Protein AF-0000000068188974 (afdb_homodimer)

Nearest PDB structures (foldseek):
  1zh8-assembly1_B  TM=9.065E-01  e=1.439E-26  Thermotoga maritima MSB8
  3q2k-assembly1_E  TM=8.786E-01  e=6.126E-21  Bordetella pertussis Tohama I
  3q2k-assembly2_L  TM=8.737E-01  e=4.308E-21  Bordetella pertussis Tohama I
  3db2-assembly1_C-2  TM=8.352E-01  e=5.865E-22  Desulfitobacterium hafniense DCB-2
  3q2k-assembly1_B  TM=8.614E-01  e=7.304E-21  Bordetella pertussis Tohama I

InterPro domains:
  IPR000683 Gfo/Idh/MocA-like oxidoreductase, N-terminal [PF01408] (32-155)
  IPR004104 Gfo/Idh/MocA-like oxidoreductase, C-terminal [PF02894] (205-410)
  IPR036291 NAD(P)-binding domain superfamily [SSF51735] (30-183)

Sequence (832 aa):
MPAKARTNPDTPAPATSQETTIDTNPTPLPLRTVLLGAGIFASTTHAAVLEQHRNTVFAVVGVWSRRRTERLIALADRFACPAYAGDADLLSLLARDDVDALVTSLPLDVQPQMVRQILQHNAQGTRPKHVLSEKPIGPTVDAVTSLVELYESHQQSPRHSAPYVWSVAENFRYEPGIVATSRAVATSVPTDADSSSSSSSSVPTHTIGTPLLASLQIRAPFLPDNQFLNTPWRKNASWYGGLFIDSFVHHAAGLRAVLGEVETVSAVTSDRADYLPGVDTLAAQLTWSSGVQGVVSVTYAGRDLQYEFGITGTTGTVSLERAGLGHRLTVVSSSHTASTGTDREKVATTDNTSTTTTTEYGFTGVEEEFLAFAGACRGQGSDRNTPREALRDLALVETLLASGQQNGRPLPVPKYMPAKARTNPDTPAPATSQETTIDTNPTPLPLRTVLLGAGIFASTTHAAVLEQHRNTVFAVVGVWSRRRTERLIALADRFACPAYAGDADLLSLLARDDVDALVTSLPLDVQPQMVRQILQHNAQGTRPKHVLSEKPIGPTVDAVTSLVELYESHQQSPRHSAPYVWSVAENFRYEPGIVATSRAVATSVPTDADSSSSSSSSVPTHTIGTPLLASLQIRAPFLPDNQFLNTPWRKNASWYGGLFIDSFVHHAAGLRAVLGEVETVSAVTSDRADYLPGVDTLAAQLTWSSGVQGVVSVTYAGRDLQYEFGITGTTGTVSLERAGLGHRLTVVSSSHTASTGTDREKVATTDNTSTTTTTEYGFTGVEEEFLAFAGACRGQGSDRNTPREALRDLALVETLLASGQQNGRPLPVPKY

Secondary structure (DSSP, 8-state):
---------------------------PPPEEEEEE--SHHIIIIIHHHHHHTBTTTEEEEEEEESS--HHHHHHHHHHT--EEEHHHHHHHHHH-TT--EEEE---TTTHHHHHHHHHHHHHH-SSPPEEEEESP--S-HHHHHHHHHHHHHHHH-TT-SS---EEEE-GGGT-HHHHHHHHHH-SS---GGGGGS-------SS-S-SEEEEEEEEE----TT-TTTTSHHHHTTSSTTTHIIIIIHHHHHHHHHHH--EEEEEEEEE---TTSSS--EEEEEEEETTS-EEEEEEESSSSS-EEEEEEEESSEEEEEEEETTEEEEEEEEEEEE------TTS----EEEEEEEEEEE---HHHHHHHHHHHHHTT-S--TT-HHHHHHHHHHHHHHHHHHHTTT--EEPPP-/-----------PPP-------------PPPEEEEEE--SHHIIIIIHHHHHHTBTTTEEEEEEEESS--HHHHHHHHHHT--EEEHHHHHHHHHH-TT--EEEE---TTTHHHHHHHHHHHHHH-SSPPEEEEESP--S-HHHHHHHHHHHHHHHH-TT-SS---EEEE-GGGT-HHHHHHHHHH-SS---GGGGGS-------SS-S-SEEEEEEEEE----TT-TTTTSHHHHTTSSTTTHIIIIIHHHHHHHHHHH--EEEEEEEEE---TTSSS--EEEEEEEETTS-EEEEEEESSSSS-EEEEEEEESSEEEEEEEETTEEEEEEEEEEEE------TTS----EEEEEEEEEEE---HHHHHHHHHHHHHTT-S--TT-HHHHHHHHHHHHHHHHHHHTTT--EEPPP-

Radius of gyration: 34.99 Å; Cα contacts (8 Å, |Δi|>4): 1757; chains: 2; bounding box: 154×96×96 Å

Foldseek 3Di:
DDDPPPPPPPPDDPDPPPPPPPPPPPQDWAAAEEEEDLDDCSLPPVLVLCVVCDGRHHQDAEYEYQDDDPSQVVSCVSRVHDYYHHDVSVVVVLPDPRHAEYEYDDDQVCQLVVLQVLLVSLQPDQRRHAYEYEDDNHQALVVNVVVQVSLVVLQPDPVHVDRYHYFYQQLLLVAPLLLLLLQQADQDDPPDDVVPPPDPPVRHGCQFHHWAEKEKEWEAAPDPPRPVCPDPCFQAPPHPPRCCRVPVLSVLLSVCSRQNAWFKKFKAWDDDDPRGNDTFWMWMWTARPSRHIYIYTYGNHDDDTWIWMKIHHPFWIWIWIDDDQGIKIKIKGWDFDQPPPPDDPDPRPRPGDIDIDIDTGHGCSSSRQSSQSSCVRVVHDDRPRHSVSSSQSSQVSVNNVVSNVVVGDMDTRDDD/DDDPPPPPPPPDDPDPPPPPPPPPPPQDWAAAEEEEDLDDCSLPPVLVLCVVCDGRHHQDAEYEYQDDDPSQVVSCVSRVHDYYHHDVSVVVVLPDPSHAEYEYDDDQVCQLVVLQVLLVSLQPDQRRHAYEYEDDNHQALVVNVVVQVSLVVLQPDPVRVDRYHYFYQQLLLVAPLLLLLLQQADQDDPPDDVVPPPDPPVRHGPQFPHWAEKEKEWEAAPDPPRPVCPDPCFQAPPHPPRCCRVPVLSVLLSVCSRQNAWFKKFKAWDDDDPRGNDTFWMWMWTARPSGHIYIYTYGNHDDDTWIWMKIHHPFWIWIWIDDDQGIKIKIKGWDFDQPPPPDDPDPRPRPGDIDIDIDTGHGCSSSRQSSQSSCVRVVHDDRPRHSQSSSQSSQVSVNNVVSNVVVGDMDTRDDD

pLDDT: mean 84.77, std 20.68, range [22.98, 98.94]

Solvent-accessible surface area (backbone atoms only — not comparable to full-atom values): 44216 Å² total; per-residue (Å²): 133,86,78,80,79,78,75,76,76,76,68,77,74,76,76,74,78,75,76,75,73,71,78,70,69,72,76,66,76,39,40,26,26,32,39,37,31,46,45,72,60,27,60,50,55,53,42,48,46,48,57,75,33,52,70,52,56,28,31,61,65,28,32,30,24,76,55,88,42,72,52,37,50,52,51,12,59,74,56,72,30,54,68,38,42,33,69,68,40,49,54,53,55,69,68,39,86,77,43,44,30,38,40,36,39,57,57,79,93,46,37,47,59,52,51,49,52,52,52,53,49,34,72,75,43,92,67,46,53,26,34,39,33,42,60,54,72,54,82,42,58,76,69,34,49,58,53,48,49,52,55,53,51,50,67,71,32,78,82,45,85,56,81,65,43,59,33,35,54,54,34,42,68,45,18,53,44,50,48,51,48,21,42,27,48,30,74,58,78,79,66,78,78,76,61,63,69,72,71,78,65,81,64,58,65,39,46,15,38,54,65,49,40,37,38,36,41,38,27,44,50,62,48,90,80,32,73,71,49,69,33,68,64,49,54,53,44,81,43,85,48,42,56,42,54,65,54,44,32,49,52,41,36,37,50,35,65,44,68,41,59,58,38,36,36,25,12,40,60,41,64,81,42,85,89,49,65,40,57,34,33,39,17,17,20,39,31,29,71,85,64,30,32,17,28,38,38,39,31,35,54,31,67,50,76,42,45,38,43,34,39,34,11,53,25,17,34,39,37,40,28,67,39,93,80,22,24,32,39,37,38,35,31,46,49,76,52,75,67,75,71,80,65,89,77,65,76,74,70,68,57,72,49,70,48,78,47,76,48,78,30,63,65,51,7,60,54,45,46,52,51,32,47,53,31,35,68,70,71,36,78,74,58,87,31,31,50,67,52,44,47,52,22,46,33,49,48,50,44,39,53,51,13,19,76,53,69,20,38,63,39,70,35,78,86,128,136,84,83,78,79,79,75,78,74,76,68,79,74,79,79,74,77,76,75,74,73,71,79,68,68,73,75,67,76,38,42,27,26,31,40,37,31,45,44,70,60,27,60,50,55,52,42,48,47,48,56,74,33,52,70,53,58,27,32,61,65,28,32,30,26,77,55,86,42,71,53,36,50,52,52,13,59,74,56,72,30,54,68,38,43,34,70,69,39,48,54,53,54,70,66,39,87,77,45,42,30,38,39,35,38,57,57,78,91,48,38,46,59,53,52,51,52,52,53,54,48,32,72,74,44,91,69,45,54,25,35,39,33,44,58,54,69,53,82,42,56,75,69,36,48,58,54,47,49,52,55,54,51,49,67,70,33,79,82,46,83,55,84,63,44,61,34,35,53,53,33,43,67,45,17,53,43,50,46,52,48,21,42,27,47,30,75,58,78,79,65,79,78,75,61,62,68,71,71,79,67,81,64,57,66,40,46,15,38,56,66,49,40,35,39,36,41,38,29,45,51,64,48,90,80,31,70,71,48,67,33,68,63,47,54,53,43,83,44,86,48,42,56,40,53,64,52,45,32,48,53,42,37,38,49,35,65,44,68,41,59,58,38,35,34,25,13,39,60,41,65,80,41,88,90,48,63,40,58,34,33,39,19,17,19,38,32,28,70,86,64,30,32,17,29,38,39,39,32,36,53,32,67,52,76,43,46,38,43,33,39,35,11,52,26,17,35,39,37,39,28,67,39,91,81,21,25,32,39,36,38,36,31,47,50,76,53,76,68,77,69,82,66,89,77,66,75,76,69,67,55,70,50,69,47,77,47,76,48,77,29,62,64,52,8,60,53,47,45,52,52,33,47,53,30,35,68,70,73,37,77,74,58,87,32,31,50,66,52,44,47,51,21,47,32,50,48,52,42,38,53,51,13,21,77,54,71,19,37,62,39,71,37,76,86,126

Structure (mmCIF, N/CA/C/O backbone):
data_AF-0000000068188974-model_v1
#
loop_
_entity.id
_entity.type
_entity.pdbx_description
1 polymer Oxidoreductase
#
loop_
_atom_site.group_PDB
_atom_site.id
_atom_site.type_symbol
_atom_site.label_atom_id
_atom_site.label_alt_id
_atom_site.label_comp_id
_atom_site.label_asym_id
_atom_site.label_entity_id
_atom_site.label_seq_id
_atom_site.pdbx_PDB_ins_code
_atom_site.Cartn_x
_atom_site.Cartn_y
_atom_site.Cartn_z
_atom_site.occupancy
_atom_site.B_iso_or_equiv
_atom_site.auth_seq_id
_atom_site.auth_comp_id
_atom_site.auth_asym_id
_atom_site.auth_atom_id
_atom_site.pdbx_PDB_model_num
ATOM 1 N N . MET A 1 1 ? -79.75 40.406 -28.047 1 28.34 1 MET A N 1
ATOM 2 C CA . MET A 1 1 ? -79.062 40.094 -26.828 1 28.34 1 MET A CA 1
ATOM 3 C C . MET A 1 1 ? -77.688 40.781 -26.812 1 28.34 1 MET A C 1
ATOM 5 O O . MET A 1 1 ? -76.938 40.719 -27.797 1 28.34 1 MET A O 1
ATOM 9 N N . PRO A 1 2 ? -77.438 41.781 -25.938 1 22.98 2 PRO A N 1
ATOM 10 C CA . PRO A 1 2 ? -76.312 42.719 -25.906 1 22.98 2 PRO A CA 1
ATOM 11 C C . PRO A 1 2 ? -74.938 42.031 -25.75 1 22.98 2 PRO A C 1
ATOM 13 O O . PRO A 1 2 ? -74.875 40.938 -25.219 1 22.98 2 PRO A O 1
ATOM 16 N N . ALA A 1 3 ? -74 42.375 -26.594 1 25.5 3 ALA A N 1
ATOM 17 C CA . ALA A 1 3 ? -72.625 42 -26.812 1 25.5 3 ALA A CA 1
ATOM 18 C C . ALA A 1 3 ? -71.75 42.25 -25.578 1 25.5 3 ALA A C 1
ATOM 20 O O . ALA A 1 3 ? -71.688 43.375 -25.078 1 25.5 3 ALA A O 1
ATOM 21 N N . LYS A 1 4 ? -71.625 41.281 -24.656 1 26.92 4 LYS A N 1
ATOM 22 C CA . LYS A 1 4 ? -70.938 41.344 -23.406 1 26.92 4 LYS A CA 1
ATOM 23 C C . LYS A 1 4 ? -69.5 41.875 -23.625 1 26.92 4 LYS A C 1
ATOM 25 O O . LYS A 1 4 ? -68.75 41.312 -24.406 1 26.92 4 LYS A O 1
ATOM 30 N N . ALA A 1 5 ? -69.312 43.188 -23.359 1 25.16 5 ALA A N 1
ATOM 31 C CA . ALA A 1 5 ? -68.062 43.938 -23.422 1 25.16 5 ALA A CA 1
ATOM 32 C C . ALA A 1 5 ? -66.938 43.188 -22.656 1 25.16 5 ALA A C 1
ATOM 34 O O . ALA A 1 5 ? -67.125 42.812 -21.5 1 25.16 5 ALA A O 1
ATOM 35 N N . ARG A 1 6 ? -66 42.594 -23.297 1 26.72 6 ARG A N 1
ATOM 36 C CA . ARG A 1 6 ? -64.75 41.906 -22.969 1 26.72 6 ARG A CA 1
ATOM 37 C C . ARG A 1 6 ? -63.781 42.812 -22.203 1 26.72 6 ARG A C 1
ATOM 39 O O . ARG A 1 6 ? -63.281 43.812 -22.75 1 26.72 6 ARG A O 1
ATOM 46 N N . THR A 1 7 ? -64.25 43.344 -21 1 25.47 7 THR A N 1
ATOM 47 C CA . THR A 1 7 ? -63.375 44.219 -20.234 1 25.47 7 THR A CA 1
ATOM 48 C C . THR A 1 7 ? -62 43.594 -20.078 1 25.47 7 THR A C 1
ATOM 50 O O . THR A 1 7 ? -61.906 42.406 -19.75 1 25.47 7 THR A O 1
ATOM 53 N N . ASN A 1 8 ? -61 44.031 -20.875 1 28.66 8 ASN A N 1
ATOM 54 C CA . ASN A 1 8 ? -59.594 43.75 -20.938 1 28.66 8 ASN A CA 1
ATOM 55 C C . ASN A 1 8 ? -58.906 44 -19.609 1 28.66 8 ASN A C 1
ATOM 57 O O . ASN A 1 8 ? -58.75 45.125 -19.172 1 28.66 8 ASN A O 1
ATOM 61 N N . PRO A 1 9 ? -59.156 43.219 -18.531 1 34.41 9 PRO A N 1
ATOM 62 C CA . PRO A 1 9 ? -58.688 43.531 -17.172 1 34.41 9 PRO A CA 1
ATOM 63 C C . PRO A 1 9 ? -57.156 43.594 -17.109 1 34.41 9 PRO A C 1
ATOM 65 O O . PRO A 1 9 ? -56.594 43.562 -16.016 1 34.41 9 PRO A O 1
ATOM 68 N N . ASP A 1 10 ? -56.406 43.812 -18.234 1 31.47 10 ASP A N 1
ATOM 69 C CA . ASP A 1 10 ? -54.969 43.562 -18.094 1 31.47 10 ASP A CA 1
ATOM 70 C C . ASP A 1 10 ? -54.312 44.688 -17.266 1 31.47 10 ASP A C 1
ATOM 72 O O . ASP A 1 10 ? -53.75 45.625 -17.828 1 31.47 10 ASP A O 1
ATOM 76 N N . THR A 1 11 ? -55 45.344 -16.328 1 33.84 11 THR A N 1
ATOM 77 C CA . THR A 1 11 ? -54.094 46.375 -15.742 1 33.84 11 THR A CA 1
ATOM 78 C C . THR A 1 11 ? -52.906 45.688 -15.094 1 33.84 11 THR A C 1
ATOM 80 O O . THR A 1 11 ? -53.031 44.812 -14.273 1 33.84 11 THR A O 1
ATOM 83 N N . PRO A 1 12 ? -51.688 45.969 -15.625 1 34.66 12 PRO A N 1
ATOM 84 C CA . PRO A 1 12 ? -50.5 45.312 -15.102 1 34.66 12 PRO A CA 1
ATOM 85 C C . PRO A 1 12 ? -50.25 45.594 -13.625 1 34.66 12 PRO A C 1
ATOM 87 O O . PRO A 1 12 ? -50.656 46.656 -13.125 1 34.66 12 PRO A O 1
ATOM 90 N N . ALA A 1 13 ? -50.156 44.594 -12.758 1 36.75 13 ALA A N 1
ATOM 91 C CA . ALA A 1 13 ? -49.844 44.656 -11.336 1 36.75 13 ALA A CA 1
ATOM 92 C C . ALA A 1 13 ? -48.594 45.531 -11.062 1 36.75 13 ALA A C 1
ATOM 94 O O . ALA A 1 13 ? -47.625 45.469 -11.805 1 36.75 13 ALA A O 1
ATOM 95 N N . PRO A 1 14 ? -48.906 46.625 -10.336 1 28.59 14 PRO A N 1
ATOM 96 C CA . PRO A 1 14 ? -47.719 47.469 -10.078 1 28.59 14 PRO A CA 1
ATOM 97 C C . PRO A 1 14 ? -46.531 46.656 -9.586 1 28.59 14 PRO A C 1
ATOM 99 O O . PRO A 1 14 ? -46.688 45.625 -8.945 1 28.59 14 PRO A O 1
ATOM 102 N N . ALA A 1 15 ? -45.406 46.812 -10.203 1 34.19 15 ALA A N 1
ATOM 103 C CA . ALA A 1 15 ? -44.094 46.219 -9.836 1 34.19 15 ALA A CA 1
ATOM 104 C C . ALA A 1 15 ? -43.781 46.5 -8.367 1 34.19 15 ALA A C 1
ATOM 106 O O . ALA A 1 15 ? -43.781 47.656 -7.93 1 34.19 15 ALA A O 1
ATOM 107 N N . THR A 1 16 ? -44.125 45.625 -7.465 1 34.47 16 THR A N 1
ATOM 108 C CA . THR A 1 16 ? -43.719 45.688 -6.066 1 34.47 16 THR A CA 1
ATOM 109 C C . THR A 1 16 ? -42.281 46.156 -5.949 1 34.47 16 THR A C 1
ATOM 111 O O . THR A 1 16 ? -41.406 45.688 -6.691 1 34.47 16 THR A O 1
ATOM 114 N N . SER A 1 17 ? -42.031 47.344 -5.547 1 34.94 17 SER A N 1
ATOM 115 C CA . SER A 1 17 ? -40.688 47.875 -5.203 1 34.94 17 SER A CA 1
ATOM 116 C C . SER A 1 17 ? -39.938 46.844 -4.367 1 34.94 17 SER A C 1
ATOM 118 O O . SER A 1 17 ? -40.375 46.469 -3.279 1 34.94 17 SER A O 1
ATOM 120 N N . GLN A 1 18 ? -39.219 45.969 -4.996 1 35.94 18 GLN A N 1
ATOM 121 C CA . GLN A 1 18 ? -38.25 45.156 -4.266 1 35.94 18 GLN A CA 1
ATOM 122 C C . GLN A 1 18 ? -37.375 46 -3.355 1 35.94 18 GLN A C 1
ATOM 124 O O . GLN A 1 18 ? -36.625 46.875 -3.83 1 35.94 18 GLN A O 1
ATOM 129 N N . GLU A 1 19 ? -37.812 46.406 -2.168 1 36.44 19 GLU A N 1
ATOM 130 C CA . GLU A 1 19 ? -36.906 46.906 -1.15 1 36.44 19 GLU A CA 1
ATOM 131 C C . GLU A 1 19 ? -35.594 46.094 -1.154 1 36.44 19 GLU A C 1
ATOM 133 O O . GLU A 1 19 ? -35.594 44.906 -0.905 1 36.44 19 GLU A O 1
ATOM 138 N N . THR A 1 20 ? -34.625 46.562 -1.904 1 38.19 20 THR A N 1
ATOM 139 C CA . THR A 1 20 ? -33.281 46.062 -1.757 1 38.19 20 THR A CA 1
ATOM 140 C C . THR A 1 20 ? -32.844 46.094 -0.292 1 38.19 20 THR A C 1
ATOM 142 O O . THR A 1 20 ? -32.688 47.156 0.305 1 38.19 20 THR A O 1
ATOM 145 N N . THR A 1 21 ? -33.281 45.219 0.551 1 38.28 21 THR A N 1
ATOM 146 C CA . THR A 1 21 ? -32.625 45.031 1.837 1 38.28 21 THR A CA 1
ATOM 147 C C . THR A 1 21 ? -31.109 45.125 1.69 1 38.28 21 THR A C 1
ATOM 149 O O . THR A 1 21 ? -30.484 44.312 0.999 1 38.28 21 THR A O 1
ATOM 152 N N . ILE A 1 22 ? -30.578 46.344 1.712 1 39.91 22 ILE A N 1
ATOM 153 C CA . ILE A 1 22 ? -29.141 46.438 1.92 1 39.91 22 ILE A CA 1
ATOM 154 C C . ILE A 1 22 ? -28.703 45.469 2.992 1 39.91 22 ILE A C 1
ATOM 156 O O . ILE A 1 22 ? -29.203 45.5 4.121 1 39.91 22 ILE A O 1
ATOM 160 N N . ASP A 1 23 ? -28.422 44.281 2.652 1 39.09 23 ASP A N 1
ATOM 161 C CA . ASP A 1 23 ? -27.688 43.406 3.549 1 39.09 23 ASP A CA 1
ATOM 162 C C . ASP A 1 23 ? -26.594 44.156 4.289 1 39.09 23 ASP A C 1
ATOM 164 O O . ASP A 1 23 ? -25.547 44.5 3.707 1 39.09 23 ASP A O 1
ATOM 168 N N . THR A 1 24 ? -26.906 45.188 5.004 1 42.91 24 THR A N 1
ATOM 169 C CA . THR A 1 24 ? -25.984 45.969 5.832 1 42.91 24 THR A CA 1
ATOM 170 C C . THR A 1 24 ? -25.203 45.031 6.766 1 42.91 24 THR A C 1
ATOM 172 O O . THR A 1 24 ? -25.172 45.25 7.977 1 42.91 24 THR A O 1
ATOM 175 N N . ASN A 1 25 ? -25.156 43.844 6.641 1 46.88 25 ASN A N 1
ATOM 176 C CA . ASN A 1 25 ? -24.281 43.156 7.582 1 46.88 25 ASN A CA 1
ATOM 177 C C . ASN A 1 25 ? -22.891 43.75 7.598 1 46.88 25 ASN A C 1
ATOM 179 O O . ASN A 1 25 ? -22.172 43.688 6.598 1 46.88 25 ASN A O 1
ATOM 183 N N . PRO A 1 26 ? -22.531 44.781 8.414 1 50.78 26 PRO A N 1
ATOM 184 C CA . PRO A 1 26 ? -21.188 45.344 8.445 1 50.78 26 PRO A CA 1
ATOM 185 C C . PRO A 1 26 ? -20.094 44.312 8.273 1 50.78 26 PRO A C 1
ATOM 187 O O . PRO A 1 26 ? -20.234 43.156 8.734 1 50.78 26 PRO A O 1
ATOM 190 N N . THR A 1 27 ? -19.359 44.469 7.215 1 61.44 27 THR A N 1
ATOM 191 C CA . THR A 1 27 ? -18.172 43.625 7.039 1 61.44 27 THR A CA 1
ATOM 192 C C . THR A 1 27 ? -17.375 43.562 8.344 1 61.44 27 THR A C 1
ATOM 194 O O . THR A 1 27 ? -17.062 44.562 8.945 1 61.44 27 THR A O 1
ATOM 197 N N . PRO A 1 28 ? -17.312 42.438 8.859 1 72.94 28 PRO A N 1
ATOM 198 C CA . PRO A 1 28 ? -16.578 42.312 10.117 1 72.94 28 PRO A CA 1
ATOM 199 C C . PRO A 1 28 ? -15.195 42.938 10.062 1 72.94 28 PRO A C 1
ATOM 201 O O . PRO A 1 28 ? -14.555 42.938 9.008 1 72.94 28 PRO A O 1
ATOM 204 N N . LEU A 1 29 ? -14.797 43.656 11.07 1 87.69 29 LEU A N 1
ATOM 205 C CA . LEU A 1 29 ? -13.477 44.281 11.188 1 87.69 29 LEU A CA 1
ATOM 206 C C . LEU A 1 29 ? -12.383 43.219 11.094 1 87.69 29 LEU A C 1
ATOM 208 O O . LEU A 1 29 ? -12.555 42.094 11.57 1 87.69 29 LEU A O 1
ATOM 212 N N . PRO A 1 30 ? -11.328 43.531 10.414 1 96.12 30 PRO A N 1
ATOM 213 C CA . PRO A 1 30 ? -10.219 42.562 10.336 1 96.12 30 PRO A CA 1
ATOM 214 C C . PRO A 1 30 ? -9.656 42.188 11.703 1 96.12 30 PRO A C 1
ATOM 216 O O . PRO A 1 30 ? -9.664 43.031 12.625 1 96.12 30 PRO A O 1
ATOM 219 N N . LEU A 1 31 ? -9.242 41.031 11.867 1 96.94 31 LEU A N 1
ATOM 220 C CA . LEU A 1 31 ? -8.555 40.594 13.078 1 96.94 31 LEU A CA 1
ATOM 221 C C . LEU A 1 31 ? -7.176 41.25 13.18 1 96.94 31 LEU A C 1
ATOM 223 O O . LEU A 1 31 ? -6.324 41.031 12.312 1 96.94 31 LEU A O 1
ATOM 227 N N . ARG A 1 32 ? -6.992 42.062 14.125 1 98.19 32 ARG A N 1
ATOM 228 C CA . ARG A 1 32 ? -5.66 42.594 14.367 1 98.19 32 ARG A CA 1
ATOM 229 C C . ARG A 1 32 ? -4.695 41.531 14.836 1 98.19 32 ARG A C 1
ATOM 231 O O . ARG A 1 32 ? -4.797 41.031 15.961 1 98.19 32 ARG A O 1
ATOM 238 N N . THR A 1 33 ? -3.711 41.156 13.906 1 98.38 33 THR A N 1
ATOM 239 C CA . THR A 1 33 ? -2.965 39.906 14.023 1 98.38 33 THR A CA 1
ATOM 240 C C . THR A 1 33 ? -1.47 40.188 14.164 1 98.38 33 THR A C 1
ATOM 242 O O . THR A 1 33 ? -0.926 41.062 13.484 1 98.38 33 THR A O 1
ATOM 245 N N . VAL A 1 34 ? -0.814 39.438 15.062 1 98.62 34 VAL A N 1
ATOM 246 C CA . VAL A 1 34 ? 0.642 39.438 15.156 1 98.62 34 VAL A CA 1
ATOM 247 C C . VAL A 1 34 ? 1.184 38.094 14.633 1 98.62 34 VAL A C 1
ATOM 249 O O . VAL A 1 34 ? 0.675 37.031 14.992 1 98.62 34 VAL A O 1
ATOM 252 N N . LEU A 1 35 ? 2.154 38.156 13.719 1 98.56 35 LEU A N 1
ATOM 253 C CA . LEU A 1 35 ? 2.842 36.969 13.227 1 98.56 35 LEU A CA 1
ATOM 254 C C . LEU A 1 35 ? 4.086 36.688 14.062 1 98.56 35 LEU A C 1
ATOM 256 O O . LEU A 1 35 ? 5.004 37.5 14.117 1 98.56 35 LEU A O 1
ATOM 260 N N . LEU A 1 36 ? 4.062 35.562 14.758 1 98.31 36 LEU A N 1
ATOM 261 C CA . LEU A 1 36 ? 5.199 35.094 15.555 1 98.31 36 LEU A CA 1
ATOM 262 C C . LEU A 1 36 ? 6.062 34.125 14.766 1 98.31 36 LEU A C 1
ATOM 264 O O . LEU A 1 36 ? 5.66 32.969 14.531 1 98.31 36 LEU A O 1
ATOM 268 N N . GLY A 1 37 ? 7.246 34.469 14.445 1 97 37 GLY A N 1
ATOM 269 C CA . GLY A 1 37 ? 8.164 33.719 13.617 1 97 37 GLY A CA 1
ATOM 270 C C . GLY A 1 37 ? 8.531 34.438 12.328 1 97 37 GLY A C 1
ATOM 271 O O . GLY A 1 37 ? 7.688 35.062 11.703 1 97 37 GLY A O 1
ATOM 272 N N . ALA A 1 38 ? 9.789 34.312 11.914 1 94.81 38 ALA A N 1
ATOM 273 C CA . ALA A 1 38 ? 10.273 34.906 10.672 1 94.81 38 ALA A CA 1
ATOM 274 C C . ALA A 1 38 ? 11.016 33.875 9.828 1 94.81 38 ALA A C 1
ATOM 276 O O . ALA A 1 38 ? 11.828 34.25 8.977 1 94.81 38 ALA A O 1
ATOM 277 N N . GLY A 1 39 ? 10.781 32.625 10.172 1 90.75 39 GLY A N 1
ATOM 278 C CA . GLY A 1 39 ? 11.398 31.562 9.391 1 90.75 39 GLY A CA 1
ATOM 279 C C . GLY A 1 39 ? 10.789 31.422 8.008 1 90.75 39 GLY A C 1
ATOM 280 O O . GLY A 1 39 ? 9.977 32.25 7.594 1 90.75 39 GLY A O 1
ATOM 281 N N . ILE A 1 40 ? 11.242 30.359 7.332 1 86.31 40 ILE A N 1
ATOM 282 C CA . ILE A 1 40 ? 10.898 30.141 5.93 1 86.31 40 ILE A CA 1
ATOM 283 C C . ILE A 1 40 ? 9.383 30.094 5.77 1 86.31 40 ILE A C 1
ATOM 285 O O . ILE A 1 40 ? 8.812 30.875 5.012 1 86.31 40 ILE A O 1
ATOM 289 N N . PHE A 1 41 ? 8.711 29.266 6.543 1 91.12 41 PHE A N 1
ATOM 290 C CA . PHE A 1 41 ? 7.281 29.078 6.359 1 91.12 41 PHE A CA 1
ATOM 291 C C . PHE A 1 41 ? 6.504 30.312 6.77 1 91.12 41 PHE A C 1
ATOM 293 O O . PHE A 1 41 ? 5.523 30.688 6.117 1 91.12 41 PHE A O 1
ATOM 300 N N . ALA A 1 42 ? 6.891 30.984 7.793 1 94.38 42 ALA A N 1
ATOM 301 C CA . ALA A 1 42 ? 6.262 32.219 8.234 1 94.38 42 ALA A CA 1
ATOM 302 C C . ALA A 1 42 ? 6.371 33.312 7.16 1 94.38 42 ALA A C 1
ATOM 304 O O . ALA A 1 42 ? 5.379 33.969 6.828 1 94.38 42 ALA A O 1
ATOM 305 N N . SER A 1 43 ? 7.523 33.406 6.57 1 94.38 43 SER A N 1
ATOM 306 C CA . SER A 1 43 ? 7.82 34.531 5.68 1 94.38 43 SER A CA 1
ATOM 307 C C . SER A 1 43 ? 7.281 34.281 4.277 1 94.38 43 SER A C 1
ATOM 309 O O . SER A 1 43 ? 7.047 35.219 3.514 1 94.38 43 SER A O 1
ATOM 311 N N . THR A 1 44 ? 7.082 32.969 3.959 1 93.25 44 THR A N 1
ATOM 312 C CA . THR A 1 44 ? 6.629 32.688 2.605 1 93.25 44 THR A CA 1
ATOM 313 C C . THR A 1 44 ? 5.141 32.344 2.596 1 93.25 44 THR A C 1
ATOM 315 O O . THR A 1 44 ? 4.328 33.125 2.088 1 93.25 44 THR A O 1
ATOM 318 N N . THR A 1 45 ? 4.789 31.438 3.344 1 95 45 THR A N 1
ATOM 319 C CA . THR A 1 45 ? 3.443 30.891 3.223 1 95 45 THR A CA 1
ATOM 320 C C . THR A 1 45 ? 2.461 31.656 4.098 1 95 45 THR A C 1
ATOM 322 O O . THR A 1 45 ? 1.468 32.188 3.598 1 95 45 THR A O 1
ATOM 325 N N . HIS A 1 46 ? 2.736 31.812 5.375 1 97.69 46 HIS A N 1
ATOM 326 C CA . HIS A 1 46 ? 1.828 32.531 6.25 1 97.69 46 HIS A CA 1
ATOM 327 C C . HIS A 1 46 ? 1.732 34 5.848 1 97.69 46 HIS A C 1
ATOM 329 O O . HIS A 1 46 ? 0.636 34.562 5.777 1 97.69 46 HIS A O 1
ATOM 335 N N . ALA A 1 47 ? 2.871 34.562 5.527 1 97.88 47 ALA A N 1
ATOM 336 C CA . ALA A 1 47 ? 2.895 35.969 5.129 1 97.88 47 ALA A CA 1
ATOM 337 C C . ALA A 1 47 ? 2.072 36.188 3.865 1 97.88 47 ALA A C 1
ATOM 339 O O . ALA A 1 47 ? 1.37 37.188 3.744 1 97.88 47 ALA A O 1
ATOM 340 N N . ALA A 1 48 ? 2.168 35.25 2.947 1 97.19 48 ALA A N 1
ATOM 341 C CA . ALA A 1 48 ? 1.437 35.406 1.69 1 97.19 48 ALA A CA 1
ATOM 342 C C . ALA A 1 48 ? -0.071 35.406 1.932 1 97.19 48 ALA A C 1
ATOM 344 O O . ALA A 1 48 ? -0.796 36.188 1.33 1 97.19 48 ALA A O 1
ATOM 345 N N . VAL A 1 49 ? -0.568 34.562 2.787 1 97.94 49 VAL A N 1
ATOM 346 C CA . VAL A 1 49 ? -1.995 34.469 3.084 1 97.94 49 VAL A CA 1
ATOM 347 C C . VAL A 1 49 ? -2.439 35.75 3.799 1 97.94 49 VAL A C 1
ATOM 349 O O . VAL A 1 49 ? -3.471 36.344 3.457 1 97.94 49 VAL A O 1
ATOM 352 N N . LEU A 1 50 ? -1.676 36.25 4.762 1 98.19 50 LEU A N 1
ATOM 353 C CA . LEU A 1 50 ? -1.988 37.469 5.504 1 98.19 50 LEU A CA 1
ATOM 354 C C . LEU A 1 50 ? -2.01 38.656 4.578 1 98.19 50 LEU A C 1
ATOM 356 O O . LEU A 1 50 ? -2.846 39.562 4.734 1 98.19 50 LEU A O 1
ATOM 360 N N . GLU A 1 51 ? -1.104 38.594 3.631 1 97.5 51 GLU A N 1
ATOM 361 C CA . GLU A 1 51 ? -1.036 39.688 2.668 1 97.5 51 GLU A CA 1
ATOM 362 C C . GLU A 1 51 ? -2.24 39.688 1.729 1 97.5 51 GLU A C 1
ATOM 364 O O . GLU A 1 51 ? -2.812 40.719 1.429 1 97.5 51 GLU A O 1
ATOM 369 N N . GLN A 1 52 ? -2.553 38.562 1.279 1 97.12 52 GLN A N 1
ATOM 370 C CA . GLN A 1 52 ? -3.674 38.438 0.357 1 97.12 52 GLN A CA 1
ATOM 371 C C . GLN A 1 52 ? -4.969 38.938 0.974 1 97.12 52 GLN A C 1
ATOM 373 O O . GLN A 1 52 ? -5.832 39.469 0.268 1 97.12 52 GLN A O 1
ATOM 378 N N . HIS A 1 53 ? -5.117 38.844 2.26 1 97.56 53 HIS A N 1
ATOM 379 C CA . HIS A 1 53 ? -6.352 39.219 2.939 1 97.56 53 HIS A CA 1
ATOM 380 C C . HIS A 1 53 ? -6.133 40.406 3.871 1 97.56 53 HIS A C 1
ATOM 382 O O . HIS A 1 53 ? -6.816 40.531 4.887 1 97.56 53 HIS A O 1
ATOM 388 N N . ARG A 1 54 ? -5.234 41.156 3.543 1 95.5 54 ARG A N 1
ATOM 389 C CA . ARG A 1 54 ? -4.844 42.312 4.336 1 95.5 54 ARG A CA 1
ATOM 390 C C . ARG A 1 54 ? -5.969 43.344 4.402 1 95.5 54 ARG A C 1
ATOM 392 O O . ARG A 1 54 ? -6.555 43.688 3.377 1 95.5 54 ARG A O 1
ATOM 399 N N . ASN A 1 55 ? -6.359 43.656 5.551 1 91.5 55 ASN A N 1
ATOM 400 C CA . ASN A 1 55 ? -7.332 44.688 5.871 1 91.5 55 ASN A CA 1
ATOM 401 C C . ASN A 1 55 ? -8.75 44.25 5.488 1 91.5 55 ASN A C 1
ATOM 403 O O . ASN A 1 55 ? -9.672 45.094 5.516 1 91.5 55 ASN A O 1
ATOM 407 N N . THR A 1 56 ? -8.891 43.094 5.074 1 94.44 56 THR A N 1
ATOM 408 C CA . THR A 1 56 ? -10.227 42.531 4.883 1 94.44 56 THR A CA 1
ATOM 409 C C . THR A 1 56 ? -10.531 41.5 5.957 1 94.44 56 THR A C 1
ATOM 411 O O . THR A 1 56 ? -11.516 41.625 6.684 1 94.44 56 THR A O 1
ATOM 414 N N . VAL A 1 57 ? -9.656 40.594 6.082 1 97.12 57 VAL A N 1
ATOM 415 C CA . VAL A 1 57 ? -9.859 39.562 7.086 1 97.12 57 VAL A CA 1
ATOM 416 C C . VAL A 1 57 ? -8.859 39.75 8.227 1 97.12 57 VAL A C 1
ATOM 418 O O . VAL A 1 57 ? -9.195 39.562 9.391 1 97.12 57 VAL A O 1
ATOM 421 N N . PHE A 1 58 ? -7.633 40.156 7.805 1 97.94 58 PHE A N 1
ATOM 422 C CA . PHE A 1 58 ? -6.566 40.312 8.781 1 97.94 58 PHE A CA 1
ATOM 423 C C . PHE A 1 58 ? -5.938 41.688 8.688 1 97.94 58 PHE A C 1
ATOM 425 O O . PHE A 1 58 ? -5.871 42.281 7.605 1 97.94 58 PHE A O 1
ATOM 432 N N . ALA A 1 59 ? -5.531 42.25 9.758 1 98.06 59 ALA A N 1
ATOM 433 C CA . ALA A 1 59 ? -4.652 43.406 9.844 1 98.06 59 ALA A CA 1
ATOM 434 C C . ALA A 1 59 ? -3.406 43.094 10.664 1 98.06 59 ALA A C 1
ATOM 436 O O . ALA A 1 59 ? -3.477 42.969 11.891 1 98.06 59 ALA A O 1
ATOM 437 N N . VAL A 1 60 ? -2.248 42.938 9.977 1 98.31 60 VAL A N 1
ATOM 438 C CA . VAL A 1 60 ? -1.017 42.594 10.688 1 98.31 60 VAL A CA 1
ATOM 439 C C . VAL A 1 60 ? -0.497 43.844 11.422 1 98.31 60 VAL A C 1
ATOM 441 O O . VAL A 1 60 ? -0.156 44.844 10.789 1 98.31 60 VAL A O 1
ATOM 444 N N . VAL A 1 61 ? -0.437 43.75 12.734 1 98.06 61 VAL A N 1
ATOM 445 C CA . VAL A 1 61 ? -0.107 44.938 13.523 1 98.06 61 VAL A CA 1
ATOM 446 C C . VAL A 1 61 ? 1.274 44.75 14.148 1 98.06 61 VAL A C 1
ATOM 448 O O . VAL A 1 61 ? 1.753 45.656 14.852 1 98.06 61 VAL A O 1
ATOM 451 N N . GLY A 1 62 ? 1.901 43.625 13.891 1 98.25 62 GLY A N 1
ATOM 452 C CA . GLY A 1 62 ? 3.252 43.344 14.367 1 98.25 62 GLY A CA 1
ATOM 453 C C . GLY A 1 62 ? 3.801 42.031 13.922 1 98.25 62 GLY A C 1
ATOM 454 O O . GLY A 1 62 ? 3.037 41.125 13.57 1 98.25 62 GLY A O 1
ATOM 455 N N . VAL A 1 63 ? 5.09 41.938 13.859 1 98.5 63 VAL A N 1
ATOM 456 C CA . VAL A 1 63 ? 5.797 40.688 13.641 1 98.5 63 VAL A CA 1
ATOM 457 C C . VAL A 1 63 ? 6.855 40.5 14.727 1 98.5 63 VAL A C 1
ATOM 459 O O . VAL A 1 63 ? 7.406 41.469 15.242 1 98.5 63 VAL A O 1
ATOM 462 N N . TRP A 1 64 ? 7.055 39.219 15.109 1 98.44 64 TRP A N 1
ATOM 463 C CA . TRP A 1 64 ? 7.98 38.938 16.203 1 98.44 64 TRP A CA 1
ATOM 464 C C . TRP A 1 64 ? 8.883 37.75 15.844 1 98.44 64 TRP A C 1
ATOM 466 O O . TRP A 1 64 ? 8.445 36.812 15.172 1 98.44 64 TRP A O 1
ATOM 476 N N . SER A 1 65 ? 10.125 37.812 16.234 1 97.62 65 SER A N 1
ATOM 477 C CA . SER A 1 65 ? 11.039 36.688 16.234 1 97.62 65 SER A CA 1
ATOM 478 C C . SER A 1 65 ? 11.898 36.656 17.5 1 97.62 65 SER A C 1
ATOM 480 O O . SER A 1 65 ? 11.953 37.656 18.234 1 97.62 65 SER A O 1
ATOM 482 N N . ARG A 1 66 ? 12.469 35.5 17.703 1 95.19 66 ARG A N 1
ATOM 483 C CA . ARG A 1 66 ? 13.32 35.375 18.891 1 95.19 66 ARG A CA 1
ATOM 484 C C . ARG A 1 66 ? 14.477 36.375 18.828 1 95.19 66 ARG A C 1
ATOM 486 O O . ARG A 1 66 ? 14.898 36.906 19.859 1 95.19 66 ARG A O 1
ATOM 493 N N . ARG A 1 67 ? 14.977 36.531 17.625 1 94.69 67 ARG A N 1
ATOM 494 C CA . ARG A 1 67 ? 16.078 37.438 17.406 1 94.69 67 ARG A CA 1
ATOM 495 C C . ARG A 1 67 ? 15.727 38.469 16.328 1 94.69 67 ARG A C 1
ATOM 497 O O . ARG A 1 67 ? 14.883 38.219 15.469 1 94.69 67 ARG A O 1
ATOM 504 N N . ARG A 1 68 ? 16.375 39.594 16.484 1 95.19 68 ARG A N 1
ATOM 505 C CA . ARG A 1 68 ? 16.188 40.625 15.469 1 95.19 68 ARG A CA 1
ATOM 506 C C . ARG A 1 68 ? 17.016 40.312 14.227 1 95.19 68 ARG A C 1
ATOM 508 O O . ARG A 1 68 ? 18.203 40.656 14.148 1 95.19 68 ARG A O 1
ATOM 515 N N . THR A 1 69 ? 16.484 39.656 13.289 1 94.12 69 THR A N 1
ATOM 516 C CA . THR A 1 69 ? 17.172 39.25 12.078 1 94.12 69 THR A CA 1
ATOM 517 C C . THR A 1 69 ? 16.734 40.094 10.891 1 94.12 69 THR A C 1
ATOM 519 O O . THR A 1 69 ? 15.758 40.844 10.984 1 94.12 69 THR A O 1
ATOM 522 N N . GLU A 1 70 ? 17.516 40 9.812 1 95.38 70 GLU A N 1
ATOM 523 C CA . GLU A 1 70 ? 17.141 40.656 8.562 1 95.38 70 GLU A CA 1
ATOM 524 C C . GLU A 1 70 ? 15.789 40.156 8.055 1 95.38 70 GLU A C 1
ATOM 526 O O . GLU A 1 70 ? 15.008 40.906 7.484 1 95.38 70 GLU A O 1
ATOM 531 N N . ARG A 1 71 ? 15.562 38.938 8.305 1 94.94 71 ARG A N 1
ATOM 532 C CA . ARG A 1 71 ? 14.297 38.344 7.879 1 94.94 71 ARG A CA 1
ATOM 533 C C . ARG A 1 71 ? 13.125 38.969 8.633 1 94.94 71 ARG A C 1
ATOM 535 O O . ARG A 1 71 ? 12.062 39.219 8.047 1 94.94 71 ARG A O 1
ATOM 542 N N . LEU A 1 72 ? 13.328 39.188 9.883 1 97.44 72 LEU A N 1
ATOM 543 C CA . LEU A 1 72 ? 12.297 39.812 10.695 1 97.44 72 LEU A CA 1
ATOM 544 C C . LEU A 1 72 ? 11.992 41.219 10.195 1 97.44 72 LEU A C 1
ATOM 546 O O . LEU A 1 72 ? 10.82 41.594 10.055 1 97.44 72 LEU A O 1
ATOM 550 N N . ILE A 1 73 ? 13.055 41.938 9.914 1 97.69 73 ILE A N 1
ATOM 551 C CA . ILE A 1 73 ? 12.906 43.312 9.453 1 97.69 73 ILE A CA 1
ATOM 552 C C . ILE A 1 73 ? 12.203 43.312 8.102 1 97.69 73 ILE A C 1
ATOM 554 O O . ILE A 1 73 ? 11.32 44.156 7.863 1 97.69 73 ILE A O 1
ATOM 558 N N . ALA A 1 74 ? 12.609 42.438 7.262 1 97.44 74 ALA A N 1
ATOM 559 C CA . ALA A 1 74 ? 11.992 42.344 5.938 1 97.44 74 ALA A CA 1
ATOM 560 C C . ALA A 1 74 ? 10.5 42.031 6.051 1 97.44 74 ALA A C 1
ATOM 562 O O . ALA A 1 74 ? 9.688 42.594 5.297 1 97.44 74 ALA A O 1
ATOM 563 N N . LEU A 1 75 ? 10.172 41.219 6.957 1 97.44 75 LEU A N 1
ATOM 564 C CA . LEU A 1 75 ? 8.781 40.844 7.18 1 97.44 75 LEU A CA 1
ATOM 565 C C . LEU A 1 75 ? 7.984 42.031 7.723 1 97.44 75 LEU A C 1
ATOM 567 O O . LEU A 1 75 ? 6.852 42.25 7.297 1 97.44 75 LEU A O 1
ATOM 571 N N . ALA A 1 76 ? 8.531 42.75 8.609 1 98.06 76 ALA A N 1
ATOM 572 C CA . ALA A 1 76 ? 7.898 43.938 9.156 1 98.06 76 ALA A CA 1
ATOM 573 C C . ALA A 1 76 ? 7.645 45 8.062 1 98.06 76 ALA A C 1
ATOM 575 O O . ALA A 1 76 ? 6.57 45.594 8.008 1 98.06 76 ALA A O 1
ATOM 576 N N . ASP A 1 77 ? 8.594 45.125 7.203 1 97.88 77 ASP A N 1
ATOM 577 C CA . ASP A 1 77 ? 8.469 46.062 6.09 1 97.88 77 ASP A CA 1
ATOM 578 C C . ASP A 1 77 ? 7.348 45.625 5.141 1 97.88 77 ASP A C 1
ATOM 580 O O . ASP A 1 77 ? 6.578 46.469 4.672 1 97.88 77 ASP A O 1
ATOM 584 N N . ARG A 1 78 ? 7.312 44.344 4.918 1 97.19 78 ARG A N 1
ATOM 585 C CA . ARG A 1 78 ? 6.297 43.781 4.035 1 97.19 78 ARG A CA 1
ATOM 586 C C . ARG A 1 78 ? 4.895 44.188 4.5 1 97.19 78 ARG A C 1
ATOM 588 O O . ARG A 1 78 ? 4.016 44.469 3.684 1 97.19 78 ARG A O 1
ATOM 595 N N . PHE A 1 79 ? 4.707 44.281 5.82 1 97.75 79 PHE A N 1
ATOM 596 C CA . PHE A 1 79 ? 3.379 44.5 6.371 1 97.75 79 PHE A CA 1
ATOM 597 C C . PHE A 1 79 ? 3.262 45.938 6.91 1 97.75 79 PHE A C 1
ATOM 599 O O . PHE A 1 79 ? 2.217 46.312 7.434 1 97.75 79 PHE A O 1
ATOM 606 N N . ALA A 1 80 ? 4.293 46.719 6.766 1 97.38 80 ALA A N 1
ATOM 607 C CA . ALA A 1 80 ? 4.332 48.094 7.297 1 97.38 80 ALA A CA 1
ATOM 608 C C . ALA A 1 80 ? 3.926 48.125 8.766 1 97.38 80 ALA A C 1
ATOM 610 O O . ALA A 1 80 ? 3.062 48.906 9.164 1 97.38 80 ALA A O 1
ATOM 611 N N . CYS A 1 81 ? 4.523 47.281 9.531 1 97.69 81 CYS A N 1
ATOM 612 C CA . CYS A 1 81 ? 4.246 47.188 10.961 1 97.69 81 CYS A CA 1
ATOM 613 C C . CYS A 1 81 ? 5.535 47.094 11.766 1 97.69 81 CYS A C 1
ATOM 615 O O . CYS A 1 81 ? 6.617 46.938 11.188 1 97.69 81 CYS A O 1
ATOM 617 N N . PRO A 1 82 ? 5.449 47.281 13.094 1 98.12 82 PRO A N 1
ATOM 618 C CA . PRO A 1 82 ? 6.664 47.219 13.906 1 98.12 82 PRO A CA 1
ATOM 619 C C . PRO A 1 82 ? 7.215 45.781 13.992 1 98.12 82 PRO A C 1
ATOM 621 O O . PRO A 1 82 ? 6.449 44.812 13.953 1 98.12 82 PRO A O 1
ATOM 624 N N . ALA A 1 83 ? 8.57 45.719 14.117 1 98.31 83 ALA A N 1
ATOM 625 C CA . ALA A 1 83 ? 9.273 44.5 14.398 1 98.31 83 ALA A CA 1
ATOM 626 C C . ALA A 1 83 ? 9.57 44.344 15.891 1 98.31 83 ALA A C 1
ATOM 628 O O . ALA A 1 83 ? 10.039 45.312 16.531 1 98.31 83 ALA A O 1
ATOM 629 N N . TYR A 1 84 ? 9.203 43.25 16.422 1 98.25 84 TYR A N 1
ATOM 630 C CA . TYR A 1 84 ? 9.477 42.906 17.828 1 98.25 84 TYR A CA 1
ATOM 631 C C . TYR A 1 84 ? 10.43 41.719 17.938 1 98.25 84 TYR A C 1
ATOM 633 O O . TYR A 1 84 ? 10.414 40.844 17.078 1 98.25 84 TYR A O 1
ATOM 641 N N . ALA A 1 85 ? 11.266 41.75 18.969 1 97.81 85 ALA A N 1
ATOM 642 C CA . ALA A 1 85 ? 12.203 40.625 19.125 1 97.81 85 ALA A CA 1
ATOM 643 C C . ALA A 1 85 ? 12.469 40.344 20.609 1 97.81 85 ALA A C 1
ATOM 645 O O . ALA A 1 85 ? 12.523 41.25 21.422 1 97.81 85 ALA A O 1
ATOM 646 N N . GLY A 1 86 ? 12.547 39.062 20.891 1 96 86 GLY A N 1
ATOM 647 C CA . GLY A 1 86 ? 12.945 38.656 22.219 1 96 86 GLY A CA 1
ATOM 648 C C . GLY A 1 86 ? 11.781 38.531 23.188 1 96 86 GLY A C 1
ATOM 649 O O . GLY A 1 86 ? 10.641 38.875 22.844 1 96 86 GLY A O 1
ATOM 650 N N . ASP A 1 87 ? 12.07 38.094 24.406 1 94.81 87 ASP A N 1
ATOM 651 C CA . ASP A 1 87 ? 11.062 37.75 25.391 1 94.81 87 ASP A CA 1
ATOM 652 C C . ASP A 1 87 ? 10.32 39 25.891 1 94.81 87 ASP A C 1
ATOM 654 O O . ASP A 1 87 ? 9.109 38.969 26.094 1 94.81 87 ASP A O 1
ATOM 658 N N . ALA A 1 88 ? 11.016 40 26.094 1 95.56 88 ALA A N 1
ATOM 659 C CA . ALA A 1 88 ? 10.398 41.219 26.594 1 95.56 88 ALA A CA 1
ATOM 660 C C . ALA A 1 88 ? 9.375 41.75 25.609 1 95.56 8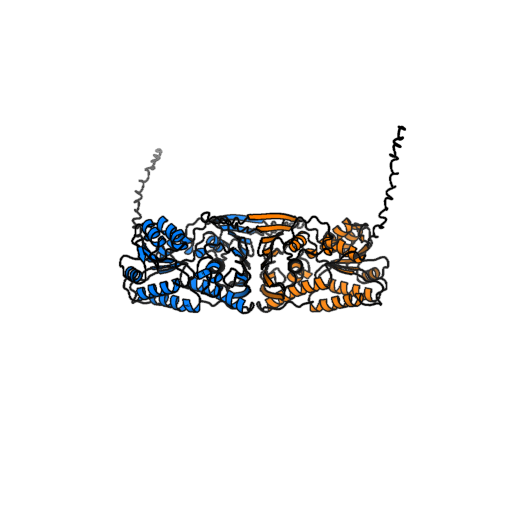8 ALA A C 1
ATOM 662 O O . ALA A 1 88 ? 8.273 42.156 26 1 95.56 88 ALA A O 1
ATOM 663 N N . ASP A 1 89 ? 9.797 41.719 24.359 1 96.69 89 ASP A N 1
ATOM 664 C CA . ASP A 1 89 ? 8.883 42.219 23.328 1 96.69 89 ASP A CA 1
ATOM 665 C C . ASP A 1 89 ? 7.66 41.312 23.203 1 96.69 89 ASP A C 1
ATOM 667 O O . ASP A 1 89 ? 6.559 41.781 22.922 1 96.69 89 ASP A O 1
ATOM 671 N N . LEU A 1 90 ? 7.855 40.062 23.406 1 96 90 LEU A N 1
ATOM 672 C CA . LEU A 1 90 ? 6.723 39.125 23.359 1 96 90 LEU A CA 1
ATOM 673 C C . LEU A 1 90 ? 5.707 39.469 24.453 1 96 90 LEU A C 1
ATOM 675 O O . LEU A 1 90 ? 4.504 39.531 24.172 1 96 90 LEU A O 1
ATOM 679 N N . LEU A 1 91 ? 6.176 39.688 25.625 1 93.88 91 LEU A N 1
ATOM 680 C CA . LEU A 1 91 ? 5.293 40.031 26.734 1 93.88 91 LEU A CA 1
ATOM 681 C C . LEU A 1 91 ? 4.547 41.312 26.469 1 93.88 91 LEU A C 1
ATOM 683 O O . LEU A 1 91 ? 3.363 41.438 26.781 1 93.88 91 LEU A O 1
ATOM 687 N N . SER A 1 92 ? 5.305 42.219 25.891 1 95.12 92 SER A N 1
ATOM 688 C CA . SER A 1 92 ? 4.684 43.5 25.547 1 95.12 92 SER A CA 1
ATOM 689 C C . SER A 1 92 ? 3.576 43.312 24.516 1 95.12 92 SER A C 1
ATOM 691 O O . SER A 1 92 ? 2.537 43.969 24.578 1 95.12 92 SER A O 1
ATOM 693 N N . LEU A 1 93 ? 3.832 42.5 23.562 1 95.38 93 LEU A N 1
ATOM 694 C CA . LEU A 1 93 ? 2.848 42.219 22.516 1 95.38 93 LEU A CA 1
ATOM 695 C C . LEU A 1 93 ? 1.605 41.562 23.109 1 95.38 93 LEU A C 1
ATOM 697 O O . LEU A 1 93 ? 0.48 41.906 22.75 1 95.38 93 LEU A O 1
ATOM 701 N N . LEU A 1 94 ? 1.753 40.656 24.047 1 94.69 94 LEU A N 1
ATOM 702 C CA . LEU A 1 94 ? 0.647 39.938 24.656 1 94.69 94 LEU A CA 1
ATOM 703 C C . LEU A 1 94 ? -0.221 40.844 25.5 1 94.69 94 LEU A C 1
ATOM 705 O O . LEU A 1 94 ? -1.421 40.625 25.656 1 94.69 94 LEU A O 1
ATOM 709 N N . ALA A 1 95 ? 0.362 41.938 25.938 1 93.44 95 ALA A N 1
ATOM 710 C CA . ALA A 1 95 ? -0.342 42.875 26.812 1 93.44 95 ALA A CA 1
ATOM 711 C C . ALA A 1 95 ? -1.118 43.906 26.016 1 93.44 95 ALA A C 1
ATOM 713 O O . ALA A 1 95 ? -1.944 44.656 26.562 1 93.44 95 ALA A O 1
ATOM 714 N N . ARG A 1 96 ? -0.87 43.938 24.766 1 94.88 96 ARG A N 1
ATOM 715 C CA . ARG A 1 96 ? -1.496 44.969 23.922 1 94.88 96 ARG A CA 1
ATOM 716 C C . ARG A 1 96 ? -2.992 44.719 23.781 1 94.88 96 ARG A C 1
ATOM 718 O O . ARG A 1 96 ? -3.416 43.562 23.562 1 94.88 96 ARG A O 1
ATOM 725 N N . ASP A 1 97 ? -3.771 45.812 23.781 1 92.5 97 ASP A N 1
ATOM 726 C CA . ASP A 1 97 ? -5.223 45.719 23.672 1 92.5 97 ASP A CA 1
ATOM 727 C C . ASP A 1 97 ? -5.664 45.719 22.203 1 92.5 97 ASP A C 1
ATOM 729 O O . ASP A 1 97 ? -6.805 45.344 21.906 1 92.5 97 ASP A O 1
ATOM 733 N N . ASP A 1 98 ? -4.781 46 21.328 1 94.88 98 ASP A N 1
ATOM 734 C CA . ASP A 1 98 ? -5.152 46.094 19.922 1 94.88 98 ASP A CA 1
ATOM 735 C C . ASP A 1 98 ? -4.68 44.844 19.156 1 94.88 98 ASP A C 1
ATOM 737 O O . ASP A 1 98 ? -4.5 44.906 17.938 1 94.88 98 ASP A O 1
ATOM 741 N N . VAL A 1 99 ? -4.336 43.812 19.922 1 96.56 99 VAL A N 1
ATOM 742 C CA . VAL A 1 99 ? -4.008 42.531 19.312 1 96.56 99 VAL A CA 1
ATOM 743 C C . VAL A 1 99 ? -5.133 41.531 19.578 1 96.56 99 VAL A C 1
ATOM 745 O O . VAL A 1 99 ? -5.465 41.25 20.719 1 96.56 99 VAL A O 1
ATOM 748 N N . ASP A 1 100 ? -5.695 41.031 18.453 1 96.06 100 ASP A N 1
ATOM 749 C CA . ASP A 1 100 ? -6.797 40.094 18.562 1 96.06 100 ASP A CA 1
ATOM 750 C C . ASP A 1 100 ? -6.289 38.656 18.469 1 96.06 100 ASP A C 1
ATOM 752 O O . ASP A 1 100 ? -6.824 37.75 19.125 1 96.06 100 ASP A O 1
ATOM 756 N N . ALA A 1 101 ? -5.285 38.438 17.641 1 97.81 101 ALA A N 1
ATOM 757 C CA . ALA A 1 101 ? -4.883 37.062 17.312 1 97.81 101 ALA A CA 1
ATOM 758 C C . ALA A 1 101 ? -3.375 36.969 17.109 1 97.81 101 ALA A C 1
ATOM 760 O O . ALA A 1 101 ? -2.73 37.938 16.719 1 97.81 101 ALA A O 1
ATOM 761 N N . LEU A 1 102 ? -2.887 35.844 17.438 1 98.31 102 LEU A N 1
ATOM 762 C CA . LEU A 1 102 ? -1.496 35.469 17.172 1 98.31 102 LEU A CA 1
ATOM 763 C C . LEU A 1 102 ? -1.408 34.312 16.203 1 98.31 102 LEU A C 1
ATOM 765 O O . LEU A 1 102 ? -2.094 33.281 16.391 1 98.31 102 LEU A O 1
ATOM 769 N N . VAL A 1 103 ? -0.637 34.406 15.117 1 98.56 103 VAL A N 1
ATOM 770 C CA . VAL A 1 103 ? -0.274 33.312 14.219 1 98.56 103 VAL A CA 1
ATOM 771 C C . VAL A 1 103 ? 1.175 32.906 14.477 1 98.56 103 VAL A C 1
ATOM 773 O O . VAL A 1 103 ? 2.09 33.719 14.352 1 98.56 103 VAL A O 1
ATOM 776 N N . THR A 1 104 ? 1.347 31.688 14.852 1 97.75 104 THR A N 1
ATOM 777 C CA . THR A 1 104 ? 2.691 31.281 15.25 1 97.75 104 THR A CA 1
ATOM 778 C C . THR A 1 104 ? 3.248 30.234 14.297 1 97.75 104 THR A C 1
ATOM 780 O O . THR A 1 104 ? 2.564 29.25 13.977 1 97.75 104 THR A O 1
ATOM 783 N N . SER A 1 105 ? 4.391 30.375 13.773 1 95.94 105 SER A N 1
ATOM 784 C CA . SER A 1 105 ? 5.203 29.453 12.984 1 95.94 105 SER A CA 1
ATOM 785 C C . SER A 1 105 ? 6.656 29.469 13.453 1 95.94 105 SER A C 1
ATOM 787 O O . SER A 1 105 ? 7.48 30.219 12.922 1 95.94 105 SER A O 1
ATOM 789 N N . LEU A 1 106 ? 6.926 28.688 14.445 1 94.06 106 LEU A N 1
ATOM 790 C CA . LEU A 1 106 ? 8.219 28.625 15.125 1 94.06 106 LEU A CA 1
ATOM 791 C C . LEU A 1 106 ? 8.805 27.219 15.055 1 94.06 106 LEU A C 1
ATOM 793 O O . LEU A 1 106 ? 8.102 26.266 14.703 1 94.06 106 LEU A O 1
ATOM 797 N N . PRO A 1 107 ? 10.039 27.094 15.383 1 89.19 107 PRO A N 1
ATOM 798 C CA . PRO A 1 107 ? 10.641 25.766 15.398 1 89.19 107 PRO A CA 1
ATOM 799 C C . PRO A 1 107 ? 9.898 24.797 16.328 1 89.19 107 PRO A C 1
ATOM 801 O O . PRO A 1 107 ? 9.328 25.219 17.344 1 89.19 107 PRO A O 1
ATOM 804 N N . LEU A 1 108 ? 10.047 23.562 16.016 1 87.44 108 LEU A N 1
ATOM 805 C CA . LEU A 1 108 ? 9.258 22.531 16.672 1 87.44 108 LEU A CA 1
ATOM 806 C C . LEU A 1 108 ? 9.539 22.5 18.172 1 87.44 108 LEU A C 1
ATOM 808 O O . LEU A 1 108 ? 8.641 22.234 18.969 1 87.44 108 LEU A O 1
ATOM 812 N N . ASP A 1 109 ? 10.703 22.703 18.484 1 86.56 109 ASP A N 1
ATOM 813 C CA . ASP A 1 109 ? 11.086 22.578 19.891 1 86.56 109 ASP A CA 1
ATOM 814 C C . ASP A 1 109 ? 10.703 23.828 20.672 1 86.56 109 ASP A C 1
ATOM 816 O O . ASP A 1 109 ? 10.758 23.844 21.906 1 86.56 109 ASP A O 1
ATOM 820 N N . VAL A 1 110 ? 10.195 24.875 20.031 1 91.19 110 VAL A N 1
ATOM 821 C CA . VAL A 1 110 ? 9.898 26.156 20.656 1 91.19 110 VAL A CA 1
ATOM 822 C C . VAL A 1 110 ? 8.391 26.375 20.688 1 91.19 110 VAL A C 1
ATOM 824 O O . VAL A 1 110 ? 7.848 26.906 21.656 1 91.19 110 VAL A O 1
ATOM 827 N N . GLN A 1 111 ? 7.734 25.953 19.75 1 93.38 111 GLN A N 1
ATOM 828 C CA . GLN A 1 111 ? 6.359 26.359 19.484 1 93.38 111 GLN A CA 1
ATOM 829 C C . GLN A 1 111 ? 5.422 25.891 20.594 1 93.38 111 GLN A C 1
ATOM 831 O O . GLN A 1 111 ? 4.586 26.656 21.062 1 93.38 111 GLN A O 1
ATOM 836 N N . PRO A 1 112 ? 5.547 24.656 21.078 1 93.12 112 PRO A N 1
ATOM 837 C CA . PRO A 1 112 ? 4.625 24.25 22.141 1 93.12 112 PRO A CA 1
ATOM 838 C C . PRO A 1 112 ? 4.762 25.109 23.406 1 93.12 112 PRO A C 1
ATOM 840 O O . PRO A 1 112 ? 3.764 25.422 24.047 1 93.12 112 PRO A O 1
ATOM 843 N N . GLN A 1 113 ? 5.934 25.453 23.672 1 93.19 113 GLN A N 1
ATOM 844 C CA . GLN A 1 113 ? 6.16 26.312 24.828 1 93.19 113 GLN A CA 1
ATOM 845 C C . GLN A 1 113 ? 5.574 27.703 24.594 1 93.19 113 GLN A C 1
ATOM 847 O O . GLN A 1 113 ? 5.043 28.328 25.516 1 93.19 113 GLN A O 1
ATOM 852 N N . MET A 1 114 ? 5.723 28.188 23.406 1 95.88 114 MET A N 1
ATOM 853 C CA . MET A 1 114 ? 5.133 29.469 23.047 1 95.88 114 MET A CA 1
ATOM 854 C C . MET A 1 114 ? 3.617 29.438 23.219 1 95.88 114 MET A C 1
ATOM 856 O O . MET A 1 114 ? 3.041 30.359 23.812 1 95.88 114 MET A O 1
ATOM 860 N N . VAL A 1 115 ? 2.986 28.453 22.781 1 96.88 115 VAL A N 1
ATOM 861 C CA . VAL A 1 115 ? 1.538 28.312 22.891 1 96.88 115 VAL A CA 1
ATOM 862 C C . VAL A 1 115 ? 1.138 28.266 24.359 1 96.88 115 VAL A C 1
ATOM 864 O O . VAL A 1 115 ? 0.177 28.922 24.766 1 96.88 115 VAL A O 1
ATOM 867 N N . ARG A 1 116 ? 1.892 27.5 25.125 1 94.75 116 ARG A N 1
ATOM 868 C CA . ARG A 1 116 ? 1.623 27.438 26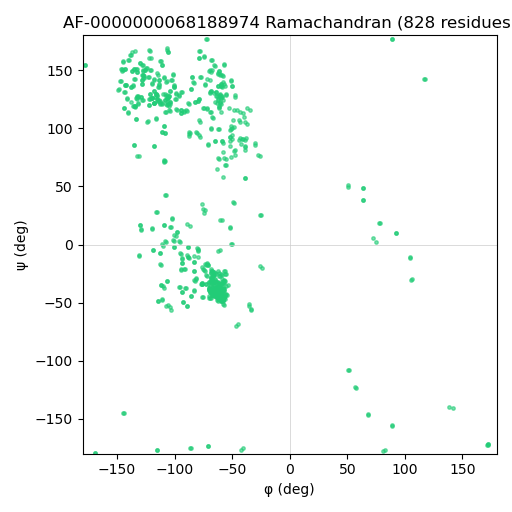.547 1 94.75 116 ARG A CA 1
ATOM 869 C C . ARG A 1 116 ? 1.68 28.812 27.188 1 94.75 116 ARG A C 1
ATOM 871 O O . ARG A 1 116 ? 0.807 29.172 27.984 1 94.75 116 ARG A O 1
ATOM 878 N N . GLN A 1 117 ? 2.656 29.578 26.875 1 94 117 GLN A N 1
ATOM 879 C CA . GLN A 1 117 ? 2.816 30.922 27.406 1 94 117 GLN A CA 1
ATOM 880 C C . GLN A 1 117 ? 1.629 31.797 27.047 1 94 117 GLN A C 1
ATOM 882 O O . GLN A 1 117 ? 1.123 32.562 27.875 1 94 117 GLN A O 1
ATOM 887 N N . ILE A 1 118 ? 1.21 31.734 25.844 1 95.56 118 ILE A N 1
ATOM 888 C CA . ILE A 1 118 ? 0.075 32.531 25.375 1 95.56 118 ILE A CA 1
ATOM 889 C C . ILE A 1 118 ? -1.183 32.125 26.141 1 95.56 118 ILE A C 1
ATOM 891 O O . ILE A 1 118 ? -1.932 32.969 26.609 1 95.56 118 ILE A O 1
ATOM 895 N N . LEU A 1 119 ? -1.409 30.844 26.312 1 93.88 119 LEU A N 1
ATOM 896 C CA . LEU A 1 119 ? -2.594 30.359 27.016 1 93.88 119 LEU A CA 1
ATOM 897 C C . LEU A 1 119 ? -2.574 30.797 28.484 1 93.88 119 LEU A C 1
ATOM 899 O O . LEU A 1 119 ? -3.615 31.172 29.031 1 93.88 119 LEU A O 1
ATOM 903 N N . GLN A 1 120 ? -1.396 30.734 29.031 1 91.38 120 GLN A N 1
ATOM 904 C CA . GLN A 1 120 ? -1.266 31.188 30.422 1 91.38 120 GLN A CA 1
ATOM 905 C C . GLN A 1 120 ? -1.577 32.656 30.547 1 91.38 120 GLN A C 1
ATOM 907 O O . GLN A 1 120 ? -2.234 33.094 31.5 1 91.38 120 GLN A O 1
ATOM 912 N N . HIS A 1 121 ? -1.114 33.375 29.641 1 92.06 121 HIS A N 1
ATOM 913 C CA . HIS A 1 121 ? -1.445 34.781 29.625 1 92.06 121 HIS A CA 1
ATOM 914 C C . HIS A 1 121 ? -2.949 35 29.484 1 92.06 121 HIS A C 1
ATOM 916 O O . HIS A 1 121 ? -3.529 35.844 30.172 1 92.06 121 HIS A O 1
ATOM 922 N N . ASN A 1 122 ? -3.566 34.281 28.562 1 92.06 122 ASN A N 1
ATOM 923 C CA . ASN A 1 122 ? -5.004 34.375 28.328 1 92.06 122 ASN A CA 1
ATOM 924 C C . ASN A 1 122 ? -5.801 34.062 29.594 1 92.06 122 ASN A C 1
ATOM 926 O O . ASN A 1 122 ? -6.859 34.656 29.828 1 92.06 122 ASN A O 1
ATOM 930 N N . ALA A 1 123 ? -5.254 33.188 30.359 1 86.25 123 ALA A N 1
ATOM 931 C CA . ALA A 1 123 ? -5.938 32.781 31.594 1 86.25 123 ALA A CA 1
ATOM 932 C C . ALA A 1 123 ? -5.992 33.938 32.594 1 86.25 123 ALA A C 1
ATOM 934 O O . ALA A 1 123 ? -6.891 34 33.438 1 86.25 123 ALA A O 1
ATOM 935 N N . GLN A 1 124 ? -5.031 34.781 32.531 1 80.56 124 GLN A N 1
ATOM 936 C CA . GLN A 1 124 ? -4.895 35.844 33.531 1 80.56 124 GLN A CA 1
ATOM 937 C C . GLN A 1 124 ? -5.566 37.125 33.062 1 80.56 124 GLN A C 1
ATOM 939 O O . GLN A 1 124 ? -5.781 38.031 33.844 1 80.56 124 GLN A O 1
ATOM 944 N N . GLY A 1 125 ? -5.828 37.156 31.812 1 71.88 125 GLY A N 1
ATOM 945 C CA . GLY A 1 125 ? -6.195 38.438 31.281 1 71.88 125 GLY A CA 1
ATOM 946 C C . GLY A 1 125 ? -7.672 38.562 30.953 1 71.88 125 GLY A C 1
ATOM 947 O O . GLY A 1 125 ? -8.422 37.594 31.078 1 71.88 125 GLY A O 1
ATOM 948 N N . THR A 1 126 ? -7.977 39.875 30.719 1 71.12 126 THR A N 1
ATOM 949 C CA . THR A 1 126 ? -9.352 40.219 30.375 1 71.12 126 THR A CA 1
ATOM 950 C C . THR A 1 126 ? -9.547 40.281 28.875 1 71.12 126 THR A C 1
ATOM 952 O O . THR A 1 126 ? -10.68 40.375 28.391 1 71.12 126 THR A O 1
ATOM 955 N N . ARG A 1 127 ? -8.484 40.188 28.172 1 84.88 127 ARG A N 1
ATOM 956 C CA . ARG A 1 127 ? -8.586 40.219 26.719 1 84.88 127 ARG A CA 1
ATOM 957 C C . ARG A 1 127 ? -7.777 39.094 26.094 1 84.88 127 ARG A C 1
ATOM 959 O O . ARG A 1 127 ? -6.676 39.312 25.594 1 84.88 127 ARG A O 1
ATOM 966 N N . PRO A 1 128 ? -8.297 37.969 26.172 1 91.69 128 PRO A N 1
ATOM 967 C CA . PRO A 1 128 ? -7.574 36.812 25.641 1 91.69 128 PRO A CA 1
ATOM 968 C C . PRO A 1 128 ? -7.316 36.906 24.141 1 91.69 128 PRO A C 1
ATOM 970 O O . PRO A 1 128 ? -8.102 37.531 23.406 1 91.69 128 PRO A O 1
ATOM 973 N N . LYS A 1 129 ? -6.246 36.344 23.703 1 95.12 129 LYS A N 1
ATOM 974 C CA . LYS A 1 129 ? -5.855 36.344 22.297 1 95.12 129 LYS A CA 1
ATOM 975 C C . LYS A 1 129 ? -6.199 35 21.625 1 95.12 129 LYS A C 1
ATOM 977 O O . LYS A 1 129 ? -6.023 33.938 22.219 1 95.12 129 LYS A O 1
ATOM 982 N N . HIS A 1 130 ? -6.781 35.094 20.391 1 96.44 130 HIS A N 1
ATOM 983 C CA . HIS A 1 130 ? -6.879 33.875 19.562 1 96.44 130 HIS A CA 1
ATOM 984 C C . HIS A 1 130 ? -5.5 33.438 19.094 1 96.44 130 HIS A C 1
ATOM 986 O O . HIS A 1 130 ? -4.578 34.25 18.969 1 96.44 130 HIS A O 1
ATOM 992 N N . VAL A 1 131 ? -5.383 32.125 18.906 1 97.94 131 VAL A N 1
ATOM 993 C CA . VAL A 1 131 ? -4.078 31.594 18.531 1 97.94 131 VAL A CA 1
ATOM 994 C C . VAL A 1 131 ? -4.238 30.625 17.359 1 97.94 131 VAL A C 1
ATOM 996 O O . VAL A 1 131 ? -5.055 29.703 17.422 1 97.94 131 VAL A O 1
ATOM 999 N N . LEU A 1 132 ? -3.537 30.812 16.266 1 98.5 132 LEU A N 1
ATOM 1000 C CA . LEU A 1 132 ? -3.311 29.844 15.211 1 98.5 132 LEU A CA 1
ATOM 1001 C C . LEU A 1 132 ? -1.864 29.359 15.211 1 98.5 132 LEU A C 1
ATOM 1003 O O . LEU A 1 132 ? -0.964 30.078 14.781 1 98.5 132 LEU A O 1
ATOM 1007 N N . SER A 1 133 ? -1.671 28.219 15.734 1 98.31 133 SER A N 1
ATOM 1008 C CA . SER A 1 133 ? -0.315 27.688 15.789 1 98.31 133 SER A CA 1
ATOM 1009 C C . SER A 1 133 ? -0.079 26.672 14.68 1 98.31 133 SER A C 1
ATOM 1011 O O . SER A 1 133 ? -0.938 25.828 14.414 1 98.31 133 SER A O 1
ATOM 1013 N N . GLU A 1 134 ? 1.051 26.719 14.031 1 97.38 134 GLU A N 1
ATOM 1014 C CA . GLU A 1 134 ? 1.413 25.75 13.016 1 97.38 134 GLU A CA 1
ATOM 1015 C C . GLU A 1 134 ? 1.52 24.344 13.609 1 97.38 134 GLU A C 1
ATOM 1017 O O . GLU A 1 134 ? 1.828 24.188 14.797 1 97.38 134 GLU A O 1
ATOM 1022 N N . LYS A 1 135 ? 1.192 23.422 12.859 1 96.44 135 LYS A N 1
ATOM 1023 C CA . LYS A 1 135 ? 1.404 22.031 13.234 1 96.44 135 LYS A CA 1
ATOM 1024 C C . LYS A 1 135 ? 2.893 21.688 13.289 1 96.44 135 LYS A C 1
ATOM 1026 O O . LYS A 1 135 ? 3.711 22.391 12.672 1 96.44 135 LYS A O 1
ATOM 1031 N N . PRO A 1 136 ? 3.361 20.641 13.984 1 95.56 136 PRO A N 1
ATOM 1032 C CA . PRO A 1 136 ? 2.561 19.781 14.867 1 95.56 136 PRO A CA 1
ATOM 1033 C C . PRO A 1 136 ? 2.273 20.422 16.219 1 95.56 136 PRO A C 1
ATOM 1035 O O . PRO A 1 136 ? 2.908 21.406 16.578 1 95.56 136 PRO A O 1
ATOM 1038 N N . ILE A 1 137 ? 1.325 19.828 16.969 1 97.12 137 ILE A N 1
ATOM 1039 C CA . ILE A 1 137 ? 0.871 20.422 18.219 1 97.12 137 ILE A CA 1
ATOM 1040 C C . ILE A 1 137 ? 1.954 20.266 19.281 1 97.12 137 ILE A C 1
ATOM 1042 O O . ILE A 1 137 ? 2.006 21.047 20.234 1 97.12 137 ILE A O 1
ATOM 1046 N N . GLY A 1 138 ? 2.789 19.266 19.156 1 94.75 138 GLY A N 1
ATOM 1047 C CA . GLY A 1 138 ? 3.842 19.016 20.125 1 94.75 138 GLY A CA 1
ATOM 1048 C C . GLY A 1 138 ? 4.57 17.703 19.875 1 94.75 138 GLY A C 1
ATOM 1049 O O . GLY A 1 138 ? 4.344 17.031 18.875 1 94.75 138 GLY A O 1
ATOM 1050 N N . PRO A 1 139 ? 5.441 17.359 20.891 1 92.12 139 PRO A N 1
ATOM 1051 C CA . PRO A 1 139 ? 6.344 16.234 20.656 1 92.12 139 PRO A CA 1
ATOM 1052 C C . PRO A 1 139 ? 5.691 14.875 20.938 1 92.12 139 PRO A C 1
ATOM 1054 O O . PRO A 1 139 ? 6.004 13.883 20.281 1 92.12 139 PRO A O 1
ATOM 1057 N N . THR A 1 140 ? 4.895 14.836 22.016 1 94.56 140 THR A N 1
ATOM 1058 C CA . THR A 1 140 ? 4.254 13.594 22.422 1 94.56 140 THR A CA 1
ATOM 1059 C C . THR A 1 140 ? 2.818 13.844 22.875 1 94.56 140 THR A C 1
ATOM 1061 O O . THR A 1 140 ? 2.471 14.969 23.266 1 94.56 140 THR A O 1
ATOM 1064 N N . VAL A 1 141 ? 2.098 12.805 22.828 1 96.31 141 VAL A N 1
ATOM 1065 C CA . VAL A 1 141 ? 0.717 12.875 23.297 1 96.31 141 VAL A CA 1
ATOM 1066 C C . VAL A 1 141 ? 0.687 13.273 24.766 1 96.31 141 VAL A C 1
ATOM 1068 O O . VAL A 1 141 ? -0.115 14.117 25.172 1 96.31 141 VAL A O 1
ATOM 1071 N N . ASP A 1 142 ? 1.534 12.766 25.484 1 93.12 142 ASP A N 1
ATOM 1072 C CA . ASP A 1 142 ? 1.592 13.078 26.906 1 93.12 142 ASP A CA 1
ATOM 1073 C C . ASP A 1 142 ? 1.873 14.555 27.141 1 93.12 142 ASP A C 1
ATOM 1075 O O . ASP A 1 142 ? 1.192 15.211 27.938 1 93.12 142 ASP A O 1
ATOM 1079 N N . ALA A 1 143 ? 2.77 15.102 26.391 1 90.44 143 ALA A N 1
ATOM 1080 C CA . ALA A 1 143 ? 3.174 16.5 26.547 1 90.44 143 ALA A CA 1
ATOM 1081 C C . ALA A 1 143 ? 2.051 17.438 26.141 1 90.44 143 ALA A C 1
ATOM 1083 O O . ALA A 1 143 ? 1.899 18.516 26.719 1 90.44 143 ALA A O 1
ATOM 1084 N N . VAL A 1 144 ? 1.279 17.031 25.203 1 94.81 144 VAL A N 1
ATOM 1085 C CA . VAL A 1 144 ? 0.336 17.969 24.609 1 94.81 144 VAL A CA 1
ATOM 1086 C C . VAL A 1 144 ? -1.018 17.859 25.297 1 94.81 144 VAL A C 1
ATOM 1088 O O . VAL A 1 144 ? -1.846 18.766 25.219 1 94.81 144 VAL A O 1
ATOM 1091 N N . THR A 1 145 ? -1.264 16.703 25.953 1 95.56 145 THR A N 1
ATOM 1092 C CA . THR A 1 145 ? -2.551 16.484 26.594 1 95.56 145 THR A CA 1
ATOM 1093 C C . THR A 1 145 ? -2.814 17.562 27.641 1 95.56 145 THR A C 1
ATOM 1095 O O . THR A 1 145 ? -3.906 18.125 27.703 1 95.56 145 THR A O 1
ATOM 1098 N N . SER A 1 146 ? -1.817 17.891 28.359 1 91.62 146 SER A N 1
ATOM 1099 C CA . SER A 1 146 ? -1.969 18.922 29.391 1 91.62 146 SER A CA 1
ATOM 1100 C C . SER A 1 146 ? -2.268 20.281 28.781 1 91.62 146 SER A C 1
ATOM 1102 O O . SER A 1 146 ? -3.027 21.062 29.344 1 91.62 146 SER A O 1
ATOM 1104 N N . LEU A 1 147 ? -1.664 20.516 27.703 1 93.5 147 LEU A N 1
ATOM 1105 C CA . LEU A 1 147 ? -1.871 21.781 27.016 1 93.5 147 LEU A CA 1
ATOM 1106 C C . LEU A 1 147 ? -3.297 21.891 26.484 1 93.5 147 LEU A C 1
ATOM 1108 O O . LEU A 1 147 ? -3.936 22.938 26.609 1 93.5 147 LEU A O 1
ATOM 1112 N N . VAL A 1 148 ? -3.771 20.859 25.922 1 96.25 148 VAL A N 1
ATOM 1113 C CA . VAL A 1 148 ? -5.129 20.797 25.391 1 96.25 148 VAL A CA 1
ATOM 1114 C C . VAL A 1 148 ? -6.137 20.953 26.531 1 96.25 148 VAL A C 1
ATOM 1116 O O . VAL A 1 148 ? -7.109 21.703 26.406 1 96.25 148 VAL A O 1
ATOM 1119 N N . GLU A 1 149 ? -5.867 20.359 27.594 1 93.12 149 GLU A N 1
ATOM 1120 C CA . GLU A 1 149 ? -6.746 20.438 28.766 1 93.12 149 GLU A CA 1
ATOM 1121 C C . GLU A 1 149 ? -6.758 21.844 29.344 1 93.12 149 GLU A C 1
ATOM 1123 O O . GLU A 1 149 ? -7.797 22.328 29.797 1 93.12 149 GLU A O 1
ATOM 1128 N N . LEU A 1 150 ? -5.66 22.469 29.359 1 90.88 150 LEU A N 1
ATOM 1129 C CA . LEU A 1 150 ? -5.57 23.844 29.828 1 90.88 150 LEU A CA 1
ATOM 1130 C C . LEU A 1 150 ? -6.473 24.75 28.984 1 90.88 150 LEU A C 1
ATOM 1132 O O . LEU A 1 150 ? -7.262 25.516 29.547 1 90.88 150 LEU A O 1
ATOM 1136 N N . TYR A 1 151 ? -6.418 24.672 27.766 1 94.56 151 TYR A N 1
ATOM 1137 C CA . TYR A 1 151 ? -7.258 25.438 26.844 1 94.56 151 TYR A CA 1
ATOM 1138 C C . TYR A 1 151 ? -8.734 25.156 27.094 1 94.56 151 TYR A C 1
ATOM 1140 O O . TYR A 1 151 ? -9.539 26.094 27.219 1 94.56 151 TYR A O 1
ATOM 1148 N N . GLU A 1 152 ? -9 23.875 27.203 1 92.56 152 GLU A N 1
ATOM 1149 C CA . GLU A 1 152 ? -10.391 23.469 27.359 1 92.56 152 GLU A CA 1
ATOM 1150 C C . GLU A 1 152 ? -10.953 23.953 28.703 1 92.56 152 GLU A C 1
ATOM 1152 O O . GLU A 1 152 ? -12.133 24.297 28.797 1 92.56 152 GLU A O 1
ATOM 1157 N N . SER A 1 153 ? -10.133 24.016 29.656 1 89.25 153 SER A N 1
ATOM 1158 C CA . SER A 1 153 ? -10.57 24.5 30.953 1 89.25 153 SER A CA 1
ATOM 1159 C C . SER A 1 153 ? -10.906 25.984 30.922 1 89.25 153 SER A C 1
ATOM 1161 O O . SER A 1 153 ? -11.797 26.453 31.625 1 89.25 153 SER A O 1
ATOM 1163 N N . HIS A 1 154 ? -10.219 26.688 30.078 1 88.56 154 HIS A N 1
ATOM 1164 C CA . HIS A 1 154 ? -10.492 28.109 29.922 1 88.56 154 HIS A CA 1
ATOM 1165 C C . HIS A 1 154 ? -11.844 28.344 29.25 1 88.56 154 HIS A C 1
ATOM 1167 O O . HIS A 1 154 ? -12.531 29.312 29.562 1 88.56 154 HIS A O 1
ATOM 1173 N N . GLN A 1 155 ? -12.156 27.484 28.359 1 85.12 155 GLN A N 1
ATOM 1174 C CA . GLN A 1 155 ? -13.398 27.625 27.609 1 85.12 155 GLN A CA 1
ATOM 1175 C C . GLN A 1 155 ? -14.617 27.438 28.5 1 85.12 155 GLN A C 1
ATOM 1177 O O . GLN A 1 155 ? -15.688 27.984 28.234 1 85.12 155 GLN A O 1
ATOM 1182 N N . GLN A 1 156 ? -14.445 26.688 29.547 1 78.38 156 GLN A N 1
ATOM 1183 C CA . GLN A 1 156 ? -15.555 26.359 30.438 1 78.38 156 GLN A CA 1
ATOM 1184 C C . GLN A 1 156 ? -15.625 27.344 31.609 1 78.38 156 GLN A C 1
ATOM 1186 O O . GLN A 1 156 ? -16.594 27.344 32.375 1 78.38 156 GLN A O 1
ATOM 1191 N N . SER A 1 157 ? -14.602 28.094 31.734 1 74.38 157 SER A N 1
ATOM 1192 C CA . SER A 1 157 ? -14.539 28.953 32.906 1 74.38 157 SER A CA 1
ATOM 1193 C C . SER A 1 157 ? -15.391 30.203 32.719 1 74.38 157 SER A C 1
ATOM 1195 O O . SER A 1 157 ? -15.266 30.906 31.719 1 74.38 157 SER A O 1
ATOM 1197 N N . PRO A 1 158 ? -16.312 30.328 33.688 1 64.56 158 PRO A N 1
ATOM 1198 C CA . PRO A 1 158 ? -17.094 31.578 33.656 1 64.56 158 PRO A CA 1
ATOM 1199 C C . PRO A 1 158 ? -16.234 32.812 33.844 1 64.56 158 PRO A C 1
ATOM 1201 O O . PRO A 1 158 ? -16.672 33.938 33.531 1 64.56 158 PRO A O 1
ATOM 1204 N N . ARG A 1 159 ? -15.102 32.594 34.438 1 58.59 159 ARG A N 1
ATOM 1205 C CA . ARG A 1 159 ? -14.211 33.719 34.719 1 58.59 159 ARG A CA 1
ATOM 1206 C C . ARG A 1 159 ? -13.703 34.344 33.406 1 58.59 159 ARG A C 1
ATOM 1208 O O . ARG A 1 159 ? -13.234 35.469 33.406 1 58.59 159 ARG A O 1
ATOM 1215 N N . HIS A 1 160 ? -13.617 33.438 32.438 1 56.94 160 HIS A N 1
ATOM 1216 C CA . HIS A 1 160 ? -13.141 33.969 31.172 1 56.94 160 HIS A CA 1
ATOM 1217 C C . HIS A 1 160 ? -14.273 34.656 30.391 1 56.94 160 HIS A C 1
ATOM 1219 O O . HIS A 1 160 ? -15.281 34 30.078 1 56.94 160 HIS A O 1
ATOM 1225 N N . SER A 1 161 ? -14.234 35.938 30.594 1 57.94 161 SER A N 1
ATOM 1226 C CA . SER A 1 161 ? -15.297 36.75 30.047 1 57.94 161 SER A CA 1
ATOM 1227 C C . SER A 1 161 ? -15.445 36.562 28.547 1 57.94 161 SER A C 1
ATOM 1229 O O . SER A 1 161 ? -16.531 36.75 27.984 1 57.94 161 SER A O 1
ATOM 1231 N N . ALA A 1 162 ? -14.234 36.125 27.875 1 65.94 162 ALA A N 1
ATOM 1232 C CA . ALA A 1 162 ? -14.453 36 26.438 1 65.94 162 ALA A CA 1
ATOM 1233 C C . ALA A 1 162 ? -13.812 34.75 25.891 1 65.94 162 ALA A C 1
ATOM 1235 O O . ALA A 1 162 ? -12.641 34.469 26.156 1 65.94 162 ALA A O 1
ATOM 1236 N N . PRO A 1 163 ? -14.578 33.969 25.312 1 83.12 163 PRO A N 1
ATOM 1237 C CA . PRO A 1 163 ? -14.031 32.75 24.656 1 83.12 163 PRO A CA 1
ATOM 1238 C C . PRO A 1 163 ? -13.008 33.094 23.578 1 83.12 163 PRO A C 1
ATOM 1240 O O . PRO A 1 163 ? -13.039 34.188 23.016 1 83.12 163 PRO A O 1
ATOM 1243 N N . TYR A 1 164 ? -11.922 32.406 23.547 1 92.38 164 TYR A N 1
ATOM 1244 C CA . TYR A 1 164 ? -10.945 32.531 22.484 1 92.38 164 TYR A CA 1
ATOM 1245 C C . TYR A 1 164 ? -10.727 31.219 21.75 1 92.38 164 TYR A C 1
ATOM 1247 O O . TYR A 1 164 ? -11.086 30.156 22.266 1 92.38 164 TYR A O 1
ATOM 1255 N N . VAL A 1 165 ? -10.188 31.359 20.562 1 95.81 165 VAL A N 1
ATOM 1256 C CA . VAL A 1 165 ? -9.984 30.203 19.703 1 95.81 165 VAL A CA 1
ATOM 1257 C C . VAL A 1 165 ? -8.5 29.844 19.672 1 95.81 165 VAL A C 1
ATOM 1259 O O . VAL A 1 165 ? -7.648 30.703 19.453 1 95.81 165 VAL A O 1
ATOM 1262 N N . TRP A 1 166 ? -8.133 28.609 19.969 1 97.44 166 TRP A N 1
ATOM 1263 C CA . TRP A 1 166 ? -6.848 28.016 19.625 1 97.44 166 TRP A CA 1
ATOM 1264 C C . TRP A 1 166 ? -7.008 26.984 18.516 1 97.44 166 TRP A C 1
ATOM 1266 O O . TRP A 1 166 ? -7.695 25.984 18.688 1 97.44 166 TRP A O 1
ATOM 1276 N N . SER A 1 167 ? -6.445 27.297 17.391 1 98.25 167 SER A N 1
ATOM 1277 C CA . SER A 1 167 ? -6.438 26.422 16.234 1 98.25 167 SER A CA 1
ATOM 1278 C C . SER A 1 167 ? -5.023 25.953 15.906 1 98.25 167 SER A C 1
ATOM 1280 O O . SER A 1 167 ? -4.07 26.719 15.992 1 98.25 167 SER A O 1
ATOM 1282 N N . VAL A 1 168 ? -4.875 24.641 15.609 1 98.56 168 VAL A N 1
ATOM 1283 C CA . VAL A 1 168 ? -3.6 24.109 15.133 1 98.56 168 VAL A CA 1
ATOM 1284 C C . VAL A 1 168 ? -3.623 23.984 13.609 1 98.56 168 VAL A C 1
ATOM 1286 O O . VAL A 1 168 ? -4.375 23.188 13.055 1 98.56 168 VAL A O 1
ATOM 1289 N N . ALA A 1 169 ? -2.797 24.703 12.961 1 98.31 169 ALA A N 1
ATOM 1290 C CA . ALA A 1 169 ? -2.84 24.891 11.508 1 98.31 169 ALA A CA 1
ATOM 1291 C C . ALA A 1 169 ? -2.416 23.609 10.789 1 98.31 169 ALA A C 1
ATOM 1293 O O . ALA A 1 169 ? -1.258 23.469 10.391 1 98.31 169 ALA A O 1
ATOM 1294 N N . GLU A 1 170 ? -3.324 22.75 10.578 1 98.31 170 GLU A N 1
ATOM 1295 C CA . GLU A 1 170 ? -3.213 21.531 9.781 1 98.31 170 GLU A CA 1
ATOM 1296 C C . GLU A 1 170 ? -3.992 21.656 8.477 1 98.31 170 GLU A C 1
ATOM 1298 O O . GLU A 1 170 ? -5.156 21.25 8.406 1 98.31 170 GLU A O 1
ATOM 1303 N N . ASN A 1 171 ? -3.271 22.031 7.449 1 97.75 171 ASN A N 1
ATOM 1304 C CA . ASN A 1 171 ? -3.945 22.438 6.219 1 97.75 171 ASN A CA 1
ATOM 1305 C C . ASN A 1 171 ? -4.559 21.234 5.5 1 97.75 171 ASN A C 1
ATOM 1307 O O . ASN A 1 171 ? -5.43 21.391 4.645 1 97.75 171 ASN A O 1
ATOM 1311 N N . PHE A 1 172 ? -4.176 20.016 5.805 1 97.88 172 PHE A N 1
ATOM 1312 C CA . PHE A 1 172 ? -4.699 18.859 5.09 1 97.88 172 PHE A CA 1
ATOM 1313 C C . PHE A 1 172 ? -6.188 18.688 5.359 1 97.88 172 PHE A C 1
ATOM 1315 O O . PHE A 1 172 ? -6.922 18.203 4.496 1 97.88 172 PHE A O 1
ATOM 1322 N N . ARG A 1 173 ? -6.672 19.156 6.48 1 97.5 173 ARG A N 1
ATOM 1323 C CA . ARG A 1 173 ? -8.102 19.062 6.758 1 97.5 173 ARG A CA 1
ATOM 1324 C C . ARG A 1 173 ? -8.891 20.016 5.859 1 97.5 173 ARG A C 1
ATOM 1326 O O . ARG A 1 173 ? -10.109 19.891 5.738 1 97.5 173 ARG A O 1
ATOM 1333 N N . TYR A 1 174 ? -8.203 20.953 5.305 1 97.31 174 TYR A N 1
ATOM 1334 C CA . TYR A 1 174 ? -8.875 21.984 4.508 1 97.31 174 TYR A CA 1
ATOM 1335 C C . TYR A 1 174 ? -8.5 21.859 3.037 1 97.31 174 TYR A C 1
ATOM 1337 O O . TYR A 1 174 ? -9.039 22.578 2.191 1 97.31 174 TYR A O 1
ATOM 1345 N N . GLU A 1 175 ? -7.535 20.984 2.676 1 97.44 175 GLU A N 1
ATOM 1346 C CA . GLU A 1 175 ? -7.164 20.828 1.274 1 97.44 175 GLU A CA 1
ATOM 1347 C C . GLU A 1 175 ? -8.352 20.359 0.439 1 97.44 175 GLU A C 1
ATOM 1349 O O . GLU A 1 175 ? -8.961 19.328 0.734 1 97.44 175 GLU A O 1
ATOM 1354 N N . PRO A 1 176 ? -8.648 21.094 -0.635 1 96.38 176 PRO A N 1
ATOM 1355 C CA . PRO A 1 176 ? -9.859 20.781 -1.39 1 96.38 176 PRO A CA 1
ATOM 1356 C C . PRO A 1 176 ? -9.883 19.344 -1.895 1 96.38 176 PRO A C 1
ATOM 1358 O O . PRO A 1 176 ? -10.938 18.703 -1.926 1 96.38 176 PRO A O 1
ATOM 1361 N N . GLY A 1 177 ? -8.766 18.828 -2.328 1 96.5 177 GLY A N 1
ATOM 1362 C CA . GLY A 1 177 ? -8.703 17.438 -2.777 1 96.5 177 GLY A CA 1
ATOM 1363 C C . GLY A 1 177 ? -9.062 16.453 -1.692 1 96.5 177 GLY A C 1
ATOM 1364 O O . GLY A 1 177 ? -9.773 15.469 -1.948 1 96.5 177 GLY A O 1
ATOM 1365 N N . ILE A 1 178 ? -8.586 16.625 -0.479 1 97.38 178 ILE A N 1
ATOM 1366 C CA . ILE A 1 178 ? -8.859 15.727 0.64 1 97.38 178 ILE A CA 1
ATOM 1367 C C . ILE A 1 178 ? -10.328 15.836 1.044 1 97.38 178 ILE A C 1
ATOM 1369 O O . ILE A 1 178 ? -10.992 14.828 1.302 1 97.38 178 ILE A O 1
ATOM 1373 N N . VAL A 1 179 ? -10.828 17.078 1.054 1 95.5 179 VAL A N 1
ATOM 1374 C CA . VAL A 1 179 ? -12.234 17.312 1.375 1 95.5 179 VAL A CA 1
ATOM 1375 C C . VAL A 1 179 ? -13.117 16.594 0.356 1 95.5 179 VAL A C 1
ATOM 1377 O O . VAL A 1 179 ? -14.078 15.914 0.726 1 95.5 179 VAL A O 1
ATOM 1380 N N . ALA A 1 180 ? -12.773 16.766 -0.884 1 94.44 180 ALA A N 1
ATOM 1381 C CA . ALA A 1 180 ? -13.531 16.109 -1.941 1 94.44 180 ALA A CA 1
ATOM 1382 C C . ALA A 1 180 ? -13.477 14.586 -1.784 1 94.44 180 ALA A C 1
ATOM 1384 O O . ALA A 1 180 ? -14.477 13.898 -2.014 1 94.44 180 ALA A O 1
ATOM 1385 N N . THR A 1 181 ? -12.336 14.07 -1.461 1 96.25 181 THR A N 1
ATOM 1386 C CA . THR A 1 181 ? -12.188 12.641 -1.241 1 96.25 181 THR A CA 1
ATOM 1387 C C . THR A 1 181 ? -13.086 12.172 -0.105 1 96.25 181 THR A C 1
ATOM 1389 O O . THR A 1 181 ? -13.75 11.133 -0.218 1 96.25 181 THR A O 1
ATOM 1392 N N . SER A 1 182 ? -13.117 12.906 0.957 1 95.12 182 SER A N 1
ATOM 1393 C CA . SER A 1 182 ? -13.969 12.562 2.09 1 95.12 182 SER A CA 1
ATOM 1394 C C . SER A 1 182 ? -15.438 12.484 1.675 1 95.12 182 SER A C 1
ATOM 1396 O O . SER A 1 182 ? -16.172 11.594 2.109 1 95.12 182 SER A O 1
ATOM 1398 N N . ARG A 1 183 ? -15.844 13.352 0.825 1 91.62 183 ARG A N 1
ATOM 1399 C CA . ARG A 1 183 ? -17.219 13.359 0.344 1 91.62 183 ARG A CA 1
ATOM 1400 C C . ARG A 1 183 ? -17.516 12.141 -0.522 1 91.62 183 ARG A C 1
ATOM 1402 O O . ARG A 1 183 ? -18.578 11.531 -0.409 1 91.62 183 ARG A O 1
ATOM 1409 N N . ALA A 1 184 ? -16.562 11.82 -1.304 1 90.88 184 ALA A N 1
ATOM 1410 C CA . ALA A 1 184 ? -16.734 10.688 -2.209 1 90.88 184 ALA A CA 1
ATOM 1411 C C . ALA A 1 184 ? -16.859 9.375 -1.433 1 90.88 184 ALA A C 1
ATOM 1413 O O . ALA A 1 184 ? -17.562 8.461 -1.863 1 90.88 184 ALA A O 1
ATOM 1414 N N . VAL A 1 185 ? -16.219 9.266 -0.28 1 93.94 185 VAL A N 1
ATOM 1415 C CA . VAL A 1 185 ? -16.109 8.039 0.494 1 93.94 185 VAL A CA 1
ATOM 1416 C C . VAL A 1 185 ? -17.25 7.957 1.499 1 93.94 185 VAL A C 1
ATOM 1418 O O . VAL A 1 185 ? -17.625 6.867 1.954 1 93.94 185 VAL A O 1
ATOM 1421 N N . ALA A 1 186 ? -17.859 9 1.854 1 86.19 186 ALA A N 1
ATOM 1422 C CA . ALA A 1 186 ? -18.875 9.078 2.898 1 86.19 186 ALA A CA 1
ATOM 1423 C C . ALA A 1 186 ? -20.047 8.156 2.588 1 86.19 186 ALA A C 1
ATOM 1425 O O . ALA A 1 186 ? -20.469 8.039 1.433 1 86.19 186 ALA A O 1
ATOM 1426 N N . THR A 1 187 ? -20.406 7.301 3.545 1 70.25 187 THR A N 1
ATOM 1427 C CA . THR A 1 187 ? -21.469 6.324 3.355 1 70.25 187 THR A CA 1
ATOM 1428 C C . THR A 1 187 ? -22.844 6.957 3.611 1 70.25 187 THR A C 1
ATOM 1430 O O . THR A 1 187 ? -23.875 6.395 3.232 1 70.25 187 THR A O 1
ATOM 1433 N N . SER A 1 188 ? -22.891 7.883 4.449 1 58.84 188 SER A N 1
ATOM 1434 C CA . SER A 1 188 ? -24.172 8.531 4.695 1 58.84 188 SER A CA 1
ATOM 1435 C C . SER A 1 188 ? -24.219 9.922 4.078 1 58.84 188 SER A C 1
ATOM 1437 O O . SER A 1 188 ? -23.172 10.562 3.902 1 58.84 188 SER A O 1
ATOM 1439 N N . VAL A 1 189 ? -25.281 10.125 3.256 1 46.94 189 VAL A N 1
ATOM 1440 C CA . VAL A 1 189 ? -25.484 11.477 2.746 1 46.94 189 VAL A CA 1
ATOM 1441 C C . VAL A 1 189 ? -25.266 12.492 3.867 1 46.94 189 VAL A C 1
ATOM 1443 O O . VAL A 1 189 ? -25.844 12.367 4.949 1 46.94 189 VAL A O 1
ATOM 1446 N N . PRO A 1 190 ? -24.125 13.156 3.783 1 45.66 190 PRO A N 1
ATOM 1447 C CA . PRO A 1 190 ? -24.031 14.148 4.852 1 45.66 190 PRO A CA 1
ATOM 1448 C C . PRO A 1 190 ? -25.359 14.859 5.117 1 45.66 190 PRO A C 1
ATOM 1450 O O . PRO A 1 190 ? -26.109 15.141 4.176 1 45.66 190 PRO A O 1
ATOM 1453 N N . THR A 1 191 ? -26.031 14.609 6.242 1 37.59 191 THR A N 1
ATOM 1454 C CA . THR A 1 191 ? -27.219 15.383 6.594 1 37.59 191 THR A CA 1
ATOM 1455 C C . THR A 1 191 ? -27.016 16.859 6.262 1 37.59 191 THR A C 1
ATOM 1457 O O . THR A 1 191 ? -25.875 17.297 6.043 1 37.59 191 THR A O 1
ATOM 1460 N N . ASP A 1 192 ? -27.969 17.828 6.598 1 33.84 192 ASP A N 1
ATOM 1461 C CA . ASP A 1 192 ? -28.25 19.234 6.328 1 33.84 192 ASP A CA 1
ATOM 1462 C C . ASP A 1 192 ? -26.984 20.078 6.488 1 33.84 192 ASP A C 1
ATOM 1464 O O . ASP A 1 192 ? -26.797 21.062 5.762 1 33.84 192 ASP A O 1
ATOM 1468 N N . ALA A 1 193 ? -26.531 20.219 7.766 1 36.69 193 ALA A N 1
ATOM 1469 C CA . ALA A 1 193 ? -25.844 21.438 8.203 1 36.69 193 ALA A CA 1
ATOM 1470 C C . ALA A 1 193 ? -24.5 21.594 7.48 1 36.69 193 ALA A C 1
ATOM 1472 O O . ALA A 1 193 ? -23.953 22.703 7.434 1 36.69 193 ALA A O 1
ATOM 1473 N N . ASP A 1 194 ? -23.828 20.547 7.191 1 37.72 194 ASP A N 1
ATOM 1474 C CA . ASP A 1 194 ? -22.453 20.781 6.738 1 37.72 194 ASP A CA 1
ATOM 1475 C C . ASP A 1 194 ? -22.422 21.109 5.246 1 37.72 194 ASP A C 1
ATOM 1477 O O . ASP A 1 194 ? -21.344 21.172 4.641 1 37.72 194 ASP A O 1
ATOM 1481 N N . SER A 1 195 ? -23.453 20.953 4.598 1 36.56 195 SER A N 1
ATOM 1482 C CA . SER A 1 195 ? -23.609 21.297 3.189 1 36.56 195 SER A CA 1
ATOM 1483 C C . SER A 1 195 ? -23.422 22.797 2.969 1 36.56 195 SER A C 1
ATOM 1485 O O . SER A 1 195 ? -23.781 23.312 1.908 1 36.56 195 SER A O 1
ATOM 1487 N N . SER A 1 196 ? -23.281 23.516 4.047 1 34.06 196 SER A N 1
ATOM 1488 C CA . SER A 1 196 ? -23.281 24.938 3.729 1 34.06 196 SER A CA 1
ATOM 1489 C C . SER A 1 196 ? -22.203 25.281 2.707 1 34.06 196 SER A C 1
ATOM 1491 O O . SER A 1 196 ? -22.109 26.422 2.25 1 34.06 196 SER A O 1
ATOM 1493 N N . SER A 1 197 ? -20.953 24.719 2.904 1 35.22 197 SER A N 1
ATOM 1494 C CA . SER A 1 197 ? -20.047 25.344 1.963 1 35.22 197 SER A CA 1
ATOM 1495 C C . SER A 1 197 ? -20.453 25.062 0.52 1 35.22 197 SER A C 1
ATOM 1497 O O . SER A 1 197 ? -20.703 23.922 0.153 1 35.22 197 SER A O 1
ATOM 1499 N N . SER A 1 198 ? -21.094 25.922 -0.136 1 35.25 198 SER A N 1
ATOM 1500 C CA . SER A 1 198 ? -21.469 26.156 -1.527 1 35.25 198 SER A CA 1
ATOM 1501 C C . SER A 1 198 ? -20.484 25.5 -2.482 1 35.25 198 SER A C 1
ATOM 1503 O O . SER A 1 198 ? -20.547 25.703 -3.695 1 35.25 198 SER A O 1
ATOM 1505 N N . SER A 1 199 ? -19.266 25.156 -2.012 1 37.5 199 SER A N 1
ATOM 1506 C CA . SER A 1 199 ? -18.422 24.875 -3.166 1 37.5 199 SER A CA 1
ATOM 1507 C C . SER A 1 199 ? -18.984 23.719 -3.984 1 37.5 199 SER A C 1
ATOM 1509 O O . SER A 1 199 ? -19.562 22.781 -3.432 1 37.5 199 SER A O 1
ATOM 1511 N N . SER A 1 200 ? -19.297 23.875 -5.246 1 38.91 200 SER A N 1
ATOM 1512 C CA . SER A 1 200 ? -19.562 23.125 -6.469 1 38.91 200 SER A CA 1
ATOM 1513 C C . SER A 1 200 ? -18.875 21.766 -6.438 1 38.91 200 SER A C 1
ATOM 1515 O O . SER A 1 200 ? -17.969 21.5 -7.227 1 38.91 200 SER A O 1
ATOM 1517 N N . SER A 1 201 ? -18.625 21.266 -5.27 1 49.22 201 SER A N 1
ATOM 1518 C CA . SER A 1 201 ? -17.891 20.047 -5.598 1 49.22 201 SER A CA 1
ATOM 1519 C C . SER A 1 201 ? -18.797 19.016 -6.273 1 49.22 201 SER A C 1
ATOM 1521 O O . SER A 1 201 ? -19.875 18.688 -5.758 1 49.22 201 SER A O 1
ATOM 1523 N N . SER A 1 202 ? -18.719 18.922 -7.508 1 55.06 202 SER A N 1
ATOM 1524 C CA . SER A 1 202 ? -19.266 18.047 -8.531 1 55.06 202 SER A CA 1
ATOM 1525 C C . SER A 1 202 ? -19.047 16.578 -8.188 1 55.06 202 SER A C 1
ATOM 1527 O O . SER A 1 202 ? -19.422 15.695 -8.961 1 55.06 202 SER A O 1
ATOM 1529 N N . VAL A 1 203 ? -18.406 16.422 -7 1 59.88 203 VAL A N 1
ATOM 1530 C CA . VAL A 1 203 ? -18.234 14.984 -6.84 1 59.88 203 VAL A CA 1
ATOM 1531 C C . VAL A 1 203 ? -19.422 14.391 -6.105 1 59.88 203 VAL A C 1
ATOM 1533 O O . VAL A 1 203 ? -19.797 14.859 -5.023 1 59.88 203 VAL A O 1
ATOM 1536 N N . PRO A 1 204 ? -20.109 13.602 -6.719 1 63.97 204 PRO A N 1
ATOM 1537 C CA . PRO A 1 204 ? -21.234 12.93 -6.047 1 63.97 204 PRO A CA 1
ATOM 1538 C C . PRO A 1 204 ? -20.812 12.281 -4.73 1 63.97 204 PRO A C 1
ATOM 1540 O O . PRO A 1 204 ? -19.656 11.898 -4.562 1 63.97 204 PRO A O 1
ATOM 1543 N N . THR A 1 205 ? -21.688 12.359 -3.748 1 70.12 205 THR A N 1
ATOM 1544 C CA . THR A 1 205 ? -21.484 11.695 -2.465 1 70.12 205 THR A CA 1
ATOM 1545 C C . THR A 1 205 ? -21.797 10.203 -2.572 1 70.12 205 THR A C 1
ATOM 1547 O O . THR A 1 205 ? -22.594 9.789 -3.408 1 70.12 205 THR A O 1
ATOM 1550 N N . HIS A 1 206 ? -21.047 9.422 -1.857 1 72.44 206 HIS A N 1
ATOM 1551 C CA . HIS A 1 206 ? -21.25 7.984 -1.708 1 72.44 206 HIS A CA 1
ATOM 1552 C C . HIS A 1 206 ? -21.078 7.266 -3.043 1 72.44 206 HIS A C 1
ATOM 1554 O O . HIS A 1 206 ? -21.922 6.469 -3.438 1 72.44 206 HIS A O 1
ATOM 1560 N N . THR A 1 207 ? -20.016 7.609 -3.646 1 81.88 207 THR A N 1
ATOM 1561 C CA . THR A 1 207 ? -19.812 7.164 -5.023 1 81.88 207 THR A CA 1
ATOM 1562 C C . THR A 1 207 ? -19.234 5.758 -5.055 1 81.88 207 THR A C 1
ATOM 1564 O O . THR A 1 207 ? -19.359 5.043 -6.051 1 81.88 207 THR A O 1
ATOM 1567 N N . ILE A 1 208 ? -18.734 5.34 -3.852 1 90.62 208 ILE A N 1
ATOM 1568 C CA . ILE A 1 208 ? -17.969 4.098 -3.971 1 90.62 208 ILE A CA 1
ATOM 1569 C C . ILE A 1 208 ? -18.609 3.018 -3.107 1 90.62 208 ILE A C 1
ATOM 1571 O O . ILE A 1 208 ? -18 1.982 -2.836 1 90.62 208 ILE A O 1
ATOM 1575 N N . GLY A 1 209 ? -19.781 3.271 -2.674 1 90.81 209 GLY A N 1
ATOM 1576 C CA . GLY A 1 209 ? -20.406 2.332 -1.753 1 90.81 209 GLY A CA 1
ATOM 1577 C C . GLY A 1 209 ? -19.719 2.295 -0.393 1 90.81 209 GLY A C 1
ATOM 1578 O O . GLY A 1 209 ? -19.297 3.33 0.125 1 90.81 209 GLY A O 1
ATOM 1579 N N . THR A 1 210 ? -19.688 1.138 0.223 1 92.81 210 THR A N 1
ATOM 1580 C CA . THR A 1 210 ? -19.062 0.982 1.529 1 92.81 210 THR A CA 1
ATOM 1581 C C . THR A 1 210 ? -17.562 0.813 1.387 1 92.81 210 THR A C 1
ATOM 1583 O O . THR A 1 210 ? -17.094 -0.084 0.679 1 92.81 210 THR A O 1
ATOM 1586 N N . PRO A 1 211 ? -16.797 1.67 2.021 1 95.62 211 PRO A N 1
ATOM 1587 C CA . PRO A 1 211 ? -15.336 1.501 1.953 1 95.62 211 PRO A CA 1
ATOM 1588 C C . PRO A 1 211 ? -14.875 0.156 2.508 1 95.62 211 PRO A C 1
ATOM 1590 O O . PRO A 1 211 ? -15.344 -0.278 3.562 1 95.62 211 PRO A O 1
ATOM 1593 N N . LEU A 1 212 ? -13.922 -0.492 1.774 1 96.19 212 LEU A N 1
ATOM 1594 C CA . LEU A 1 212 ? -13.414 -1.807 2.15 1 96.19 212 LEU A CA 1
ATOM 1595 C C . LEU A 1 212 ? -11.938 -1.73 2.529 1 96.19 212 LEU A C 1
ATOM 1597 O O . LEU A 1 212 ? -11.531 -2.248 3.574 1 96.19 212 LEU A O 1
ATOM 1601 N N . LEU A 1 213 ? -11.203 -1.104 1.692 1 97.94 213 LEU A N 1
ATOM 1602 C CA . LEU A 1 213 ? -9.75 -1.172 1.734 1 97.94 213 LEU A CA 1
ATOM 1603 C C . LEU A 1 213 ? -9.125 0.175 1.371 1 97.94 213 LEU A C 1
ATOM 1605 O O . LEU A 1 213 ? -9.578 0.837 0.434 1 97.94 213 LEU A O 1
ATOM 1609 N N . ALA A 1 214 ? -8.109 0.541 2.139 1 98.56 214 ALA A N 1
ATOM 1610 C CA . ALA A 1 214 ? -7.414 1.801 1.88 1 98.56 214 ALA A CA 1
ATOM 1611 C C . ALA A 1 214 ? -5.914 1.577 1.714 1 98.56 214 ALA A C 1
ATOM 1613 O O . ALA A 1 214 ? -5.355 0.638 2.281 1 98.56 214 ALA A O 1
ATOM 1614 N N . SER A 1 215 ? -5.262 2.414 0.921 1 98.75 215 SER A N 1
ATOM 1615 C CA . SER A 1 215 ? -3.814 2.389 0.725 1 98.75 215 SER A CA 1
ATOM 1616 C C . SER A 1 215 ? -3.246 3.801 0.63 1 98.75 215 SER A C 1
ATOM 1618 O O . SER A 1 215 ? -3.729 4.621 -0.155 1 98.75 215 SER A O 1
ATOM 1620 N N . LEU A 1 216 ? -2.289 4.051 1.456 1 98.81 216 LEU A N 1
ATOM 1621 C CA . LEU A 1 216 ? -1.558 5.309 1.379 1 98.81 216 LEU A CA 1
ATOM 1622 C C . LEU A 1 216 ? -0.082 5.066 1.083 1 98.81 216 LEU A C 1
ATOM 1624 O O . LEU A 1 216 ? 0.594 4.348 1.825 1 98.81 216 LEU A O 1
ATOM 1628 N N . GLN A 1 217 ? 0.398 5.641 -0.013 1 98.12 217 GLN A N 1
ATOM 1629 C CA . GLN A 1 217 ? 1.802 5.562 -0.406 1 98.12 217 GLN A CA 1
ATOM 1630 C C . GLN A 1 217 ? 2.43 6.953 -0.482 1 98.12 217 GLN A C 1
ATOM 1632 O O . GLN A 1 217 ? 1.939 7.82 -1.204 1 98.12 217 GLN A O 1
ATOM 1637 N N . ILE A 1 218 ? 3.518 7.035 0.25 1 97.44 218 ILE A N 1
ATOM 1638 C CA . ILE A 1 218 ? 4.18 8.328 0.293 1 97.44 218 ILE A CA 1
ATOM 1639 C C . ILE A 1 218 ? 5.68 8.156 0.063 1 97.44 218 ILE A C 1
ATOM 1641 O O . ILE A 1 218 ? 6.32 7.328 0.717 1 97.44 218 ILE A O 1
ATOM 1645 N N . ARG A 1 219 ? 6.191 8.852 -0.838 1 94.5 219 ARG A N 1
ATOM 1646 C CA . ARG A 1 219 ? 7.617 9.148 -0.955 1 94.5 219 ARG A CA 1
ATOM 1647 C C . ARG A 1 219 ? 7.863 10.656 -0.938 1 94.5 219 ARG A C 1
ATOM 1649 O O . ARG A 1 219 ? 7.246 11.398 -1.7 1 94.5 219 ARG A O 1
ATOM 1656 N N . ALA A 1 220 ? 8.641 11.039 -0.1 1 91.75 220 ALA A N 1
ATOM 1657 C CA . ALA A 1 220 ? 9.023 12.445 -0.007 1 91.75 220 ALA A CA 1
ATOM 1658 C C . ALA A 1 220 ? 10.531 12.602 0.138 1 91.75 220 ALA A C 1
ATOM 1660 O O . ALA A 1 220 ? 11.086 12.344 1.208 1 91.75 220 ALA A O 1
ATOM 1661 N N . PRO A 1 221 ? 11.164 13.078 -0.912 1 85.56 221 PRO A N 1
ATOM 1662 C CA . PRO A 1 221 ? 12.625 13.164 -0.852 1 85.56 221 PRO A CA 1
ATOM 1663 C C . PRO A 1 221 ? 13.109 14.281 0.078 1 85.56 221 PRO A C 1
ATOM 1665 O 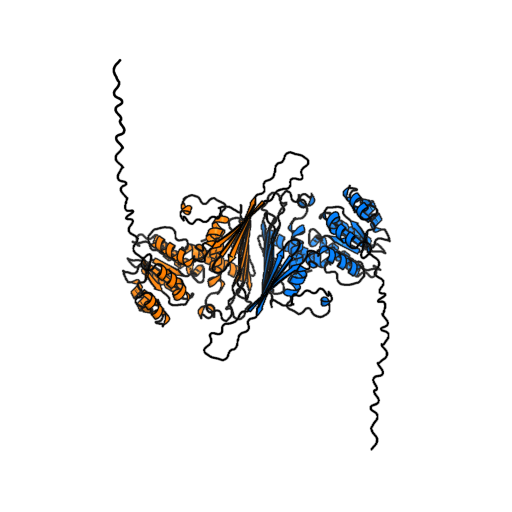O . PRO A 1 221 ? 12.766 15.445 -0.12 1 85.56 221 PRO A O 1
ATOM 1668 N N . PHE A 1 222 ? 13.789 13.883 1.08 1 82.5 222 PHE A N 1
ATOM 1669 C CA . PHE A 1 222 ? 14.531 14.805 1.936 1 82.5 222 PHE A CA 1
ATOM 1670 C C . PHE A 1 222 ? 16.031 14.648 1.722 1 82.5 222 PHE A C 1
ATOM 1672 O O . PHE A 1 222 ? 16.75 14.195 2.617 1 82.5 222 PHE A O 1
ATOM 1679 N N . LEU A 1 223 ? 16.406 15.117 0.617 1 77.5 223 LEU A N 1
ATOM 1680 C CA . LEU A 1 223 ? 17.812 14.969 0.223 1 77.5 223 LEU A CA 1
ATOM 1681 C C . LEU A 1 223 ? 18.703 15.922 1.012 1 77.5 223 LEU A C 1
ATOM 1683 O O . LEU A 1 223 ? 18.219 16.891 1.6 1 77.5 223 LEU A O 1
ATOM 1687 N N . PRO A 1 224 ? 19.938 15.633 1.012 1 76.06 224 PRO A N 1
ATOM 1688 C CA . PRO A 1 224 ? 20.844 16.422 1.843 1 76.06 224 PRO A CA 1
ATOM 1689 C C . PRO A 1 224 ? 20.781 17.922 1.52 1 76.06 224 PRO A C 1
ATOM 1691 O O . PRO A 1 224 ? 21.047 18.75 2.393 1 76.06 224 PRO A O 1
ATOM 1694 N N . ASP A 1 225 ? 20.359 18.266 0.37 1 73.62 225 ASP A N 1
ATOM 1695 C CA . ASP A 1 225 ? 20.344 19.672 -0.013 1 73.62 225 ASP A CA 1
ATOM 1696 C C . ASP A 1 225 ? 18.953 20.281 0.222 1 73.62 225 ASP A C 1
ATOM 1698 O O . ASP A 1 225 ? 18.734 21.453 -0.06 1 73.62 225 ASP A O 1
ATOM 1702 N N . ASN A 1 226 ? 18.109 19.5 0.739 1 74.75 226 ASN A N 1
ATOM 1703 C CA . ASN A 1 226 ? 16.766 20 1.058 1 74.75 226 ASN A CA 1
ATOM 1704 C C . ASN A 1 226 ? 16.828 21.109 2.104 1 74.75 226 ASN A C 1
ATOM 1706 O O . ASN A 1 226 ? 17.359 20.922 3.193 1 74.75 226 ASN A O 1
ATOM 1710 N N . GLN A 1 227 ? 16.234 22.281 1.778 1 69.38 227 GLN A N 1
ATOM 1711 C CA . GLN A 1 227 ? 16.312 23.453 2.641 1 69.38 227 GLN A CA 1
ATOM 1712 C C . GLN A 1 227 ? 15.656 23.188 3.992 1 69.38 227 GLN A C 1
ATOM 1714 O O . GLN A 1 227 ? 16.109 23.703 5.016 1 69.38 227 GLN A O 1
ATOM 1719 N N . PHE A 1 228 ? 14.641 22.438 3.949 1 71.12 228 PHE A N 1
ATOM 1720 C CA . PHE A 1 228 ? 13.938 22.156 5.195 1 71.12 228 PHE A CA 1
ATOM 1721 C C . PHE A 1 228 ? 14.75 21.203 6.07 1 71.12 228 PHE A C 1
ATOM 1723 O O . PHE A 1 228 ? 14.766 21.344 7.293 1 71.12 228 PHE A O 1
ATOM 1730 N N . LEU A 1 229 ? 15.43 20.328 5.457 1 71.56 229 LEU A N 1
ATOM 1731 C CA . LEU A 1 229 ? 16.266 19.391 6.211 1 71.56 229 LEU A CA 1
ATOM 1732 C C . LEU A 1 229 ? 17.438 20.125 6.859 1 71.56 229 LEU A C 1
ATOM 1734 O O . LEU A 1 229 ? 17.906 19.734 7.93 1 71.56 229 LEU A O 1
ATOM 1738 N N . ASN A 1 230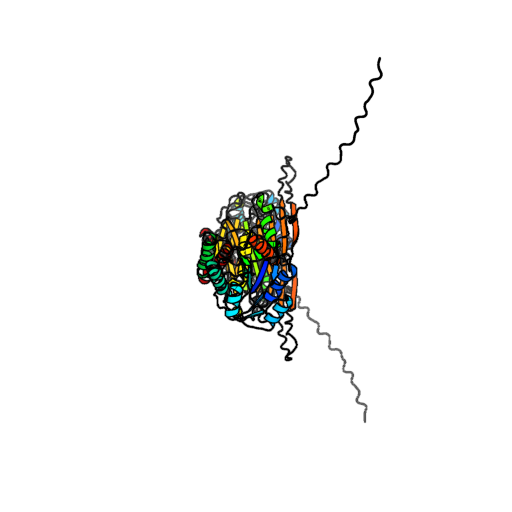 ? 17.828 21.156 6.273 1 71.62 230 ASN A N 1
ATOM 1739 C CA . ASN A 1 230 ? 19.047 21.812 6.727 1 71.62 230 ASN A CA 1
ATOM 1740 C C . ASN A 1 230 ? 18.75 22.844 7.82 1 71.62 230 ASN A C 1
ATOM 1742 O O . ASN A 1 230 ? 19.609 23.656 8.164 1 71.62 230 ASN A O 1
ATOM 1746 N N . THR A 1 231 ? 17.578 22.703 8.398 1 69.94 231 THR A N 1
ATOM 1747 C CA . THR A 1 231 ? 17.312 23.453 9.625 1 69.94 231 THR A CA 1
ATOM 1748 C C . THR A 1 231 ? 17.844 22.688 10.836 1 69.94 231 THR A C 1
ATOM 1750 O O . THR A 1 231 ? 17.797 21.453 10.867 1 69.94 231 THR A O 1
ATOM 1753 N N . PRO A 1 232 ? 18.344 23.422 11.812 1 69.12 232 PRO A N 1
ATOM 1754 C CA . PRO A 1 232 ? 18.984 22.75 12.953 1 69.12 232 PRO A CA 1
ATOM 1755 C C . PRO A 1 232 ? 18.062 21.766 13.664 1 69.12 232 PRO A C 1
ATOM 1757 O O . PRO A 1 232 ? 18.5 20.672 14.047 1 69.12 232 PRO A O 1
ATOM 1760 N N . TRP A 1 233 ? 16.875 22.094 13.758 1 69.69 233 TRP A N 1
ATOM 1761 C CA . TRP A 1 233 ? 15.969 21.266 14.547 1 69.69 233 TRP A CA 1
ATOM 1762 C C . TRP A 1 233 ? 15.586 20 13.781 1 69.69 233 TRP A C 1
ATOM 1764 O O . TRP A 1 233 ? 15.156 19.016 14.383 1 69.69 233 TRP A O 1
ATOM 1774 N N . ARG A 1 234 ? 15.742 19.984 12.492 1 7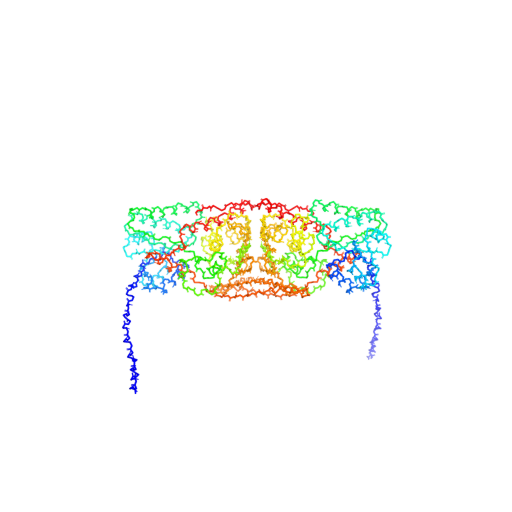1.94 234 ARG A N 1
ATOM 1775 C CA . ARG A 1 234 ? 15.477 18.781 11.719 1 71.94 234 ARG A CA 1
ATOM 1776 C C . ARG A 1 234 ? 16.734 17.938 11.578 1 71.94 234 ARG A C 1
ATOM 1778 O O . ARG A 1 234 ? 16.672 16.703 11.586 1 71.94 234 ARG A O 1
ATOM 1785 N N . LYS A 1 235 ? 17.844 18.609 11.422 1 70.88 235 LYS A N 1
ATOM 1786 C CA . LYS A 1 235 ? 19.109 17.891 11.281 1 70.88 235 LYS A CA 1
ATOM 1787 C C . LYS A 1 235 ? 19.438 17.125 12.555 1 70.88 235 LYS A C 1
ATOM 1789 O O . LYS A 1 235 ? 19.953 16 12.492 1 70.88 235 LYS A O 1
ATOM 1794 N N . ASN A 1 236 ? 19.172 17.781 13.586 1 71.56 236 ASN A N 1
ATOM 1795 C CA . ASN A 1 236 ? 19.312 17.156 14.898 1 71.56 236 ASN A CA 1
ATOM 1796 C C . ASN A 1 236 ? 17.984 17.078 15.633 1 71.56 236 ASN A C 1
ATOM 1798 O O . ASN A 1 236 ? 17.688 17.906 16.484 1 71.56 236 ASN A O 1
ATOM 1802 N N . ALA A 1 237 ? 17.312 16.016 15.281 1 67.69 237 ALA A N 1
ATOM 1803 C CA . ALA A 1 237 ? 15.938 15.953 15.758 1 67.69 237 ALA A CA 1
ATOM 1804 C C . ALA A 1 237 ? 15.891 15.898 17.281 1 67.69 237 ALA A C 1
ATOM 1806 O O . ALA A 1 237 ? 16.547 15.062 17.906 1 67.69 237 ALA A O 1
ATOM 1807 N N . SER A 1 238 ? 15.102 16.812 17.703 1 72.81 238 SER A N 1
ATOM 1808 C CA . SER A 1 238 ? 14.914 16.875 19.141 1 72.81 238 SER A CA 1
ATOM 1809 C C . SER A 1 238 ? 13.891 15.852 19.625 1 72.81 238 SER A C 1
ATOM 1811 O O . SER A 1 238 ? 13.891 15.469 20.797 1 72.81 238 SER A O 1
ATOM 1813 N N . TRP A 1 239 ? 12.961 15.555 18.75 1 83 239 TRP A N 1
ATOM 1814 C CA . TRP A 1 239 ? 11.875 14.641 19.094 1 83 239 TRP A CA 1
ATOM 1815 C C . TRP A 1 239 ? 12.062 13.297 18.406 1 83 239 TRP A C 1
ATOM 1817 O O . TRP A 1 239 ? 12.5 13.234 17.25 1 83 239 TRP A O 1
ATOM 1827 N N . TYR A 1 240 ? 11.727 12.219 19.172 1 83.5 240 TYR A N 1
ATOM 1828 C CA . TYR A 1 240 ? 11.672 10.938 18.484 1 83.5 240 TYR A CA 1
ATOM 1829 C C . TYR A 1 240 ? 10.602 10.938 17.406 1 83.5 240 TYR A C 1
ATOM 1831 O O . TYR A 1 240 ? 9.508 11.477 17.594 1 83.5 240 TYR A O 1
ATOM 1839 N N . GLY A 1 241 ? 10.961 10.383 16.25 1 88.88 241 GLY A N 1
ATOM 1840 C CA . GLY A 1 241 ? 10.055 10.328 15.117 1 88.88 241 GLY A CA 1
ATOM 1841 C C . GLY A 1 241 ? 10.398 11.312 14.016 1 88.88 241 GLY A C 1
ATOM 1842 O O . GLY A 1 241 ? 10.023 11.125 12.859 1 88.88 241 GLY A O 1
ATOM 1843 N N . GLY A 1 242 ? 11 12.461 14.508 1 87.25 242 GLY A N 1
ATOM 1844 C CA . GLY A 1 242 ? 11.555 13.391 13.547 1 87.25 242 GLY A CA 1
ATOM 1845 C C . GLY A 1 242 ? 10.57 13.773 12.453 1 87.25 242 GLY A C 1
ATOM 1846 O O . GLY A 1 242 ? 9.523 14.367 12.734 1 87.25 242 GLY A O 1
ATOM 1847 N N . LEU A 1 243 ? 10.852 13.25 11.266 1 89.69 243 LEU A N 1
ATOM 1848 C CA . LEU A 1 243 ? 10.109 13.602 10.062 1 89.69 243 LEU A CA 1
ATOM 1849 C C . LEU A 1 243 ? 8.672 13.086 10.141 1 89.69 243 LEU A C 1
ATOM 1851 O O . LEU A 1 243 ? 7.773 13.641 9.5 1 89.69 243 LEU A O 1
ATOM 1855 N N . PHE A 1 244 ? 8.438 12.109 10.922 1 94.62 244 PHE A N 1
ATOM 1856 C CA . PHE A 1 244 ? 7.082 11.578 11.023 1 94.62 244 PHE A CA 1
ATOM 1857 C C . PHE A 1 244 ? 6.207 12.492 11.867 1 94.62 244 PHE A C 1
ATOM 1859 O O . PHE A 1 244 ? 5.023 12.672 11.57 1 94.62 244 PHE A O 1
ATOM 1866 N N . ILE A 1 245 ? 6.77 13.102 12.844 1 93.38 245 ILE A N 1
ATOM 1867 C CA . ILE A 1 245 ? 6.016 14.047 13.664 1 93.38 245 ILE A CA 1
ATOM 1868 C C . ILE A 1 245 ? 5.832 15.352 12.898 1 93.38 245 ILE A C 1
ATOM 1870 O O . ILE A 1 245 ? 4.77 15.977 12.969 1 93.38 245 ILE A O 1
ATOM 1874 N N . ASP A 1 246 ? 6.766 15.695 12.125 1 90.31 246 ASP A N 1
ATOM 1875 C CA . ASP A 1 246 ? 6.797 16.984 11.43 1 90.31 246 ASP A CA 1
ATOM 1876 C C . ASP A 1 246 ? 6.016 16.906 10.117 1 90.31 246 ASP A C 1
ATOM 1878 O O . ASP A 1 246 ? 5.254 17.828 9.797 1 90.31 246 ASP A O 1
ATOM 1882 N N . SER A 1 247 ? 6.227 15.852 9.406 1 92.81 247 SER A N 1
ATOM 1883 C CA . SER A 1 247 ? 5.707 15.789 8.047 1 92.81 247 SER A CA 1
ATOM 1884 C C . SER A 1 247 ? 4.582 14.766 7.922 1 92.81 247 SER A C 1
ATOM 1886 O O . SER A 1 247 ? 3.51 15.078 7.402 1 92.81 247 SER A O 1
ATOM 1888 N N . PHE A 1 248 ? 4.754 13.609 8.438 1 96.75 248 PHE A N 1
ATOM 1889 C CA . PHE A 1 248 ? 3.746 12.57 8.258 1 96.75 248 PHE A CA 1
ATOM 1890 C C . PHE A 1 248 ? 2.455 12.938 8.977 1 96.75 248 PHE A C 1
ATOM 1892 O O . PHE A 1 248 ? 1.379 12.445 8.625 1 96.75 248 PHE A O 1
ATOM 1899 N N . VAL A 1 249 ? 2.498 13.75 9.953 1 97.81 249 VAL A N 1
ATOM 1900 C CA . VAL A 1 249 ? 1.318 14.133 10.719 1 97.81 249 VAL A CA 1
ATOM 1901 C C . VAL A 1 249 ? 0.262 14.719 9.781 1 97.81 249 VAL A C 1
ATOM 1903 O O . VAL A 1 249 ? -0.938 14.562 10.016 1 97.81 249 VAL A O 1
ATOM 1906 N N . HIS A 1 250 ? 0.681 15.375 8.656 1 97.94 250 HIS A N 1
ATOM 1907 C CA . HIS A 1 250 ? -0.263 15.82 7.637 1 97.94 250 HIS A CA 1
ATOM 1908 C C . HIS A 1 250 ? -1.116 14.656 7.133 1 97.94 250 HIS A C 1
ATOM 1910 O O . HIS A 1 250 ? -2.334 14.797 6.996 1 97.94 250 HIS A O 1
ATOM 1916 N N . HIS A 1 251 ? -0.462 13.625 6.941 1 98.38 251 HIS A N 1
ATOM 1917 C CA . HIS A 1 251 ? -1.134 12.461 6.363 1 98.38 251 HIS A CA 1
ATOM 1918 C C . HIS A 1 251 ? -2.004 11.758 7.398 1 98.38 251 HIS A C 1
ATOM 1920 O O . HIS A 1 251 ? -3.053 11.203 7.062 1 98.38 251 HIS A O 1
ATOM 1926 N N . ALA A 1 252 ? -1.55 11.781 8.648 1 98.69 252 ALA A N 1
ATOM 1927 C CA . ALA A 1 252 ? -2.432 11.305 9.711 1 98.69 252 ALA A CA 1
ATOM 1928 C C . ALA A 1 252 ? -3.744 12.086 9.727 1 98.69 252 ALA A C 1
ATOM 1930 O O . ALA A 1 252 ? -4.824 11.492 9.82 1 98.69 252 ALA A O 1
ATOM 1931 N N . ALA A 1 253 ? -3.66 13.391 9.609 1 98.62 253 ALA A N 1
ATOM 1932 C CA . ALA A 1 253 ? -4.852 14.234 9.555 1 98.62 253 ALA A CA 1
ATOM 1933 C C . ALA A 1 253 ? -5.711 13.891 8.336 1 98.62 253 ALA A C 1
ATOM 1935 O O . ALA A 1 253 ? -6.938 13.797 8.445 1 98.62 253 ALA A O 1
ATOM 1936 N N . GLY A 1 254 ? -5.035 13.719 7.203 1 98.19 254 GLY A N 1
ATOM 1937 C CA . GLY A 1 254 ? -5.762 13.352 5.996 1 98.19 254 GLY A CA 1
ATOM 1938 C C . GLY A 1 254 ? -6.484 12.023 6.117 1 98.19 254 GLY A C 1
ATOM 1939 O O . GLY A 1 254 ? -7.648 11.906 5.73 1 98.19 254 GLY A O 1
ATOM 1940 N N . LEU A 1 255 ? -5.812 11.023 6.664 1 98.56 255 LEU A N 1
ATOM 1941 C CA . LEU A 1 255 ? -6.406 9.703 6.867 1 98.56 255 LEU A CA 1
ATOM 1942 C C . LEU A 1 255 ? -7.652 9.797 7.738 1 98.56 255 LEU A C 1
ATOM 1944 O O . LEU A 1 255 ? -8.688 9.211 7.418 1 98.56 255 LEU A O 1
ATOM 1948 N N . ARG A 1 256 ? -7.551 10.516 8.805 1 98.12 256 ARG A N 1
ATOM 1949 C CA . ARG A 1 256 ? -8.648 10.648 9.758 1 98.12 256 ARG A CA 1
ATOM 1950 C C . ARG A 1 256 ? -9.789 11.469 9.164 1 98.12 256 ARG A C 1
ATOM 1952 O O . ARG A 1 256 ? -10.961 11.18 9.406 1 98.12 256 ARG A O 1
ATOM 1959 N N . ALA A 1 257 ? -9.43 12.492 8.406 1 97.12 257 ALA A N 1
ATOM 1960 C CA . ALA A 1 257 ? -10.445 13.336 7.785 1 97.12 257 ALA A CA 1
ATOM 1961 C C . ALA A 1 257 ? -11.297 12.531 6.805 1 97.12 257 ALA A C 1
ATOM 1963 O O . ALA A 1 257 ? -12.5 12.773 6.672 1 97.12 257 ALA A O 1
ATOM 1964 N N . VAL A 1 258 ? -10.719 11.547 6.16 1 96.94 258 VAL A N 1
ATOM 1965 C CA . VAL A 1 258 ? -11.391 10.852 5.07 1 96.94 258 VAL A CA 1
ATOM 1966 C C . VAL A 1 258 ? -12.102 9.609 5.609 1 96.94 258 VAL A C 1
ATOM 1968 O O . VAL A 1 258 ? -13.234 9.32 5.223 1 96.94 258 VAL A O 1
ATOM 1971 N N . LEU A 1 259 ? -11.438 8.898 6.535 1 97.12 259 LEU A N 1
ATOM 1972 C CA . LEU A 1 259 ? -11.969 7.586 6.883 1 97.12 259 LEU A CA 1
ATOM 1973 C C . LEU A 1 259 ? -12.352 7.527 8.359 1 97.12 259 LEU A C 1
ATOM 1975 O O . LEU A 1 259 ? -12.859 6.508 8.828 1 97.12 259 LEU A O 1
ATOM 1979 N N . GLY A 1 260 ? -12.078 8.555 9.07 1 96.69 260 GLY A N 1
ATOM 1980 C CA . GLY A 1 260 ? -12.391 8.555 10.492 1 96.69 260 GLY A CA 1
ATOM 1981 C C . GLY A 1 260 ? -11.266 8 11.344 1 96.69 260 GLY A C 1
ATOM 1982 O O . GLY A 1 260 ? -10.102 8.047 10.953 1 96.69 260 GLY A O 1
ATOM 1983 N N . GLU A 1 261 ? -11.625 7.52 12.508 1 98.25 261 GLU A N 1
ATOM 1984 C CA . GLU A 1 261 ? -10.625 7.18 13.516 1 98.25 261 GLU A CA 1
ATOM 1985 C C . GLU A 1 261 ? -10.055 5.785 13.273 1 98.25 261 GLU A C 1
ATOM 1987 O O . GLU A 1 261 ? -10.781 4.863 12.898 1 98.25 261 GLU A O 1
ATOM 1992 N N . VAL A 1 262 ? -8.781 5.676 13.453 1 98.44 262 VAL A N 1
ATOM 1993 C CA . VAL A 1 262 ? -8.078 4.398 13.367 1 98.44 262 VAL A CA 1
ATOM 1994 C C . VAL A 1 262 ? -8.133 3.689 14.719 1 98.44 262 VAL A C 1
ATOM 1996 O O . VAL A 1 262 ? -7.895 4.305 15.758 1 98.44 262 VAL A O 1
ATOM 1999 N N . GLU A 1 263 ? -8.445 2.445 14.672 1 98.38 263 GLU A N 1
ATOM 2000 C CA . GLU A 1 263 ? -8.586 1.665 15.898 1 98.38 263 GLU A CA 1
ATOM 2001 C C . GLU A 1 263 ? -7.273 0.98 16.266 1 98.38 263 GLU A C 1
ATOM 2003 O O . GLU A 1 263 ? -6.852 1.014 17.422 1 98.38 263 GLU A O 1
ATOM 2008 N N . THR A 1 264 ? -6.656 0.309 15.344 1 98.62 264 THR A N 1
ATOM 2009 C CA . THR A 1 264 ? -5.43 -0.438 15.594 1 98.62 264 THR A CA 1
ATOM 2010 C C . THR A 1 264 ? -4.426 -0.229 14.461 1 98.62 264 THR A C 1
ATOM 2012 O O . THR A 1 264 ? -4.812 -0.001 13.312 1 98.62 264 THR A O 1
ATOM 2015 N N . VAL A 1 265 ? -3.119 -0.294 14.852 1 98.81 265 VAL A N 1
ATOM 2016 C CA . VAL A 1 265 ? -2.049 -0.216 13.859 1 98.81 265 VAL A CA 1
ATOM 2017 C C . VAL A 1 265 ? -1 -1.288 14.148 1 98.81 265 VAL A C 1
ATOM 2019 O O . VAL A 1 265 ? -0.858 -1.736 15.289 1 98.81 265 VAL A O 1
ATOM 2022 N N . SER A 1 266 ? -0.349 -1.73 13.133 1 98.81 266 SER A N 1
ATOM 2023 C CA . SER A 1 266 ? 0.895 -2.492 13.188 1 98.81 266 SER A CA 1
ATOM 2024 C C . SER A 1 266 ? 1.906 -1.973 12.172 1 98.81 266 SER A C 1
ATOM 2026 O O . SER A 1 266 ? 1.656 -2.004 10.969 1 98.81 266 SER A O 1
ATOM 2028 N N . ALA A 1 267 ? 3.006 -1.529 12.711 1 98.75 267 ALA A N 1
ATOM 2029 C CA . ALA A 1 267 ? 3.971 -0.869 11.828 1 98.75 267 ALA A CA 1
ATOM 2030 C C . ALA A 1 267 ? 5.379 -1.406 12.062 1 98.75 267 ALA A C 1
ATOM 2032 O O . ALA A 1 267 ? 5.715 -1.829 13.172 1 98.75 267 ALA A O 1
ATOM 2033 N N . VAL A 1 268 ? 6.168 -1.414 11.016 1 98.5 268 VAL A N 1
ATOM 2034 C CA . VAL A 1 268 ? 7.613 -1.594 11.102 1 98.5 268 VAL A CA 1
ATOM 2035 C C . VAL A 1 268 ? 8.32 -0.352 10.562 1 98.5 268 VAL A C 1
ATOM 2037 O O . VAL A 1 268 ? 7.844 0.281 9.617 1 98.5 268 VAL A O 1
ATOM 2040 N N . THR A 1 269 ? 9.383 -0.032 11.234 1 97.44 269 THR A N 1
ATOM 2041 C CA . THR A 1 269 ? 10.117 1.171 10.867 1 97.44 269 THR A CA 1
ATOM 2042 C C . THR A 1 269 ? 11.594 0.857 10.656 1 97.44 269 THR A C 1
ATOM 2044 O O . THR A 1 269 ? 12.086 -0.175 11.117 1 97.44 269 THR A O 1
ATOM 2047 N N . SER A 1 270 ? 12.258 1.699 9.82 1 95.56 270 SER A N 1
ATOM 2048 C CA . SER A 1 270 ? 13.703 1.587 9.641 1 95.56 270 SER A CA 1
ATOM 2049 C C . SER A 1 270 ? 14.344 2.957 9.453 1 95.56 270 SER A C 1
ATOM 2051 O O . SER A 1 270 ? 13.648 3.947 9.219 1 95.56 270 SER A O 1
ATOM 2053 N N . ASP A 1 271 ? 15.594 3.014 9.742 1 93.38 271 ASP A N 1
ATOM 2054 C CA . ASP A 1 271 ? 16.484 4.141 9.508 1 93.38 271 ASP A CA 1
ATOM 2055 C C . ASP A 1 271 ? 17.5 3.818 8.414 1 93.38 271 ASP A C 1
ATOM 2057 O O . ASP A 1 271 ? 18.609 3.35 8.703 1 93.38 271 ASP A O 1
ATOM 2061 N N . ARG A 1 272 ? 17.219 4.242 7.176 1 90.69 272 ARG A N 1
ATOM 2062 C CA . ARG A 1 272 ? 17.938 3.686 6.035 1 90.69 272 ARG A CA 1
ATOM 2063 C C . ARG A 1 272 ? 18.938 4.695 5.473 1 90.69 272 ARG A C 1
ATOM 2065 O O . ARG A 1 272 ? 19.906 4.316 4.828 1 90.69 272 ARG A O 1
ATOM 2072 N N . ALA A 1 273 ? 18.625 5.934 5.582 1 87.81 273 ALA A N 1
ATOM 2073 C CA . ALA A 1 273 ? 19.516 6.969 5.07 1 87.81 273 ALA A CA 1
ATOM 2074 C C . ALA A 1 273 ? 20.359 7.57 6.191 1 87.81 273 ALA A C 1
ATOM 2076 O O . ALA A 1 273 ? 19.812 8.094 7.168 1 87.81 273 ALA A O 1
ATOM 2077 N N . ASP A 1 274 ? 21.547 7.641 5.984 1 85.19 274 ASP A N 1
ATOM 2078 C CA . ASP A 1 274 ? 22.453 8.078 7.031 1 85.19 274 ASP A CA 1
ATOM 2079 C C . ASP A 1 274 ? 22.344 9.586 7.258 1 85.19 274 ASP A C 1
ATOM 2081 O O . ASP A 1 274 ? 22.703 10.086 8.328 1 85.19 274 ASP A O 1
ATOM 2085 N N . TYR A 1 275 ? 21.859 10.25 6.254 1 83.81 275 TYR A N 1
ATOM 2086 C CA . TYR A 1 275 ? 21.812 11.703 6.359 1 83.81 275 TYR A CA 1
ATOM 2087 C C . TYR A 1 275 ? 20.516 12.172 7.004 1 83.81 275 TYR A C 1
ATOM 2089 O O . TYR A 1 275 ? 20.344 13.359 7.273 1 83.81 275 TYR A O 1
ATOM 2097 N N . LEU A 1 276 ? 19.672 11.281 7.312 1 87.25 276 LEU A N 1
ATOM 2098 C CA . LEU A 1 276 ? 18.422 11.641 7.961 1 87.25 276 LEU A CA 1
ATOM 2099 C C . LEU A 1 276 ? 18.469 11.359 9.461 1 87.25 276 LEU A C 1
ATOM 2101 O O . LEU A 1 276 ? 19.141 10.414 9.891 1 87.25 276 LEU A O 1
ATOM 2105 N N . PRO A 1 277 ? 17.812 12.164 10.297 1 80.88 277 PRO A N 1
ATOM 2106 C CA . PRO A 1 277 ? 17.953 12.109 11.75 1 80.88 277 PRO A CA 1
ATOM 2107 C C . PRO A 1 277 ? 17.219 10.922 12.375 1 80.88 277 PRO A C 1
ATOM 2109 O O . PRO A 1 277 ? 17.109 10.836 13.602 1 80.88 277 PRO A O 1
ATOM 2112 N N . GLY A 1 278 ? 17.031 9.852 11.852 1 88.12 278 GLY A N 1
ATOM 2113 C CA . GLY A 1 278 ? 16.312 8.766 12.492 1 88.12 278 GLY A CA 1
ATOM 2114 C C . GLY A 1 278 ? 15.438 7.984 11.531 1 88.12 278 GLY A C 1
ATOM 2115 O O . GLY A 1 278 ? 15.852 7.703 10.398 1 88.12 278 GLY A O 1
ATOM 2116 N N . VAL A 1 279 ? 14.234 7.66 12.148 1 93.25 279 VAL A N 1
ATOM 2117 C CA . VAL A 1 279 ? 13.32 6.832 11.375 1 93.25 279 VAL A CA 1
ATOM 2118 C C . VAL A 1 279 ? 12.938 7.551 10.078 1 93.25 279 VAL A C 1
ATOM 2120 O O . VAL A 1 279 ? 12.57 8.727 10.102 1 93.25 279 VAL A O 1
ATOM 2123 N N . ASP A 1 280 ? 13.094 6.816 8.961 1 95.31 280 ASP A N 1
ATOM 2124 C CA . ASP A 1 280 ? 12.828 7.492 7.695 1 95.31 280 ASP A CA 1
ATOM 2125 C C . ASP A 1 280 ? 11.898 6.656 6.812 1 95.31 280 ASP A C 1
ATOM 2127 O O . ASP A 1 280 ? 11.414 7.133 5.781 1 95.31 280 ASP A O 1
ATOM 2131 N N . THR A 1 281 ? 11.664 5.414 7.234 1 97.25 281 THR A N 1
ATOM 2132 C CA . THR A 1 281 ? 10.836 4.508 6.453 1 97.25 281 THR A CA 1
ATOM 2133 C C . THR A 1 281 ? 9.859 3.752 7.352 1 97.25 281 THR A C 1
ATOM 2135 O O . THR A 1 281 ? 10.227 3.312 8.445 1 97.25 281 THR A O 1
ATOM 2138 N N . LEU A 1 282 ? 8.609 3.643 6.883 1 98.19 282 LEU A N 1
ATOM 2139 C CA . LEU A 1 282 ? 7.555 3 7.656 1 98.19 282 LEU A CA 1
ATOM 2140 C C . LEU A 1 282 ? 6.613 2.219 6.75 1 98.19 282 LEU A C 1
ATOM 2142 O O . LEU A 1 282 ? 6.23 2.699 5.68 1 98.19 282 LEU A O 1
ATOM 2146 N N . ALA A 1 283 ? 6.316 0.979 7.082 1 98.81 283 ALA A N 1
ATOM 2147 C CA . ALA A 1 283 ? 5.258 0.154 6.512 1 98.81 283 ALA A CA 1
ATOM 2148 C C . ALA A 1 283 ? 4.277 -0.308 7.586 1 98.81 283 ALA A C 1
ATOM 2150 O O . ALA A 1 283 ? 4.691 -0.839 8.625 1 98.81 283 ALA A O 1
ATOM 2151 N N . ALA A 1 284 ? 2.971 -0.091 7.309 1 98.94 284 ALA A N 1
ATOM 2152 C CA . ALA A 1 284 ? 2.018 -0.394 8.375 1 98.94 284 ALA A CA 1
ATOM 2153 C C . ALA A 1 284 ? 0.703 -0.917 7.805 1 98.94 284 ALA A C 1
ATOM 2155 O O . ALA A 1 284 ? 0.352 -0.614 6.66 1 98.94 284 ALA A O 1
ATOM 2156 N N . GLN A 1 285 ? 0.03 -1.73 8.547 1 98.69 285 GLN A N 1
ATOM 2157 C CA . GLN A 1 285 ? -1.39 -1.994 8.336 1 98.69 285 GLN A CA 1
ATOM 2158 C C . GLN A 1 285 ? -2.238 -1.376 9.445 1 98.69 285 GLN A C 1
ATOM 2160 O O . GLN A 1 285 ? -1.81 -1.311 10.594 1 98.69 285 GLN A O 1
ATOM 2165 N N . LEU A 1 286 ? -3.365 -0.9 9.062 1 98.75 286 LEU A N 1
ATOM 2166 C CA . LEU A 1 286 ? -4.297 -0.208 9.953 1 98.75 286 LEU A CA 1
ATOM 2167 C C . LEU A 1 286 ? -5.688 -0.823 9.867 1 98.75 286 LEU A C 1
ATOM 2169 O O . LEU A 1 286 ? -6.082 -1.338 8.812 1 98.75 286 LEU A O 1
ATOM 2173 N N . THR A 1 287 ? -6.406 -0.745 10.984 1 98.62 287 THR A N 1
ATOM 2174 C CA . THR A 1 287 ? -7.844 -0.987 11.023 1 98.62 287 THR A CA 1
ATOM 2175 C C . THR A 1 287 ? -8.586 0.229 11.57 1 98.62 287 THR A C 1
ATOM 2177 O O . THR A 1 287 ? -8.281 0.699 12.672 1 98.62 287 THR A O 1
ATOM 2180 N N . TRP A 1 288 ? -9.461 0.754 10.734 1 98 288 TRP A N 1
ATOM 2181 C CA . TRP A 1 288 ? -10.289 1.865 11.188 1 98 288 TRP A CA 1
ATOM 2182 C C . TRP A 1 288 ? -11.445 1.365 12.047 1 98 288 TRP A C 1
ATOM 2184 O O . TRP A 1 288 ? -11.828 0.195 11.969 1 98 288 TRP A O 1
ATOM 2194 N N . SER A 1 289 ? -12.047 2.254 12.859 1 97.06 289 SER A N 1
ATOM 2195 C CA . SER A 1 289 ? -13.188 1.914 13.711 1 97.06 289 SER A CA 1
ATOM 2196 C C . SER A 1 289 ? -14.375 1.45 12.883 1 97.06 289 SER A C 1
ATOM 2198 O O . SER A 1 289 ? -15.195 0.66 13.359 1 97.06 289 SER A O 1
ATOM 2200 N N . SER A 1 290 ? -14.461 1.89 11.672 1 94.5 290 SER A N 1
ATOM 2201 C CA . SER A 1 290 ? -15.539 1.529 10.758 1 94.5 290 SER A CA 1
ATOM 2202 C C . SER A 1 290 ? -15.391 0.096 10.266 1 94.5 290 SER A C 1
ATOM 2204 O O . SER A 1 290 ? -16.328 -0.466 9.68 1 94.5 290 SER A O 1
ATOM 2206 N N . GLY A 1 291 ? -14.234 -0.432 10.422 1 95 291 GLY A N 1
ATOM 2207 C CA . GLY A 1 291 ? -13.969 -1.768 9.914 1 95 291 GLY A CA 1
ATOM 2208 C C . GLY A 1 291 ? -13.133 -1.768 8.648 1 95 291 GLY A C 1
ATOM 2209 O O . GLY A 1 291 ? -12.664 -2.818 8.203 1 95 291 GLY A O 1
ATOM 2210 N N . VAL A 1 292 ? -12.953 -0.595 8.047 1 97.12 292 VAL A N 1
ATOM 2211 C CA . VAL A 1 292 ? -12.062 -0.486 6.898 1 97.12 292 VAL A CA 1
ATOM 2212 C C . VAL A 1 292 ? -10.648 -0.92 7.297 1 97.12 292 VAL A C 1
ATOM 2214 O O . VAL A 1 292 ? -10.188 -0.617 8.398 1 97.12 292 VAL A O 1
ATOM 2217 N N . GLN A 1 293 ? -10.023 -1.657 6.422 1 98 293 GLN A N 1
ATOM 2218 C CA . GLN A 1 293 ? -8.625 -2.037 6.578 1 98 293 GLN A CA 1
ATOM 2219 C C . GLN A 1 293 ? -7.75 -1.34 5.543 1 98 293 GLN A C 1
ATOM 2221 O O . GLN A 1 293 ? -8.234 -0.91 4.496 1 98 293 GLN A O 1
ATOM 2226 N N . GLY A 1 294 ? -6.527 -1.2 5.914 1 98.69 294 GLY A N 1
ATOM 2227 C CA . GLY A 1 294 ? -5.68 -0.546 4.93 1 98.69 294 GLY A CA 1
ATOM 2228 C C . GLY A 1 294 ? -4.203 -0.622 5.266 1 98.69 294 GLY A C 1
ATOM 2229 O O . GLY A 1 294 ? -3.814 -1.275 6.238 1 98.69 294 GLY A O 1
ATOM 2230 N N . VAL A 1 295 ? -3.416 -0.001 4.355 1 98.94 295 VAL A N 1
ATOM 2231 C CA . VAL A 1 295 ? -1.965 -0.018 4.512 1 98.94 295 VAL A CA 1
ATOM 2232 C C . VAL A 1 295 ? -1.406 1.387 4.301 1 98.94 295 VAL A C 1
ATOM 2234 O O . VAL A 1 295 ? -1.991 2.189 3.568 1 98.94 295 VAL A O 1
ATOM 2237 N N . VAL A 1 296 ? -0.283 1.63 4.973 1 98.88 296 VAL A N 1
ATOM 2238 C CA . VAL A 1 296 ? 0.485 2.861 4.824 1 98.88 296 VAL A CA 1
ATOM 2239 C C . VAL A 1 296 ? 1.952 2.525 4.562 1 98.88 296 VAL A C 1
ATOM 2241 O O . VAL A 1 296 ? 2.553 1.729 5.285 1 98.88 296 VAL A O 1
ATOM 2244 N N . SER A 1 297 ? 2.51 3.059 3.514 1 98.5 297 SER A N 1
ATOM 2245 C CA . SER A 1 297 ? 3.93 2.947 3.203 1 98.5 297 SER A CA 1
ATOM 2246 C C . SER A 1 297 ? 4.551 4.316 2.951 1 98.5 297 SER A C 1
ATOM 2248 O O . SER A 1 297 ? 4.094 5.059 2.08 1 98.5 297 SER A O 1
ATOM 2250 N N . VAL A 1 298 ? 5.582 4.594 3.715 1 97.94 298 VAL A N 1
ATOM 2251 C CA . VAL A 1 298 ? 6.191 5.918 3.664 1 97.94 298 VAL A CA 1
ATOM 2252 C C . VAL A 1 298 ? 7.711 5.789 3.684 1 97.94 298 VAL A C 1
ATOM 2254 O O . VAL A 1 298 ? 8.266 5.004 4.457 1 97.94 298 VAL A O 1
ATOM 2257 N N . THR A 1 299 ? 8.375 6.578 2.799 1 97.31 299 THR A N 1
ATOM 2258 C CA . THR A 1 299 ? 9.82 6.703 2.953 1 97.31 299 THR A CA 1
ATOM 2259 C C . THR A 1 299 ? 10.273 8.125 2.643 1 97.31 299 THR A C 1
ATOM 2261 O O . THR A 1 299 ? 9.758 8.758 1.721 1 97.31 299 THR A O 1
ATOM 2264 N N . TYR A 1 300 ? 11.125 8.609 3.434 1 94.38 300 TYR A N 1
ATOM 2265 C CA . TYR A 1 300 ? 11.789 9.891 3.219 1 94.38 300 TYR A CA 1
ATOM 2266 C C . TYR A 1 300 ? 13.195 9.695 2.666 1 94.38 300 TYR A C 1
ATOM 2268 O O . TYR A 1 300 ? 13.922 10.664 2.451 1 94.38 300 TYR A O 1
ATOM 2276 N N . ALA A 1 301 ? 13.539 8.453 2.414 1 93.12 301 ALA A N 1
ATOM 2277 C CA . ALA A 1 301 ? 14.898 8.117 2.008 1 93.12 301 ALA A CA 1
ATOM 2278 C C . ALA A 1 301 ? 14.984 7.918 0.497 1 93.12 301 ALA A C 1
ATOM 2280 O O . ALA A 1 301 ? 16.062 7.613 -0.034 1 93.12 301 ALA A O 1
ATOM 2281 N N . GLY A 1 302 ? 13.906 8.031 -0.164 1 89.56 302 GLY A N 1
ATOM 2282 C CA . GLY A 1 302 ? 13.922 7.91 -1.613 1 89.56 302 GLY A CA 1
ATOM 2283 C C . GLY A 1 302 ? 14.227 9.219 -2.32 1 89.56 302 GLY A C 1
ATOM 2284 O O . GLY A 1 302 ? 14.469 10.234 -1.672 1 89.56 302 GLY A O 1
ATOM 2285 N N . ARG A 1 303 ? 14.148 9.148 -3.684 1 87.75 303 ARG A N 1
ATOM 2286 C CA . ARG A 1 303 ? 14.578 10.312 -4.441 1 87.75 303 ARG A CA 1
ATOM 2287 C C . ARG A 1 303 ? 13.398 10.984 -5.133 1 87.75 303 ARG A C 1
ATOM 2289 O O . ARG A 1 303 ? 13.5 12.133 -5.574 1 87.75 303 ARG A O 1
ATOM 2296 N N . ASP A 1 304 ? 12.344 10.25 -5.23 1 84.81 304 ASP A N 1
ATOM 2297 C CA . ASP A 1 304 ? 11.227 10.812 -5.977 1 84.81 304 ASP A CA 1
ATOM 2298 C C . ASP A 1 304 ? 10.047 11.109 -5.051 1 84.81 304 ASP A C 1
ATOM 2300 O O . ASP A 1 304 ? 9.977 10.578 -3.939 1 84.81 304 ASP A O 1
ATOM 2304 N N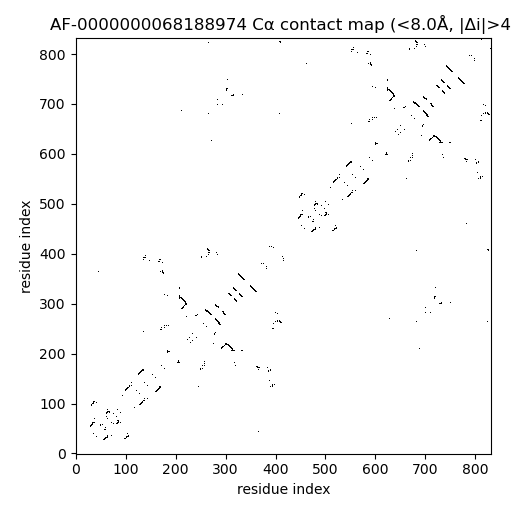 . LEU A 1 305 ? 9.219 12.008 -5.539 1 88.81 305 LEU A N 1
ATOM 2305 C CA . LEU A 1 305 ? 8.016 12.391 -4.805 1 88.81 305 LEU A CA 1
ATOM 2306 C C . LEU A 1 305 ? 6.816 11.57 -5.266 1 88.81 305 LEU A C 1
ATOM 2308 O O . LEU A 1 305 ? 6.605 11.391 -6.469 1 88.81 305 LEU A O 1
ATOM 2312 N N . GLN A 1 306 ? 6.109 11.047 -4.328 1 92.5 306 GLN A N 1
ATOM 2313 C CA . GLN A 1 306 ? 4.844 10.383 -4.617 1 92.5 306 GLN A CA 1
ATOM 2314 C C . GLN A 1 306 ? 3.867 10.516 -3.453 1 92.5 306 GLN A C 1
ATOM 2316 O O . GLN A 1 306 ? 4.266 10.43 -2.289 1 92.5 306 GLN A O 1
ATOM 2321 N N . TYR A 1 307 ? 2.76 10.836 -3.746 1 96.38 307 TYR A N 1
ATOM 2322 C CA . TYR A 1 307 ? 1.613 10.766 -2.848 1 96.38 307 TYR A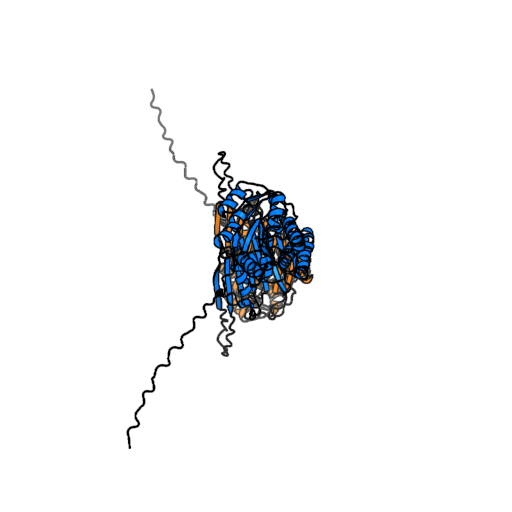 CA 1
ATOM 2323 C C . TYR A 1 307 ? 0.427 10.094 -3.531 1 96.38 307 TYR A C 1
ATOM 2325 O O . TYR A 1 307 ? -0.05 10.57 -4.566 1 96.38 307 TYR A O 1
ATOM 2333 N N . GLU A 1 308 ? -0.061 9.023 -2.975 1 97.31 308 GLU A N 1
ATOM 2334 C CA . GLU A 1 308 ? -1.246 8.336 -3.48 1 97.31 308 GLU A CA 1
ATOM 2335 C C . GLU A 1 308 ? -2.084 7.77 -2.34 1 97.31 308 GLU A C 1
ATOM 2337 O O . GLU A 1 308 ? -1.6 6.945 -1.56 1 97.31 308 GLU A O 1
ATOM 2342 N N . PHE A 1 309 ? -3.244 8.234 -2.24 1 98.5 309 PHE A N 1
ATOM 2343 C CA . PHE A 1 309 ? -4.219 7.742 -1.271 1 98.5 309 PHE A CA 1
ATOM 2344 C C . PHE A 1 309 ? -5.418 7.125 -1.977 1 98.5 309 PHE A C 1
ATOM 2346 O O . PHE A 1 309 ? -6.242 7.84 -2.553 1 98.5 309 PHE A O 1
ATOM 2353 N N . GLY A 1 310 ? -5.531 5.816 -1.909 1 98.06 310 GLY A N 1
ATOM 2354 C CA . GLY A 1 310 ? -6.602 5.09 -2.574 1 98.06 310 GLY A CA 1
ATOM 2355 C C . GLY A 1 310 ? -7.562 4.426 -1.607 1 98.06 310 GLY A C 1
ATOM 2356 O O . GLY A 1 310 ? -7.145 3.896 -0.575 1 98.06 310 GLY A O 1
ATOM 2357 N N . ILE A 1 311 ? -8.805 4.453 -1.952 1 97.69 311 ILE A N 1
ATOM 2358 C CA . ILE A 1 311 ? -9.844 3.768 -1.19 1 97.69 311 ILE A CA 1
ATOM 2359 C C . ILE A 1 311 ? -10.727 2.961 -2.137 1 97.69 311 ILE A C 1
ATOM 2361 O O . ILE A 1 311 ? -11.219 3.486 -3.141 1 97.69 311 ILE A O 1
ATOM 2365 N N . THR A 1 312 ? -10.867 1.734 -1.823 1 96.75 312 THR A N 1
ATOM 2366 C CA . THR A 1 312 ? -11.75 0.84 -2.566 1 96.75 312 THR A CA 1
ATOM 2367 C C . THR A 1 312 ? -13.031 0.573 -1.788 1 96.75 312 THR A C 1
ATOM 2369 O O . THR A 1 312 ? -12.984 0.192 -0.617 1 96.75 312 THR A O 1
ATOM 2372 N N . GLY A 1 313 ? -14.094 0.781 -2.459 1 94.69 313 GLY A N 1
ATOM 2373 C CA . GLY A 1 313 ? -15.391 0.441 -1.893 1 94.69 313 GLY A CA 1
ATOM 2374 C C . GLY A 1 313 ? -16.109 -0.663 -2.65 1 94.69 313 GLY A C 1
ATOM 2375 O O . GLY A 1 313 ? -15.547 -1.232 -3.594 1 94.69 313 GLY A O 1
ATOM 2376 N N . THR A 1 314 ? -17.281 -0.97 -2.254 1 91.12 314 THR A N 1
ATOM 2377 C CA . THR A 1 314 ? -18.062 -2.076 -2.807 1 91.12 314 THR A CA 1
ATOM 2378 C C . THR A 1 314 ? -18.484 -1.774 -4.242 1 91.12 314 THR A C 1
ATOM 2380 O O . THR A 1 314 ? -18.703 -2.691 -5.035 1 91.12 314 THR A O 1
ATOM 2383 N N . THR A 1 315 ? -18.562 -0.45 -4.598 1 90.06 315 THR A N 1
ATOM 2384 C CA . THR A 1 315 ? -19.094 -0.143 -5.918 1 90.06 315 THR A CA 1
ATOM 2385 C C . THR A 1 315 ? -18.172 0.805 -6.676 1 90.06 315 THR A C 1
ATOM 2387 O O . THR A 1 315 ? -18.562 1.392 -7.684 1 90.06 315 THR A O 1
ATOM 2390 N N . GLY A 1 316 ? -16.969 0.967 -6.176 1 92.56 316 GLY A N 1
ATOM 2391 C CA . GLY A 1 316 ? -16.062 1.87 -6.863 1 92.56 316 GLY A CA 1
ATOM 2392 C C . GLY A 1 316 ? -14.789 2.141 -6.09 1 92.56 316 GLY A C 1
ATOM 2393 O O . GLY A 1 316 ? -14.508 1.476 -5.09 1 92.56 316 GLY A O 1
ATOM 2394 N N . THR A 1 317 ? -14.016 3.109 -6.645 1 95.31 317 THR A N 1
ATOM 2395 C CA . THR A 1 317 ? -12.734 3.457 -6.039 1 95.31 317 THR A CA 1
ATOM 2396 C C . THR A 1 317 ? -12.477 4.957 -6.152 1 95.31 317 THR A C 1
ATOM 2398 O O . THR A 1 317 ? -13.008 5.621 -7.043 1 95.31 317 THR A O 1
ATOM 2401 N N . VAL A 1 318 ? -11.742 5.496 -5.219 1 95.44 318 VAL A N 1
ATOM 2402 C CA . VAL A 1 318 ? -11.18 6.84 -5.332 1 95.44 318 VAL A CA 1
ATOM 2403 C C . VAL A 1 318 ? -9.664 6.785 -5.188 1 95.44 318 VAL A C 1
ATOM 2405 O O . VAL A 1 318 ? -9.133 5.922 -4.484 1 95.44 318 VAL A O 1
ATOM 2408 N N . SER A 1 319 ? -9.023 7.598 -5.902 1 96.88 319 SER A N 1
ATOM 2409 C CA . SER A 1 319 ? -7.582 7.777 -5.785 1 96.88 319 SER A CA 1
ATOM 2410 C C . SER A 1 319 ? -7.211 9.258 -5.77 1 96.88 319 SER A C 1
ATOM 2412 O O . SER A 1 319 ? -7.551 10 -6.691 1 96.88 319 SER A O 1
ATOM 2414 N N . LEU A 1 320 ? -6.605 9.664 -4.707 1 97.94 320 LEU A N 1
ATOM 2415 C CA . LEU A 1 320 ? -6.074 11.016 -4.586 1 97.94 320 LEU A CA 1
ATOM 2416 C C . LEU A 1 320 ? -4.559 11.023 -4.754 1 97.94 320 LEU A C 1
ATOM 2418 O O . LEU A 1 320 ? -3.846 10.352 -4.008 1 97.94 320 LEU A O 1
ATOM 2422 N N . GLU A 1 321 ? -4.082 11.812 -5.75 1 97.19 321 GLU A N 1
ATOM 2423 C CA . GLU A 1 321 ? -2.656 11.867 -6.047 1 97.19 321 GLU A CA 1
ATOM 2424 C C . GLU A 1 321 ? -2.164 13.312 -6.121 1 97.19 321 GLU A C 1
ATOM 2426 O O . GLU A 1 321 ? -2.959 14.234 -6.324 1 97.19 321 GLU A O 1
ATOM 2431 N N . ARG A 1 322 ? -0.858 13.422 -5.883 1 92.94 322 ARG A N 1
ATOM 2432 C CA . ARG A 1 322 ? -0.258 14.719 -6.168 1 92.94 322 ARG A CA 1
ATOM 2433 C C . ARG A 1 322 ? -0.243 14.992 -7.668 1 92.94 322 ARG A C 1
ATOM 2435 O O . ARG A 1 322 ? 0.073 14.109 -8.469 1 92.94 322 ARG A O 1
ATOM 2442 N N . ALA A 1 323 ? -0.664 16.141 -8.07 1 89.38 323 ALA A N 1
ATOM 2443 C CA . ALA A 1 323 ? -0.661 16.609 -9.453 1 89.38 323 ALA A CA 1
ATOM 2444 C C . ALA A 1 323 ? -0.28 18.078 -9.539 1 89.38 323 ALA A C 1
ATOM 2446 O O . ALA A 1 323 ? -1.027 18.953 -9.086 1 89.38 323 ALA A O 1
ATOM 2447 N N . GLY A 1 324 ? 0.855 18.281 -10.133 1 84.38 324 GLY A N 1
ATOM 2448 C CA . GLY A 1 324 ? 1.322 19.672 -10.148 1 84.38 324 GLY A CA 1
ATOM 2449 C C . GLY A 1 324 ? 1.466 20.266 -8.766 1 84.38 324 GLY A C 1
ATOM 2450 O O . GLY A 1 324 ? 2.129 19.688 -7.898 1 84.38 324 GLY A O 1
ATOM 2451 N N . LEU A 1 325 ? 0.746 21.391 -8.57 1 85.06 325 LEU A N 1
ATOM 2452 C CA . LEU A 1 325 ? 0.848 22.062 -7.289 1 85.06 325 LEU A CA 1
ATOM 2453 C C . LEU A 1 325 ? -0.313 21.688 -6.375 1 85.06 325 LEU A C 1
ATOM 2455 O O . LEU A 1 325 ? -0.487 22.281 -5.309 1 85.06 325 LEU A O 1
ATOM 2459 N N . GLY A 1 326 ? -1.01 20.688 -6.867 1 94 326 GLY A N 1
ATOM 2460 C CA . GLY A 1 326 ? -2.164 20.297 -6.082 1 94 326 GLY A CA 1
ATOM 2461 C C . GLY A 1 326 ? -2.406 18.797 -6.098 1 94 326 GLY A C 1
ATOM 2462 O O . GLY A 1 326 ? -1.472 18 -5.93 1 94 326 GLY A O 1
ATOM 2463 N N . HIS A 1 327 ? -3.742 18.5 -6.082 1 96.38 327 HIS A N 1
ATOM 2464 C CA . HIS A 1 327 ? -4.133 17.094 -6.078 1 96.38 327 HIS A CA 1
ATOM 2465 C C . HIS A 1 327 ? -5 16.766 -7.289 1 96.38 327 HIS A C 1
ATOM 2467 O O . HIS A 1 327 ? -5.676 17.641 -7.832 1 96.38 327 HIS A O 1
ATOM 2473 N N . ARG A 1 328 ? -4.922 15.602 -7.723 1 97.5 328 ARG A N 1
ATOM 2474 C CA . ARG A 1 328 ? -5.859 15.023 -8.68 1 97.5 328 ARG A CA 1
ATOM 2475 C C . ARG A 1 328 ? -6.672 13.906 -8.039 1 97.5 328 ARG A C 1
ATOM 2477 O O . ARG A 1 328 ? -6.105 12.969 -7.469 1 97.5 328 ARG A O 1
ATOM 2484 N N . LEU A 1 329 ? -7.957 14.055 -8.109 1 96.56 329 LEU A N 1
ATOM 2485 C CA . LEU A 1 329 ? -8.859 13.031 -7.586 1 96.56 329 LEU A CA 1
ATOM 2486 C C . LEU A 1 329 ? -9.492 12.242 -8.727 1 96.56 329 LEU A C 1
ATOM 2488 O O . LEU A 1 329 ? -10.102 12.82 -9.625 1 96.56 329 LEU A O 1
ATOM 2492 N N . THR A 1 330 ? -9.297 10.953 -8.734 1 96.12 330 THR A N 1
ATOM 2493 C CA . THR A 1 330 ? -9.961 10.047 -9.672 1 96.12 330 THR A CA 1
ATOM 2494 C C . THR A 1 330 ? -11 9.203 -8.953 1 96.12 330 THR A C 1
ATOM 2496 O O . THR A 1 330 ? -10.695 8.539 -7.957 1 96.12 330 THR A O 1
ATOM 2499 N N . VAL A 1 331 ? -12.203 9.258 -9.414 1 93.62 331 VAL A N 1
ATOM 2500 C CA . VAL A 1 331 ? -13.297 8.469 -8.867 1 93.62 331 VAL A CA 1
ATOM 2501 C C . VAL A 1 331 ? -13.836 7.52 -9.938 1 93.62 331 VAL A C 1
ATOM 2503 O O . VAL A 1 331 ? -14.195 7.953 -11.039 1 93.62 331 VAL A O 1
ATOM 2506 N N . VAL A 1 332 ? -13.797 6.277 -9.633 1 92.44 332 VAL A N 1
ATOM 2507 C CA . VAL A 1 332 ? -14.367 5.258 -10.508 1 92.44 332 VAL A CA 1
ATOM 2508 C C . VAL A 1 332 ? -15.609 4.656 -9.852 1 92.44 332 VAL A C 1
ATOM 2510 O O . VAL A 1 332 ? -15.547 4.156 -8.727 1 92.44 332 VAL A O 1
ATOM 2513 N N . SER A 1 333 ? -16.672 4.762 -10.5 1 87.94 333 SER A N 1
ATOM 2514 C CA . SER A 1 333 ? -17.922 4.172 -10.023 1 87.94 333 SER A CA 1
ATOM 2515 C C . SER A 1 333 ? -18.422 3.086 -10.977 1 87.94 333 SER A C 1
ATOM 2517 O O . SER A 1 333 ? -18.375 3.256 -12.195 1 87.94 333 SER A O 1
ATOM 2519 N N . SER A 1 334 ? -18.703 1.974 -10.344 1 81 334 SER A N 1
ATOM 2520 C CA . SER A 1 334 ? -19.188 0.866 -11.156 1 81 334 SER A CA 1
ATOM 2521 C C . SER A 1 334 ? -20.625 0.517 -10.805 1 81 334 SER A C 1
ATOM 2523 O O . SER A 1 334 ? -21 0.485 -9.625 1 81 334 SER A O 1
ATOM 2525 N N . SER A 1 335 ? -21.5 0.549 -11.797 1 67.81 335 SER A N 1
ATOM 2526 C CA . SER A 1 335 ? -22.875 0.119 -11.617 1 67.81 335 SER A CA 1
ATOM 2527 C C . SER A 1 335 ? -23.125 -1.253 -12.234 1 67.81 335 SER A C 1
ATOM 2529 O O . SER A 1 335 ? -22.516 -1.592 -13.258 1 67.81 335 SER A O 1
ATOM 2531 N N . HIS A 1 336 ? -23.422 -2.227 -11.391 1 58.81 336 HIS A N 1
ATOM 2532 C CA . HIS A 1 336 ? -23.844 -3.523 -11.906 1 58.81 336 HIS A CA 1
ATOM 2533 C C . HIS A 1 336 ? -25.344 -3.557 -12.164 1 58.81 336 HIS A C 1
ATOM 2535 O O . HIS A 1 336 ? -26.141 -3.268 -11.266 1 58.81 336 HIS A O 1
ATOM 2541 N N . THR A 1 337 ? -25.781 -3.338 -13.312 1 48.22 337 THR A N 1
ATOM 2542 C CA . THR A 1 337 ? -27.172 -3.615 -13.602 1 48.22 337 THR A CA 1
ATOM 2543 C C . THR A 1 337 ? -27.359 -5.066 -14.039 1 48.22 337 THR A C 1
ATOM 2545 O O . THR A 1 337 ? -26.703 -5.527 -14.969 1 48.22 337 THR A O 1
ATOM 2548 N N . ALA A 1 338 ? -27.672 -5.902 -13.086 1 43.72 338 ALA A N 1
ATOM 2549 C CA . ALA A 1 338 ? -28.141 -7.234 -13.477 1 43.72 338 ALA A CA 1
ATOM 2550 C C . ALA A 1 338 ? -29.25 -7.148 -14.516 1 43.72 338 ALA A C 1
ATOM 2552 O O . ALA A 1 338 ? -30.234 -6.426 -14.328 1 43.72 338 ALA A O 1
ATOM 2553 N N . SER A 1 339 ? -28.969 -7.148 -15.734 1 38.22 339 SER A N 1
ATOM 2554 C CA . SER A 1 339 ? -30.094 -7.27 -16.641 1 38.22 339 SER A CA 1
ATOM 2555 C C . SER A 1 339 ? -30.891 -8.547 -16.375 1 38.22 339 SER A C 1
ATOM 2557 O O . SER A 1 339 ? -30.312 -9.641 -16.328 1 38.22 339 SER A O 1
ATOM 2559 N N . THR A 1 340 ? -31.844 -8.516 -15.492 1 37.5 340 THR A N 1
ATOM 2560 C CA . THR A 1 340 ? -32.812 -9.594 -15.383 1 37.5 340 THR A CA 1
ATOM 2561 C C . THR A 1 340 ? -33.406 -9.953 -16.75 1 37.5 340 THR A C 1
ATOM 2563 O O . THR A 1 340 ? -34.594 -10.117 -16.906 1 37.5 340 THR A O 1
ATOM 2566 N N . GLY A 1 341 ? -32.688 -9.93 -17.828 1 34.03 341 GLY A N 1
ATOM 2567 C CA . GLY A 1 341 ? -33.562 -10.398 -18.906 1 34.03 341 GLY A CA 1
ATOM 2568 C C . GLY A 1 341 ? -34.062 -11.82 -18.703 1 34.03 341 GLY A C 1
ATOM 2569 O O . GLY A 1 341 ? -33.375 -12.633 -18.078 1 34.03 341 GLY A O 1
ATOM 2570 N N . THR A 1 342 ? -35.375 -12.062 -18.578 1 34.47 342 THR A N 1
ATOM 2571 C CA . THR A 1 342 ? -36.156 -13.297 -18.609 1 34.47 342 THR A CA 1
ATOM 2572 C C . THR A 1 342 ? -35.562 -14.281 -19.609 1 34.47 342 THR A C 1
ATOM 2574 O O . THR A 1 342 ? -35.969 -15.445 -19.656 1 34.47 342 THR A O 1
ATOM 2577 N N . ASP A 1 343 ? -35.312 -13.836 -20.891 1 30.91 343 ASP A N 1
ATOM 2578 C CA . ASP A 1 343 ? -35.25 -14.844 -21.953 1 30.91 343 ASP A CA 1
ATOM 2579 C C . ASP A 1 343 ? -34 -15.711 -21.797 1 30.91 343 ASP A C 1
ATOM 2581 O O . ASP A 1 343 ? -32.938 -15.211 -21.438 1 30.91 343 ASP A O 1
ATOM 2585 N N . ARG A 1 344 ? -34.094 -17.156 -21.828 1 33.78 344 ARG A N 1
ATOM 2586 C CA . ARG A 1 344 ? -33.25 -18.344 -21.781 1 33.78 344 ARG A CA 1
ATOM 2587 C C . ARG A 1 344 ? -31.922 -18.094 -22.453 1 33.78 344 ARG A C 1
ATOM 2589 O O . ARG A 1 344 ? -30.922 -18.734 -22.125 1 33.78 344 ARG A O 1
ATOM 2596 N N . GLU A 1 345 ? -31.938 -17.656 -23.719 1 32.97 345 GLU A N 1
ATOM 2597 C CA . GLU A 1 345 ? -30.812 -17.859 -24.641 1 32.97 345 GLU A CA 1
ATOM 2598 C C . GLU A 1 345 ? -29.672 -16.891 -24.328 1 32.97 345 GLU A C 1
ATOM 2600 O O . GLU A 1 345 ? -28.547 -17.078 -24.781 1 32.97 345 GLU A O 1
ATOM 2605 N N . LYS A 1 346 ? -30.016 -15.57 -24.094 1 36.25 346 LYS A N 1
ATOM 2606 C CA . LYS A 1 346 ? -28.891 -14.656 -24.219 1 36.25 346 LYS A CA 1
ATOM 2607 C C . LYS A 1 346 ? -28.016 -14.688 -22.953 1 36.25 346 LYS A C 1
ATOM 2609 O O . LYS A 1 346 ? -28.516 -14.484 -21.844 1 36.25 346 LYS A O 1
ATOM 2614 N N . VAL A 1 347 ? -26.859 -15.281 -23.047 1 36.31 347 VAL A N 1
ATOM 2615 C CA . VAL A 1 347 ? -25.734 -15.203 -22.141 1 36.31 347 VAL A CA 1
ATOM 2616 C C . VAL A 1 347 ? -25.719 -13.844 -21.453 1 36.31 347 VAL A C 1
ATOM 2618 O O . VAL A 1 347 ? -25.719 -12.805 -22.109 1 36.31 347 VAL A O 1
ATOM 2621 N N . ALA A 1 348 ? -26.391 -13.594 -20.328 1 36.66 348 ALA A N 1
ATOM 2622 C CA . ALA A 1 348 ? -26.406 -12.406 -19.484 1 36.66 348 ALA A CA 1
ATOM 2623 C C . ALA A 1 348 ? -25.094 -11.641 -19.594 1 36.66 348 ALA A C 1
ATOM 2625 O O . ALA A 1 348 ? -24.031 -12.156 -19.219 1 36.66 348 ALA A O 1
ATOM 2626 N N . THR A 1 349 ? -24.875 -10.914 -20.641 1 40.28 349 THR A N 1
ATOM 2627 C CA . THR A 1 349 ? -23.75 -9.984 -20.688 1 40.28 349 THR A CA 1
ATOM 2628 C C . THR A 1 349 ? -23.828 -8.992 -19.531 1 40.28 349 THR A C 1
ATOM 2630 O O . THR A 1 349 ? -24.844 -8.336 -19.328 1 40.28 349 THR A O 1
ATOM 2633 N N . THR A 1 350 ? -23.547 -9.273 -18.297 1 45.69 350 THR A N 1
ATOM 2634 C CA . THR A 1 350 ? -23.422 -8.281 -17.234 1 45.69 350 THR A CA 1
ATOM 2635 C C . THR A 1 350 ? -22.672 -7.059 -17.719 1 45.69 350 THR A C 1
ATOM 2637 O O . THR A 1 350 ? -21.516 -7.168 -18.172 1 45.69 350 THR A O 1
ATOM 2640 N N . ASP A 1 351 ? -23.391 -6.105 -18.219 1 49.5 351 ASP A N 1
ATOM 2641 C CA . ASP A 1 351 ? -22.812 -4.812 -18.594 1 49.5 351 ASP A CA 1
ATOM 2642 C C . ASP A 1 351 ? -22.219 -4.102 -17.375 1 49.5 351 ASP A C 1
ATOM 2644 O O . ASP A 1 351 ? -22.953 -3.688 -16.484 1 49.5 351 ASP A O 1
ATOM 2648 N N . ASN A 1 352 ? -21.141 -4.461 -16.844 1 59.25 352 ASN A N 1
ATOM 2649 C CA . ASN A 1 352 ? -20.406 -3.66 -15.875 1 59.25 352 ASN A CA 1
ATOM 2650 C C . ASN A 1 352 ? -19.891 -2.363 -16.484 1 59.25 352 ASN A C 1
ATOM 2652 O O . ASN A 1 352 ? -19.016 -2.391 -17.375 1 59.25 352 ASN A O 1
ATOM 2656 N N . THR A 1 353 ? -20.844 -1.325 -16.359 1 70.75 353 THR A N 1
ATOM 2657 C CA . THR A 1 353 ? -20.391 -0.026 -16.828 1 70.75 353 THR A CA 1
ATOM 2658 C C . THR A 1 353 ? -19.672 0.744 -15.727 1 70.75 353 THR A C 1
ATOM 2660 O O . THR A 1 353 ? -20.109 0.738 -14.578 1 70.75 353 THR A O 1
ATOM 2663 N N . SER A 1 354 ? -18.438 1.071 -16.016 1 81.5 354 SER A N 1
ATOM 2664 C CA . SER A 1 354 ? -17.672 1.897 -15.094 1 81.5 354 SER A CA 1
ATOM 2665 C C . SER A 1 354 ? -17.516 3.318 -15.625 1 81.5 354 SER A C 1
ATOM 2667 O O . SER A 1 354 ? -17.406 3.527 -16.828 1 81.5 354 SER A O 1
ATOM 2669 N N . THR A 1 355 ? -17.875 4.293 -14.742 1 86.25 355 THR A N 1
ATOM 2670 C CA . THR A 1 355 ? -17.625 5.695 -15.047 1 86.25 355 THR A CA 1
ATOM 2671 C C . THR A 1 355 ? -16.422 6.215 -14.25 1 86.25 355 THR A C 1
ATOM 2673 O O . THR A 1 355 ? -16.312 5.961 -13.047 1 86.25 355 THR A O 1
ATOM 2676 N N . THR A 1 356 ? -15.57 6.879 -15 1 91 356 THR A N 1
ATOM 2677 C CA . THR A 1 356 ? -14.398 7.469 -14.375 1 91 356 THR A CA 1
ATOM 2678 C C . THR A 1 356 ? -14.445 8.992 -14.469 1 91 356 THR A C 1
ATOM 2680 O O . THR A 1 356 ? -14.656 9.547 -15.547 1 91 356 THR A O 1
ATOM 2683 N N . THR A 1 357 ? -14.344 9.648 -13.328 1 92 357 THR A N 1
ATOM 2684 C CA . THR A 1 357 ? -14.227 11.102 -13.273 1 92 357 THR A CA 1
ATOM 2685 C C . THR A 1 357 ? -12.898 11.516 -12.641 1 92 357 THR A C 1
ATOM 2687 O O . THR A 1 357 ? -12.5 10.961 -11.609 1 92 357 THR A O 1
ATOM 2690 N N . THR A 1 358 ? -12.266 12.438 -13.344 1 94.5 358 THR A N 1
ATOM 2691 C CA . THR A 1 358 ? -11.016 12.984 -12.828 1 94.5 358 THR A CA 1
ATOM 2692 C C . THR A 1 358 ? -11.125 14.492 -12.625 1 94.5 358 THR A C 1
ATOM 2694 O O . THR A 1 358 ? -11.57 15.211 -13.523 1 94.5 358 THR A O 1
ATOM 2697 N N . THR A 1 359 ? -10.812 14.922 -11.422 1 94.88 359 THR A N 1
ATOM 2698 C CA . THR A 1 359 ? -10.875 16.344 -11.086 1 94.88 359 THR A CA 1
ATOM 2699 C C . THR A 1 359 ? -9.562 16.812 -10.453 1 94.88 359 THR A C 1
ATOM 2701 O O . THR A 1 359 ? -8.984 16.109 -9.617 1 94.88 359 THR A O 1
ATOM 2704 N N . GLU A 1 360 ? -9.141 17.938 -10.844 1 95.75 360 GLU A N 1
ATOM 2705 C CA . GLU A 1 360 ? -7.945 18.531 -10.242 1 95.75 360 GLU A CA 1
ATOM 2706 C C . GLU A 1 360 ? -8.312 19.641 -9.25 1 95.75 360 GLU A C 1
ATOM 2708 O O . GLU A 1 360 ? -9.25 20.406 -9.484 1 95.75 360 GLU A O 1
ATOM 2713 N N . TYR A 1 361 ? -7.578 19.672 -8.211 1 95.25 361 TYR A N 1
ATOM 2714 C CA . TYR A 1 361 ? -7.766 20.656 -7.148 1 95.25 361 TYR A CA 1
ATOM 2715 C C . TYR A 1 361 ? -6.465 21.391 -6.852 1 95.25 361 TYR A C 1
ATOM 2717 O O . TYR A 1 361 ? -5.383 20.797 -6.887 1 95.25 361 TYR A O 1
ATOM 2725 N N . GLY A 1 362 ? -6.594 22.656 -6.559 1 93.25 362 GLY A N 1
ATOM 2726 C CA . GLY A 1 362 ? -5.434 23.406 -6.094 1 93.25 362 GLY A CA 1
ATOM 2727 C C . GLY A 1 362 ? -5.012 23.031 -4.684 1 93.25 362 GLY A C 1
ATOM 2728 O O . GLY A 1 362 ? -5.645 22.172 -4.051 1 93.25 362 GLY A O 1
ATOM 2729 N N . PHE A 1 363 ? -3.965 23.594 -4.234 1 92.38 363 PHE A N 1
ATOM 2730 C CA . PHE A 1 363 ? -3.436 23.375 -2.895 1 92.38 363 PHE A CA 1
ATOM 2731 C C . PHE A 1 363 ? -3.631 24.609 -2.027 1 92.38 363 PHE A C 1
ATOM 2733 O O . PHE A 1 363 ? -2.66 25.266 -1.637 1 92.38 363 PHE A O 1
ATOM 2740 N N . THR A 1 364 ? -4.887 24.875 -1.644 1 94.56 364 THR A N 1
ATOM 2741 C CA . THR A 1 364 ? -5.266 26.141 -1.018 1 94.56 364 THR A CA 1
ATOM 2742 C C . THR A 1 364 ? -5.59 25.938 0.459 1 94.56 364 THR A C 1
ATOM 2744 O O . THR A 1 364 ? -6.242 26.781 1.08 1 94.56 364 THR A O 1
ATOM 2747 N N . GLY A 1 365 ? -5.18 24.828 0.999 1 96.88 365 GLY A N 1
ATOM 2748 C CA . GLY A 1 365 ? -5.539 24.469 2.359 1 96.88 365 GLY A CA 1
ATOM 2749 C C . GLY A 1 365 ? -5.074 25.469 3.393 1 96.88 365 GLY A C 1
ATOM 2750 O O . GLY A 1 365 ? -5.758 25.703 4.391 1 96.88 365 GLY A O 1
ATOM 2751 N N . VAL A 1 366 ? -3.953 26.094 3.197 1 97.44 366 VAL A N 1
ATOM 2752 C CA . VAL A 1 366 ? -3.422 27.062 4.156 1 97.44 366 VAL A CA 1
ATOM 2753 C C . VAL A 1 366 ? -4.312 28.297 4.184 1 97.44 366 VAL A C 1
ATOM 2755 O O . VAL A 1 366 ? -4.68 28.781 5.258 1 97.44 366 VAL A O 1
ATOM 2758 N N . GLU A 1 367 ? -4.68 28.781 3.012 1 97.56 367 GLU A N 1
ATOM 2759 C CA . GLU A 1 367 ? -5.586 29.922 2.955 1 97.56 367 GLU A CA 1
ATOM 2760 C C . GLU A 1 367 ? -6.922 29.594 3.621 1 97.56 367 GLU A C 1
ATOM 2762 O O . GLU A 1 367 ? -7.422 30.375 4.43 1 97.56 367 GLU A O 1
ATOM 2767 N N . GLU A 1 368 ? -7.395 28.422 3.307 1 96.62 368 GLU A N 1
ATOM 2768 C CA . GLU A 1 368 ? -8.703 28.031 3.811 1 96.62 368 GLU A CA 1
ATOM 2769 C C . GLU A 1 368 ? -8.688 27.875 5.328 1 96.62 368 GLU A C 1
ATOM 2771 O O . GLU A 1 368 ? -9.664 28.203 6 1 96.62 368 GLU A O 1
ATOM 2776 N N . GLU A 1 369 ? -7.605 27.344 5.875 1 97.69 369 GLU A N 1
ATOM 2777 C CA . GLU A 1 369 ? -7.57 27.188 7.328 1 97.69 369 GLU A CA 1
ATOM 2778 C C . GLU A 1 369 ? -7.457 28.531 8.023 1 97.69 369 GLU A C 1
ATOM 2780 O O . GLU A 1 369 ? -7.992 28.719 9.117 1 97.69 369 GLU A O 1
ATOM 2785 N N . PHE A 1 370 ? -6.789 29.531 7.426 1 98.06 370 PHE A N 1
ATOM 2786 C CA . PHE A 1 370 ? -6.73 30.891 7.965 1 98.06 370 PHE A CA 1
ATOM 2787 C C . PHE A 1 370 ? -8.117 31.516 8 1 98.06 370 PHE A C 1
ATOM 2789 O O . PHE A 1 370 ? -8.5 32.125 9 1 98.06 370 PHE A O 1
ATOM 2796 N N . LEU A 1 371 ? -8.82 31.344 6.93 1 97.06 371 LEU A N 1
ATOM 2797 C CA . LEU A 1 371 ? -10.156 31.922 6.844 1 97.06 371 LEU A CA 1
ATOM 2798 C C . LEU A 1 371 ? -11.102 31.25 7.836 1 97.06 371 LEU A C 1
ATOM 2800 O O . LEU A 1 371 ? -11.914 31.922 8.477 1 97.06 371 LEU A O 1
ATOM 2804 N N . ALA A 1 372 ? -10.977 29.953 7.93 1 96.81 372 ALA A N 1
ATOM 2805 C CA . ALA A 1 372 ? -11.781 29.25 8.914 1 96.81 372 ALA A CA 1
ATOM 2806 C C . ALA A 1 372 ? -11.469 29.719 10.328 1 96.81 372 ALA A C 1
ATOM 2808 O O . ALA A 1 372 ? -12.375 29.891 11.148 1 96.81 372 ALA A O 1
ATOM 2809 N N . PHE A 1 373 ? -10.234 29.875 10.625 1 97.44 373 PHE A N 1
ATOM 2810 C CA . PHE A 1 373 ? -9.805 30.375 11.922 1 97.44 373 PHE A CA 1
ATOM 2811 C C . PHE A 1 373 ? -10.414 31.75 12.188 1 97.44 373 PHE A C 1
ATOM 2813 O O . PHE A 1 373 ? -10.977 31.984 13.258 1 97.44 373 PHE A O 1
ATOM 2820 N N . ALA A 1 374 ? -10.336 32.656 11.219 1 97.31 374 ALA A N 1
ATOM 2821 C CA . ALA A 1 374 ? -10.891 34 11.367 1 97.31 374 ALA A CA 1
ATOM 2822 C C . ALA A 1 374 ? -12.398 33.938 11.617 1 97.31 374 ALA A C 1
ATOM 2824 O O . ALA A 1 374 ? -12.914 34.656 12.469 1 97.31 374 ALA A O 1
ATOM 2825 N N . GLY A 1 375 ? -13.031 33.094 10.859 1 95.5 375 GLY A N 1
ATOM 2826 C CA . GLY A 1 375 ? -14.453 32.938 11.086 1 95.5 375 GLY A CA 1
ATOM 2827 C C . GLY A 1 375 ? -14.781 32.469 12.484 1 95.5 375 GLY A C 1
ATOM 2828 O O . GLY A 1 375 ? -15.688 33 13.133 1 95.5 375 GLY A O 1
ATOM 2829 N N . ALA A 1 376 ? -14.047 31.516 12.93 1 94.88 376 ALA A N 1
ATOM 2830 C CA . ALA A 1 376 ? -14.258 30.984 14.273 1 94.88 376 ALA A CA 1
ATOM 2831 C C . ALA A 1 376 ? -14.016 32.062 15.328 1 94.88 376 ALA A C 1
ATOM 2833 O O . ALA A 1 376 ? -14.75 32.156 16.312 1 94.88 376 ALA A O 1
ATOM 2834 N N . CYS A 1 377 ? -13.008 32.844 15.156 1 94.69 377 CYS A N 1
ATOM 2835 C CA . CYS A 1 377 ? -12.68 33.906 16.078 1 94.69 377 CYS A CA 1
ATOM 2836 C C . CYS A 1 377 ? -13.836 34.875 16.203 1 94.69 377 CYS A C 1
ATOM 2838 O O . CYS A 1 377 ? -14.008 35.531 17.25 1 94.69 377 CYS A O 1
ATOM 2840 N N . ARG A 1 378 ? -14.648 34.938 15.141 1 92.62 378 ARG A N 1
ATOM 2841 C CA . ARG A 1 378 ? -15.781 35.875 15.109 1 92.62 378 ARG A CA 1
ATOM 2842 C C . ARG A 1 378 ? -17.078 35.156 15.469 1 92.62 378 ARG A C 1
ATOM 2844 O O . ARG A 1 378 ? -18.172 35.688 15.273 1 92.62 378 ARG A O 1
ATOM 2851 N N . GLY A 1 379 ? -16.906 33.969 15.859 1 89.44 379 GLY A N 1
ATOM 2852 C CA . GLY A 1 379 ? -18.078 33.188 16.219 1 89.44 379 GLY A CA 1
ATOM 2853 C C . GLY A 1 379 ? -18.844 32.656 15.023 1 89.44 379 GLY A C 1
ATOM 2854 O O . GLY A 1 379 ? -20.031 32.312 15.133 1 89.44 379 GLY A O 1
ATOM 2855 N N . GLN A 1 380 ? -18.141 32.656 13.961 1 88.06 380 GLN A N 1
ATOM 2856 C CA . GLN A 1 380 ? -18.766 32.188 12.727 1 88.06 380 GLN A CA 1
ATOM 2857 C C . GLN A 1 380 ? -18.156 30.891 12.242 1 88.06 380 GLN A C 1
ATOM 2859 O O . GLN A 1 380 ? -16.953 30.797 12.039 1 88.06 380 GLN A O 1
ATOM 2864 N N . GLY A 1 381 ? -18.938 29.938 12.109 1 83.25 381 GLY A N 1
ATOM 2865 C CA . GLY A 1 381 ? -18.5 28.688 11.523 1 83.25 381 GLY A CA 1
ATOM 2866 C C . GLY A 1 381 ? -17.766 27.781 12.5 1 83.25 381 GLY A C 1
ATOM 2867 O O . GLY A 1 381 ? -17.797 28.016 13.711 1 83.25 381 GLY A O 1
ATOM 2868 N N . SER A 1 382 ? -17.312 26.609 11.875 1 84.31 382 SER A N 1
ATOM 2869 C CA . SER A 1 382 ? -16.594 25.625 12.672 1 84.31 382 SER A CA 1
ATOM 2870 C C . SER A 1 382 ? -15.133 25.5 12.234 1 84.31 382 SER A C 1
ATOM 2872 O O . SER A 1 382 ? -14.82 25.672 11.055 1 84.31 382 SER A O 1
ATOM 2874 N N . ASP A 1 383 ? -14.25 25.422 13.25 1 87 383 ASP A N 1
ATOM 2875 C CA . ASP A 1 383 ? -12.828 25.188 13.016 1 87 383 ASP A CA 1
ATOM 2876 C C . ASP A 1 383 ? -12.492 23.703 13.109 1 87 383 ASP A C 1
ATOM 2878 O O . ASP A 1 383 ? -12.547 23.109 14.188 1 87 383 ASP A O 1
ATOM 2882 N N . ARG A 1 384 ? -12.062 23.141 12 1 94.19 384 ARG A N 1
ATOM 2883 C CA . ARG A 1 384 ? -11.742 21.719 11.938 1 94.19 384 ARG A CA 1
ATOM 2884 C C . ARG A 1 384 ? -10.352 21.438 12.516 1 94.19 384 ARG A C 1
ATOM 2886 O O . ARG A 1 384 ? -9.945 20.281 12.641 1 94.19 384 ARG A O 1
ATOM 2893 N N . ASN A 1 385 ? -9.695 22.516 12.898 1 98 385 ASN A N 1
ATOM 2894 C CA . ASN A 1 385 ? -8.32 22.406 13.375 1 98 385 ASN A CA 1
ATOM 2895 C C . ASN A 1 385 ? -8.234 22.641 14.883 1 98 385 ASN A C 1
ATOM 2897 O O . ASN A 1 385 ? -7.316 23.297 15.367 1 98 385 ASN A O 1
ATOM 2901 N N . THR A 1 386 ? -9.172 22.078 15.625 1 97 386 THR A N 1
ATOM 2902 C CA . THR A 1 386 ? -9.133 22.203 17.078 1 97 386 THR A CA 1
ATOM 2903 C C . THR A 1 386 ? -7.906 21.5 17.656 1 97 386 THR A C 1
ATOM 2905 O O . THR A 1 386 ? -7.375 20.578 17.047 1 97 386 THR A O 1
ATOM 2908 N N . PRO A 1 387 ? -7.473 21.969 18.812 1 97.38 387 PRO A N 1
ATOM 2909 C CA . PRO A 1 387 ? -6.34 21.281 19.438 1 97.38 387 PRO A CA 1
ATOM 2910 C C . PRO A 1 387 ? -6.605 19.797 19.703 1 97.38 387 PRO A C 1
ATOM 2912 O O . PRO A 1 387 ? -5.684 18.984 19.625 1 97.38 387 PRO A O 1
ATOM 2915 N N . ARG A 1 388 ? -7.812 19.422 19.969 1 96.94 388 ARG A N 1
ATOM 2916 C CA . ARG A 1 388 ? -8.156 18.016 20.172 1 96.94 388 ARG A CA 1
ATOM 2917 C C . ARG A 1 388 ? -7.938 17.203 18.891 1 96.94 388 ARG A C 1
ATOM 2919 O O . ARG A 1 388 ? -7.434 16.078 18.938 1 96.94 388 ARG A O 1
ATOM 2926 N N . GLU A 1 389 ? -8.32 17.766 17.781 1 97.62 389 GLU A N 1
ATOM 2927 C CA . GLU A 1 389 ? -8.07 17.094 16.516 1 97.62 389 GLU A CA 1
ATOM 2928 C C . GLU A 1 389 ? -6.574 16.906 16.266 1 97.62 389 GLU A C 1
ATOM 2930 O O . GLU A 1 389 ? -6.141 15.852 15.812 1 97.62 389 GLU A O 1
ATOM 2935 N N . ALA A 1 390 ? -5.844 17.938 16.578 1 98.38 390 ALA A N 1
ATOM 2936 C CA . ALA A 1 390 ? -4.395 17.844 16.422 1 98.38 390 ALA A CA 1
ATOM 2937 C C . ALA A 1 390 ? -3.799 16.781 17.328 1 98.38 390 ALA A C 1
ATOM 2939 O O . ALA A 1 390 ? -2.869 16.078 16.953 1 98.38 390 ALA A O 1
ATOM 2940 N N . LEU A 1 391 ? -4.328 16.703 18.531 1 98.12 391 LEU A N 1
ATOM 2941 C CA . LEU A 1 391 ? -3.898 15.68 19.469 1 98.12 391 LEU A CA 1
ATOM 2942 C C . LEU A 1 391 ? -4.148 14.289 18.906 1 98.12 391 LEU A C 1
ATOM 2944 O O . LEU A 1 391 ? -3.289 13.406 19.016 1 98.12 391 LEU A O 1
ATOM 2948 N N . ARG A 1 392 ? -5.273 14.078 18.297 1 98.31 392 ARG A N 1
ATOM 2949 C CA . ARG A 1 392 ? -5.625 12.789 17.703 1 98.31 392 ARG A CA 1
ATOM 2950 C C . ARG A 1 392 ? -4.695 12.445 16.547 1 98.31 392 ARG A C 1
ATOM 2952 O O . ARG A 1 392 ? -4.34 11.281 16.359 1 98.31 392 ARG A O 1
ATOM 2959 N N . ASP A 1 393 ? -4.34 13.445 15.766 1 98.5 393 ASP A N 1
ATOM 2960 C CA . ASP A 1 393 ? -3.365 13.219 14.703 1 98.5 393 ASP A CA 1
ATOM 2961 C C . ASP A 1 393 ? -2.043 12.703 15.266 1 98.5 393 ASP A C 1
ATOM 2963 O O . ASP A 1 393 ? -1.488 11.719 14.773 1 98.5 393 ASP A O 1
ATOM 2967 N N . LEU A 1 394 ? -1.59 13.398 16.297 1 98.06 394 LEU A N 1
ATOM 2968 C CA . LEU A 1 394 ? -0.326 13.039 16.922 1 98.06 394 LEU A CA 1
ATOM 2969 C C . LEU A 1 394 ? -0.406 11.641 17.531 1 98.06 394 LEU A C 1
ATOM 2971 O O . LEU A 1 394 ? 0.562 10.883 17.484 1 98.06 394 LEU A O 1
ATOM 2975 N N . ALA A 1 395 ? -1.556 11.305 18.094 1 98.5 395 ALA A N 1
ATOM 2976 C CA . ALA A 1 395 ? -1.743 9.992 18.703 1 98.5 395 ALA A CA 1
ATOM 2977 C C . ALA A 1 395 ? -1.562 8.883 17.672 1 98.5 395 ALA A C 1
ATOM 2979 O O . ALA A 1 395 ? -0.944 7.852 17.969 1 98.5 395 ALA A O 1
ATOM 2980 N N . LEU A 1 396 ? -2.061 9.062 16.516 1 98.69 396 LEU A N 1
ATOM 2981 C CA . LEU A 1 396 ? -1.894 8.078 15.453 1 98.69 396 LEU A CA 1
ATOM 2982 C C . LEU A 1 396 ? -0.424 7.93 15.078 1 98.69 396 LEU A C 1
ATOM 2984 O O . LEU A 1 396 ? 0.09 6.812 14.984 1 98.69 396 LEU A O 1
ATOM 2988 N N . VAL A 1 397 ? 0.277 9.047 14.93 1 98.56 397 VAL A N 1
ATOM 2989 C CA . VAL A 1 397 ? 1.687 9.023 14.555 1 98.56 397 VAL A CA 1
ATOM 2990 C C . VAL A 1 397 ? 2.5 8.32 15.641 1 98.56 397 VAL A C 1
ATOM 2992 O O . VAL A 1 397 ? 3.297 7.426 15.336 1 98.56 397 VAL A O 1
ATOM 2995 N N . GLU A 1 398 ? 2.238 8.734 16.844 1 98 398 GLU A N 1
ATOM 2996 C CA . GLU A 1 398 ? 2.984 8.164 17.969 1 98 398 GLU A CA 1
ATOM 2997 C C . GLU A 1 398 ? 2.736 6.664 18.078 1 98 398 GLU A C 1
ATOM 2999 O O . GLU A 1 398 ? 3.656 5.898 18.391 1 98 398 GLU A O 1
ATOM 3004 N N . THR A 1 399 ? 1.52 6.234 17.875 1 98.69 399 THR A N 1
ATOM 3005 C CA . THR A 1 399 ? 1.192 4.816 17.984 1 98.69 399 THR A CA 1
ATOM 3006 C C . THR A 1 399 ? 1.887 4.023 16.875 1 98.69 399 THR A C 1
ATOM 3008 O O . THR A 1 399 ? 2.389 2.926 17.109 1 98.69 399 THR A O 1
ATOM 3011 N N . LEU A 1 400 ? 1.956 4.551 15.688 1 98.69 400 LEU A N 1
ATOM 3012 C CA . LEU A 1 400 ? 2.676 3.912 14.594 1 98.69 400 LEU A CA 1
ATOM 3013 C C . LEU A 1 400 ? 4.148 3.732 14.945 1 98.69 400 LEU A C 1
ATOM 3015 O O . LEU A 1 400 ? 4.703 2.645 14.773 1 98.69 400 LEU A O 1
ATOM 3019 N N . LEU A 1 401 ? 4.742 4.766 15.445 1 97.88 401 LEU A N 1
ATOM 3020 C CA . LEU A 1 401 ? 6.156 4.723 15.797 1 97.88 401 LEU A CA 1
ATOM 3021 C C . LEU A 1 401 ? 6.402 3.746 16.938 1 97.88 401 LEU A C 1
ATOM 3023 O O . LEU A 1 401 ? 7.383 3 16.922 1 97.88 401 LEU A O 1
ATOM 3027 N N . ALA A 1 402 ? 5.488 3.791 17.906 1 98.06 402 ALA A N 1
ATOM 3028 C CA . ALA A 1 402 ? 5.613 2.865 19.031 1 98.06 402 ALA A CA 1
ATOM 3029 C C . ALA A 1 402 ? 5.52 1.416 18.562 1 98.06 402 ALA A C 1
ATOM 3031 O O . ALA A 1 402 ? 6.273 0.557 19.031 1 98.06 402 ALA A O 1
ATOM 3032 N N . SER A 1 403 ? 4.602 1.13 17.688 1 98.5 403 SER A N 1
ATOM 3033 C CA . SER A 1 403 ? 4.496 -0.204 17.109 1 98.5 403 SER A CA 1
ATOM 3034 C C . SER A 1 403 ? 5.793 -0.608 16.406 1 98.5 403 SER A C 1
ATOM 3036 O O . SER A 1 403 ? 6.273 -1.731 16.578 1 98.5 403 SER A O 1
ATOM 3038 N N . GLY A 1 404 ? 6.344 0.292 15.633 1 97.62 404 GLY A N 1
ATOM 3039 C CA . GLY A 1 404 ? 7.617 0.043 14.984 1 97.62 404 GLY A CA 1
ATOM 3040 C C . GLY A 1 404 ? 8.727 -0.31 15.953 1 97.62 404 GLY A C 1
ATOM 3041 O O . GLY A 1 404 ? 9.516 -1.223 15.703 1 97.62 404 GLY A O 1
ATOM 3042 N N . GLN A 1 405 ? 8.805 0.386 17.047 1 96.44 405 GLN A N 1
ATOM 3043 C CA . GLN A 1 405 ? 9.805 0.127 18.078 1 96.44 405 GLN A CA 1
ATOM 3044 C C . GLN A 1 405 ? 9.609 -1.249 18.703 1 96.44 405 GLN A C 1
ATOM 3046 O O . GLN A 1 405 ? 10.539 -1.815 19.281 1 96.44 405 GLN A O 1
ATOM 3051 N N . GLN A 1 406 ? 8.383 -1.659 18.609 1 97.12 406 GLN A N 1
ATOM 3052 C CA . GLN A 1 406 ? 8.055 -2.959 19.188 1 97.12 406 GLN A CA 1
ATOM 3053 C C . GLN A 1 406 ? 7.945 -4.027 18.094 1 97.12 406 GLN A C 1
ATOM 3055 O O . GLN A 1 406 ? 7.164 -4.973 18.234 1 97.12 406 GLN A O 1
ATOM 3060 N N . ASN A 1 407 ? 8.531 -3.828 17 1 94.62 407 ASN A N 1
ATOM 3061 C CA . ASN A 1 407 ? 8.695 -4.781 15.906 1 94.62 407 ASN A CA 1
ATOM 3062 C C . ASN A 1 407 ? 7.348 -5.184 15.305 1 94.62 407 ASN A C 1
ATOM 3064 O O . ASN A 1 407 ? 7.102 -6.363 15.062 1 94.62 407 ASN A O 1
ATOM 3068 N N . GLY A 1 408 ? 6.492 -4.254 15.211 1 97.31 408 GLY A N 1
ATOM 3069 C CA . GLY A 1 408 ? 5.25 -4.469 14.492 1 97.31 408 GLY A CA 1
ATOM 3070 C C . GLY A 1 408 ? 4.117 -4.949 15.383 1 97.31 408 GLY A C 1
ATOM 3071 O O . GLY A 1 408 ? 3.072 -5.375 14.891 1 97.31 408 GLY A O 1
ATOM 3072 N N . ARG A 1 409 ? 4.266 -4.934 16.672 1 97.69 409 ARG A N 1
ATOM 3073 C CA . ARG A 1 409 ? 3.182 -5.312 17.562 1 97.69 409 ARG A CA 1
ATOM 3074 C C . ARG A 1 409 ? 1.931 -4.484 17.297 1 97.69 409 ARG A C 1
ATOM 3076 O O . ARG A 1 409 ? 1.996 -3.254 17.234 1 97.69 409 ARG A O 1
ATOM 3083 N N . PRO A 1 410 ? 0.825 -5.203 17.141 1 98.44 410 PRO A N 1
ATOM 3084 C CA . PRO A 1 410 ? -0.402 -4.414 17 1 98.44 410 PRO A CA 1
ATOM 3085 C C . PRO A 1 410 ? -0.729 -3.607 18.25 1 98.44 410 PRO A C 1
ATOM 3087 O O . PRO A 1 410 ? -0.667 -4.133 19.375 1 98.44 410 PRO A O 1
ATOM 3090 N N . LEU A 1 411 ? -1.018 -2.342 18.031 1 98.69 411 LEU A N 1
ATOM 3091 C CA . LEU A 1 411 ? -1.349 -1.465 19.141 1 98.69 411 LEU A CA 1
ATOM 3092 C C . LEU A 1 411 ? -2.658 -0.727 18.891 1 98.69 411 LEU A C 1
ATOM 3094 O O . LEU A 1 411 ? -2.918 -0.288 17.766 1 98.69 411 LEU A O 1
ATOM 3098 N N . PRO A 1 412 ? -3.488 -0.551 19.922 1 98.56 412 PRO A N 1
ATOM 3099 C CA . PRO A 1 412 ? -4.656 0.325 19.797 1 98.56 412 PRO A CA 1
ATOM 3100 C C . PRO A 1 412 ? -4.281 1.806 19.781 1 98.56 412 PRO A C 1
ATOM 3102 O O . PRO A 1 412 ? -3.371 2.227 20.5 1 98.56 412 PRO A O 1
ATOM 3105 N N . VAL A 1 413 ? -4.902 2.535 18.922 1 98.62 413 VAL A N 1
ATOM 3106 C CA . VAL A 1 413 ? -4.723 3.984 18.953 1 98.62 413 VAL A CA 1
ATOM 3107 C C . VAL A 1 413 ? -5.574 4.59 20.062 1 98.62 413 VAL A C 1
ATOM 3109 O O . VAL A 1 413 ? -6.789 4.383 20.109 1 98.62 413 VAL A O 1
ATOM 3112 N N . PRO A 1 414 ? -4.992 5.309 20.922 1 96.94 414 PRO A N 1
ATOM 3113 C CA . PRO A 1 414 ? -5.777 5.895 22 1 96.94 414 PRO A CA 1
ATOM 3114 C C . PRO A 1 414 ? -6.879 6.828 21.5 1 96.94 414 PRO A C 1
ATOM 3116 O O . PRO A 1 414 ? -6.688 7.535 20.516 1 96.94 414 PRO A O 1
ATOM 3119 N N . LYS A 1 415 ? -7.938 6.773 22.281 1 92.88 415 LYS A N 1
ATOM 3120 C CA . LYS A 1 415 ? -9.086 7.605 21.938 1 92.88 415 LYS A CA 1
ATOM 3121 C C . LYS A 1 415 ? -9.109 8.891 22.766 1 92.88 415 LYS A C 1
ATOM 3123 O O . LYS A 1 415 ? -8.836 8.867 23.953 1 92.88 415 LYS A O 1
ATOM 3128 N N . TYR A 1 416 ? -9.156 9.961 22.109 1 90.75 416 TYR A N 1
ATOM 3129 C CA . TYR A 1 416 ? -9.234 11.258 22.781 1 90.75 416 TYR A CA 1
ATOM 3130 C C . TYR A 1 416 ? -10.445 12.047 22.297 1 90.75 416 TYR A C 1
ATOM 3132 O O . TYR A 1 416 ? -10.867 11.914 21.156 1 90.75 416 TYR A O 1
ATOM 3140 N N . MET B 1 1 ? 75.875 -5.992 -61.531 1 27.81 1 MET B N 1
ATOM 3141 C CA . MET B 1 1 ? 74.875 -5.82 -60.469 1 27.81 1 MET B CA 1
ATOM 3142 C C . MET B 1 1 ? 73.625 -6.562 -60.781 1 27.81 1 MET B C 1
ATOM 3144 O O . MET B 1 1 ? 72.938 -6.234 -61.781 1 27.81 1 MET B O 1
ATOM 3148 N N . PRO B 1 2 ? 73.5 -7.895 -60.531 1 27.8 2 PRO B N 1
ATOM 3149 C CA . PRO B 1 2 ? 72.5 -8.844 -61 1 27.8 2 PRO B CA 1
ATOM 3150 C C . PRO B 1 2 ? 71.125 -8.555 -60.469 1 27.8 2 PRO B C 1
ATOM 3152 O O . PRO B 1 2 ? 71 -7.91 -59.438 1 27.8 2 PRO B O 1
ATOM 3155 N N . ALA B 1 3 ? 70.125 -8.531 -61.406 1 24.09 3 ALA B N 1
ATOM 3156 C CA . ALA B 1 3 ? 68.688 -8.305 -61.438 1 24.09 3 ALA B CA 1
ATOM 3157 C C . ALA B 1 3 ? 67.938 -9.289 -60.531 1 24.09 3 ALA B C 1
ATOM 3159 O O . ALA B 1 3 ? 67.938 -10.492 -60.781 1 24.09 3 ALA B O 1
ATOM 3160 N N . LYS B 1 4 ? 67.875 -9.086 -59.156 1 28.58 4 LYS B N 1
ATOM 3161 C CA . LYS B 1 4 ? 67.25 -9.891 -58.125 1 28.58 4 LYS B CA 1
ATOM 3162 C C . LYS B 1 4 ? 65.812 -10.164 -58.5 1 28.58 4 LYS B C 1
ATOM 3164 O O . LYS B 1 4 ? 65 -9.242 -58.75 1 28.58 4 LYS B O 1
ATOM 3169 N N . ALA B 1 5 ? 65.5 -11.375 -59.094 1 25.83 5 ALA B N 1
ATOM 3170 C CA . ALA B 1 5 ? 64.188 -11.914 -59.5 1 25.83 5 ALA B CA 1
ATOM 3171 C C . ALA B 1 5 ? 63.156 -11.805 -58.344 1 25.83 5 ALA B C 1
ATOM 3173 O O . ALA B 1 5 ? 63.406 -12.312 -57.25 1 25.83 5 ALA B O 1
ATOM 3174 N N . ARG B 1 6 ? 62.25 -10.805 -58.344 1 26.72 6 ARG B N 1
ATOM 3175 C CA . ARG B 1 6 ? 61.125 -10.531 -57.438 1 26.72 6 ARG B CA 1
ATOM 3176 C C . ARG B 1 6 ? 60.094 -11.641 -57.5 1 26.72 6 ARG B C 1
ATOM 3178 O O . ARG B 1 6 ? 59.469 -11.859 -58.531 1 26.72 6 ARG B O 1
ATOM 3185 N N . THR B 1 7 ? 60.469 -12.914 -57.062 1 28.97 7 THR B N 1
ATOM 3186 C CA . THR B 1 7 ? 59.5 -13.992 -57.062 1 28.97 7 THR B CA 1
ATOM 3187 C C . THR B 1 7 ? 58.219 -13.562 -56.344 1 28.97 7 THR B C 1
ATOM 3189 O O . THR B 1 7 ? 58.281 -12.945 -55.281 1 28.97 7 THR B O 1
ATOM 3192 N N . ASN B 1 8 ? 57.188 -13.227 -57.125 1 29.05 8 ASN B N 1
ATOM 3193 C CA . ASN B 1 8 ? 55.812 -12.828 -56.781 1 29.05 8 ASN B CA 1
ATOM 3194 C C . ASN B 1 8 ? 55.125 -13.883 -55.938 1 29.05 8 ASN B C 1
ATOM 3196 O O . ASN B 1 8 ? 54.844 -14.977 -56.438 1 29.05 8 ASN B O 1
ATOM 3200 N N . PRO B 1 9 ? 55.469 -14.172 -54.688 1 35.47 9 PRO B N 1
ATOM 3201 C CA . PRO B 1 9 ? 54.969 -15.273 -53.875 1 35.47 9 PRO B CA 1
ATOM 3202 C C . PRO B 1 9 ? 53.438 -15.227 -53.688 1 35.47 9 PRO B C 1
ATOM 3204 O O . PRO B 1 9 ? 52.906 -15.93 -52.844 1 35.47 9 PRO B O 1
ATOM 3207 N N . ASP B 1 10 ? 52.656 -14.531 -54.562 1 31.33 10 ASP B N 1
ATOM 3208 C CA . ASP B 1 10 ? 51.281 -14.336 -54.125 1 31.33 10 ASP B CA 1
ATOM 3209 C C . ASP B 1 10 ? 50.5 -15.633 -54.25 1 31.33 10 ASP B C 1
ATOM 3211 O O . ASP B 1 10 ? 49.75 -15.82 -55.25 1 31.33 10 ASP B O 1
ATOM 3215 N N . THR B 1 11 ? 51.062 -16.844 -54.188 1 35.12 11 THR B N 1
ATOM 3216 C CA . THR B 1 11 ? 50.062 -17.875 -54.375 1 35.12 11 THR B CA 1
ATOM 3217 C C . THR B 1 11 ? 48.969 -17.812 -53.312 1 35.12 11 THR B C 1
ATOM 3219 O O . THR B 1 11 ? 49.281 -17.797 -52.125 1 35.12 11 THR B O 1
ATOM 3222 N N . PRO B 1 12 ? 47.75 -17.5 -53.719 1 34.12 12 PRO B N 1
ATOM 3223 C CA . PRO B 1 12 ? 46.656 -17.344 -52.75 1 34.12 12 PRO B CA 1
ATOM 3224 C C . PRO B 1 12 ? 46.438 -18.609 -51.906 1 34.12 12 PRO B C 1
ATOM 3226 O O . PRO B 1 12 ? 46.688 -19.719 -52.375 1 34.12 12 PRO B O 1
ATOM 3229 N N . ALA B 1 13 ? 46.469 -18.578 -50.562 1 36.62 13 ALA B N 1
ATOM 3230 C CA . ALA B 1 13 ? 46.219 -19.641 -49.594 1 36.62 13 ALA B CA 1
ATOM 3231 C C . ALA B 1 13 ? 44.875 -20.312 -49.875 1 36.62 13 ALA B C 1
ATOM 3233 O O . ALA B 1 13 ? 43.875 -19.656 -50.188 1 36.62 13 ALA B O 1
ATOM 3234 N N . PRO B 1 14 ? 44.969 -21.594 -50.188 1 29.3 14 PRO B N 1
ATOM 3235 C CA . PRO B 1 14 ? 43.719 -22.266 -50.469 1 29.3 14 PRO B CA 1
ATOM 3236 C C . PRO B 1 14 ? 42.656 -21.984 -49.406 1 29.3 14 PRO B C 1
ATOM 3238 O O . PRO B 1 14 ? 43 -21.75 -48.219 1 29.3 14 PRO B O 1
ATOM 3241 N N . ALA B 1 15 ? 41.469 -21.531 -49.75 1 34.66 15 ALA B N 1
ATOM 3242 C CA . ALA B 1 15 ? 40.281 -21.297 -48.906 1 34.66 15 ALA B CA 1
ATOM 3243 C C . ALA B 1 15 ? 40 -22.531 -48.062 1 34.66 15 ALA B C 1
ATOM 3245 O O . ALA B 1 15 ? 39.875 -23.641 -48.562 1 34.66 15 ALA B O 1
ATOM 3246 N N . THR B 1 16 ? 40.5 -22.578 -46.844 1 34.53 16 THR B N 1
ATOM 3247 C CA . THR B 1 16 ? 40.125 -23.594 -45.844 1 34.53 16 THR B CA 1
ATOM 3248 C C . THR B 1 16 ? 38.656 -23.922 -45.938 1 34.53 16 THR B C 1
ATOM 3250 O O . THR B 1 16 ? 37.812 -23.016 -45.969 1 34.53 16 THR B O 1
ATOM 3253 N N . SER B 1 17 ? 38.281 -25.016 -46.5 1 35.47 17 SER B N 1
ATOM 3254 C CA . SER B 1 17 ? 36.906 -25.547 -46.469 1 35.47 17 SER B CA 1
ATOM 3255 C C . SER B 1 17 ? 36.312 -25.406 -45.062 1 35.47 17 SER B C 1
ATOM 3257 O O . SER B 1 17 ? 36.875 -25.938 -44.094 1 35.47 17 SER B O 1
ATOM 3259 N N . GLN B 1 18 ? 35.656 -24.328 -44.812 1 35.88 18 GLN B N 1
ATOM 3260 C CA . GLN B 1 18 ? 34.812 -24.25 -43.594 1 35.88 18 GLN B CA 1
ATOM 3261 C C . GLN B 1 18 ? 33.938 -25.5 -43.469 1 35.88 18 GLN B C 1
ATOM 3263 O O . GLN B 1 18 ? 33.062 -25.734 -44.312 1 35.88 18 GLN B O 1
ATOM 3268 N N . GLU B 1 19 ? 34.438 -26.609 -42.969 1 36.34 19 GLU B N 1
ATOM 3269 C CA . GLU B 1 19 ? 33.562 -27.672 -42.5 1 36.34 19 GLU B CA 1
ATOM 3270 C C . GLU B 1 19 ? 32.344 -27.094 -41.781 1 36.34 19 GLU B C 1
ATOM 3272 O O . GLU B 1 19 ? 32.5 -26.453 -40.719 1 36.34 19 GLU B O 1
ATOM 3277 N N . THR B 1 20 ? 31.281 -26.828 -42.5 1 38.28 20 THR B N 1
ATOM 3278 C CA . THR B 1 20 ? 29.984 -26.594 -41.844 1 38.28 20 THR B CA 1
ATOM 3279 C C . THR B 1 20 ? 29.703 -27.672 -40.812 1 38.28 20 THR B C 1
ATOM 3281 O O . THR B 1 20 ? 29.5 -28.828 -41.156 1 38.28 20 THR B O 1
ATOM 3284 N N . THR B 1 21 ? 30.281 -27.672 -39.656 1 38.31 21 THR B N 1
ATOM 3285 C CA . THR B 1 21 ? 29.766 -28.469 -38.562 1 38.31 21 THR B CA 1
ATOM 3286 C C . THR B 1 21 ? 28.25 -28.453 -38.531 1 38.31 21 THR B C 1
ATOM 3288 O O . THR B 1 21 ? 27.625 -27.406 -38.344 1 38.31 21 THR B O 1
ATOM 3291 N N . ILE B 1 22 ? 27.609 -29.297 -39.375 1 40 22 ILE B N 1
ATOM 3292 C CA . ILE B 1 22 ? 26.203 -29.562 -39.125 1 40 22 ILE B CA 1
ATOM 3293 C C . ILE B 1 22 ? 25.953 -29.672 -37.625 1 40 22 ILE B C 1
ATOM 3295 O O . ILE B 1 22 ? 26.562 -30.516 -36.938 1 40 22 ILE B O 1
ATOM 3299 N N . ASP B 1 23 ? 25.75 -28.625 -36.969 1 39 23 ASP B N 1
ATOM 3300 C CA . ASP B 1 23 ? 25.188 -28.703 -35.625 1 39 23 ASP B CA 1
ATOM 3301 C C . ASP B 1 23 ? 24.109 -29.781 -35.562 1 39 23 ASP B C 1
ATOM 3303 O O . ASP B 1 23 ? 23 -29.594 -36.031 1 39 23 ASP B O 1
ATOM 3307 N N . THR B 1 24 ? 24.438 -31 -35.906 1 42.84 24 THR B N 1
ATOM 3308 C CA . THR B 1 24 ? 23.547 -32.156 -35.781 1 42.84 24 THR B CA 1
ATOM 3309 C C . THR B 1 24 ? 22.969 -32.25 -34.375 1 42.84 24 THR B C 1
ATOM 3311 O O . THR B 1 24 ? 23.25 -33.219 -33.625 1 42.84 24 THR B O 1
ATOM 3314 N N . ASN B 1 25 ? 23 -31.328 -33.562 1 46.59 25 ASN B N 1
ATOM 3315 C CA . ASN B 1 25 ? 22.297 -31.609 -32.312 1 46.59 25 ASN B CA 1
ATOM 3316 C C . ASN B 1 25 ? 20.875 -32.094 -32.562 1 46.59 25 ASN B C 1
ATOM 3318 O O . ASN B 1 25 ? 20.047 -31.328 -33.062 1 46.59 25 ASN B O 1
ATOM 3322 N N . PRO B 1 26 ? 20.547 -33.375 -32.812 1 50.41 26 PRO B N 1
ATOM 3323 C CA . PRO B 1 26 ? 19.188 -33.844 -33.031 1 50.41 26 PRO B CA 1
ATOM 3324 C C . PRO B 1 26 ? 18.141 -33.094 -32.188 1 50.41 26 PRO B C 1
ATOM 3326 O O . PRO B 1 26 ? 18.438 -32.75 -31.047 1 50.41 26 PRO B O 1
ATOM 3329 N N . THR B 1 27 ? 17.281 -32.406 -32.844 1 60.88 27 THR B N 1
ATOM 3330 C CA . THR B 1 27 ? 16.141 -31.828 -32.156 1 60.88 27 THR B CA 1
ATOM 3331 C C . THR B 1 27 ? 15.539 -32.844 -31.172 1 60.88 27 THR B C 1
ATOM 3333 O O . THR B 1 27 ? 15.227 -33.969 -31.547 1 60.88 27 THR B O 1
ATOM 3336 N N . PRO B 1 28 ? 15.641 -32.531 -29.969 1 72.5 28 PRO B N 1
ATOM 3337 C CA . PRO B 1 28 ? 15.102 -33.469 -29 1 72.5 28 PRO B CA 1
ATOM 3338 C C . PRO B 1 28 ? 13.68 -33.906 -29.328 1 72.5 28 PRO B C 1
ATOM 3340 O O . PRO B 1 28 ? 12.898 -33.156 -29.891 1 72.5 28 PRO B O 1
ATOM 3343 N N . LEU B 1 29 ? 13.383 -35.156 -29.219 1 87.5 29 LEU B N 1
ATOM 3344 C CA . LEU B 1 29 ? 12.055 -35.75 -29.438 1 87.5 29 LEU B CA 1
ATOM 3345 C C . LEU B 1 29 ? 11.031 -35.094 -28.516 1 87.5 29 LEU B C 1
ATOM 3347 O O . LEU B 1 29 ? 11.352 -34.719 -27.375 1 87.5 29 LEU B O 1
ATOM 3351 N N . PRO B 1 30 ? 9.875 -34.812 -29.016 1 96.06 30 PRO B N 1
ATOM 3352 C CA . PRO B 1 30 ? 8.828 -34.219 -28.172 1 96.06 30 PRO B CA 1
ATOM 3353 C C . PRO B 1 30 ? 8.492 -35.094 -26.953 1 96.06 30 PRO B C 1
ATOM 3355 O O . PRO B 1 30 ? 8.57 -36.312 -27.031 1 96.06 30 PRO B O 1
ATOM 3358 N N . LEU B 1 31 ? 8.188 -34.5 -25.891 1 96.94 31 LEU B N 1
ATOM 3359 C CA . LEU B 1 31 ? 7.711 -35.219 -24.703 1 96.94 31 LEU B CA 1
ATOM 3360 C C . LEU B 1 31 ? 6.32 -35.812 -24.953 1 96.94 31 LEU B C 1
ATOM 3362 O O . LEU B 1 31 ? 5.371 -35.062 -25.219 1 96.94 31 LEU B O 1
ATOM 3366 N N . ARG B 1 32 ? 6.211 -37.062 -24.969 1 98.19 32 ARG B N 1
ATOM 3367 C CA . ARG B 1 32 ? 4.895 -37.688 -25.062 1 98.19 32 ARG B CA 1
ATOM 3368 C C . ARG B 1 32 ? 4.082 -37.438 -23.797 1 98.19 32 ARG B C 1
ATOM 3370 O O . ARG B 1 32 ? 4.375 -38 -22.734 1 98.19 32 ARG B O 1
ATOM 3377 N N . THR B 1 33 ? 3.008 -36.562 -23.953 1 98.38 33 THR B N 1
ATOM 3378 C CA . THR B 1 33 ? 2.371 -35.906 -22.797 1 98.38 33 THR B CA 1
ATOM 3379 C C . THR B 1 33 ? 0.897 -36.312 -22.719 1 98.38 33 THR B C 1
ATOM 3381 O O . THR B 1 33 ? 0.203 -36.344 -23.734 1 98.38 33 THR B O 1
ATOM 3384 N N . VAL B 1 34 ? 0.427 -36.562 -21.484 1 98.62 34 VAL B N 1
ATOM 3385 C CA . VAL B 1 34 ? -0.996 -36.719 -21.219 1 98.62 34 VAL B CA 1
ATOM 3386 C C . VAL B 1 34 ? -1.516 -35.531 -20.422 1 98.62 34 VAL B C 1
ATOM 3388 O O . VAL B 1 34 ? -0.889 -35.094 -19.453 1 98.62 34 VAL B O 1
ATOM 3391 N N . LEU B 1 35 ? -2.609 -34.938 -20.906 1 98.56 35 LEU B N 1
ATOM 3392 C CA . LEU B 1 35 ? -3.277 -33.844 -20.188 1 98.56 35 LEU B CA 1
ATOM 3393 C C . LEU B 1 35 ? -4.367 -34.375 -19.266 1 98.56 35 LEU B C 1
ATOM 3395 O O . LEU B 1 35 ? -5.324 -35 -19.734 1 98.56 35 LEU B O 1
ATOM 3399 N N . LEU B 1 36 ? -4.168 -34.219 -17.969 1 98.31 36 LEU B N 1
ATOM 3400 C CA . LEU B 1 36 ? -5.145 -34.625 -16.969 1 98.31 36 LEU B CA 1
ATOM 3401 C C . LEU B 1 36 ? -6.043 -33.469 -16.578 1 98.31 36 LEU B C 1
ATOM 3403 O O . LEU B 1 36 ? -5.605 -32.531 -15.883 1 98.31 36 LEU B O 1
ATOM 3407 N N . GLY B 1 37 ? -7.281 -33.531 -16.891 1 97 37 GLY B N 1
ATOM 3408 C CA . GLY B 1 37 ? -8.258 -32.469 -16.672 1 97 37 GLY B CA 1
ATOM 3409 C C . GLY B 1 37 ? -8.859 -31.938 -17.969 1 97 37 GLY B C 1
ATOM 3410 O O . GLY B 1 37 ? -8.164 -31.812 -18.969 1 97 37 GLY B O 1
ATOM 3411 N N . ALA B 1 38 ? -10.148 -31.625 -17.938 1 94.75 38 ALA B N 1
ATOM 3412 C CA . ALA B 1 38 ? -10.852 -31.078 -19.094 1 94.75 38 ALA B CA 1
ATOM 3413 C C . ALA B 1 38 ? -11.641 -29.828 -18.719 1 94.75 38 ALA B C 1
ATOM 3415 O O . ALA B 1 38 ? -12.594 -29.453 -19.406 1 94.75 38 ALA B O 1
ATOM 3416 N N . GLY B 1 39 ? -11.273 -29.297 -17.594 1 90.62 39 GLY B N 1
ATOM 3417 C CA . GLY B 1 39 ? -11.914 -28.062 -17.156 1 90.62 39 GLY B CA 1
ATOM 3418 C C . GLY B 1 39 ? -11.508 -26.859 -17.984 1 90.62 39 GLY B C 1
ATOM 3419 O O . GLY B 1 39 ? -10.812 -27 -19 1 90.62 39 GLY B O 1
ATOM 3420 N N . ILE B 1 40 ? -11.977 -25.688 -17.5 1 86.25 40 ILE B N 1
ATOM 3421 C CA . ILE B 1 40 ? -11.82 -24.453 -18.25 1 86.25 40 ILE B CA 1
ATOM 3422 C C . ILE B 1 40 ? -10.336 -24.188 -18.531 1 86.25 40 ILE B C 1
ATOM 3424 O O . ILE B 1 40 ? -9.93 -24.062 -19.688 1 86.25 40 ILE B O 1
ATOM 3428 N N . PHE B 1 41 ? -9.516 -24.234 -17.516 1 91.06 41 PHE B N 1
ATOM 3429 C CA . PHE B 1 41 ? -8.109 -23.875 -17.672 1 91.06 41 PHE B CA 1
ATOM 3430 C C . PHE B 1 41 ? -7.371 -24.922 -18.5 1 91.06 41 PHE B C 1
ATOM 3432 O O . PHE B 1 41 ? -6.523 -24.578 -19.328 1 91.06 41 PHE B O 1
ATOM 3439 N N . ALA B 1 42 ? -7.645 -26.141 -18.328 1 94.25 42 ALA B N 1
ATOM 3440 C CA . ALA B 1 42 ? -7.051 -27.219 -19.109 1 94.25 42 ALA B CA 1
ATOM 3441 C C . ALA B 1 42 ? -7.387 -27.078 -20.594 1 94.25 42 ALA B C 1
ATOM 3443 O O . ALA B 1 42 ? -6.5 -27.156 -21.438 1 94.25 42 ALA B O 1
ATOM 3444 N N . SER B 1 43 ? -8.617 -26.766 -20.859 1 94.31 43 SER B N 1
ATOM 3445 C CA . SER B 1 43 ? -9.117 -26.797 -22.234 1 94.31 43 SER B CA 1
ATOM 3446 C C . SER B 1 43 ? -8.766 -25.5 -22.984 1 94.31 43 SER B C 1
ATOM 3448 O O . SER B 1 43 ? -8.711 -25.484 -24.203 1 94.31 43 SER B O 1
ATOM 3450 N N . THR B 1 44 ? -8.531 -24.453 -22.203 1 93.25 44 THR B N 1
ATOM 3451 C CA . THR B 1 44 ? -8.258 -23.172 -22.859 1 93.25 44 THR B CA 1
ATOM 3452 C C . THR B 1 44 ? -6.766 -22.859 -22.828 1 93.25 44 THR B C 1
ATOM 3454 O O . THR B 1 44 ? -6.09 -22.891 -23.859 1 93.25 44 THR B O 1
ATOM 3457 N N . THR B 1 45 ? -6.242 -22.844 -21.719 1 94.88 45 THR B N 1
ATOM 3458 C CA . THR B 1 45 ? -4.895 -22.312 -21.562 1 94.88 45 THR B CA 1
ATOM 3459 C C . THR B 1 45 ? -3.85 -23.406 -21.75 1 94.88 45 THR B C 1
ATOM 3461 O O . THR B 1 45 ? -2.977 -23.281 -22.625 1 94.88 45 THR B O 1
ATOM 3464 N N . HIS B 1 46 ? -3.949 -24.516 -21.047 1 97.69 46 HIS B N 1
ATOM 3465 C CA . HIS B 1 46 ? -2.977 -25.578 -21.203 1 97.69 46 HIS B CA 1
ATOM 3466 C C . HIS B 1 46 ? -3.041 -26.188 -22.609 1 97.69 46 HIS B C 1
ATOM 3468 O O . HIS B 1 46 ? -2.006 -26.406 -23.234 1 97.69 46 HIS B O 1
ATOM 3474 N N . ALA B 1 47 ? -4.246 -26.359 -23.062 1 97.88 47 ALA B N 1
ATOM 3475 C CA . ALA B 1 47 ? -4.426 -26.938 -24.391 1 97.88 47 ALA B CA 1
ATOM 3476 C C . ALA B 1 47 ? -3.809 -26.047 -25.469 1 97.88 47 ALA B C 1
ATOM 3478 O O . ALA B 1 47 ? -3.201 -26.531 -26.422 1 97.88 47 ALA B O 1
ATOM 3479 N N . ALA B 1 48 ? -3.969 -24.75 -25.297 1 97.19 48 ALA B N 1
ATOM 3480 C CA . ALA B 1 48 ? -3.434 -23.812 -26.281 1 97.19 48 ALA B CA 1
ATOM 3481 C C . ALA B 1 48 ? -1.913 -23.906 -26.344 1 97.19 48 ALA B C 1
ATOM 3483 O O . ALA B 1 48 ? -1.338 -23.891 -27.438 1 97.19 48 ALA B O 1
ATOM 3484 N N . VAL B 1 49 ? -1.24 -24 -25.234 1 97.94 49 VAL B N 1
ATOM 3485 C CA . VAL B 1 49 ? 0.216 -24.094 -25.203 1 97.94 49 VAL B CA 1
ATOM 3486 C C . VAL B 1 49 ? 0.669 -25.422 -25.812 1 97.94 49 VAL B C 1
ATOM 3488 O O . VAL B 1 49 ? 1.597 -25.453 -26.625 1 97.94 49 VAL B O 1
ATOM 3491 N N . LEU B 1 50 ? 0.018 -26.516 -25.484 1 98.19 50 LEU B N 1
ATOM 3492 C CA . LEU B 1 50 ? 0.35 -27.828 -26.016 1 98.19 50 LEU B CA 1
ATOM 3493 C C . LEU B 1 50 ? 0.153 -27.875 -27.531 1 98.19 50 LEU B C 1
ATOM 3495 O O . LEU B 1 50 ? 0.937 -28.5 -28.234 1 98.19 50 LEU B O 1
ATOM 3499 N N . GLU B 1 51 ? -0.87 -27.172 -27.922 1 97.5 51 GLU B N 1
ATOM 3500 C CA . GLU B 1 51 ? -1.149 -27.109 -29.359 1 97.5 51 GLU B CA 1
ATOM 3501 C C . GLU B 1 51 ? -0.095 -26.297 -30.094 1 97.5 51 GLU B C 1
ATOM 3503 O O . GLU B 1 51 ? 0.357 -26.688 -31.172 1 97.5 51 GLU B O 1
ATOM 3508 N N . GLN B 1 52 ? 0.216 -25.219 -29.562 1 97.12 52 GLN B N 1
ATOM 3509 C CA . GLN B 1 52 ? 1.201 -24.344 -30.172 1 97.12 52 GLN B CA 1
ATOM 3510 C C . GLN B 1 52 ? 2.533 -25.047 -30.391 1 97.12 52 GLN B C 1
ATOM 3512 O O . GLN B 1 52 ? 3.248 -24.781 -31.344 1 97.12 52 GLN B O 1
ATOM 3517 N N . HIS B 1 53 ? 2.875 -25.984 -29.547 1 97.56 53 HIS B N 1
ATOM 3518 C CA . HIS B 1 53 ? 4.168 -26.656 -29.594 1 97.56 53 HIS B CA 1
ATOM 3519 C C . HIS B 1 53 ? 4.004 -28.141 -29.906 1 97.56 53 HIS B C 1
ATOM 3521 O O . HIS B 1 53 ? 4.816 -28.953 -29.469 1 97.56 53 HIS B O 1
ATOM 3527 N N . ARG B 1 54 ? 3.02 -28.406 -30.547 1 95.44 54 ARG B N 1
ATOM 3528 C CA . ARG B 1 54 ? 2.67 -29.781 -30.906 1 95.44 54 ARG B CA 1
ATOM 3529 C C . ARG B 1 54 ? 3.725 -30.406 -31.812 1 95.44 54 ARG B C 1
ATOM 3531 O O . ARG B 1 54 ? 4.129 -29.797 -32.812 1 95.44 54 ARG B O 1
ATOM 3538 N N . ASN B 1 55 ? 4.262 -31.453 -31.391 1 91.5 55 ASN B N 1
ATOM 3539 C CA . ASN B 1 55 ? 5.195 -32.281 -32.156 1 91.5 55 ASN B CA 1
ATOM 3540 C C . ASN B 1 55 ? 6.566 -31.641 -32.25 1 91.5 55 ASN B C 1
ATOM 3542 O O . ASN B 1 55 ? 7.426 -32.094 -33 1 91.5 55 ASN B O 1
ATOM 3546 N N . THR B 1 56 ? 6.715 -30.562 -31.641 1 94.31 56 THR B N 1
ATOM 3547 C CA . THR B 1 56 ? 8.039 -29.969 -31.5 1 94.31 56 THR B CA 1
ATOM 3548 C C . THR B 1 56 ? 8.57 -30.125 -30.078 1 94.31 56 THR B C 1
ATOM 3550 O O . THR B 1 56 ? 9.633 -30.703 -29.875 1 94.31 56 THR B O 1
ATOM 3553 N N . VAL B 1 57 ? 7.785 -29.719 -29.172 1 97.12 57 VAL B N 1
ATOM 3554 C CA . VAL B 1 57 ? 8.203 -29.828 -27.781 1 97.12 57 VAL B CA 1
ATOM 3555 C C . VAL B 1 57 ? 7.363 -30.891 -27.078 1 97.12 57 VAL B C 1
ATOM 3557 O O . VAL B 1 57 ? 7.879 -31.656 -26.266 1 97.12 57 VAL B O 1
ATOM 3560 N N . PHE B 1 58 ? 6.07 -30.922 -27.5 1 97.94 58 PHE B N 1
ATOM 3561 C CA . PHE B 1 58 ? 5.148 -31.859 -26.859 1 97.94 58 PHE B CA 1
ATOM 3562 C C . PHE B 1 58 ? 4.418 -32.688 -27.906 1 97.94 58 PHE B C 1
ATOM 3564 O O . PHE B 1 58 ? 4.164 -32.219 -29.016 1 97.94 58 PHE B O 1
ATOM 3571 N N . ALA B 1 59 ? 4.133 -33.875 -27.609 1 98.06 59 ALA B N 1
ATOM 3572 C CA . ALA B 1 59 ? 3.201 -34.75 -28.328 1 98.06 59 ALA B CA 1
ATOM 3573 C C . ALA B 1 59 ? 2.107 -35.281 -27.406 1 98.06 59 ALA B C 1
ATOM 3575 O O . ALA B 1 59 ? 2.361 -36.125 -26.562 1 98.06 59 ALA B O 1
ATOM 3576 N N . VAL B 1 60 ? 0.874 -34.719 -27.547 1 98.25 60 VAL B N 1
ATOM 3577 C CA . VAL B 1 60 ? -0.216 -35.156 -26.672 1 98.25 60 VAL B CA 1
ATOM 3578 C C . VAL B 1 60 ? -0.71 -36.531 -27.094 1 98.25 60 VAL B C 1
ATOM 3580 O O . VAL B 1 60 ? -1.21 -36.719 -28.219 1 98.25 60 VAL B O 1
ATOM 3583 N N . VAL B 1 61 ? -0.571 -37.5 -26.203 1 98.06 61 VAL B N 1
ATOM 3584 C CA . VAL B 1 61 ? -0.865 -38.875 -26.578 1 98.06 61 VAL B CA 1
ATOM 3585 C C . VAL B 1 61 ? -2.129 -39.344 -25.875 1 98.06 61 VAL B C 1
ATOM 3587 O O . VAL B 1 61 ? -2.561 -40.469 -26.062 1 98.06 61 VAL B O 1
ATOM 3590 N N . GLY B 1 62 ? -2.703 -38.469 -25.062 1 98.25 62 GLY B N 1
ATOM 3591 C CA . GLY B 1 62 ? -3.951 -38.781 -24.375 1 98.25 62 GLY B CA 1
ATOM 3592 C C . GLY B 1 62 ? -4.465 -37.625 -23.531 1 98.25 62 GLY B C 1
ATOM 3593 O O . GLY B 1 62 ? -3.703 -36.719 -23.156 1 98.25 62 GLY B O 1
ATOM 3594 N N . VAL B 1 63 ? -5.738 -37.625 -23.344 1 98.5 63 VAL B N 1
ATOM 3595 C CA . VAL B 1 63 ? -6.387 -36.719 -22.391 1 98.5 63 VAL B CA 1
ATOM 3596 C C . VAL B 1 63 ? -7.262 -37.5 -21.438 1 98.5 63 VAL B C 1
ATOM 3598 O O . VAL B 1 63 ? -7.797 -38.562 -21.781 1 98.5 63 VAL B O 1
ATOM 3601 N N . TRP B 1 64 ? -7.316 -37 -20.172 1 98.44 64 TRP B N 1
ATOM 3602 C CA . TRP B 1 64 ? -8.055 -37.719 -19.141 1 98.44 64 TRP B CA 1
ATOM 3603 C C . TRP B 1 64 ? -8.922 -36.75 -18.328 1 98.44 64 TRP B C 1
ATOM 3605 O O . TRP B 1 64 ? -8.523 -35.625 -18.078 1 98.44 64 TRP B O 1
ATOM 3615 N N . SER B 1 65 ? -10.094 -37.188 -17.953 1 97.56 65 SER B N 1
ATOM 3616 C CA . SER B 1 65 ? -10.922 -36.562 -16.938 1 97.56 65 SER B CA 1
ATOM 3617 C C . SER B 1 65 ? -11.586 -37.594 -16.031 1 97.56 65 SER B C 1
ATOM 3619 O O . SER B 1 65 ? -11.602 -38.781 -16.344 1 97.56 65 SER B O 1
ATOM 3621 N N . ARG B 1 66 ? -12.047 -37.062 -14.914 1 95.12 66 ARG B N 1
ATOM 3622 C CA . ARG B 1 66 ? -12.711 -37.969 -13.977 1 95.12 66 ARG B CA 1
ATOM 3623 C C . ARG B 1 66 ? -13.93 -38.594 -14.617 1 95.12 66 ARG B C 1
ATOM 3625 O O . ARG B 1 66 ? -14.234 -39.781 -14.344 1 95.12 66 ARG B O 1
ATOM 3632 N N . ARG B 1 67 ? -14.609 -37.812 -15.398 1 94.62 67 ARG B N 1
ATOM 3633 C CA . ARG B 1 67 ? -15.797 -38.281 -16.094 1 94.62 67 ARG B CA 1
ATOM 3634 C C . ARG B 1 67 ? -15.664 -38.062 -17.609 1 94.62 67 ARG B C 1
ATOM 3636 O O . ARG B 1 67 ? -14.945 -37.156 -18.047 1 94.62 67 ARG B O 1
ATOM 3643 N N . ARG B 1 68 ? -16.359 -38.938 -18.266 1 95.19 68 ARG B N 1
ATOM 3644 C CA . ARG B 1 68 ? -16.391 -38.75 -19.719 1 95.19 68 ARG B CA 1
ATOM 3645 C C . ARG B 1 68 ? -17.359 -37.656 -20.125 1 95.19 68 ARG B C 1
ATOM 3647 O O . ARG B 1 68 ? -18.562 -37.906 -20.266 1 95.19 68 ARG B O 1
ATOM 3654 N N . THR B 1 69 ? -16.938 -36.5 -20.281 1 94 69 THR B N 1
ATOM 3655 C CA . THR B 1 69 ? -17.75 -35.344 -20.609 1 94 69 THR B CA 1
ATOM 3656 C C . THR B 1 69 ? -17.547 -34.938 -22.078 1 94 69 THR B C 1
ATOM 3658 O O . THR B 1 69 ? -16.625 -35.406 -22.734 1 94 69 THR B O 1
ATOM 3661 N N . GLU B 1 70 ? -18.453 -34.094 -22.531 1 95.44 70 GLU B N 1
ATOM 3662 C CA . GLU B 1 70 ? -18.297 -33.531 -23.875 1 95.44 70 GLU B CA 1
ATOM 3663 C C . GLU B 1 70 ? -17.016 -32.719 -23.984 1 95.44 70 GLU B C 1
ATOM 3665 O O . GLU B 1 70 ? -16.375 -32.719 -25.031 1 95.44 70 GLU B O 1
ATOM 3670 N N . ARG B 1 71 ? -16.672 -32.125 -22.938 1 94.88 71 ARG B N 1
ATOM 3671 C CA . ARG B 1 71 ? -15.445 -31.344 -22.922 1 94.88 71 ARG B CA 1
ATOM 3672 C C . ARG B 1 71 ? -14.219 -32.25 -23.109 1 94.88 71 ARG B C 1
ATOM 3674 O O . ARG B 1 71 ? -13.281 -31.875 -23.797 1 94.88 71 ARG B O 1
ATOM 3681 N N . LEU B 1 72 ? -14.258 -33.375 -22.453 1 97.38 72 LEU B N 1
ATOM 3682 C CA . LEU B 1 72 ? -13.156 -34.312 -22.594 1 97.38 72 LEU B CA 1
ATOM 3683 C C . LEU B 1 72 ? -13.023 -34.781 -24.031 1 97.38 72 LEU B C 1
ATOM 3685 O O . LEU B 1 72 ? -11.922 -34.844 -24.578 1 97.38 72 LEU B O 1
ATOM 3689 N N . ILE B 1 73 ? -14.164 -35.062 -24.609 1 97.69 73 ILE B N 1
ATOM 3690 C CA . ILE B 1 73 ? -14.172 -35.594 -25.984 1 97.69 73 ILE B CA 1
ATOM 3691 C C . ILE B 1 73 ? -13.68 -34.5 -26.938 1 97.69 73 ILE B C 1
ATOM 3693 O O . ILE B 1 73 ? -12.891 -34.781 -27.844 1 97.69 73 ILE B O 1
ATOM 3697 N N . ALA B 1 74 ? -14.133 -33.312 -26.703 1 97.44 74 ALA B N 1
ATOM 3698 C CA . ALA B 1 74 ? -13.711 -32.188 -27.531 1 97.44 74 ALA B CA 1
ATOM 3699 C C . ALA B 1 74 ? -12.195 -31.984 -27.438 1 97.44 74 ALA B C 1
ATOM 3701 O O . ALA B 1 74 ? -11.547 -31.703 -28.453 1 97.44 74 ALA B O 1
ATOM 3702 N N . LEU B 1 75 ? -11.695 -32.156 -26.281 1 97.44 75 LEU B N 1
ATOM 3703 C CA . LEU B 1 75 ? -10.258 -32 -26.062 1 97.44 75 LEU B CA 1
ATOM 3704 C C . LEU B 1 75 ? -9.484 -33.094 -26.766 1 97.44 75 LEU B C 1
ATOM 3706 O O . LEU B 1 75 ? -8.438 -32.844 -27.375 1 97.44 75 LEU B O 1
ATOM 3710 N N . ALA B 1 76 ? -9.945 -34.281 -26.703 1 98.06 76 ALA B N 1
ATOM 3711 C CA . ALA B 1 76 ? -9.328 -35.438 -27.391 1 98.06 76 ALA B CA 1
ATOM 3712 C C . ALA B 1 76 ? -9.305 -35.219 -28.906 1 98.06 76 ALA B C 1
ATOM 3714 O O . ALA B 1 76 ? -8.297 -35.469 -29.562 1 98.06 76 ALA B O 1
ATOM 3715 N N . ASP B 1 77 ? -10.367 -34.688 -29.391 1 97.88 77 ASP B N 1
ATOM 3716 C CA . ASP B 1 77 ? -10.461 -34.406 -30.812 1 97.88 77 ASP B CA 1
ATOM 3717 C C . ASP B 1 77 ? -9.461 -33.344 -31.234 1 97.88 77 ASP B C 1
ATOM 3719 O O . ASP B 1 77 ? -8.82 -33.438 -32.281 1 97.88 77 ASP B O 1
ATOM 3723 N N . ARG B 1 78 ? -9.383 -32.344 -30.391 1 97.12 78 ARG B N 1
ATOM 3724 C CA . ARG B 1 78 ? -8.461 -31.25 -30.641 1 97.12 78 ARG B CA 1
ATOM 3725 C C . ARG B 1 78 ? -7.039 -31.75 -30.859 1 97.12 78 ARG B C 1
ATOM 3727 O O . ARG B 1 78 ? -6.309 -31.234 -31.703 1 97.12 78 ARG B O 1
ATOM 3734 N N . PHE B 1 79 ? -6.664 -32.844 -30.141 1 97.75 79 PHE B N 1
ATOM 3735 C CA . PHE B 1 79 ? -5.289 -33.312 -30.172 1 97.75 79 PHE B CA 1
ATOM 3736 C C . PHE B 1 79 ? -5.191 -34.625 -30.969 1 97.75 79 PHE B C 1
ATOM 3738 O O . PHE B 1 79 ? -4.109 -35.188 -31.078 1 97.75 79 PHE B O 1
ATOM 3745 N N . ALA B 1 80 ? -6.285 -35.062 -31.516 1 97.38 80 ALA B N 1
ATOM 3746 C CA . ALA B 1 80 ? -6.34 -36.344 -32.25 1 97.38 80 ALA B CA 1
ATOM 3747 C C . ALA B 1 80 ? -5.73 -37.469 -31.406 1 97.38 80 ALA B C 1
ATOM 3749 O O . ALA B 1 80 ? -4.875 -38.219 -31.906 1 97.38 80 ALA B O 1
ATOM 3750 N N . CYS B 1 81 ? -6.156 -37.594 -30.219 1 97.62 81 CYS B N 1
ATOM 3751 C CA . CYS B 1 81 ? -5.672 -38.625 -29.297 1 97.62 81 CYS B CA 1
ATOM 3752 C C . CYS B 1 81 ? -6.828 -39.25 -28.547 1 97.62 81 CYS B C 1
ATOM 3754 O O . CYS B 1 81 ? -7.965 -38.781 -28.625 1 97.62 81 CYS B O 1
ATOM 3756 N N . PRO B 1 82 ? -6.578 -40.406 -27.891 1 98.06 82 PRO B N 1
ATOM 3757 C CA . PRO B 1 82 ? -7.656 -41.062 -27.141 1 98.06 82 PRO B CA 1
ATOM 3758 C C . PRO B 1 82 ? -8.086 -40.281 -25.906 1 98.06 82 PRO B C 1
ATOM 3760 O O . PRO B 1 82 ? -7.27 -39.594 -25.297 1 98.06 82 PRO B O 1
ATOM 3763 N N . ALA B 1 83 ? -9.406 -40.438 -25.609 1 98.31 83 ALA B N 1
ATOM 3764 C CA . ALA B 1 83 ? -9.977 -39.938 -24.375 1 98.31 83 ALA B CA 1
ATOM 3765 C C . ALA B 1 83 ? -10.055 -41.031 -23.312 1 98.31 83 ALA B C 1
ATOM 3767 O O . ALA B 1 83 ? -10.5 -42.125 -23.578 1 98.31 83 ALA B O 1
ATOM 3768 N N . TYR B 1 84 ? -9.523 -40.688 -22.156 1 98.25 84 TYR B N 1
ATOM 3769 C CA . TYR B 1 84 ? -9.578 -41.594 -21.016 1 98.25 84 TYR B CA 1
ATOM 3770 C C . TYR B 1 84 ? -10.414 -41 -19.891 1 98.25 84 TYR B C 1
ATOM 3772 O O . TYR B 1 84 ? -10.453 -39.781 -19.719 1 98.25 84 TYR B O 1
ATOM 3780 N N . ALA B 1 85 ? -11.094 -41.875 -19.141 1 97.81 85 ALA B N 1
ATOM 3781 C CA . ALA B 1 85 ? -11.922 -41.344 -18.047 1 97.81 85 ALA B CA 1
ATOM 3782 C C . ALA B 1 85 ? -11.953 -42.344 -16.875 1 97.81 85 ALA B C 1
ATOM 3784 O O . ALA B 1 85 ? -11.961 -43.562 -17.078 1 97.81 85 ALA B O 1
ATOM 3785 N N . GLY B 1 86 ? -11.891 -41.75 -15.711 1 95.94 86 GLY B N 1
ATOM 3786 C CA . GLY B 1 86 ? -12.07 -42.562 -14.516 1 95.94 86 GLY B CA 1
ATOM 3787 C C . GLY B 1 86 ? -10.773 -43.156 -13.984 1 95.94 86 GLY B C 1
ATOM 3788 O O . GLY B 1 86 ? -9.727 -43.031 -14.625 1 95.94 86 GLY B O 1
ATOM 3789 N N . ASP B 1 87 ? -10.867 -43.844 -12.859 1 94.81 87 ASP B N 1
ATOM 3790 C CA . ASP B 1 87 ? -9.703 -44.312 -12.117 1 94.81 87 ASP B CA 1
ATOM 3791 C C . ASP B 1 87 ? -8.984 -45.438 -12.875 1 94.81 87 ASP B C 1
ATOM 3793 O O . ASP B 1 87 ? -7.754 -45.469 -12.906 1 94.81 87 ASP B O 1
ATOM 3797 N N . ALA B 1 88 ? -9.711 -46.25 -13.438 1 95.62 88 ALA B N 1
ATOM 3798 C CA . ALA B 1 88 ? -9.109 -47.375 -14.156 1 95.62 88 ALA B CA 1
ATOM 3799 C C . ALA B 1 88 ? -8.281 -46.875 -15.336 1 95.62 88 ALA B C 1
ATOM 3801 O O . ALA B 1 88 ? -7.164 -47.375 -15.562 1 95.62 88 ALA B O 1
ATOM 3802 N N . ASP B 1 89 ? -8.867 -45.938 -16.016 1 96.75 89 ASP B N 1
ATOM 3803 C CA . ASP B 1 89 ? -8.148 -45.375 -17.156 1 96.75 89 ASP B CA 1
ATOM 3804 C C . ASP B 1 89 ? -6.898 -44.625 -16.703 1 96.75 89 ASP B C 1
ATOM 3806 O O . ASP B 1 89 ? -5.879 -44.625 -17.406 1 96.75 89 ASP B O 1
ATOM 3810 N N . LEU B 1 90 ? -6.977 -44 -15.586 1 96.06 90 LEU B N 1
ATOM 3811 C CA . LEU B 1 90 ? -5.801 -43.312 -15.055 1 96.06 90 LEU B CA 1
ATOM 3812 C C . LEU B 1 90 ? -4.668 -44.281 -14.797 1 96.06 90 LEU B C 1
ATOM 3814 O O . LEU B 1 90 ? -3.525 -44.031 -15.195 1 96.06 90 LEU B O 1
ATOM 3818 N N . LEU B 1 91 ? -4.973 -45.375 -14.172 1 93.88 91 LEU B N 1
ATOM 3819 C CA . LEU B 1 91 ? -3.969 -46.375 -13.883 1 93.88 91 LEU B CA 1
ATOM 3820 C C . LEU B 1 91 ? -3.363 -46.938 -15.164 1 93.88 91 LEU B C 1
ATOM 3822 O O . LEU B 1 91 ? -2.154 -47.188 -15.234 1 93.88 91 LEU B O 1
ATOM 3826 N N . SER B 1 92 ? -4.246 -47.125 -16.109 1 95.19 92 SER B N 1
ATOM 3827 C CA . SER B 1 92 ? -3.773 -47.594 -17.391 1 95.19 92 SER B CA 1
ATOM 3828 C C . SER B 1 92 ? -2.814 -46.625 -18.047 1 95.19 92 SER B C 1
ATOM 3830 O O . SER B 1 92 ? -1.826 -47.031 -18.672 1 95.19 92 SER B O 1
ATOM 3832 N N . LEU B 1 93 ? -3.152 -45.406 -17.969 1 95.44 93 LEU B N 1
ATOM 3833 C CA . LEU B 1 93 ? -2.309 -44.344 -18.531 1 95.44 93 LEU B CA 1
ATOM 3834 C C . LEU B 1 93 ? -0.952 -44.312 -17.844 1 95.44 93 LEU B C 1
ATOM 3836 O O . LEU B 1 93 ? 0.082 -44.188 -18.5 1 95.44 93 LEU B O 1
ATOM 3840 N N . LEU B 1 94 ? -0.907 -44.469 -16.531 1 94.69 94 LEU B N 1
ATOM 3841 C CA . LEU B 1 94 ? 0.323 -44.406 -15.742 1 94.69 94 LEU B CA 1
ATOM 3842 C C . LEU B 1 94 ? 1.235 -45.594 -16.078 1 94.69 94 LEU B C 1
ATOM 3844 O O . LEU B 1 94 ? 2.459 -45.469 -15.969 1 94.69 94 LEU B O 1
ATOM 3848 N N . ALA B 1 95 ? 0.652 -46.625 -16.578 1 93.5 95 ALA B N 1
ATOM 3849 C CA . ALA B 1 95 ? 1.407 -47.844 -16.859 1 93.5 95 ALA B CA 1
ATOM 3850 C C . ALA B 1 95 ? 1.99 -47.844 -18.266 1 93.5 95 ALA B C 1
ATOM 3852 O O . ALA B 1 95 ? 2.828 -48.656 -18.609 1 93.5 95 ALA B O 1
ATOM 3853 N N . ARG B 1 96 ? 1.576 -46.875 -19.016 1 94.88 96 ARG B N 1
ATOM 3854 C CA . ARG B 1 96 ? 2.008 -46.844 -20.406 1 94.88 96 ARG B CA 1
ATOM 3855 C C . ARG B 1 96 ? 3.482 -46.469 -20.516 1 94.88 96 ARG B C 1
ATOM 3857 O O . ARG B 1 96 ? 3.947 -45.562 -19.828 1 94.88 96 ARG B O 1
ATOM 3864 N N . ASP B 1 97 ? 4.172 -47.125 -21.484 1 92.5 97 ASP B N 1
ATOM 3865 C CA . ASP B 1 97 ? 5.598 -46.875 -21.688 1 92.5 97 ASP B CA 1
ATOM 3866 C C . ASP B 1 97 ? 5.824 -45.719 -22.641 1 92.5 97 ASP B C 1
ATOM 3868 O O . ASP B 1 97 ? 6.93 -45.156 -22.719 1 92.5 97 ASP B O 1
ATOM 3872 N N . ASP B 1 98 ? 4.801 -45.281 -23.297 1 94.75 98 ASP B N 1
ATOM 3873 C CA . ASP B 1 98 ? 4.965 -44.219 -24.266 1 94.75 98 ASP B CA 1
ATOM 3874 C C . ASP B 1 98 ? 4.477 -42.875 -23.703 1 94.75 98 ASP B C 1
ATOM 3876 O O . ASP B 1 98 ? 4.129 -41.969 -24.469 1 94.75 98 ASP B O 1
ATOM 3880 N N . VAL B 1 99 ? 4.305 -42.844 -22.391 1 96.5 99 VAL B N 1
ATOM 3881 C CA . VAL B 1 99 ? 3.979 -41.594 -21.719 1 96.5 99 VAL B CA 1
ATOM 3882 C C . VAL B 1 99 ? 5.195 -41.094 -20.953 1 96.5 99 VAL B C 1
ATOM 3884 O O . VAL B 1 99 ? 5.707 -41.781 -20.078 1 96.5 99 VAL B O 1
ATOM 3887 N N . ASP B 1 100 ? 5.617 -39.875 -21.344 1 96.06 100 ASP B N 1
ATOM 3888 C CA . ASP B 1 100 ? 6.785 -39.281 -20.688 1 96.06 100 ASP B CA 1
ATOM 3889 C C . ASP B 1 100 ? 6.367 -38.344 -19.562 1 96.06 100 ASP B C 1
ATOM 3891 O O . ASP B 1 100 ? 7.047 -38.25 -18.547 1 96.06 100 ASP B O 1
ATOM 3895 N N . ALA B 1 101 ? 5.273 -37.625 -19.766 1 97.81 101 ALA B N 1
ATOM 3896 C CA . ALA B 1 101 ? 4.93 -36.531 -18.844 1 97.81 101 ALA B CA 1
ATOM 3897 C C . ALA B 1 101 ? 3.416 -36.438 -18.688 1 97.81 101 ALA B C 1
ATOM 3899 O O . ALA B 1 101 ? 2.656 -36.781 -19.594 1 97.81 101 ALA B O 1
ATOM 3900 N N . LEU B 1 102 ? 3.062 -36 -17.531 1 98.31 102 LEU B N 1
ATOM 3901 C CA . LEU B 1 102 ? 1.678 -35.656 -17.203 1 98.31 102 LEU B CA 1
ATOM 3902 C C . LEU B 1 102 ? 1.531 -34.188 -16.875 1 98.31 102 LEU B C 1
ATOM 3904 O O . LEU B 1 102 ? 2.299 -33.625 -16.078 1 98.31 102 LEU B O 1
ATOM 3908 N N . VAL B 1 103 ? 0.597 -33.469 -17.547 1 98.5 103 VAL B N 1
ATOM 3909 C CA . VAL B 1 103 ? 0.185 -32.125 -17.188 1 98.5 103 VAL B CA 1
ATOM 3910 C C . VAL B 1 103 ? -1.181 -32.156 -16.5 1 98.5 103 VAL B C 1
ATOM 3912 O O . VAL B 1 103 ? -2.156 -32.625 -17.078 1 98.5 103 VAL B O 1
ATOM 3915 N N . THR B 1 104 ? -1.208 -31.672 -15.297 1 97.75 104 THR B N 1
ATOM 3916 C CA . THR B 1 104 ? -2.451 -31.812 -14.555 1 97.75 104 THR B CA 1
ATOM 3917 C C . THR B 1 104 ? -3.07 -30.453 -14.25 1 97.75 104 THR B C 1
ATOM 3919 O O . THR B 1 104 ? -2.375 -29.531 -13.812 1 97.75 104 THR B O 1
ATOM 3922 N N . SER B 1 105 ? -4.289 -30.234 -14.523 1 95.88 105 SER B N 1
ATOM 3923 C CA . SER B 1 105 ? -5.148 -29.094 -14.188 1 95.88 105 SER B CA 1
ATOM 3924 C C . SER B 1 105 ? -6.516 -29.562 -13.703 1 95.88 105 SER B C 1
ATOM 3926 O O . SER B 1 105 ? -7.449 -29.688 -14.492 1 95.88 105 SER B O 1
ATOM 3928 N N . LEU B 1 106 ? -6.582 -29.844 -12.43 1 94 106 LEU B N 1
ATOM 3929 C CA . LEU B 1 106 ? -7.758 -30.422 -11.789 1 94 106 LEU B CA 1
ATOM 3930 C C . LEU B 1 106 ? -8.25 -29.531 -10.656 1 94 106 LEU B C 1
ATOM 3932 O O . LEU B 1 106 ? -7.543 -28.609 -10.234 1 94 106 LEU B O 1
ATOM 3936 N N . PRO B 1 107 ? -9.414 -29.797 -10.188 1 89.06 107 PRO B N 1
ATOM 3937 C CA . PRO B 1 107 ? -9.914 -29.016 -9.055 1 89.06 107 PRO B CA 1
ATOM 3938 C C . PRO B 1 107 ? -8.984 -29.078 -7.844 1 89.06 107 PRO B C 1
ATOM 3940 O O . PRO B 1 107 ? -8.305 -30.078 -7.637 1 89.06 107 PRO B O 1
ATOM 3943 N N . LEU B 1 108 ? -9.086 -28.062 -7.066 1 87.31 108 LEU B N 1
ATOM 3944 C CA . LEU B 1 108 ? -8.141 -27.859 -5.969 1 87.31 108 LEU B CA 1
ATOM 3945 C C . LEU B 1 108 ? -8.195 -29.031 -4.984 1 87.31 108 LEU B C 1
ATOM 3947 O O . LEU B 1 108 ? -7.168 -29.406 -4.418 1 87.31 108 LEU B O 1
ATOM 3951 N N . ASP B 1 109 ? -9.305 -29.484 -4.781 1 86.44 109 ASP B N 1
ATOM 3952 C CA . ASP B 1 109 ? -9.469 -30.516 -3.77 1 86.44 109 ASP B CA 1
ATOM 3953 C C . ASP B 1 109 ? -9.055 -31.891 -4.312 1 86.44 109 ASP B C 1
ATOM 3955 O O . ASP B 1 109 ? -8.922 -32.844 -3.551 1 86.44 109 ASP B O 1
ATOM 3959 N N . VAL B 1 110 ? -8.734 -32 -5.578 1 91.12 110 VAL B N 1
ATOM 3960 C CA . VAL B 1 110 ? -8.438 -33.281 -6.23 1 91.12 110 VAL B CA 1
ATOM 3961 C C . VAL B 1 110 ? -6.957 -33.344 -6.602 1 91.12 110 VAL B C 1
ATOM 3963 O O . VAL B 1 110 ? -6.32 -34.375 -6.484 1 91.12 110 VAL B O 1
ATOM 3966 N N . GLN B 1 111 ? -6.422 -32.312 -6.938 1 93.25 111 GLN B N 1
ATOM 3967 C CA . GLN B 1 111 ? -5.129 -32.25 -7.613 1 93.25 111 GLN B CA 1
ATOM 3968 C C . GLN B 1 111 ? -4.016 -32.75 -6.699 1 93.25 111 GLN B C 1
ATOM 3970 O O . GLN B 1 111 ? -3.17 -33.562 -7.121 1 93.25 111 GLN B O 1
ATOM 3975 N N . PRO B 1 112 ? -3.979 -32.344 -5.418 1 93.06 112 PRO B N 1
ATOM 3976 C CA . PRO B 1 112 ? -2.889 -32.875 -4.582 1 93.06 112 PRO B CA 1
ATOM 3977 C C . PRO B 1 112 ? -2.904 -34.375 -4.449 1 93.06 112 PRO B C 1
ATOM 3979 O O . PRO B 1 112 ? -1.848 -35.031 -4.441 1 93.06 112 PRO B O 1
ATOM 3982 N N . GLN B 1 113 ? -4.039 -34.906 -4.387 1 93.12 113 GLN B N 1
ATOM 3983 C CA . GLN B 1 113 ? -4.156 -36.344 -4.312 1 93.12 113 GLN B CA 1
ATOM 3984 C C . GLN B 1 113 ? -3.709 -37 -5.617 1 93.12 113 GLN B C 1
ATOM 3986 O O . GLN B 1 113 ? -3.092 -38.062 -5.602 1 93.12 113 GLN B O 1
ATOM 3991 N N . MET B 1 114 ? -4.062 -36.406 -6.695 1 95.88 114 MET B N 1
ATOM 3992 C CA . MET B 1 114 ? -3.619 -36.875 -8 1 95.88 114 MET B CA 1
ATOM 3993 C C . MET B 1 114 ? -2.098 -36.906 -8.086 1 95.88 114 MET B C 1
ATOM 3995 O O . MET B 1 114 ? -1.505 -37.906 -8.5 1 95.88 114 MET B O 1
ATOM 3999 N N . VAL B 1 115 ? -1.469 -35.906 -7.691 1 96.88 115 VAL B N 1
ATOM 4000 C CA . VAL B 1 115 ? -0.014 -35.781 -7.723 1 96.88 115 VAL B CA 1
ATOM 4001 C C . VAL B 1 115 ? 0.596 -36.875 -6.832 1 96.88 115 VAL B C 1
ATOM 4003 O O . VAL B 1 115 ? 1.56 -37.531 -7.223 1 96.88 115 VAL B O 1
ATOM 4006 N N . ARG B 1 116 ? 0.015 -37.031 -5.664 1 94.69 116 ARG B N 1
ATOM 4007 C CA . ARG B 1 116 ? 0.491 -38.062 -4.762 1 94.69 116 ARG B CA 1
ATOM 4008 C C . ARG B 1 116 ? 0.433 -39.438 -5.43 1 94.69 116 ARG B C 1
ATOM 4010 O O . ARG B 1 116 ? 1.386 -40.219 -5.348 1 94.69 116 ARG B O 1
ATOM 4017 N N . GLN B 1 117 ? -0.634 -39.719 -6.082 1 94 117 GLN B N 1
ATOM 4018 C CA . GLN B 1 117 ? -0.807 -41 -6.766 1 94 117 GLN B CA 1
ATOM 4019 C C . GLN B 1 117 ? 0.254 -41.188 -7.848 1 94 117 GLN B C 1
ATOM 4021 O O . GLN B 1 117 ? 0.823 -42.281 -7.98 1 94 117 GLN B O 1
ATOM 4026 N N . ILE B 1 118 ? 0.502 -40.188 -8.594 1 95.62 118 ILE B N 1
ATOM 4027 C CA . ILE B 1 118 ? 1.502 -40.25 -9.656 1 95.62 118 ILE B CA 1
ATOM 4028 C C . ILE B 1 118 ? 2.881 -40.5 -9.047 1 95.62 118 ILE B C 1
ATOM 4030 O O . ILE B 1 118 ? 3.629 -41.375 -9.539 1 95.62 118 ILE B O 1
ATOM 4034 N N . LEU B 1 119 ? 3.215 -39.812 -7.973 1 93.88 119 LEU B N 1
ATOM 4035 C CA . LEU B 1 119 ? 4.516 -40 -7.336 1 93.88 119 LEU B CA 1
ATOM 4036 C C . LEU B 1 119 ? 4.68 -41.406 -6.781 1 93.88 119 LEU B C 1
ATOM 4038 O O . LEU B 1 119 ? 5.762 -42 -6.863 1 93.88 119 LEU B O 1
ATOM 4042 N N . GLN B 1 120 ? 3.596 -41.875 -6.238 1 91.38 120 GLN B N 1
ATOM 4043 C CA . GLN B 1 120 ? 3.637 -43.219 -5.707 1 91.38 120 GLN B CA 1
ATOM 4044 C C . GLN B 1 120 ? 3.865 -44.25 -6.824 1 91.38 120 GLN B C 1
ATOM 4046 O O . GLN B 1 120 ? 4.625 -45.188 -6.652 1 91.38 120 GLN B O 1
ATOM 4051 N N . HIS B 1 121 ? 3.23 -44 -7.855 1 92.06 121 HIS B N 1
ATOM 4052 C CA . HIS B 1 121 ? 3.459 -44.875 -9.016 1 92.06 121 HIS B CA 1
ATOM 4053 C C . HIS B 1 121 ? 4.91 -44.781 -9.484 1 92.06 121 HIS B C 1
ATOM 4055 O O . HIS B 1 121 ? 5.527 -45.812 -9.773 1 92.06 121 HIS B O 1
ATOM 4061 N N . ASN B 1 122 ? 5.441 -43.594 -9.57 1 92.06 122 ASN B N 1
ATOM 4062 C CA . ASN B 1 122 ? 6.816 -43.375 -10 1 92.06 122 ASN B CA 1
ATOM 4063 C C . ASN B 1 122 ? 7.809 -44.094 -9.094 1 92.06 122 ASN B C 1
ATOM 4065 O O . ASN B 1 122 ? 8.852 -44.562 -9.555 1 92.06 122 ASN B O 1
ATOM 4069 N N . ALA B 1 123 ? 7.438 -44.188 -7.855 1 86.19 123 ALA B N 1
ATOM 4070 C CA . ALA B 1 123 ? 8.32 -44.812 -6.883 1 86.19 123 ALA B CA 1
ATOM 4071 C C . ALA B 1 123 ? 8.438 -46.312 -7.16 1 86.19 123 ALA B C 1
ATOM 4073 O O . ALA B 1 123 ? 9.438 -46.938 -6.809 1 86.19 123 ALA B O 1
ATOM 4074 N N . GLN B 1 124 ? 7.43 -46.875 -7.707 1 80.62 124 GLN B N 1
ATOM 4075 C CA . GLN B 1 124 ? 7.367 -48.312 -7.898 1 80.62 124 GLN B CA 1
ATOM 4076 C C . GLN B 1 124 ? 7.871 -48.719 -9.281 1 80.62 124 GLN B C 1
ATOM 4078 O O . GLN B 1 124 ? 8.133 -49.875 -9.547 1 80.62 124 GLN B O 1
ATOM 4083 N N . GLY B 1 125 ? 7.941 -47.719 -10.109 1 72.25 125 GLY B N 1
ATOM 4084 C CA . GLY B 1 125 ? 8.141 -48.125 -11.5 1 72.25 125 GLY B CA 1
ATOM 4085 C C . GLY B 1 125 ? 9.547 -47.844 -11.992 1 72.25 125 GLY B C 1
ATOM 4086 O O . GLY B 1 125 ? 10.367 -47.281 -11.273 1 72.25 125 GLY B O 1
ATOM 4087 N N . THR B 1 126 ? 9.719 -48.469 -13.195 1 71.5 126 THR B N 1
ATOM 4088 C CA . THR B 1 126 ? 11.016 -48.312 -13.859 1 71.5 126 THR B CA 1
ATOM 4089 C C . THR B 1 126 ? 10.984 -47.188 -14.867 1 71.5 126 THR B C 1
ATOM 4091 O O . THR B 1 126 ? 12.031 -46.781 -15.398 1 71.5 126 THR B O 1
ATOM 4094 N N . ARG B 1 127 ? 9.836 -46.656 -15.094 1 85.06 127 ARG B N 1
ATOM 4095 C CA . ARG B 1 127 ? 9.719 -45.531 -16.031 1 85.06 127 ARG B CA 1
ATOM 4096 C C . ARG B 1 127 ? 8.914 -44.406 -15.422 1 85.06 127 ARG B C 1
ATOM 4098 O O . ARG B 1 127 ? 7.738 -44.219 -15.742 1 85.06 127 ARG B O 1
ATOM 4105 N N . PRO B 1 128 ? 9.508 -43.719 -14.57 1 91.69 128 PRO B N 1
ATOM 4106 C CA . PRO B 1 128 ? 8.789 -42.625 -13.898 1 91.69 128 PRO B CA 1
ATOM 4107 C C . PRO B 1 128 ? 8.32 -41.562 -14.875 1 91.69 128 PRO B C 1
ATOM 4109 O O . PRO B 1 128 ? 8.945 -41.344 -15.914 1 91.69 128 PRO B O 1
ATOM 4112 N N . LYS B 1 129 ? 7.23 -40.938 -14.539 1 95.12 129 LYS B N 1
ATOM 4113 C CA . LYS B 1 129 ? 6.641 -39.875 -15.359 1 95.12 129 LYS B CA 1
ATOM 4114 C C . LYS B 1 129 ? 6.977 -38.5 -14.797 1 95.12 129 LYS B C 1
ATOM 4116 O O . LYS B 1 129 ? 6.961 -38.281 -13.578 1 95.12 129 LYS B O 1
ATOM 4121 N N . HIS B 1 130 ? 7.375 -37.531 -15.688 1 96.44 130 HIS B N 1
ATOM 4122 C CA . HIS B 1 130 ? 7.43 -36.156 -15.289 1 96.44 130 HIS B CA 1
ATOM 4123 C C . HIS B 1 130 ? 6.035 -35.594 -15.023 1 96.44 130 HIS B C 1
ATOM 4125 O O . HIS B 1 130 ? 5.051 -36.062 -15.594 1 96.44 130 HIS B O 1
ATOM 4131 N N . VAL B 1 131 ? 5.977 -34.625 -14.102 1 98 131 VAL B N 1
ATOM 4132 C CA . VAL B 1 131 ? 4.668 -34.094 -13.75 1 98 131 VAL B CA 1
ATOM 4133 C C . VAL B 1 131 ? 4.727 -32.562 -13.734 1 98 131 VAL B C 1
ATOM 4135 O O . VAL B 1 131 ? 5.605 -31.984 -13.102 1 98 131 VAL B O 1
ATOM 4138 N N . LEU B 1 132 ? 3.867 -31.891 -14.453 1 98.5 132 LEU B N 1
ATOM 4139 C CA . LEU B 1 132 ? 3.559 -30.469 -14.32 1 98.5 132 LEU B CA 1
ATOM 4140 C C . LEU B 1 132 ? 2.162 -30.266 -13.742 1 98.5 132 LEU B C 1
ATOM 4142 O O . LEU B 1 132 ? 1.162 -30.453 -14.438 1 98.5 132 LEU B O 1
ATOM 4146 N N . SER B 1 133 ? 2.127 -29.969 -12.508 1 98.31 133 SER B N 1
ATOM 4147 C CA . SER B 1 133 ? 0.834 -29.766 -11.867 1 98.31 133 SER B CA 1
ATOM 4148 C C . SER B 1 133 ? 0.514 -28.281 -11.719 1 98.31 133 SER B C 1
ATOM 4150 O O . SER B 1 133 ? 1.382 -27.484 -11.359 1 98.31 133 SER B O 1
ATOM 4152 N N . GLU B 1 134 ? -0.698 -27.906 -12.008 1 97.38 134 GLU B N 1
ATOM 4153 C CA . GLU B 1 134 ? -1.132 -26.516 -11.828 1 97.38 134 GLU B CA 1
ATOM 4154 C C . GLU B 1 134 ? -1.054 -26.109 -10.359 1 97.38 134 GLU B C 1
ATOM 4156 O O . GLU B 1 134 ? -1.18 -26.953 -9.461 1 97.38 134 GLU B O 1
ATOM 4161 N N . LYS B 1 135 ? -0.775 -24.922 -10.141 1 96.38 135 LYS B N 1
ATOM 4162 C CA . LYS B 1 135 ? -0.839 -24.359 -8.797 1 96.38 135 LYS B CA 1
ATOM 4163 C C . LYS B 1 135 ? -2.279 -24.281 -8.297 1 96.38 135 LYS B C 1
ATOM 4165 O O . LYS B 1 135 ? -3.219 -24.297 -9.094 1 96.38 135 LYS B O 1
ATOM 4170 N N . PRO B 1 136 ? -2.576 -24.203 -6.98 1 95.56 136 PRO B N 1
ATOM 4171 C CA . PRO B 1 136 ? -1.604 -24.281 -5.887 1 95.56 136 PRO B CA 1
ATOM 4172 C C . PRO B 1 136 ? -1.17 -25.719 -5.59 1 95.56 136 PRO B C 1
ATOM 4174 O O . PRO B 1 136 ? -1.81 -26.672 -6.051 1 95.56 136 PRO B O 1
ATOM 4177 N N . ILE B 1 137 ? -0.091 -25.859 -4.816 1 97.19 137 ILE B N 1
ATOM 4178 C CA . ILE B 1 137 ? 0.497 -27.172 -4.562 1 97.19 137 ILE B CA 1
ATOM 4179 C C . ILE B 1 137 ? -0.409 -27.984 -3.633 1 97.19 137 ILE B C 1
ATOM 4181 O O . ILE B 1 137 ? -0.375 -29.203 -3.633 1 97.19 137 ILE B O 1
ATOM 4185 N N . GLY B 1 138 ? -1.176 -27.297 -2.816 1 94.75 138 GLY B N 1
ATOM 4186 C CA . GLY B 1 138 ? -2.059 -27.969 -1.872 1 94.75 138 GLY B CA 1
ATOM 4187 C C . GLY B 1 138 ? -2.725 -27.016 -0.901 1 94.75 138 GLY B C 1
ATOM 4188 O O . GLY B 1 138 ? -2.6 -25.797 -1.038 1 94.75 138 GLY B O 1
ATOM 4189 N N . PRO B 1 139 ? -3.418 -27.625 0.115 1 92.12 139 PRO B N 1
ATOM 4190 C CA . PRO B 1 139 ? -4.266 -26.797 0.975 1 92.12 139 PRO B CA 1
ATOM 4191 C C . PRO B 1 139 ? -3.488 -26.125 2.102 1 92.12 139 PRO B C 1
ATOM 4193 O O . PRO B 1 139 ? -3.828 -25.016 2.514 1 92.12 139 PRO B O 1
ATOM 4196 N N . THR B 1 140 ? -2.531 -26.875 2.682 1 94.5 140 THR B N 1
ATOM 4197 C CA . THR B 1 140 ? -1.755 -26.359 3.805 1 94.5 140 THR B CA 1
ATOM 4198 C C . THR B 1 140 ? -0.292 -26.781 3.686 1 94.5 140 THR B C 1
ATOM 4200 O O . THR B 1 140 ? 0.028 -27.766 3.002 1 94.5 140 THR B O 1
ATOM 4203 N N . VAL B 1 141 ? 0.476 -26.031 4.352 1 96.31 141 VAL B N 1
ATOM 4204 C CA . VAL B 1 141 ? 1.9 -26.344 4.383 1 96.31 141 VAL B CA 1
ATOM 4205 C C . VAL B 1 141 ? 2.111 -27.734 4.98 1 96.31 141 VAL B C 1
ATOM 4207 O O . VAL B 1 141 ? 2.904 -28.531 4.461 1 96.31 141 VAL B O 1
ATOM 4210 N N . ASP B 1 142 ? 1.416 -28.031 5.938 1 93.12 142 ASP B N 1
ATOM 4211 C CA . ASP B 1 142 ? 1.541 -29.328 6.586 1 93.12 142 ASP B CA 1
ATOM 4212 C C . ASP B 1 142 ? 1.194 -30.453 5.621 1 93.12 142 ASP B C 1
ATOM 4214 O O . ASP B 1 142 ? 1.933 -31.438 5.52 1 93.12 142 ASP B O 1
ATOM 4218 N N . ALA B 1 143 ? 0.171 -30.281 4.871 1 90.38 143 ALA B N 1
ATOM 4219 C CA . ALA B 1 143 ? -0.302 -31.312 3.951 1 90.38 143 ALA B CA 1
ATOM 4220 C C . ALA B 1 143 ? 0.684 -31.516 2.807 1 90.38 143 ALA B C 1
ATOM 4222 O O . ALA B 1 143 ? 0.841 -32.625 2.311 1 90.38 143 ALA B O 1
ATOM 4223 N N . VAL B 1 144 ? 1.337 -30.469 2.434 1 94.81 144 VAL B N 1
ATOM 4224 C CA . VAL B 1 144 ? 2.115 -30.547 1.201 1 94.81 144 VAL B CA 1
ATOM 4225 C C . VAL B 1 144 ? 3.561 -30.922 1.523 1 94.81 144 VAL B C 1
ATOM 4227 O O . VAL B 1 144 ? 4.305 -31.359 0.644 1 94.81 144 VAL B O 1
ATOM 4230 N N . THR B 1 145 ? 3.977 -30.672 2.781 1 95.5 145 THR B N 1
ATOM 4231 C CA . THR B 1 145 ? 5.355 -30.953 3.164 1 95.5 145 THR B CA 1
ATOM 4232 C C . THR B 1 145 ? 5.699 -32.406 2.938 1 95.5 145 THR B C 1
ATOM 4234 O O . THR B 1 145 ? 6.742 -32.75 2.369 1 95.5 145 THR B O 1
ATOM 4237 N N . SER B 1 146 ? 4.789 -33.25 3.246 1 91.56 146 SER B N 1
ATOM 4238 C CA . SER B 1 146 ? 5.02 -34.688 3.068 1 91.56 146 SER B CA 1
ATOM 4239 C C . SER B 1 146 ? 5.133 -35.031 1.592 1 91.56 146 SER B C 1
ATOM 4241 O O . SER B 1 146 ? 5.914 -35.938 1.223 1 91.56 146 SER B O 1
ATOM 4243 N N . LEU B 1 147 ? 4.367 -34.406 0.844 1 93.44 147 LEU B N 1
ATOM 4244 C CA . LEU B 1 147 ? 4.387 -34.656 -0.594 1 93.44 147 LEU B CA 1
ATOM 4245 C C . LEU B 1 147 ? 5.711 -34.188 -1.205 1 93.44 147 LEU B C 1
ATOM 4247 O O . LEU B 1 147 ? 6.285 -34.906 -2.031 1 93.44 147 LEU B O 1
ATOM 4251 N N . VAL B 1 148 ? 6.172 -33.094 -0.829 1 96.25 148 VAL B N 1
ATOM 4252 C CA . VAL B 1 148 ? 7.438 -32.562 -1.305 1 96.25 148 VAL B CA 1
ATOM 4253 C C . VAL B 1 148 ? 8.586 -33.469 -0.87 1 96.25 148 VAL B C 1
ATOM 4255 O O . VAL B 1 148 ? 9.477 -33.75 -1.664 1 96.25 148 VAL B O 1
ATOM 4258 N N . GLU B 1 149 ? 8.523 -33.938 0.296 1 93.12 149 GLU B N 1
ATOM 4259 C CA . GLU B 1 149 ? 9.555 -34.812 0.819 1 93.12 149 GLU B CA 1
ATOM 4260 C C . GLU B 1 149 ? 9.555 -36.156 0.088 1 93.12 149 GLU B C 1
ATOM 4262 O O . GLU B 1 149 ? 10.609 -36.75 -0.159 1 93.12 149 GLU B O 1
ATOM 4267 N N . LEU B 1 150 ? 8.422 -36.625 -0.226 1 90.81 150 LEU B N 1
ATOM 4268 C CA . LEU B 1 150 ? 8.305 -37.875 -1.002 1 90.81 150 LEU B CA 1
ATOM 4269 C C . LEU B 1 150 ? 9.016 -37.719 -2.346 1 90.81 150 LEU B C 1
ATOM 4271 O O . LEU B 1 150 ? 9.82 -38.594 -2.717 1 90.81 150 LEU B O 1
ATOM 4275 N N . TYR B 1 151 ? 8.781 -36.719 -3.033 1 94.56 151 TYR B N 1
ATOM 4276 C CA . TYR B 1 151 ? 9.43 -36.438 -4.312 1 94.56 151 TYR B CA 1
ATOM 4277 C C . TYR B 1 151 ? 10.938 -36.375 -4.152 1 94.56 151 TYR B C 1
ATOM 4279 O O . TYR B 1 151 ? 11.688 -37 -4.906 1 94.56 151 TYR B O 1
ATOM 4287 N N . GLU B 1 152 ? 11.312 -35.594 -3.133 1 92.62 152 GLU B N 1
ATOM 4288 C CA . GLU B 1 152 ? 12.742 -35.375 -2.918 1 92.62 152 GLU B CA 1
ATOM 4289 C C . GLU B 1 152 ? 13.453 -36.688 -2.553 1 92.62 152 GLU B C 1
ATOM 4291 O O . GLU B 1 152 ? 14.609 -36.906 -2.932 1 92.62 152 GLU B O 1
ATOM 4296 N N . SER B 1 153 ? 12.773 -37.531 -1.893 1 89.19 153 SER B N 1
ATOM 4297 C CA . SER B 1 153 ? 13.359 -38.812 -1.525 1 89.19 153 SER B CA 1
ATOM 4298 C C . SER B 1 153 ? 13.586 -39.688 -2.754 1 89.19 153 SER B C 1
ATOM 4300 O O . SER B 1 153 ? 14.539 -40.469 -2.799 1 89.19 153 SER B O 1
ATOM 4302 N N . HIS B 1 154 ? 12.742 -39.5 -3.713 1 88.56 154 HIS B N 1
ATOM 4303 C CA . HIS B 1 154 ? 12.891 -40.25 -4.953 1 88.56 154 HIS B CA 1
ATOM 4304 C C . HIS B 1 154 ? 14.109 -39.812 -5.742 1 88.56 154 HIS B C 1
ATOM 4306 O O . HIS B 1 154 ? 14.758 -40.594 -6.414 1 88.56 154 HIS B O 1
ATOM 4312 N N . GLN B 1 155 ? 14.352 -38.531 -5.664 1 85.12 155 GLN B N 1
ATOM 4313 C CA . GLN B 1 155 ? 15.461 -37.969 -6.414 1 85.12 155 GLN B CA 1
ATOM 4314 C C . GLN B 1 155 ? 16.797 -38.469 -5.891 1 85.12 155 GLN B C 1
ATOM 4316 O O . GLN B 1 155 ? 17.781 -38.5 -6.637 1 85.12 155 GLN B O 1
ATOM 4321 N N . GLN B 1 156 ? 16.844 -38.812 -4.652 1 78.25 156 GLN B N 1
ATOM 4322 C CA . GLN B 1 156 ? 18.078 -39.219 -4.012 1 78.25 156 GLN B CA 1
ATOM 4323 C C . GLN B 1 156 ? 18.25 -40.75 -4.066 1 78.25 156 GLN B C 1
ATOM 4325 O O . GLN B 1 156 ? 19.312 -41.281 -3.727 1 78.25 156 GLN B O 1
ATOM 4330 N N . SER B 1 157 ? 17.203 -41.375 -4.422 1 74.38 157 SER B N 1
ATOM 4331 C CA . SER B 1 157 ? 17.25 -42.844 -4.363 1 74.38 157 SER B CA 1
ATOM 4332 C C . SER B 1 157 ? 17.984 -43.406 -5.566 1 74.38 157 SER B C 1
ATOM 4334 O O . SER B 1 157 ? 17.656 -43.094 -6.711 1 74.38 157 SER B O 1
ATOM 4336 N N . PRO B 1 158 ? 19.031 -44.188 -5.207 1 64.69 158 PRO B N 1
ATOM 4337 C CA . PRO B 1 158 ? 19.719 -44.906 -6.297 1 64.69 158 PRO B CA 1
ATOM 4338 C C . PRO B 1 158 ? 18.797 -45.875 -7.035 1 64.69 158 PRO B C 1
ATOM 4340 O O . PRO B 1 158 ? 19.109 -46.281 -8.156 1 64.69 158 PRO B O 1
ATOM 4343 N N . ARG B 1 159 ? 17.781 -46.281 -6.316 1 58.75 159 ARG B N 1
ATOM 4344 C CA . ARG B 1 159 ? 16.875 -47.25 -6.902 1 58.75 159 ARG B CA 1
ATOM 4345 C C . ARG B 1 159 ? 16.141 -46.656 -8.102 1 58.75 159 ARG B C 1
ATOM 4347 O O . ARG B 1 159 ? 15.602 -47.406 -8.93 1 58.75 159 ARG B O 1
ATOM 4354 N N . HIS B 1 160 ? 15.969 -45.344 -7.984 1 57.09 160 HIS B N 1
ATOM 4355 C CA . HIS B 1 160 ? 15.281 -44.719 -9.117 1 57.09 160 HIS B CA 1
ATOM 4356 C C . HIS B 1 160 ? 16.25 -44.469 -10.266 1 57.09 160 HIS B C 1
ATOM 4358 O O . HIS B 1 160 ? 17.234 -43.719 -10.102 1 57.09 160 HIS B O 1
ATOM 4364 N N . SER B 1 161 ? 16.188 -45.438 -11.117 1 57.88 161 SER B N 1
ATOM 4365 C CA . SER B 1 161 ? 17.109 -45.438 -12.242 1 57.88 161 SER B CA 1
ATOM 4366 C C . SER B 1 161 ? 17.031 -44.156 -13.047 1 57.88 161 SER B C 1
ATOM 4368 O O . SER B 1 161 ? 18 -43.75 -13.711 1 57.88 161 SER B O 1
ATOM 4370 N N . ALA B 1 162 ? 15.758 -43.469 -12.945 1 65.94 162 ALA B N 1
ATOM 4371 C CA . ALA B 1 162 ? 15.75 -42.281 -13.781 1 65.94 162 ALA B CA 1
ATOM 4372 C C . ALA B 1 162 ? 15.125 -41.094 -13.047 1 65.94 162 ALA B C 1
ATOM 4374 O O . ALA B 1 162 ? 14.023 -41.188 -12.5 1 65.94 162 ALA B O 1
ATOM 4375 N N . PRO B 1 163 ? 15.859 -40.094 -12.875 1 83.06 163 PRO B N 1
ATOM 4376 C CA . PRO B 1 163 ? 15.312 -38.875 -12.281 1 83.06 163 PRO B CA 1
ATOM 4377 C C . PRO B 1 163 ? 14.117 -38.344 -13.062 1 83.06 163 PRO B C 1
ATOM 4379 O O . PRO B 1 163 ? 14 -38.594 -14.266 1 83.06 163 PRO B O 1
ATOM 4382 N N . TYR B 1 164 ? 13.086 -37.938 -12.383 1 92.31 164 TYR B N 1
ATOM 4383 C CA . TYR B 1 164 ? 11.953 -37.281 -13.023 1 92.31 164 TYR B CA 1
ATOM 4384 C C . TYR B 1 164 ? 11.727 -35.906 -12.422 1 92.31 164 TYR B C 1
ATOM 4386 O O . TYR B 1 164 ? 12.234 -35.594 -11.336 1 92.31 164 TYR B O 1
ATOM 4394 N N . VAL B 1 165 ? 11.008 -35.094 -13.195 1 95.81 165 VAL B N 1
ATOM 4395 C CA . VAL B 1 165 ? 10.766 -33.719 -12.789 1 95.81 165 VAL B CA 1
ATOM 4396 C C . VAL B 1 165 ? 9.32 -33.562 -12.328 1 95.81 165 VAL B C 1
ATOM 4398 O O . VAL B 1 165 ? 8.391 -34 -13.008 1 95.81 165 VAL B O 1
ATOM 4401 N N . TRP B 1 166 ? 9.094 -33.062 -11.125 1 97.44 166 TRP B N 1
ATOM 4402 C CA . TRP B 1 166 ? 7.812 -32.5 -10.703 1 97.44 166 TRP B CA 1
ATOM 4403 C C . TRP B 1 166 ? 7.879 -30.984 -10.602 1 97.44 166 TRP B C 1
ATOM 4405 O O . TRP B 1 166 ? 8.656 -30.438 -9.812 1 97.44 166 TRP B O 1
ATOM 4415 N N . SER B 1 167 ? 7.133 -30.344 -11.461 1 98.25 167 SER B N 1
ATOM 4416 C CA . SER B 1 167 ? 7.023 -28.891 -11.492 1 98.25 167 SER B CA 1
ATOM 4417 C C . SER B 1 167 ? 5.613 -28.438 -11.125 1 98.25 167 SER B C 1
ATOM 4419 O O . SER B 1 167 ? 4.629 -29.047 -11.539 1 98.25 167 SER B O 1
ATOM 4421 N N . VAL B 1 168 ? 5.516 -27.406 -10.266 1 98.56 168 VAL B N 1
ATOM 4422 C CA . VAL B 1 168 ? 4.23 -26.797 -9.961 1 98.56 168 VAL B CA 1
ATOM 4423 C C . VAL B 1 168 ? 4.039 -25.531 -10.805 1 98.56 168 VAL B C 1
ATOM 4425 O O . VAL B 1 168 ? 4.758 -24.547 -10.625 1 98.56 168 VAL B O 1
ATOM 4428 N N . ALA B 1 169 ? 3.086 -25.531 -11.648 1 98.31 169 ALA B N 1
ATOM 4429 C CA . ALA B 1 169 ? 2.91 -24.516 -12.68 1 98.31 169 ALA B CA 1
ATOM 4430 C C . ALA B 1 169 ? 2.477 -23.188 -12.078 1 98.31 169 ALA B C 1
ATOM 4432 O O . ALA B 1 169 ? 1.285 -22.875 -12.047 1 98.31 169 ALA B O 1
ATOM 4433 N N . GLU B 1 170 ? 3.391 -22.422 -11.672 1 98.31 170 GLU B N 1
ATOM 4434 C CA . GLU B 1 170 ? 3.25 -21.047 -11.203 1 98.31 170 GLU B CA 1
ATOM 4435 C C . GLU B 1 170 ? 3.824 -20.062 -12.211 1 98.31 170 GLU B C 1
ATOM 4437 O O . GLU B 1 170 ? 4.988 -19.672 -12.117 1 98.31 170 GLU B O 1
ATOM 4442 N N . ASN B 1 171 ? 2.943 -19.547 -13.031 1 97.75 171 ASN B N 1
ATOM 4443 C CA . ASN B 1 171 ? 3.406 -18.797 -14.203 1 97.75 171 ASN B CA 1
ATOM 4444 C C . ASN B 1 171 ? 3.988 -17.438 -13.805 1 97.75 171 ASN B C 1
ATOM 4446 O O . ASN B 1 171 ? 4.715 -16.828 -14.578 1 97.75 171 ASN B O 1
ATOM 4450 N N . PHE B 1 172 ? 3.738 -16.953 -12.617 1 97.88 172 PHE B N 1
ATOM 4451 C CA . PHE B 1 172 ? 4.23 -15.633 -12.234 1 97.88 172 PHE B CA 1
ATOM 4452 C C . PHE B 1 172 ? 5.754 -15.625 -12.148 1 97.88 172 PHE B C 1
ATOM 4454 O O . PHE B 1 172 ? 6.391 -14.602 -12.406 1 97.88 172 PHE B O 1
ATOM 4461 N N . ARG B 1 173 ? 6.359 -16.766 -11.898 1 97.56 173 ARG B N 1
ATOM 4462 C CA . ARG B 1 173 ? 7.816 -16.828 -11.867 1 97.56 173 ARG B CA 1
ATOM 4463 C C . ARG B 1 173 ? 8.406 -16.672 -13.266 1 97.56 173 ARG B C 1
ATOM 4465 O O . ARG B 1 173 ? 9.602 -16.422 -13.422 1 97.56 173 ARG B O 1
ATOM 4472 N N . TYR B 1 174 ? 7.57 -16.875 -14.234 1 97.38 174 TYR B N 1
ATOM 4473 C CA . TYR B 1 174 ? 8.055 -16.859 -15.609 1 97.38 174 TYR B CA 1
ATOM 4474 C C . TYR B 1 174 ? 7.484 -15.664 -16.375 1 97.38 174 TYR B C 1
ATOM 4476 O O . TYR B 1 174 ? 7.84 -15.43 -17.531 1 97.38 174 TYR B O 1
ATOM 4484 N N . GLU B 1 175 ? 6.535 -14.906 -15.789 1 97.44 175 GLU B N 1
ATOM 4485 C CA . GLU B 1 175 ? 5.98 -13.742 -16.469 1 97.44 175 GLU B CA 1
ATOM 4486 C C . GLU B 1 175 ? 7.066 -12.719 -16.797 1 97.44 175 GLU B C 1
ATOM 4488 O O . GLU B 1 175 ? 7.781 -12.258 -15.906 1 97.44 175 GLU B O 1
ATOM 4493 N N . PRO B 1 176 ? 7.156 -12.328 -18.062 1 96.38 176 PRO B N 1
ATOM 4494 C CA . PRO B 1 176 ? 8.266 -11.461 -18.469 1 96.38 176 PRO B CA 1
ATOM 4495 C C . PRO B 1 176 ? 8.312 -10.164 -17.656 1 96.38 176 PRO B C 1
ATOM 4497 O O . PRO B 1 176 ? 9.398 -9.664 -17.344 1 96.38 176 PRO B O 1
ATOM 4500 N N . GLY B 1 177 ? 7.18 -9.586 -17.359 1 96.44 177 GLY B N 1
ATOM 4501 C CA . GLY B 1 177 ? 7.148 -8.367 -16.562 1 96.44 177 GLY B CA 1
ATOM 4502 C C . GLY B 1 177 ? 7.727 -8.562 -15.172 1 96.44 177 GLY B C 1
ATOM 4503 O O . GLY B 1 177 ? 8.461 -7.703 -14.68 1 96.44 177 GLY B O 1
ATOM 4504 N N . ILE B 1 178 ? 7.426 -9.648 -14.5 1 97.38 178 ILE B N 1
ATOM 4505 C CA . ILE B 1 178 ? 7.918 -9.93 -13.156 1 97.38 178 ILE B CA 1
ATOM 4506 C C . ILE B 1 178 ? 9.414 -10.219 -13.203 1 97.38 178 ILE B C 1
ATOM 4508 O O . ILE B 1 178 ? 10.172 -9.734 -12.359 1 97.38 178 ILE B O 1
ATOM 4512 N N . VAL B 1 179 ? 9.82 -10.969 -14.227 1 95.5 179 VAL B N 1
ATOM 4513 C CA . VAL B 1 179 ? 11.234 -11.266 -14.406 1 95.5 179 VAL B CA 1
ATOM 4514 C C . VAL B 1 179 ? 12.016 -9.969 -14.609 1 95.5 179 VAL B C 1
ATOM 4516 O O . VAL B 1 179 ? 13.062 -9.766 -13.992 1 95.5 179 VAL B O 1
ATOM 4519 N N . ALA B 1 180 ? 11.484 -9.141 -15.461 1 94.44 180 ALA B N 1
ATOM 4520 C CA . ALA B 1 180 ? 12.133 -7.852 -15.703 1 94.44 180 ALA B CA 1
ATOM 4521 C C . ALA B 1 180 ? 12.211 -7.027 -14.422 1 94.44 180 ALA B C 1
ATOM 4523 O O . ALA B 1 180 ? 13.203 -6.348 -14.172 1 94.44 180 ALA B O 1
ATOM 4524 N N . THR B 1 181 ? 11.164 -7.027 -13.656 1 96.25 181 THR B N 1
ATOM 4525 C CA . THR B 1 181 ? 11.148 -6.305 -12.391 1 96.25 181 THR B CA 1
ATOM 4526 C C . THR B 1 181 ? 12.234 -6.828 -11.453 1 96.25 181 THR B C 1
ATOM 4528 O O . THR B 1 181 ? 12.938 -6.047 -10.812 1 96.25 181 THR B O 1
ATOM 4531 N N . SER B 1 182 ? 12.359 -8.117 -11.375 1 95.19 182 SER B N 1
ATOM 4532 C CA . SER B 1 182 ? 13.383 -8.719 -10.531 1 95.19 182 SER B CA 1
ATOM 4533 C C . SER B 1 182 ? 14.781 -8.25 -10.938 1 95.19 182 SER B C 1
ATOM 4535 O O . SER B 1 182 ? 15.625 -7.977 -10.086 1 95.19 182 SER B O 1
ATOM 4537 N N . ARG B 1 183 ? 15 -8.102 -12.18 1 91.56 183 ARG B N 1
ATOM 4538 C CA . ARG B 1 183 ? 16.297 -7.645 -12.68 1 91.56 183 ARG B CA 1
ATOM 4539 C C . ARG B 1 183 ? 16.531 -6.188 -12.312 1 91.56 183 ARG B C 1
ATOM 4541 O O . ARG B 1 183 ? 17.641 -5.82 -11.922 1 91.56 183 ARG B O 1
ATOM 4548 N N . ALA B 1 184 ? 15.516 -5.449 -12.414 1 90.88 184 ALA B N 1
ATOM 4549 C CA . ALA B 1 184 ? 15.625 -4.023 -12.117 1 90.88 184 ALA B CA 1
ATOM 4550 C C . ALA B 1 184 ? 15.961 -3.793 -10.648 1 90.88 184 ALA B C 1
ATOM 4552 O O . ALA B 1 184 ? 16.656 -2.834 -10.305 1 90.88 184 ALA B O 1
ATOM 4553 N N . VAL B 1 185 ? 15.492 -4.66 -9.773 1 93.88 185 VAL B N 1
ATOM 4554 C CA . VAL B 1 185 ? 15.586 -4.492 -8.32 1 93.88 185 VAL B CA 1
ATOM 4555 C C . VAL B 1 185 ? 16.859 -5.145 -7.809 1 93.88 185 VAL B C 1
ATOM 4557 O O . VAL B 1 185 ? 17.359 -4.789 -6.738 1 93.88 185 VAL B O 1
ATOM 4560 N N . ALA B 1 186 ? 17.438 -6.039 -8.492 1 86.12 186 ALA B N 1
ATOM 4561 C CA . ALA B 1 186 ? 18.578 -6.824 -8.055 1 86.12 186 ALA B CA 1
ATOM 4562 C C . ALA B 1 186 ? 19.766 -5.926 -7.707 1 86.12 186 ALA B C 1
ATOM 4564 O O . ALA B 1 186 ? 20.016 -4.934 -8.398 1 86.12 186 ALA B O 1
ATOM 4565 N N . THR B 1 187 ? 20.312 -6.09 -6.508 1 70.62 187 THR B N 1
ATOM 4566 C CA . THR B 1 187 ? 21.422 -5.254 -6.027 1 70.62 187 THR B CA 1
ATOM 4567 C C . THR B 1 187 ? 22.75 -5.758 -6.566 1 70.62 187 THR B C 1
ATOM 4569 O O . THR B 1 187 ? 23.75 -5.035 -6.539 1 70.62 187 THR B O 1
ATOM 4572 N N . SER B 1 188 ? 22.875 -7.008 -6.777 1 59.34 188 SER B N 1
ATOM 4573 C CA . SER B 1 188 ? 24.125 -7.523 -7.32 1 59.34 188 SER B CA 1
ATOM 4574 C C . SER B 1 188 ? 23.969 -7.906 -8.789 1 59.34 188 SER B C 1
ATOM 4576 O O . SER B 1 188 ? 22.875 -8.25 -9.242 1 59.34 188 SER B O 1
ATOM 4578 N N . VAL B 1 189 ? 24.906 -7.316 -9.609 1 47.38 189 VAL B N 1
ATOM 4579 C CA . VAL B 1 189 ? 24.922 -7.75 -11.008 1 47.38 189 VAL B CA 1
ATOM 4580 C C . VAL B 1 189 ? 24.812 -9.273 -11.078 1 47.38 189 VAL B C 1
ATOM 4582 O O . VAL B 1 189 ? 25.562 -9.992 -10.406 1 47.38 189 VAL B O 1
ATOM 4585 N N . PRO B 1 190 ? 23.625 -9.703 -11.492 1 46.69 190 PRO B N 1
ATOM 4586 C CA . PRO B 1 190 ? 23.641 -11.164 -11.609 1 46.69 190 PRO B CA 1
ATOM 4587 C C . PRO B 1 190 ? 24.938 -11.703 -12.203 1 46.69 190 PRO B C 1
ATOM 4589 O O . PRO B 1 190 ? 25.516 -11.078 -13.094 1 46.69 190 PRO B O 1
ATOM 4592 N N . THR B 1 191 ? 25.781 -12.453 -11.461 1 38.81 191 THR B N 1
ATOM 4593 C CA . THR B 1 191 ? 26.938 -13.117 -12.055 1 38.81 191 THR B CA 1
ATOM 4594 C C . THR B 1 191 ? 26.578 -13.742 -13.398 1 38.81 191 THR B C 1
ATOM 4596 O O . THR B 1 191 ? 25.391 -13.922 -13.703 1 38.81 191 THR B O 1
ATOM 4599 N N . ASP B 1 192 ? 27.578 -14.516 -14.117 1 35.38 192 ASP B N 1
ATOM 4600 C CA . ASP B 1 192 ? 27.641 -15.117 -15.445 1 35.38 192 ASP B CA 1
ATOM 4601 C C . ASP B 1 192 ? 26.344 -15.852 -15.781 1 35.38 192 ASP B C 1
ATOM 4603 O O . ASP B 1 192 ? 26.031 -16.094 -16.953 1 35.38 192 ASP B O 1
ATOM 4607 N N . ALA B 1 193 ? 26.172 -17.031 -14.961 1 34.44 193 ALA B N 1
ATOM 4608 C CA . ALA B 1 193 ? 25.453 -18.188 -15.484 1 34.44 193 ALA B CA 1
ATOM 4609 C C . ALA B 1 193 ? 24.031 -17.812 -15.875 1 34.44 193 ALA B C 1
ATOM 4611 O O . ALA B 1 193 ? 23.375 -18.547 -16.609 1 34.44 193 ALA B O 1
ATOM 4612 N N . ASP B 1 194 ? 23.422 -16.969 -15.055 1 37.22 194 ASP B N 1
ATOM 4613 C CA . ASP B 1 194 ? 21.984 -16.875 -15.328 1 37.22 194 ASP B CA 1
ATOM 4614 C C . ASP B 1 194 ? 21.703 -15.961 -16.516 1 37.22 194 ASP B C 1
ATOM 4616 O O . ASP B 1 194 ? 20.547 -15.625 -16.781 1 37.22 194 ASP B O 1
ATOM 4620 N N . SER B 1 195 ? 22.641 -15.281 -16.938 1 37.16 195 SER B N 1
ATOM 4621 C CA . SER B 1 195 ? 22.547 -14.414 -18.109 1 37.16 195 SER B CA 1
ATOM 4622 C C . SER B 1 195 ? 22.203 -15.195 -19.359 1 37.16 195 SER B C 1
ATOM 4624 O O . SER B 1 195 ? 22.328 -14.688 -20.484 1 37.16 195 SER B O 1
ATOM 4626 N N . SER B 1 196 ? 22.141 -16.5 -19.203 1 34.25 196 SER B N 1
ATOM 4627 C CA . SER B 1 196 ? 21.969 -17.141 -20.5 1 34.25 196 SER B CA 1
ATOM 4628 C C . SER B 1 196 ? 20.734 -16.609 -21.219 1 34.25 196 SER B C 1
ATOM 4630 O O . SER B 1 196 ? 20.469 -16.969 -22.359 1 34.25 196 SER B O 1
ATOM 4632 N N . SER B 1 197 ? 19.609 -16.531 -20.469 1 35.5 197 SER B N 1
ATOM 4633 C CA . SER B 1 197 ? 18.516 -16.266 -21.391 1 35.5 197 SER B CA 1
ATOM 4634 C C . SER B 1 197 ? 18.719 -14.945 -22.109 1 35.5 197 SER B C 1
ATOM 4636 O O . SER B 1 197 ? 19.016 -13.922 -21.484 1 35.5 197 SER B O 1
ATOM 4638 N N . SER B 1 198 ? 19.188 -14.922 -23.297 1 35.41 198 SER B N 1
ATOM 4639 C CA . SER B 1 198 ? 19.312 -13.977 -24.391 1 35.41 198 SER B CA 1
ATOM 4640 C C . SER B 1 198 ? 18.266 -12.875 -24.312 1 35.41 198 SER B C 1
ATOM 4642 O O . SER B 1 198 ? 18.141 -12.062 -25.234 1 35.41 198 SER B O 1
ATOM 4644 N N . SER B 1 199 ? 17.172 -13.117 -23.578 1 37.22 199 SER B N 1
ATOM 4645 C CA . SER B 1 199 ? 16.188 -12.102 -23.922 1 37.22 199 SER B CA 1
ATOM 4646 C C . SER B 1 199 ? 16.703 -10.703 -23.625 1 37.22 199 SER B C 1
ATOM 4648 O O . SER B 1 199 ? 17.422 -10.5 -22.641 1 37.22 199 SER B O 1
ATOM 4650 N N . SER B 1 200 ? 16.812 -9.797 -24.562 1 38.81 200 SER B N 1
ATOM 4651 C CA . SER B 1 200 ? 16.953 -8.359 -24.766 1 38.81 200 SER B CA 1
ATOM 4652 C C . SER B 1 200 ? 16.375 -7.574 -23.594 1 38.81 200 SER B C 1
ATOM 4654 O O . SER B 1 200 ? 15.406 -6.832 -23.75 1 38.81 200 SER B O 1
ATOM 4656 N N . SER B 1 201 ? 16.328 -8.18 -22.469 1 49.06 201 SER B N 1
ATOM 4657 C CA . SER B 1 201 ? 15.641 -7.223 -21.609 1 49.06 201 SER B CA 1
ATOM 4658 C C . SER B 1 201 ? 16.5 -5.996 -21.344 1 49.06 201 SER B C 1
ATOM 4660 O O . SER B 1 201 ? 17.656 -6.125 -20.906 1 49.06 201 SER B O 1
ATOM 4662 N N . SER B 1 202 ? 16.266 -4.988 -22.031 1 54.69 202 SER B N 1
ATOM 4663 C CA . SER B 1 202 ? 16.734 -3.607 -22.062 1 54.69 202 SER B CA 1
ATOM 4664 C C . SER B 1 202 ? 16.672 -2.967 -20.688 1 54.69 202 SER B C 1
ATOM 4666 O O . SER B 1 202 ? 16.969 -1.784 -20.516 1 54.69 202 SER B O 1
ATOM 4668 N N . VAL B 1 203 ? 16.203 -3.816 -19.75 1 59.56 203 VAL B N 1
ATOM 4669 C CA . VAL B 1 203 ? 16.141 -3.045 -18.516 1 59.56 203 VAL B CA 1
ATOM 4670 C C . VAL B 1 203 ? 17.469 -3.156 -17.766 1 59.56 203 VAL B C 1
ATOM 4672 O O . VAL B 1 203 ? 17.953 -4.262 -17.5 1 59.56 203 VAL B O 1
ATOM 4675 N N . PRO B 1 204 ? 18.125 -2.139 -17.641 1 63.75 204 PRO B N 1
ATOM 4676 C CA . PRO B 1 204 ? 19.359 -2.158 -16.875 1 63.75 204 PRO B CA 1
ATOM 4677 C C . PRO B 1 204 ? 19.172 -2.791 -15.492 1 63.75 204 PRO B C 1
ATOM 4679 O O . PRO B 1 204 ? 18.078 -2.738 -14.922 1 63.75 204 PRO B O 1
ATOM 4682 N N . THR B 1 205 ? 20.172 -3.557 -15.078 1 70.25 205 THR B N 1
ATOM 4683 C CA . THR B 1 205 ? 20.203 -4.141 -13.742 1 70.25 205 THR B CA 1
ATOM 4684 C C . THR B 1 205 ? 20.594 -3.096 -12.703 1 70.25 205 THR B C 1
ATOM 4686 O O . THR B 1 205 ? 21.297 -2.133 -13.016 1 70.25 205 THR B O 1
ATOM 4689 N N . HIS B 1 206 ? 20.016 -3.201 -11.555 1 72 206 HIS B N 1
ATOM 4690 C CA . HIS B 1 206 ? 20.328 -2.393 -10.383 1 72 206 HIS B CA 1
ATOM 4691 C C . HIS B 1 206 ? 20.016 -0.92 -10.625 1 72 206 HIS B C 1
ATOM 4693 O O . HIS B 1 206 ? 20.859 -0.055 -10.375 1 72 206 HIS B O 1
ATOM 4699 N N . THR B 1 207 ? 18.875 -0.736 -11.109 1 81.94 207 THR B N 1
ATOM 4700 C CA . THR B 1 207 ? 18.5 0.596 -11.578 1 81.94 207 THR B CA 1
ATOM 4701 C C . THR B 1 207 ? 18.016 1.462 -10.43 1 81.94 207 THR B C 1
ATOM 4703 O O . THR B 1 207 ? 18.031 2.691 -10.508 1 81.94 207 THR B O 1
ATOM 4706 N N . ILE B 1 208 ? 17.719 0.748 -9.289 1 90.5 208 ILE B N 1
ATOM 4707 C CA . ILE B 1 208 ? 17.047 1.567 -8.289 1 90.5 208 ILE B CA 1
ATOM 4708 C C . ILE B 1 208 ? 17.875 1.62 -7.012 1 90.5 208 ILE B C 1
ATOM 4710 O O . ILE B 1 208 ? 17.375 2.016 -5.953 1 90.5 208 ILE B O 1
ATOM 4714 N N . GLY B 1 209 ? 19.078 1.217 -7.105 1 90.75 209 GLY B N 1
ATOM 4715 C CA . GLY B 1 209 ? 19.875 1.135 -5.898 1 90.75 209 GLY B CA 1
ATOM 4716 C C . GLY B 1 209 ? 19.406 0.06 -4.938 1 90.75 209 GLY B C 1
ATOM 4717 O O . GLY B 1 209 ? 19 -1.02 -5.359 1 90.75 209 GLY B O 1
ATOM 4718 N N . THR B 1 210 ? 19.547 0.305 -3.652 1 92.81 210 THR B N 1
ATOM 4719 C CA . THR B 1 210 ? 19.125 -0.651 -2.637 1 92.81 210 THR B CA 1
ATOM 4720 C C . THR B 1 210 ? 17.625 -0.537 -2.377 1 92.81 210 THR B C 1
ATOM 4722 O O . THR B 1 210 ? 17.125 0.543 -2.051 1 92.81 210 THR B O 1
ATOM 4725 N N . PRO B 1 211 ? 16.906 -1.624 -2.541 1 95.62 211 PRO B N 1
ATOM 4726 C CA . PRO B 1 211 ? 15.477 -1.564 -2.242 1 95.62 211 PRO B CA 1
ATOM 4727 C C . PRO B 1 211 ? 15.188 -1.181 -0.792 1 95.62 211 PRO B C 1
ATOM 4729 O O . PRO B 1 211 ? 15.836 -1.692 0.124 1 95.62 211 PRO B O 1
ATOM 4732 N N . LEU B 1 212 ? 14.188 -0.263 -0.604 1 96.19 212 LEU B N 1
ATOM 4733 C CA . LEU B 1 212 ? 13.828 0.236 0.72 1 96.19 212 LEU B CA 1
ATOM 4734 C C . LEU B 1 212 ? 12.422 -0.205 1.105 1 96.19 212 LEU B C 1
ATOM 4736 O O . LEU B 1 212 ? 12.211 -0.713 2.207 1 96.19 212 LEU B O 1
ATOM 4740 N N . LEU B 1 213 ? 11.539 -0.009 0.205 1 97.94 213 LEU B N 1
ATOM 4741 C CA . LEU B 1 213 ? 10.109 -0.097 0.491 1 97.94 213 LEU B CA 1
ATOM 4742 C C . LEU B 1 213 ? 9.359 -0.705 -0.688 1 97.94 213 LEU B C 1
ATOM 4744 O O . LEU B 1 213 ? 9.625 -0.364 -1.842 1 97.94 213 LEU B O 1
ATOM 4748 N N . ALA B 1 214 ? 8.43 -1.596 -0.354 1 98.56 214 ALA B N 1
ATOM 4749 C CA . ALA B 1 214 ? 7.621 -2.236 -1.388 1 98.56 214 ALA B CA 1
ATOM 4750 C C . ALA B 1 214 ? 6.133 -2.07 -1.103 1 98.56 214 ALA B C 1
ATOM 4752 O O . ALA B 1 214 ? 5.727 -1.958 0.056 1 98.56 214 ALA B O 1
ATOM 4753 N N . SER B 1 215 ? 5.32 -2.025 -2.143 1 98.75 215 SER B N 1
ATOM 4754 C CA . SER B 1 215 ? 3.867 -1.958 -2.037 1 98.75 215 SER B CA 1
ATOM 4755 C C . SER B 1 215 ? 3.195 -2.811 -3.107 1 98.75 215 SER B C 1
ATOM 4757 O O . SER B 1 215 ? 3.504 -2.686 -4.293 1 98.75 215 SER B O 1
ATOM 4759 N N . LEU B 1 216 ? 2.355 -3.68 -2.656 1 98.81 216 LEU B N 1
ATOM 4760 C CA . LEU B 1 216 ? 1.535 -4.461 -3.574 1 98.81 216 LEU B CA 1
ATOM 4761 C C . LEU B 1 216 ? 0.053 -4.176 -3.355 1 98.81 216 LEU B C 1
ATOM 4763 O O . LEU B 1 216 ? -0.46 -4.348 -2.248 1 98.81 216 LEU B O 1
ATOM 4767 N N . GLN B 1 217 ? -0.616 -3.725 -4.41 1 98.12 217 GLN B N 1
ATOM 4768 C CA . GLN B 1 217 ? -2.051 -3.467 -4.391 1 98.12 217 GLN B CA 1
ATOM 4769 C C . GLN B 1 217 ? -2.779 -4.324 -5.422 1 98.12 217 GLN B C 1
ATOM 4771 O O . GLN B 1 217 ? -2.457 -4.277 -6.613 1 98.12 217 GLN B O 1
ATOM 4776 N N . ILE B 1 218 ? -3.76 -5.02 -4.883 1 97.5 218 ILE B N 1
ATOM 4777 C CA . ILE B 1 218 ? -4.496 -5.91 -5.77 1 97.5 218 ILE B CA 1
ATOM 4778 C C . ILE B 1 218 ? -5.996 -5.727 -5.559 1 97.5 218 ILE B C 1
ATOM 4780 O O . ILE B 1 218 ? -6.48 -5.762 -4.426 1 97.5 218 ILE B O 1
ATOM 4784 N N . ARG B 1 219 ? -6.684 -5.504 -6.582 1 94.56 219 ARG B N 1
ATOM 4785 C CA . ARG B 1 219 ? -8.125 -5.699 -6.68 1 94.56 219 ARG B CA 1
ATOM 4786 C C . ARG B 1 219 ? -8.477 -6.676 -7.797 1 94.56 219 ARG B C 1
ATOM 4788 O O . ARG B 1 219 ? -8.023 -6.512 -8.93 1 94.56 219 ARG B O 1
ATOM 4795 N N . ALA B 1 220 ? -9.156 -7.625 -7.469 1 91.81 220 ALA B N 1
ATOM 4796 C CA . ALA B 1 220 ? -9.609 -8.609 -8.445 1 91.81 220 ALA B CA 1
ATOM 4797 C C . ALA B 1 220 ? -11.094 -8.922 -8.266 1 91.81 220 ALA B C 1
ATOM 4799 O O . ALA B 1 220 ? -11.469 -9.633 -7.324 1 91.81 220 ALA B O 1
ATOM 4800 N N . PRO B 1 221 ? -11.891 -8.445 -9.188 1 85.5 221 PRO B N 1
ATOM 4801 C CA . PRO B 1 221 ? -13.328 -8.641 -9.008 1 85.5 221 PRO B CA 1
ATOM 4802 C C . PRO B 1 221 ? -13.758 -10.094 -9.227 1 85.5 221 PRO B C 1
ATOM 4804 O O . PRO B 1 221 ? -13.531 -10.648 -10.305 1 85.5 221 PRO B O 1
ATOM 4807 N N . PHE B 1 222 ? -14.25 -10.672 -8.203 1 82.69 222 PHE B N 1
ATOM 4808 C CA . PHE B 1 222 ? -14.922 -11.969 -8.281 1 82.69 222 PHE B CA 1
ATOM 4809 C C . PHE B 1 222 ? -16.422 -11.805 -8.078 1 82.69 222 PHE B C 1
ATOM 4811 O O . PHE B 1 222 ? -16.969 -12.266 -7.078 1 82.69 222 PHE B O 1
ATOM 4818 N N . LEU B 1 223 ? -16.984 -11.266 -9.062 1 77.19 223 LEU B N 1
ATOM 4819 C CA . LEU B 1 223 ? -18.422 -10.961 -8.992 1 77.19 223 LEU B CA 1
ATOM 4820 C C . LEU B 1 223 ? -19.25 -12.234 -9.133 1 77.19 223 LEU B C 1
ATOM 4822 O O . LEU B 1 223 ? -18.734 -13.266 -9.586 1 77.19 223 LEU B O 1
ATOM 4826 N N . PRO B 1 224 ? -20.438 -12.141 -8.734 1 75.62 224 PRO B N 1
ATOM 4827 C CA . PRO B 1 224 ? -21.266 -13.352 -8.711 1 75.62 224 PRO B CA 1
ATOM 4828 C C . PRO B 1 224 ? -21.359 -14.023 -10.078 1 75.62 224 PRO B C 1
ATOM 4830 O O . PRO B 1 224 ? -21.547 -15.242 -10.156 1 75.62 224 PRO B O 1
ATOM 4833 N N . ASP B 1 225 ? -21.141 -13.312 -11.102 1 73.19 225 ASP B N 1
ATOM 4834 C CA . ASP B 1 225 ? -21.266 -13.891 -12.438 1 73.19 225 ASP B CA 1
ATOM 4835 C C . ASP B 1 225 ? -19.906 -14.367 -12.961 1 73.19 225 ASP B C 1
ATOM 4837 O O . ASP B 1 225 ? -19.812 -14.867 -14.086 1 73.19 225 ASP B O 1
ATOM 4841 N N . ASN B 1 226 ? -18.938 -14.219 -12.164 1 74.62 226 ASN B N 1
ATOM 4842 C CA . ASN B 1 226 ? -17.609 -14.688 -12.539 1 74.62 226 ASN B CA 1
ATOM 4843 C C . ASN B 1 226 ? -17.594 -16.203 -12.75 1 74.62 226 ASN B C 1
ATOM 4845 O O . ASN B 1 226 ? -17.953 -16.969 -11.852 1 74.62 226 ASN B O 1
ATOM 4849 N N . GLN B 1 227 ? -17.156 -16.641 -13.938 1 69.06 227 GLN B N 1
ATOM 4850 C CA . GLN B 1 227 ? -17.188 -18.062 -14.305 1 69.06 227 GLN B CA 1
ATOM 4851 C C . GLN B 1 227 ? -16.328 -18.891 -13.367 1 69.06 227 GLN B C 1
ATOM 4853 O O . GLN B 1 227 ? -16.656 -20.047 -13.07 1 69.06 227 GLN B O 1
ATOM 4858 N N . PHE B 1 228 ? -15.281 -18.328 -12.953 1 71.06 228 PHE B N 1
ATOM 4859 C CA . PHE B 1 228 ? -14.391 -19.062 -12.062 1 71.06 228 PHE B CA 1
ATOM 4860 C C . PHE B 1 228 ? -15 -19.203 -10.672 1 71.06 228 PHE B C 1
ATOM 4862 O O . PHE B 1 228 ? -14.852 -20.25 -10.023 1 71.06 228 PHE B O 1
ATOM 4869 N N . LEU B 1 229 ? -15.703 -18.234 -10.273 1 71.56 229 LEU B N 1
ATOM 4870 C CA . LEU B 1 229 ? -16.359 -18.297 -8.977 1 71.56 229 LEU B CA 1
ATOM 4871 C C . LEU B 1 229 ? -17.469 -19.328 -8.977 1 71.56 229 LEU B C 1
ATOM 4873 O O . LEU B 1 229 ? -17.75 -19.938 -7.945 1 71.56 229 LEU B O 1
ATOM 4877 N N . ASN B 1 230 ? -18.016 -19.531 -10.078 1 71.56 230 ASN B N 1
ATOM 4878 C CA . ASN B 1 230 ? -19.203 -20.391 -10.148 1 71.56 230 ASN B CA 1
ATOM 4879 C C . ASN B 1 230 ? -18.828 -21.859 -10.305 1 71.56 230 ASN B C 1
ATOM 4881 O O . ASN B 1 230 ? -19.672 -22.688 -10.609 1 71.56 230 ASN B O 1
ATOM 4885 N N . THR B 1 231 ? -17.578 -22.141 -10.016 1 69.81 231 THR B N 1
ATOM 4886 C CA . THR B 1 231 ? -17.203 -23.547 -9.875 1 69.81 231 THR B CA 1
ATOM 4887 C C . THR B 1 231 ? -17.484 -24.047 -8.461 1 69.81 231 THR B C 1
ATOM 4889 O O . THR B 1 231 ? -17.359 -23.297 -7.492 1 69.81 231 THR B O 1
ATOM 4892 N N . PRO B 1 232 ? -17.891 -25.281 -8.344 1 68.94 232 PRO B N 1
ATOM 4893 C CA . PRO B 1 232 ? -18.328 -25.797 -7.035 1 68.94 232 PRO B CA 1
ATOM 4894 C C . PRO B 1 232 ? -17.234 -25.672 -5.965 1 68.94 232 PRO B C 1
ATOM 4896 O O . PRO B 1 232 ? -17.531 -25.312 -4.82 1 68.94 232 PRO B O 1
ATOM 4899 N N . TRP B 1 233 ? -16.078 -25.875 -6.332 1 69.31 233 TRP B N 1
ATOM 4900 C CA . TRP B 1 233 ? -15.008 -25.891 -5.344 1 69.31 233 TRP B CA 1
ATOM 4901 C C . TRP B 1 233 ? -14.656 -24.484 -4.883 1 69.31 233 TRP B C 1
ATOM 4903 O O . TRP B 1 233 ? -14.07 -24.297 -3.812 1 69.31 233 TRP B O 1
ATOM 4913 N N . ARG B 1 234 ? -14.977 -23.484 -5.645 1 71.25 234 ARG B N 1
ATOM 4914 C CA . ARG B 1 234 ? -14.742 -22.109 -5.219 1 71.25 234 ARG B CA 1
ATOM 4915 C C . ARG B 1 234 ? -15.945 -21.562 -4.469 1 71.25 234 ARG B C 1
ATOM 4917 O O . ARG B 1 234 ? -15.789 -20.797 -3.518 1 71.25 234 ARG B O 1
ATOM 4924 N N . LYS B 1 235 ? -17.125 -21.938 -4.918 1 70.38 235 LYS B N 1
ATOM 4925 C CA . LYS B 1 235 ? -18.344 -21.453 -4.266 1 70.38 235 LYS B CA 1
ATOM 4926 C C . LYS B 1 235 ? -18.438 -21.984 -2.838 1 70.38 235 LYS B C 1
ATOM 4928 O O . LYS B 1 235 ? -18.891 -21.281 -1.936 1 70.38 235 LYS B O 1
ATOM 4933 N N . ASN B 1 236 ? -18.062 -23.172 -2.756 1 71.31 236 ASN B N 1
ATOM 4934 C CA . ASN B 1 236 ? -17.984 -23.812 -1.448 1 71.31 236 ASN B CA 1
ATOM 4935 C C . ASN B 1 236 ? -16.547 -24.234 -1.116 1 71.31 236 ASN B C 1
ATOM 4937 O O . ASN B 1 236 ? -16.188 -25.406 -1.267 1 71.31 236 ASN B O 1
ATOM 4941 N N . ALA B 1 237 ? -15.875 -23.25 -0.599 1 67.56 237 ALA B N 1
ATOM 4942 C CA . ALA B 1 237 ? -14.445 -23.484 -0.453 1 67.56 237 ALA B CA 1
ATOM 4943 C C . ALA B 1 237 ? -14.172 -24.625 0.524 1 67.56 237 ALA B C 1
ATOM 4945 O O . ALA B 1 237 ? -14.68 -24.625 1.647 1 67.56 237 ALA B O 1
ATOM 4946 N N . SER B 1 238 ? -13.391 -25.484 -0.023 1 72.38 238 SER B N 1
ATOM 4947 C CA . SER B 1 238 ? -13 -26.625 0.792 1 72.38 238 SER B CA 1
ATOM 4948 C C . SER B 1 238 ? -11.852 -26.281 1.731 1 72.38 238 SER B C 1
ATOM 4950 O O . SER B 1 238 ? -11.656 -26.938 2.75 1 72.38 238 SER B O 1
ATOM 4952 N N . TRP B 1 239 ? -11.047 -25.344 1.283 1 83.12 239 TRP B N 1
ATOM 4953 C CA . TRP B 1 239 ? -9.859 -24.953 2.035 1 83.12 239 TRP B CA 1
ATOM 4954 C C . TRP B 1 239 ? -10.047 -23.594 2.676 1 83.12 239 TRP B C 1
ATOM 4956 O O . TRP B 1 239 ? -10.648 -22.688 2.076 1 83.12 239 TRP B O 1
ATOM 4966 N N . TYR B 1 240 ? -9.539 -23.484 3.941 1 83.38 240 TYR B N 1
ATOM 4967 C CA . TYR B 1 240 ? -9.5 -22.141 4.504 1 83.38 240 TYR B CA 1
ATOM 4968 C C . TYR B 1 240 ? -8.594 -21.234 3.676 1 83.38 240 TYR B C 1
ATOM 4970 O O . TYR B 1 240 ? -7.527 -21.656 3.227 1 83.38 240 TYR B O 1
ATOM 4978 N N . GLY B 1 241 ? -9.062 -20.031 3.439 1 88.75 241 GLY B N 1
ATOM 4979 C CA . GLY B 1 241 ? -8.32 -19.047 2.658 1 88.75 241 GLY B CA 1
ATOM 4980 C C . GLY B 1 241 ? -8.891 -18.844 1.267 1 88.75 241 GLY B C 1
ATOM 4981 O O . GLY B 1 241 ? -8.656 -17.812 0.647 1 88.75 241 GLY B O 1
ATOM 4982 N N . GLY B 1 242 ? -9.5 -19.984 0.77 1 87.31 242 GLY B N 1
ATOM 4983 C CA . GLY B 1 242 ? -10.242 -19.859 -0.469 1 87.31 242 GLY B CA 1
ATOM 4984 C C . GLY B 1 242 ? -9.453 -19.188 -1.576 1 87.31 242 GLY B C 1
ATOM 4985 O O . GLY B 1 242 ? -8.414 -19.703 -2.004 1 87.31 242 GLY B O 1
ATOM 4986 N N . LEU B 1 243 ? -9.852 -17.953 -1.864 1 89.75 243 LEU B N 1
ATOM 4987 C CA . LEU B 1 243 ? -9.312 -17.203 -2.988 1 89.75 243 LEU B CA 1
ATOM 4988 C C . LEU B 1 243 ? -7.852 -16.828 -2.744 1 89.75 243 LEU B C 1
ATOM 4990 O O . LEU B 1 243 ? -7.094 -16.625 -3.695 1 89.75 243 LEU B O 1
ATOM 4994 N N . PHE B 1 244 ? -7.438 -16.812 -1.54 1 94.62 244 PHE B N 1
ATOM 4995 C CA . PHE B 1 244 ? -6.051 -16.469 -1.261 1 94.62 244 PHE B CA 1
ATOM 4996 C C . PHE B 1 244 ? -5.125 -17.641 -1.569 1 94.62 244 PHE B C 1
ATOM 4998 O O . PHE B 1 244 ? -4.016 -17.438 -2.066 1 94.62 244 PHE B O 1
ATOM 5005 N N . ILE B 1 245 ? -5.586 -18.812 -1.362 1 93.44 245 ILE B N 1
ATOM 5006 C CA . ILE B 1 245 ? -4.793 -19.984 -1.702 1 93.44 245 ILE B CA 1
ATOM 5007 C C . ILE B 1 245 ? -4.809 -20.203 -3.215 1 93.44 245 ILE B C 1
ATOM 5009 O O . ILE B 1 245 ? -3.795 -20.578 -3.807 1 93.44 245 ILE B O 1
ATOM 5013 N N . ASP B 1 246 ? -5.859 -19.875 -3.814 1 90.31 246 ASP B N 1
ATOM 5014 C CA . ASP B 1 246 ? -6.082 -20.156 -5.23 1 90.31 246 ASP B CA 1
ATOM 5015 C C . ASP B 1 246 ? -5.488 -19.047 -6.098 1 90.31 246 ASP B C 1
ATOM 5017 O O . ASP B 1 246 ? -4.844 -19.312 -7.113 1 90.31 246 ASP B O 1
ATOM 5021 N N . SER B 1 247 ? -5.727 -17.844 -5.691 1 92.81 247 SER B N 1
ATOM 5022 C CA . SER B 1 247 ? -5.402 -16.703 -6.559 1 92.81 247 SER B CA 1
ATOM 5023 C C . SER B 1 247 ? -4.242 -15.898 -6 1 92.81 247 SER B C 1
ATOM 5025 O O . SER B 1 247 ? -3.273 -15.617 -6.711 1 92.81 247 SER B O 1
ATOM 5027 N N . PHE B 1 248 ? -4.266 -15.578 -4.762 1 96.81 248 PHE B N 1
ATOM 5028 C CA . PHE B 1 248 ? -3.227 -14.719 -4.207 1 96.81 248 PHE B CA 1
ATOM 5029 C C . PHE B 1 248 ? -1.873 -15.414 -4.234 1 96.81 248 PHE B C 1
ATOM 5031 O O . PHE B 1 248 ? -0.829 -14.766 -4.23 1 96.81 248 PHE B O 1
ATOM 5038 N N . VAL B 1 249 ? -1.83 -16.688 -4.258 1 97.81 249 VAL B N 1
ATOM 5039 C CA . VAL B 1 249 ? -0.583 -17.438 -4.254 1 97.81 249 VAL B CA 1
ATOM 5040 C C . VAL B 1 249 ? 0.288 -17 -5.43 1 97.81 249 VAL B C 1
ATOM 5042 O O . VAL B 1 249 ? 1.518 -17 -5.336 1 97.81 249 VAL B O 1
ATOM 5045 N N . HIS B 1 250 ? -0.331 -16.578 -6.574 1 97.94 250 HIS B N 1
ATOM 5046 C CA . HIS B 1 250 ? 0.425 -16 -7.68 1 97.94 250 HIS B CA 1
ATOM 5047 C C . HIS B 1 250 ? 1.274 -14.828 -7.211 1 97.94 250 HIS B C 1
ATOM 5049 O O . HIS B 1 250 ? 2.449 -14.719 -7.57 1 97.94 250 HIS B O 1
ATOM 5055 N N . HIS B 1 251 ? 0.666 -14.07 -6.438 1 98.31 251 HIS B N 1
ATOM 5056 C CA . HIS B 1 251 ? 1.324 -12.844 -5.992 1 98.31 251 HIS B CA 1
ATOM 5057 C C . HIS B 1 251 ? 2.381 -13.141 -4.934 1 98.31 251 HIS B C 1
ATOM 5059 O O . HIS B 1 251 ? 3.406 -12.461 -4.867 1 98.31 251 HIS B O 1
ATOM 5065 N N . ALA B 1 252 ? 2.117 -14.156 -4.109 1 98.62 252 ALA B N 1
ATOM 5066 C CA . ALA B 1 252 ? 3.172 -14.617 -3.211 1 98.62 252 ALA B CA 1
ATOM 5067 C C . ALA B 1 252 ? 4.418 -15.023 -3.992 1 98.62 252 ALA B C 1
ATOM 5069 O O . ALA B 1 252 ? 5.535 -14.648 -3.631 1 98.62 252 ALA B O 1
ATOM 5070 N N . ALA B 1 253 ? 4.223 -15.766 -5.066 1 98.62 253 ALA B N 1
ATOM 5071 C CA . ALA B 1 253 ? 5.332 -16.172 -5.922 1 98.62 253 ALA B CA 1
ATOM 5072 C C . ALA B 1 253 ? 6.035 -14.953 -6.527 1 98.62 253 ALA B C 1
ATOM 5074 O O . ALA B 1 253 ? 7.266 -14.898 -6.566 1 98.62 253 ALA B O 1
ATOM 5075 N N . GLY B 1 254 ? 5.219 -14.016 -7 1 98.19 254 GLY B N 1
ATOM 5076 C CA . GLY B 1 254 ? 5.789 -12.797 -7.559 1 98.19 254 GLY B CA 1
ATOM 5077 C C . GLY B 1 254 ? 6.613 -12.008 -6.562 1 98.19 254 GLY B C 1
ATOM 5078 O O . GLY B 1 254 ? 7.711 -11.555 -6.879 1 98.19 254 GLY B O 1
ATOM 5079 N N . LEU B 1 255 ? 6.094 -11.852 -5.359 1 98.56 255 LEU B N 1
ATOM 5080 C CA . LEU B 1 255 ? 6.801 -11.141 -4.297 1 98.56 255 LEU B CA 1
ATOM 5081 C C . LEU B 1 255 ? 8.148 -11.789 -4.012 1 98.56 255 LEU B C 1
ATOM 5083 O O . LEU B 1 255 ? 9.164 -11.102 -3.908 1 98.56 255 LEU B O 1
ATOM 5087 N N . ARG B 1 256 ? 8.148 -13.07 -3.896 1 98.19 256 ARG B N 1
ATOM 5088 C CA . ARG B 1 256 ? 9.359 -13.812 -3.57 1 98.19 256 ARG B CA 1
ATOM 5089 C C . ARG B 1 256 ? 10.344 -13.797 -4.734 1 98.19 256 ARG B C 1
ATOM 5091 O O . ARG B 1 256 ? 11.562 -13.719 -4.527 1 98.19 256 ARG B O 1
ATOM 5098 N N . ALA B 1 257 ? 9.812 -13.875 -5.938 1 97.12 257 ALA B N 1
ATOM 5099 C CA . ALA B 1 257 ? 10.672 -13.852 -7.117 1 97.12 257 ALA B CA 1
ATOM 5100 C C . ALA B 1 257 ? 11.422 -12.531 -7.223 1 97.12 257 ALA B C 1
ATOM 5102 O O . ALA B 1 257 ? 12.578 -12.492 -7.664 1 97.12 257 ALA B O 1
ATOM 5103 N N . VAL B 1 258 ? 10.828 -11.461 -6.777 1 96.94 258 VAL B N 1
ATOM 5104 C CA . VAL B 1 258 ? 11.383 -10.125 -7.004 1 96.94 258 VAL B CA 1
ATOM 5105 C C . VAL B 1 258 ? 12.25 -9.719 -5.816 1 96.94 258 VAL B C 1
ATOM 5107 O O . VAL B 1 258 ? 13.336 -9.156 -5.992 1 96.94 258 VAL B O 1
ATOM 5110 N N . LEU B 1 259 ? 11.781 -10.031 -4.609 1 97.12 259 LEU B N 1
ATOM 5111 C CA . LEU B 1 259 ? 12.445 -9.438 -3.453 1 97.12 259 LEU B CA 1
ATOM 5112 C C . LEU B 1 259 ? 13.031 -10.516 -2.551 1 97.12 259 LEU B C 1
ATOM 5114 O O . LEU B 1 259 ? 13.672 -10.203 -1.543 1 97.12 259 LEU B O 1
ATOM 5118 N N . GLY B 1 260 ? 12.797 -11.727 -2.865 1 96.75 260 GLY B N 1
ATOM 5119 C CA . GLY B 1 260 ? 13.305 -12.812 -2.037 1 96.75 260 GLY B CA 1
ATOM 5120 C C . GLY B 1 260 ? 12.359 -13.203 -0.92 1 96.75 260 GLY B C 1
ATOM 5121 O O . GLY B 1 260 ? 11.148 -13 -1.026 1 96.75 260 GLY B O 1
ATOM 5122 N N . GLU B 1 261 ? 12.906 -13.766 0.118 1 98.25 261 GLU B N 1
ATOM 5123 C CA . GLU B 1 261 ? 12.086 -14.406 1.146 1 98.25 261 GLU B CA 1
ATOM 5124 C C . GLU B 1 261 ? 11.586 -13.375 2.158 1 98.25 261 GLU B C 1
ATOM 5126 O O . GLU B 1 261 ? 12.312 -12.461 2.537 1 98.25 261 GLU B O 1
ATOM 5131 N N . VAL B 1 262 ? 10.359 -13.547 2.533 1 98.44 262 VAL B N 1
ATOM 5132 C CA . VAL B 1 262 ? 9.742 -12.734 3.574 1 98.44 262 VAL B CA 1
ATOM 5133 C C . VAL B 1 262 ? 10.039 -13.328 4.945 1 98.44 262 VAL B C 1
ATOM 5135 O O . VAL B 1 262 ? 9.898 -14.539 5.145 1 98.44 262 VAL B O 1
ATOM 5138 N N . GLU B 1 263 ? 10.422 -12.484 5.848 1 98.38 263 GLU B N 1
ATOM 5139 C CA . GLU B 1 263 ? 10.789 -12.938 7.184 1 98.38 263 GLU B CA 1
ATOM 5140 C C . GLU B 1 263 ? 9.594 -12.883 8.133 1 98.38 263 GLU B C 1
ATOM 5142 O O . GLU B 1 263 ? 9.344 -13.836 8.875 1 98.38 263 GLU B O 1
ATOM 5147 N N . THR B 1 264 ? 8.898 -11.797 8.18 1 98.62 264 THR B N 1
ATOM 5148 C CA . THR B 1 264 ? 7.773 -11.602 9.086 1 98.62 264 THR B CA 1
ATOM 5149 C C . THR B 1 264 ? 6.609 -10.922 8.367 1 98.62 264 THR B C 1
ATOM 5151 O O . THR B 1 264 ? 6.816 -10.148 7.43 1 98.62 264 THR B O 1
ATOM 5154 N N . VAL B 1 265 ? 5.375 -11.273 8.844 1 98.81 265 VAL B N 1
ATOM 5155 C CA . VAL B 1 265 ? 4.176 -10.625 8.32 1 98.81 265 VAL B CA 1
ATOM 5156 C C . VAL B 1 265 ? 3.25 -10.25 9.477 1 98.81 265 VAL B C 1
ATOM 5158 O O . VAL B 1 265 ? 3.301 -10.859 10.547 1 98.81 265 VAL B O 1
ATOM 5161 N N . SER B 1 266 ? 2.496 -9.227 9.297 1 98.81 266 SER B N 1
ATOM 5162 C CA . SER B 1 266 ? 1.328 -8.875 10.094 1 98.81 266 SER B CA 1
ATOM 5163 C C . SER B 1 266 ? 0.148 -8.484 9.211 1 98.81 266 SER B C 1
ATOM 5165 O O . SER B 1 266 ? 0.227 -7.516 8.445 1 98.81 266 SER B O 1
ATOM 5167 N N . ALA B 1 267 ? -0.898 -9.258 9.352 1 98.75 267 ALA B N 1
ATOM 5168 C CA . ALA B 1 267 ? -2.021 -9.055 8.438 1 98.75 267 ALA B CA 1
ATOM 5169 C C . ALA B 1 267 ? -3.344 -9 9.195 1 98.75 267 ALA B C 1
ATOM 5171 O O . ALA B 1 267 ? -3.484 -9.617 10.258 1 98.75 267 ALA B O 1
ATOM 5172 N N . VAL B 1 268 ? -4.27 -8.242 8.672 1 98.56 268 VAL B N 1
ATOM 5173 C CA . VAL B 1 268 ? -5.672 -8.297 9.07 1 98.56 268 VAL B CA 1
ATOM 5174 C C . VAL B 1 268 ? -6.531 -8.711 7.871 1 98.56 268 VAL B C 1
ATOM 5176 O O . VAL B 1 268 ? -6.238 -8.344 6.734 1 98.56 268 VAL B O 1
ATOM 5179 N N . THR B 1 269 ? -7.508 -9.5 8.195 1 97.5 269 THR B N 1
ATOM 5180 C CA . THR B 1 269 ? -8.375 -10.023 7.137 1 97.5 269 THR B CA 1
ATOM 5181 C C . THR B 1 269 ? -9.844 -9.766 7.461 1 97.5 269 THR B C 1
ATOM 5183 O O . THR B 1 269 ? -10.188 -9.516 8.617 1 97.5 269 THR B O 1
ATOM 5186 N N . SER B 1 270 ? -10.672 -9.695 6.395 1 95.62 270 SER B N 1
ATOM 5187 C CA . SER B 1 270 ? -12.117 -9.586 6.574 1 95.62 270 SER B CA 1
ATOM 5188 C C . SER B 1 270 ? -12.867 -10.344 5.488 1 95.62 270 SER B C 1
ATOM 5190 O O . SER B 1 270 ? -12.281 -10.742 4.48 1 95.62 270 SER B O 1
ATOM 5192 N N . ASP B 1 271 ? -14.062 -10.68 5.805 1 93.44 271 ASP B N 1
ATOM 5193 C CA . ASP B 1 271 ? -15.055 -11.266 4.91 1 93.44 271 ASP B CA 1
ATOM 5194 C C . ASP B 1 271 ? -16.188 -10.281 4.629 1 93.44 271 ASP B C 1
ATOM 5196 O O . ASP B 1 271 ? -17.203 -10.273 5.332 1 93.44 271 ASP B O 1
ATOM 5200 N N . ARG B 1 272 ? -16.109 -9.57 3.496 1 90.69 272 ARG B N 1
ATOM 5201 C CA . ARG B 1 272 ? -16.938 -8.383 3.326 1 90.69 272 ARG B CA 1
ATOM 5202 C C . ARG B 1 272 ? -18.078 -8.648 2.338 1 90.69 272 ARG B C 1
ATOM 5204 O O . ARG B 1 272 ? -19.109 -7.973 2.375 1 90.69 272 ARG B O 1
ATOM 5211 N N . ALA B 1 273 ? -17.844 -9.492 1.403 1 87.88 273 ALA B N 1
ATOM 5212 C CA . ALA B 1 273 ? -18.859 -9.805 0.414 1 87.88 273 ALA B CA 1
ATOM 5213 C C . ALA B 1 273 ? -19.578 -11.109 0.755 1 87.88 273 ALA B C 1
ATOM 5215 O O . ALA B 1 273 ? -18.938 -12.164 0.849 1 87.88 273 ALA B O 1
ATOM 5216 N N . ASP B 1 274 ? -20.766 -11.086 0.762 1 85.19 274 ASP B N 1
ATOM 5217 C CA . ASP B 1 274 ? -21.547 -12.234 1.2 1 85.19 274 ASP B CA 1
ATOM 5218 C C . ASP B 1 274 ? -21.516 -13.352 0.155 1 85.19 274 ASP B C 1
ATOM 5220 O O . ASP B 1 274 ? -21.734 -14.523 0.479 1 85.19 274 ASP B O 1
ATOM 5224 N N . TYR B 1 275 ? -21.234 -12.953 -1.044 1 83.75 275 TYR B N 1
ATOM 5225 C CA . TYR B 1 275 ? -21.281 -13.945 -2.113 1 83.75 275 TYR B CA 1
ATOM 5226 C C . TYR B 1 275 ? -19.938 -14.648 -2.27 1 83.75 275 TYR B C 1
ATOM 5228 O O . TYR B 1 275 ? -19.828 -15.602 -3.047 1 83.75 275 TYR B O 1
ATOM 5236 N N . LEU B 1 276 ? -19 -14.273 -1.521 1 87.19 276 LEU B N 1
ATOM 5237 C CA . LEU B 1 276 ? -17.688 -14.914 -1.583 1 87.19 276 LEU B CA 1
ATOM 5238 C C . LEU B 1 276 ? -17.516 -15.906 -0.437 1 87.19 276 LEU B C 1
ATOM 5240 O O . LEU B 1 276 ? -18.047 -15.695 0.656 1 87.19 276 LEU B O 1
ATOM 5244 N N . PRO B 1 277 ? -16.781 -17.016 -0.64 1 80.81 277 PRO B N 1
ATOM 5245 C CA . PRO B 1 277 ? -16.703 -18.125 0.32 1 80.81 277 PRO B CA 1
ATOM 5246 C C . PRO B 1 277 ? -15.797 -17.797 1.512 1 80.81 277 PRO B C 1
ATOM 5248 O O . PRO B 1 277 ? -15.438 -18.703 2.275 1 80.81 277 PRO B O 1
ATOM 5251 N N . GLY B 1 278 ? -15.664 -16.719 2.021 1 88.06 278 GLY B N 1
ATOM 5252 C CA . GLY B 1 278 ? -14.781 -16.469 3.15 1 88.06 278 GLY B CA 1
ATOM 5253 C C . GLY B 1 278 ? -14.008 -15.172 3.039 1 88.06 278 GLY B C 1
ATOM 5254 O O . GLY B 1 278 ? -14.562 -14.148 2.627 1 88.06 278 GLY B O 1
ATOM 5255 N N . VAL B 1 279 ? -12.695 -15.375 3.492 1 93.38 279 VAL B N 1
ATOM 5256 C CA . VAL B 1 279 ? -11.844 -14.188 3.529 1 93.38 279 VAL B CA 1
ATOM 5257 C C . VAL B 1 279 ? -11.695 -13.609 2.121 1 93.38 279 VAL B C 1
ATOM 5259 O O . VAL B 1 279 ? -11.406 -14.344 1.172 1 93.38 279 VAL B O 1
ATOM 5262 N N . ASP B 1 280 ? -11.961 -12.289 2.021 1 95.31 280 ASP B N 1
ATOM 5263 C CA . ASP B 1 280 ? -11.922 -11.711 0.68 1 95.31 280 ASP B CA 1
ATOM 5264 C C . ASP B 1 280 ? -11.078 -10.438 0.653 1 95.31 280 ASP B C 1
ATOM 5266 O O . ASP B 1 280 ? -10.789 -9.906 -0.419 1 95.31 280 ASP B O 1
ATOM 5270 N N . THR B 1 281 ? -10.703 -9.977 1.838 1 97.25 281 THR B N 1
ATOM 5271 C CA . THR B 1 281 ? -9.938 -8.742 1.939 1 97.25 281 THR B CA 1
ATOM 5272 C C . THR B 1 281 ? -8.789 -8.891 2.939 1 97.25 281 THR B C 1
ATOM 5274 O O . THR B 1 281 ? -8.969 -9.492 4.004 1 97.25 281 THR B O 1
ATOM 5277 N N . LEU B 1 282 ? -7.613 -8.375 2.555 1 98.25 282 LEU B N 1
ATOM 5278 C CA . LEU B 1 282 ? -6.418 -8.5 3.379 1 98.25 282 LEU B CA 1
ATOM 5279 C C . LEU B 1 282 ? -5.562 -7.238 3.291 1 98.25 282 LEU B C 1
ATOM 5281 O O . LEU B 1 282 ? -5.375 -6.684 2.205 1 98.25 282 LEU B O 1
ATOM 5285 N N . ALA B 1 283 ? -5.141 -6.699 4.414 1 98.81 283 ALA B N 1
ATOM 5286 C CA . ALA B 1 283 ? -4.121 -5.664 4.551 1 98.81 283 ALA B CA 1
ATOM 5287 C C . ALA B 1 283 ? -2.971 -6.141 5.434 1 98.81 283 ALA B C 1
ATOM 5289 O O . ALA B 1 283 ? -3.193 -6.641 6.539 1 98.81 283 ALA B O 1
ATOM 5290 N N . ALA B 1 284 ? -1.728 -5.969 4.91 1 98.94 284 ALA B N 1
ATOM 5291 C CA . ALA B 1 284 ? -0.613 -6.539 5.664 1 98.94 284 ALA B CA 1
ATOM 5292 C C . ALA B 1 284 ? 0.639 -5.676 5.527 1 98.94 284 ALA B C 1
ATOM 5294 O O . ALA B 1 284 ? 0.802 -4.957 4.539 1 98.94 284 ALA B O 1
ATOM 5295 N N . GLN B 1 285 ? 1.466 -5.695 6.52 1 98.69 285 GLN B N 1
ATOM 5296 C CA . GLN B 1 285 ? 2.854 -5.266 6.383 1 98.69 285 GLN B CA 1
ATOM 5297 C C . GLN B 1 285 ? 3.807 -6.453 6.469 1 98.69 285 GLN B C 1
ATOM 5299 O O . GLN B 1 285 ? 3.545 -7.418 7.191 1 98.69 285 GLN B O 1
ATOM 5304 N N . LEU B 1 286 ? 4.84 -6.391 5.707 1 98.75 286 LEU B N 1
ATOM 5305 C CA . LEU B 1 286 ? 5.836 -7.445 5.586 1 98.75 286 LEU B CA 1
ATOM 5306 C C . LEU B 1 286 ? 7.242 -6.898 5.812 1 98.75 286 LEU B C 1
ATOM 5308 O O . LEU B 1 286 ? 7.516 -5.734 5.508 1 98.75 286 LEU B O 1
ATOM 5312 N N . THR B 1 287 ? 8.102 -7.758 6.34 1 98.62 287 THR B N 1
ATOM 5313 C CA . THR B 1 287 ? 9.547 -7.535 6.344 1 98.62 287 THR B CA 1
ATOM 5314 C C . THR B 1 287 ? 10.273 -8.68 5.637 1 98.62 287 THR B C 1
ATOM 5316 O O . THR B 1 287 ? 10.102 -9.844 5.996 1 98.62 287 THR B O 1
ATOM 5319 N N . TRP B 1 288 ? 10.984 -8.297 4.582 1 98 288 TRP B N 1
ATOM 5320 C CA . TRP B 1 288 ? 11.789 -9.289 3.885 1 98 288 TRP B CA 1
ATOM 5321 C C . TRP B 1 288 ? 13.094 -9.57 4.637 1 98 288 TRP B C 1
ATOM 5323 O O . TRP B 1 288 ? 13.539 -8.742 5.441 1 98 288 TRP B O 1
ATOM 5333 N N . SER B 1 289 ? 13.734 -10.711 4.355 1 97.12 289 SER B N 1
ATOM 5334 C CA . SER B 1 289 ? 15 -11.086 4.98 1 97.12 289 SER B CA 1
ATOM 5335 C C . SER B 1 289 ? 16.094 -10.07 4.664 1 97.12 289 SER B C 1
ATOM 5337 O O . SER B 1 289 ? 17.031 -9.883 5.453 1 97.12 289 SER B O 1
ATOM 5339 N N . SER B 1 290 ? 15.977 -9.406 3.572 1 94.5 290 SER B N 1
ATOM 5340 C CA . SER B 1 290 ? 16.938 -8.398 3.135 1 94.5 290 SER B CA 1
ATOM 5341 C C . SER B 1 290 ? 16.812 -7.121 3.961 1 94.5 290 SER B C 1
ATOM 5343 O O . SER B 1 290 ? 17.688 -6.25 3.902 1 94.5 290 SER B O 1
ATOM 5345 N N . GLY B 1 291 ? 15.734 -6.98 4.629 1 95 291 GLY B N 1
ATOM 5346 C CA . GLY B 1 291 ? 15.477 -5.766 5.391 1 95 291 GLY B CA 1
ATOM 5347 C C . GLY B 1 291 ? 14.477 -4.844 4.727 1 95 291 GLY B C 1
ATOM 5348 O O . GLY B 1 291 ? 14.023 -3.871 5.336 1 95 291 GLY B O 1
ATOM 5349 N N . VAL B 1 292 ? 14.133 -5.133 3.479 1 97.06 292 VAL B N 1
ATOM 5350 C CA . VAL B 1 292 ? 13.086 -4.375 2.812 1 97.06 292 VAL B CA 1
ATOM 5351 C C . VAL B 1 292 ? 11.781 -4.504 3.592 1 97.06 292 VAL B C 1
ATOM 5353 O O . VAL B 1 292 ? 11.461 -5.582 4.102 1 97.06 292 VAL B O 1
ATOM 5356 N N . GLN B 1 293 ? 11.086 -3.406 3.717 1 98 293 GLN B N 1
ATOM 5357 C CA . GLN B 1 293 ? 9.75 -3.385 4.309 1 98 293 GLN B CA 1
ATOM 5358 C C . GLN B 1 293 ? 8.688 -3.084 3.254 1 98 293 GLN B C 1
ATOM 5360 O O . GLN B 1 293 ? 8.992 -2.518 2.203 1 98 293 GLN B O 1
ATOM 5365 N N . GLY B 1 294 ? 7.531 -3.533 3.545 1 98.69 294 GLY B N 1
ATOM 5366 C CA . GLY B 1 294 ? 6.508 -3.242 2.551 1 98.69 294 GLY B CA 1
ATOM 5367 C C . GLY B 1 294 ? 5.105 -3.559 3.029 1 98.69 294 GLY B C 1
ATOM 5368 O O . GLY B 1 294 ? 4.906 -3.928 4.188 1 98.69 294 GLY B O 1
ATOM 5369 N N . VAL B 1 295 ? 4.152 -3.295 2.107 1 98.94 295 VAL B N 1
ATOM 5370 C CA . VAL B 1 295 ? 2.744 -3.502 2.424 1 98.94 295 VAL B CA 1
ATOM 5371 C C . VAL B 1 295 ? 2.064 -4.258 1.285 1 98.94 295 VAL B C 1
ATOM 5373 O O . VAL B 1 295 ? 2.48 -4.16 0.129 1 98.94 295 VAL B O 1
ATOM 5376 N N . VAL B 1 296 ? 1.031 -5.012 1.672 1 98.88 296 VAL B N 1
ATOM 5377 C CA . VAL B 1 296 ? 0.167 -5.723 0.734 1 98.88 296 VAL B CA 1
ATOM 5378 C C . VAL B 1 296 ? -1.296 -5.41 1.041 1 98.88 296 VAL B C 1
ATOM 5380 O O . VAL B 1 296 ? -1.729 -5.508 2.191 1 98.88 296 VAL B O 1
ATOM 5383 N N . SER B 1 297 ? -2.027 -4.98 0.063 1 98.5 297 SER B N 1
ATOM 5384 C CA . SER B 1 297 ? -3.467 -4.766 0.162 1 98.5 297 SER B CA 1
ATOM 5385 C C . SER B 1 297 ? -4.211 -5.473 -0.966 1 98.5 297 SER B C 1
ATOM 5387 O O . SER B 1 297 ? -3.932 -5.238 -2.145 1 98.5 297 SER B O 1
ATOM 5389 N N . VAL B 1 298 ? -5.145 -6.312 -0.563 1 98 298 VAL B N 1
ATOM 5390 C CA . VAL B 1 298 ? -5.844 -7.145 -1.534 1 98 298 VAL B CA 1
ATOM 5391 C C . VAL B 1 298 ? -7.332 -7.188 -1.203 1 98 298 VAL B C 1
ATOM 5393 O O . VAL B 1 298 ? -7.711 -7.332 -0.039 1 98 298 VAL B O 1
ATOM 5396 N N . THR B 1 299 ? -8.172 -7.043 -2.264 1 97.31 299 THR B N 1
ATOM 5397 C CA . THR B 1 299 ? -9.586 -7.34 -2.059 1 97.31 299 THR B CA 1
ATOM 5398 C C . THR B 1 299 ? -10.172 -8.023 -3.289 1 97.31 299 THR B C 1
ATOM 5400 O O . THR B 1 299 ? -9.836 -7.676 -4.422 1 97.31 299 THR B O 1
ATOM 5403 N N . TYR B 1 300 ? -10.938 -8.992 -3.055 1 94.44 300 TYR B N 1
ATOM 5404 C CA . TYR B 1 300 ? -11.703 -9.68 -4.086 1 94.44 300 TYR B CA 1
ATOM 5405 C C . TYR B 1 300 ? -13.156 -9.227 -4.074 1 94.44 300 TYR B C 1
ATOM 5407 O O . TYR B 1 300 ? -13.977 -9.719 -4.855 1 94.44 300 TYR B O 1
ATOM 5415 N N . ALA B 1 301 ? -13.453 -8.273 -3.221 1 93.12 301 ALA B N 1
ATOM 5416 C CA . ALA B 1 301 ? -14.828 -7.836 -3.014 1 93.12 301 ALA B CA 1
ATOM 5417 C C . ALA B 1 301 ? -15.117 -6.547 -3.779 1 93.12 301 ALA B C 1
ATOM 5419 O O . ALA B 1 301 ? -16.234 -6.016 -3.717 1 93.12 301 ALA B O 1
ATOM 5420 N N . GLY B 1 302 ? -14.156 -6.027 -4.43 1 89.62 302 GLY B N 1
ATOM 5421 C CA . GLY B 1 302 ? -14.367 -4.828 -5.227 1 89.62 302 GLY B CA 1
ATOM 5422 C C . GLY B 1 302 ? -14.867 -5.125 -6.629 1 89.62 302 GLY B C 1
ATOM 5423 O O . GLY B 1 302 ? -15.094 -6.281 -6.98 1 89.62 302 GLY B O 1
ATOM 5424 N N . ARG B 1 303 ? -14.969 -4.02 -7.434 1 87.81 303 ARG B N 1
ATOM 5425 C CA . ARG B 1 303 ? -15.586 -4.199 -8.742 1 87.81 303 ARG B CA 1
ATOM 5426 C C . ARG B 1 303 ? -14.562 -4.004 -9.859 1 87.81 303 ARG B C 1
ATOM 5428 O O . ARG B 1 303 ? -14.812 -4.383 -11.008 1 87.81 303 ARG B O 1
ATOM 5435 N N . ASP B 1 304 ? -13.484 -3.402 -9.5 1 84.94 304 ASP B N 1
ATOM 5436 C CA . ASP B 1 304 ? -12.516 -3.109 -10.555 1 84.94 304 ASP B CA 1
ATOM 5437 C C . ASP B 1 304 ? -11.242 -3.928 -10.375 1 84.94 304 ASP B C 1
ATOM 5439 O O . ASP B 1 304 ? -10.977 -4.441 -9.289 1 84.94 304 ASP B O 1
ATOM 5443 N N . LEU B 1 305 ? -10.555 -4.062 -11.5 1 88.94 305 LEU B N 1
ATOM 5444 C CA . LEU B 1 305 ? -9.289 -4.789 -11.516 1 88.94 305 LEU B CA 1
ATOM 5445 C C . LEU B 1 305 ? -8.117 -3.834 -11.336 1 88.94 305 LEU B C 1
ATOM 5447 O O . LEU B 1 305 ? -8.07 -2.773 -11.961 1 88.94 305 LEU B O 1
ATOM 5451 N N . GLN B 1 306 ? -7.254 -4.188 -10.445 1 92.5 306 GLN B N 1
ATOM 5452 C CA . GLN B 1 306 ? -6 -3.457 -10.289 1 92.5 306 GLN B CA 1
ATOM 5453 C C . GLN B 1 306 ? -4.879 -4.383 -9.82 1 92.5 306 GLN B C 1
ATOM 5455 O O . GLN B 1 306 ? -5.102 -5.254 -8.977 1 92.5 306 GLN B O 1
ATOM 5460 N N . TYR B 1 307 ? -3.84 -4.277 -10.406 1 96.31 307 TYR B N 1
ATOM 5461 C CA . TYR B 1 307 ? -2.574 -4.848 -9.961 1 96.31 307 TYR B CA 1
ATOM 5462 C C . TYR B 1 307 ? -1.455 -3.816 -10.031 1 96.31 307 TYR B C 1
ATOM 5464 O O . TYR B 1 307 ? -1.164 -3.279 -11.102 1 96.31 307 TYR B O 1
ATOM 5472 N N . GLU B 1 308 ? -0.824 -3.531 -8.93 1 97.31 308 GLU B N 1
ATOM 5473 C CA . GLU B 1 308 ? 0.319 -2.625 -8.883 1 97.31 308 GLU B CA 1
ATOM 5474 C C . GLU B 1 308 ? 1.35 -3.09 -7.859 1 97.31 308 GLU B C 1
ATOM 5476 O O . GLU B 1 308 ? 1.043 -3.207 -6.672 1 97.31 308 GLU B O 1
ATOM 5481 N N . PHE B 1 309 ? 2.484 -3.383 -8.312 1 98.5 309 PHE B N 1
ATOM 5482 C CA . PHE B 1 309 ? 3.619 -3.758 -7.48 1 98.5 309 PHE B CA 1
ATOM 5483 C C . PHE B 1 309 ? 4.742 -2.736 -7.605 1 98.5 309 PHE B C 1
ATOM 5485 O O . PHE B 1 309 ? 5.426 -2.678 -8.633 1 98.5 309 PHE B O 1
ATOM 5492 N N . GLY B 1 310 ? 4.938 -1.965 -6.566 1 98.06 310 GLY B N 1
ATOM 5493 C CA . GLY B 1 310 ? 5.945 -0.918 -6.562 1 98.06 310 GLY B CA 1
ATOM 5494 C C . GLY B 1 310 ? 7.082 -1.185 -5.59 1 98.06 310 GLY B C 1
ATOM 5495 O O . GLY B 1 310 ? 6.855 -1.686 -4.488 1 98.06 310 GLY B O 1
ATOM 5496 N N . ILE B 1 311 ? 8.258 -0.849 -6 1 97.69 311 ILE B N 1
ATOM 5497 C CA . ILE B 1 311 ? 9.438 -0.939 -5.148 1 97.69 311 ILE B CA 1
ATOM 5498 C C . ILE B 1 311 ? 10.234 0.362 -5.234 1 97.69 311 ILE B C 1
ATOM 5500 O O . ILE B 1 311 ? 10.539 0.841 -6.328 1 97.69 311 ILE B O 1
ATOM 5504 N N . THR B 1 312 ? 10.508 0.901 -4.109 1 96.75 312 THR B N 1
ATOM 5505 C CA . THR B 1 312 ? 11.328 2.102 -4 1 96.75 312 THR B CA 1
ATOM 5506 C C . THR B 1 312 ? 12.727 1.755 -3.496 1 96.75 312 THR B C 1
ATOM 5508 O O . THR B 1 312 ? 12.875 1.086 -2.471 1 96.75 312 THR B O 1
ATOM 5511 N N . GLY B 1 313 ? 13.672 2.219 -4.223 1 94.69 313 GLY B N 1
ATOM 5512 C CA . GLY B 1 313 ? 15.055 2.084 -3.793 1 94.69 313 GLY B CA 1
ATOM 5513 C C . GLY B 1 313 ? 15.719 3.414 -3.504 1 94.69 313 GLY B C 1
ATOM 5514 O O . GLY B 1 313 ? 15.078 4.465 -3.561 1 94.69 313 GLY B O 1
ATOM 5515 N N . THR B 1 314 ? 16.953 3.381 -3.186 1 91.12 314 THR B N 1
ATOM 5516 C CA . THR B 1 314 ? 17.719 4.559 -2.781 1 91.12 314 THR B CA 1
ATOM 5517 C C . THR B 1 314 ? 17.906 5.508 -3.959 1 91.12 314 THR B C 1
ATOM 5519 O O . THR B 1 314 ? 18.078 6.715 -3.77 1 91.12 314 THR B O 1
ATOM 5522 N N . THR B 1 315 ? 17.844 4.965 -5.223 1 90.06 315 THR B N 1
ATOM 5523 C CA . THR B 1 315 ? 18.172 5.828 -6.348 1 90.06 315 THR B CA 1
ATOM 5524 C C . THR B 1 315 ? 17.078 5.758 -7.418 1 90.06 315 THR B C 1
ATOM 5526 O O . THR B 1 315 ? 17.281 6.195 -8.547 1 90.06 315 THR B O 1
ATOM 5529 N N . GLY B 1 316 ? 15.969 5.18 -7.062 1 92.56 316 GLY B N 1
ATOM 5530 C CA . GLY B 1 316 ? 14.914 5.082 -8.055 1 92.56 316 GLY B CA 1
ATOM 5531 C C . GLY B 1 316 ? 13.742 4.223 -7.605 1 92.56 316 GLY B C 1
ATOM 5532 O O . GLY B 1 316 ? 13.656 3.848 -6.434 1 92.56 316 GLY B O 1
ATOM 5533 N N . THR B 1 317 ? 12.828 3.998 -8.594 1 95.31 317 THR B N 1
ATOM 5534 C CA . THR B 1 317 ? 11.625 3.219 -8.305 1 95.31 317 THR B CA 1
ATOM 5535 C C . THR B 1 317 ? 11.25 2.35 -9.5 1 95.31 317 THR B C 1
ATOM 5537 O O . THR B 1 317 ? 11.609 2.66 -10.641 1 95.31 317 THR B O 1
ATOM 5540 N N . VAL B 1 318 ? 10.625 1.232 -9.242 1 95.44 318 VAL B N 1
ATOM 5541 C CA . VAL B 1 318 ? 9.969 0.437 -10.273 1 95.44 318 VAL B CA 1
ATOM 5542 C C . VAL B 1 318 ? 8.492 0.257 -9.922 1 95.44 318 VAL B C 1
ATOM 5544 O O . VAL B 1 318 ? 8.125 0.21 -8.75 1 95.44 318 VAL B O 1
ATOM 5547 N N . SER B 1 319 ? 7.707 0.248 -10.906 1 96.81 319 SER B N 1
ATOM 5548 C CA . SER B 1 319 ? 6.285 -0.049 -10.773 1 96.81 319 SER B CA 1
ATOM 5549 C C . SER B 1 319 ? 5.816 -1.019 -11.852 1 96.81 319 SER B C 1
ATOM 5551 O O . SER B 1 319 ? 5.973 -0.749 -13.047 1 96.81 319 SER B O 1
ATOM 5553 N N . LEU B 1 320 ? 5.348 -2.129 -11.422 1 97.94 320 LEU B N 1
ATOM 5554 C CA . LEU B 1 320 ? 4.75 -3.111 -12.32 1 97.94 320 LEU B CA 1
ATOM 5555 C C . LEU B 1 320 ? 3.229 -3.092 -12.211 1 97.94 320 LEU B C 1
ATOM 5557 O O . LEU B 1 320 ? 2.676 -3.287 -11.125 1 97.94 320 LEU B O 1
ATOM 5561 N N . GLU B 1 321 ? 2.559 -2.859 -13.367 1 97.19 321 GLU B 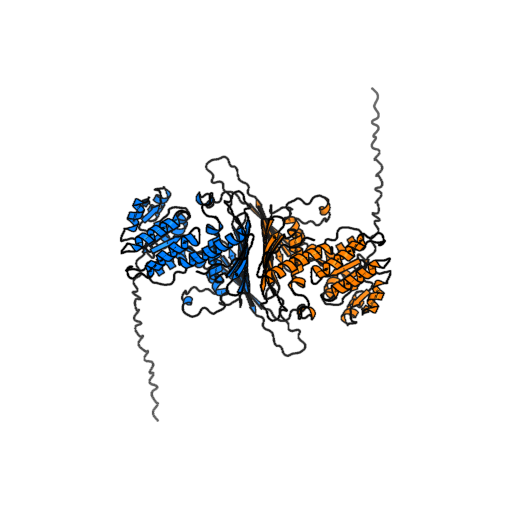N 1
ATOM 5562 C CA . GLU B 1 321 ? 1.102 -2.766 -13.391 1 97.19 321 GLU B CA 1
ATOM 5563 C C . GLU B 1 321 ? 0.51 -3.652 -14.484 1 97.19 321 GLU B C 1
ATOM 5565 O O . GLU B 1 321 ? 1.201 -4.016 -15.438 1 97.19 321 GLU B O 1
ATOM 5570 N N . ARG B 1 322 ? -0.75 -3.998 -14.234 1 93.06 322 ARG B N 1
ATOM 5571 C CA . ARG B 1 322 ? -1.471 -4.637 -15.328 1 93.06 322 ARG B CA 1
ATOM 5572 C C . ARG B 1 322 ? -1.724 -3.652 -16.469 1 93.06 322 ARG B C 1
ATOM 5574 O O . ARG B 1 322 ? -2.096 -2.502 -16.234 1 93.06 322 ARG B O 1
ATOM 5581 N N . ALA B 1 323 ? -1.443 -4.039 -17.656 1 89.44 323 ALA B N 1
ATOM 5582 C CA . ALA B 1 323 ? -1.68 -3.254 -18.859 1 89.44 323 ALA B CA 1
ATOM 5583 C C . ALA B 1 323 ? -2.168 -4.141 -20 1 89.44 323 ALA B C 1
ATOM 5585 O O . ALA B 1 323 ? -1.424 -4.988 -20.5 1 89.44 323 ALA B O 1
ATOM 5586 N N . GLY B 1 324 ? -3.391 -3.889 -20.375 1 84.38 324 GLY B N 1
ATOM 5587 C CA . GLY B 1 324 ? -3.947 -4.773 -21.375 1 84.38 324 GLY B CA 1
ATOM 5588 C C . GLY B 1 324 ? -3.926 -6.234 -20.969 1 84.38 324 GLY B C 1
ATOM 5589 O O . GLY B 1 324 ? -4.418 -6.59 -19.891 1 84.38 324 GLY B O 1
ATOM 5590 N N . LEU B 1 325 ? -3.26 -7.035 -21.828 1 85.12 325 LEU B N 1
ATOM 5591 C CA . LEU B 1 325 ? -3.221 -8.469 -21.562 1 85.12 325 LEU B CA 1
ATOM 5592 C C . LEU B 1 325 ? -1.914 -8.859 -20.875 1 85.12 325 LEU B C 1
ATOM 5594 O O . LEU B 1 325 ? -1.619 -10.047 -20.719 1 85.12 325 LEU B O 1
ATOM 5598 N N . GLY B 1 326 ? -1.24 -7.793 -20.484 1 93.94 326 GLY B N 1
ATOM 5599 C CA . GLY B 1 326 ? 0.042 -8.062 -19.859 1 93.94 326 GLY B CA 1
ATOM 5600 C C . GLY B 1 326 ? 0.38 -7.09 -18.75 1 93.94 326 GLY B C 1
ATOM 5601 O O . GLY B 1 326 ? -0.466 -6.781 -17.906 1 93.94 326 GLY B O 1
ATOM 5602 N N . HIS B 1 327 ? 1.719 -6.828 -18.703 1 96.31 327 HIS B N 1
ATOM 5603 C CA . HIS B 1 327 ? 2.203 -5.922 -17.672 1 96.31 327 HIS B CA 1
ATOM 5604 C C . HIS B 1 327 ? 2.902 -4.711 -18.281 1 96.31 327 HIS B C 1
ATOM 5606 O O . HIS B 1 327 ? 3.432 -4.793 -19.391 1 96.31 327 HIS B O 1
ATOM 5612 N N . ARG B 1 328 ? 2.844 -3.656 -17.641 1 97.44 328 ARG B N 1
ATOM 5613 C CA . ARG B 1 328 ? 3.668 -2.482 -17.906 1 97.44 328 ARG B CA 1
ATOM 5614 C C . ARG B 1 328 ? 4.637 -2.219 -16.766 1 97.44 328 ARG B C 1
ATOM 5616 O O . ARG B 1 328 ? 4.227 -2.109 -15.609 1 97.44 328 ARG B O 1
ATOM 5623 N N . LEU B 1 329 ? 5.887 -2.174 -17.109 1 96.56 329 LEU B N 1
ATOM 5624 C CA . LEU B 1 329 ? 6.922 -1.873 -16.125 1 96.56 329 LEU B CA 1
ATOM 5625 C C . LEU B 1 329 ? 7.441 -0.45 -16.312 1 96.56 329 LEU B C 1
ATOM 5627 O O . LEU B 1 329 ? 7.871 -0.074 -17.406 1 96.56 329 LEU B O 1
ATOM 5631 N N . THR B 1 330 ? 7.328 0.354 -15.297 1 96.06 330 THR B N 1
ATOM 5632 C CA . THR B 1 330 ? 7.91 1.69 -15.273 1 96.06 330 THR B CA 1
ATOM 5633 C C . THR B 1 330 ? 9.102 1.739 -14.32 1 96.06 330 THR B C 1
ATOM 5635 O O . THR B 1 330 ? 8.984 1.366 -13.148 1 96.06 330 THR B O 1
ATOM 5638 N N . VAL B 1 331 ? 10.219 2.148 -14.812 1 93.5 331 VAL B N 1
ATOM 5639 C CA . VAL B 1 331 ? 11.438 2.299 -14.016 1 93.5 331 VAL B CA 1
ATOM 5640 C C . VAL B 1 331 ? 11.875 3.76 -14.016 1 93.5 331 VAL B C 1
ATOM 5642 O O . VAL B 1 331 ? 12.039 4.367 -15.078 1 93.5 331 VAL B O 1
ATOM 5645 N N . VAL B 1 332 ? 11.969 4.297 -12.859 1 92.38 332 VAL B N 1
ATOM 5646 C CA . VAL B 1 332 ? 12.477 5.656 -12.695 1 92.38 332 VAL B CA 1
ATOM 5647 C C . VAL B 1 332 ? 13.836 5.617 -12 1 92.38 332 VAL B C 1
ATOM 5649 O O . VAL B 1 332 ? 13.969 5.047 -10.914 1 92.38 332 VAL B O 1
ATOM 5652 N N . SER B 1 333 ? 14.781 6.129 -12.633 1 87.88 333 SER B N 1
ATOM 5653 C CA . SER B 1 333 ? 16.125 6.219 -12.055 1 87.88 333 SER B CA 1
ATOM 5654 C C . SER B 1 333 ? 16.547 7.672 -11.867 1 87.88 333 SER B C 1
ATOM 5656 O O . SER B 1 333 ? 16.312 8.508 -12.742 1 87.88 333 SER B O 1
ATOM 5658 N N . SER B 1 334 ? 16.984 7.906 -10.664 1 80.94 334 SER B N 1
ATOM 5659 C CA . SER B 1 334 ? 17.422 9.266 -10.375 1 80.94 334 SER B CA 1
ATOM 5660 C C . SER B 1 334 ? 18.922 9.32 -10.086 1 80.94 334 SER B C 1
ATOM 5662 O O . SER B 1 334 ? 19.453 8.438 -9.414 1 80.94 334 SER B O 1
ATOM 5664 N N . SER B 1 335 ? 19.641 10.141 -10.844 1 67.75 335 SER B N 1
ATOM 5665 C CA . SER B 1 335 ? 21.062 10.367 -10.594 1 67.75 335 SER B CA 1
ATOM 5666 C C . SER B 1 335 ? 21.297 11.727 -9.945 1 67.75 335 SER B C 1
ATOM 5668 O O . SER B 1 335 ? 20.578 12.68 -10.219 1 67.75 335 SER B O 1
ATOM 5670 N N . HIS B 1 336 ? 21.797 11.703 -8.719 1 58.69 336 HIS B N 1
ATOM 5671 C CA . HIS B 1 336 ? 22.219 12.945 -8.094 1 58.69 336 HIS B CA 1
ATOM 5672 C C . HIS B 1 336 ? 23.656 13.281 -8.445 1 58.69 336 HIS B C 1
ATOM 5674 O O . HIS B 1 336 ? 24.562 12.469 -8.242 1 58.69 336 HIS B O 1
ATOM 5680 N N . THR B 1 337 ? 23.906 14.07 -9.383 1 48.44 337 THR B N 1
ATOM 5681 C CA . THR B 1 337 ? 25.266 14.57 -9.547 1 48.44 337 THR B CA 1
ATOM 5682 C C . THR B 1 337 ? 25.484 15.836 -8.711 1 48.44 337 THR B C 1
ATOM 5684 O O . THR B 1 337 ? 24.719 16.797 -8.82 1 48.44 337 THR B O 1
ATOM 5687 N N . ALA B 1 338 ? 26.016 15.648 -7.531 1 43.91 338 ALA B N 1
ATOM 5688 C CA . ALA B 1 338 ? 26.484 16.828 -6.809 1 43.91 338 ALA B CA 1
ATOM 5689 C C . ALA B 1 338 ? 27.422 17.672 -7.684 1 43.91 338 ALA B C 1
ATOM 5691 O O . ALA B 1 338 ? 28.359 17.141 -8.273 1 43.91 338 ALA B O 1
ATOM 5692 N N . SER B 1 339 ? 26.953 18.609 -8.375 1 38.19 339 SER B N 1
ATOM 5693 C CA . SER B 1 339 ? 27.938 19.469 -9.008 1 38.19 339 SER B CA 1
ATOM 5694 C C . SER B 1 339 ? 28.859 20.109 -7.969 1 38.19 339 SER B C 1
ATOM 5696 O O . SER B 1 339 ? 28.391 20.703 -7 1 38.19 339 SER B O 1
ATOM 5698 N N . THR B 1 340 ? 29.938 19.484 -7.609 1 37.56 340 THR B N 1
ATOM 5699 C CA . THR B 1 340 ? 31 20.141 -6.855 1 37.56 340 THR B CA 1
ATOM 5700 C C . THR B 1 340 ? 31.375 21.469 -7.496 1 37.56 340 THR B C 1
ATOM 5702 O O . THR B 1 340 ? 32.469 21.609 -8.055 1 37.56 340 THR B O 1
ATOM 5705 N N . GLY B 1 341 ? 30.547 22.25 -8.07 1 34.12 341 GLY B N 1
ATOM 5706 C CA . GLY B 1 341 ? 31.266 23.438 -8.5 1 34.12 341 GLY B CA 1
ATOM 5707 C C . GLY B 1 341 ? 31.875 24.203 -7.344 1 34.12 341 GLY B C 1
ATOM 5708 O O . GLY B 1 341 ? 31.359 24.188 -6.227 1 34.12 341 GLY B O 1
ATOM 5709 N N . THR B 1 342 ? 33.219 24.375 -7.273 1 34.5 342 THR B N 1
ATOM 5710 C CA . THR B 1 342 ? 34.062 25.234 -6.461 1 34.5 342 THR B CA 1
ATOM 5711 C C . THR B 1 342 ? 33.375 26.578 -6.227 1 34.5 342 THR B C 1
ATOM 5713 O O . THR B 1 342 ? 33.844 27.391 -5.406 1 34.5 342 THR B O 1
ATOM 5716 N N . ASP B 1 343 ? 32.906 27.297 -7.32 1 30.89 343 ASP B N 1
ATOM 5717 C CA . ASP B 1 343 ? 32.75 28.75 -7.168 1 30.89 343 ASP B CA 1
ATOM 5718 C C . ASP B 1 343 ? 31.594 29.062 -6.219 1 30.89 343 ASP B C 1
ATOM 5720 O O . ASP B 1 343 ? 30.562 28.391 -6.227 1 30.89 343 ASP B O 1
ATOM 5724 N N . ARG B 1 344 ? 31.797 30.016 -5.133 1 33.88 344 ARG B N 1
ATOM 5725 C CA . ARG B 1 344 ? 31.047 30.656 -4.055 1 33.88 344 ARG B CA 1
ATOM 5726 C C . ARG B 1 344 ? 29.609 30.906 -4.465 1 33.88 344 ARG B C 1
ATOM 5728 O O . ARG B 1 344 ? 28.719 30.953 -3.615 1 33.88 344 ARG B O 1
ATOM 5735 N N . GLU B 1 345 ? 29.391 31.625 -5.574 1 32.94 345 GLU B N 1
ATOM 5736 C CA . GLU B 1 345 ? 28.141 32.344 -5.816 1 32.94 345 GLU B CA 1
ATOM 5737 C C . GLU B 1 345 ? 27.016 31.406 -6.219 1 32.94 345 GLU B C 1
ATOM 5739 O O . GLU B 1 345 ? 25.844 31.797 -6.191 1 32.94 345 GLU B O 1
ATOM 5744 N N . LYS B 1 346 ? 27.297 30.453 -7.152 1 36.16 346 LYS B N 1
ATOM 5745 C CA . LYS B 1 346 ? 26.125 29.875 -7.785 1 36.16 346 LYS B CA 1
ATOM 5746 C C . LYS B 1 346 ? 25.453 28.844 -6.867 1 36.16 346 LYS B C 1
ATOM 5748 O O . LYS B 1 346 ? 26.094 27.906 -6.41 1 36.16 346 LYS B O 1
ATOM 5753 N N . VAL B 1 347 ? 24.328 29.203 -6.285 1 35.97 347 VAL B N 1
ATOM 5754 C CA . VAL B 1 347 ? 23.344 28.344 -5.617 1 35.97 347 VAL B CA 1
ATOM 5755 C C . VAL B 1 347 ? 23.344 26.969 -6.254 1 35.97 347 VAL B C 1
ATOM 5757 O O . VAL B 1 347 ? 23.172 26.828 -7.469 1 35.97 347 VAL B O 1
ATOM 5760 N N . ALA B 1 348 ? 24.188 26 -5.879 1 36.56 348 ALA B N 1
ATOM 5761 C CA . ALA B 1 348 ? 24.234 24.594 -6.285 1 36.56 348 ALA B CA 1
ATOM 5762 C C . ALA B 1 348 ? 22.859 24.094 -6.727 1 36.56 348 ALA B C 1
ATOM 5764 O O . ALA B 1 348 ? 21.922 24.047 -5.926 1 36.56 348 ALA B O 1
ATOM 5765 N N . THR B 1 349 ? 22.406 24.438 -7.895 1 40.06 349 THR B N 1
ATOM 5766 C CA . THR B 1 349 ? 21.234 23.797 -8.469 1 40.06 349 THR B CA 1
ATOM 5767 C C . THR B 1 349 ? 21.406 22.281 -8.539 1 40.06 349 THR B C 1
ATOM 5769 O O . THR B 1 349 ? 22.406 21.797 -9.086 1 40.06 349 THR B O 1
ATOM 5772 N N . THR B 1 350 ? 21.359 21.469 -7.531 1 45.56 350 THR B N 1
ATOM 5773 C CA . THR B 1 350 ? 21.328 20.016 -7.629 1 45.56 350 THR B CA 1
ATOM 5774 C C . THR B 1 350 ? 20.422 19.578 -8.773 1 45.56 350 THR B C 1
ATOM 5776 O O . THR B 1 350 ? 19.234 19.891 -8.789 1 45.56 350 THR B O 1
ATOM 5779 N N . ASP B 1 351 ? 21 19.438 -9.914 1 49.59 351 ASP B N 1
ATOM 5780 C CA . ASP B 1 351 ? 20.297 18.875 -11.07 1 49.59 351 ASP B CA 1
ATOM 5781 C C . ASP B 1 351 ? 19.844 17.438 -10.789 1 49.59 351 ASP B C 1
ATOM 5783 O O . ASP B 1 351 ? 20.672 16.531 -10.664 1 49.59 351 ASP B O 1
ATOM 5787 N N . ASN B 1 352 ? 18.875 17.172 -10.023 1 59.28 352 ASN B N 1
ATOM 5788 C CA . ASN B 1 352 ? 18.234 15.852 -9.938 1 59.28 352 ASN B CA 1
ATOM 5789 C C . ASN B 1 352 ? 17.547 15.477 -11.25 1 59.28 352 ASN B C 1
ATOM 5791 O O . ASN B 1 352 ? 16.562 16.094 -11.641 1 59.28 352 ASN B O 1
ATOM 5795 N N . THR B 1 353 ? 18.438 14.805 -12.094 1 71.19 353 THR B N 1
ATOM 5796 C CA . THR B 1 353 ? 17.844 14.328 -13.336 1 71.19 353 THR B CA 1
ATOM 5797 C C . THR B 1 353 ? 17.25 12.938 -13.148 1 71.19 353 THR B C 1
ATOM 5799 O O . THR B 1 353 ? 17.844 12.086 -12.492 1 71.19 353 THR B O 1
ATOM 5802 N N . SER B 1 354 ? 15.969 12.852 -13.422 1 81.56 354 SER B N 1
ATOM 5803 C CA . SER B 1 354 ? 15.289 11.562 -13.383 1 81.56 354 SER B CA 1
ATOM 5804 C C . SER B 1 354 ? 14.961 11.07 -14.789 1 81.56 354 SER B C 1
ATOM 5806 O O . SER B 1 354 ? 14.664 11.867 -15.68 1 81.56 354 SER B O 1
ATOM 5808 N N . THR B 1 355 ? 15.398 9.797 -15.031 1 86.19 355 THR B N 1
ATOM 5809 C CA . THR B 1 355 ? 15.016 9.133 -16.281 1 86.19 355 THR B CA 1
ATOM 5810 C C . THR B 1 355 ? 13.922 8.102 -16.016 1 86.19 355 THR B C 1
ATOM 5812 O O . THR B 1 355 ? 14.008 7.312 -15.07 1 86.19 355 THR B O 1
ATOM 5815 N N . THR B 1 356 ? 12.922 8.203 -16.875 1 90.94 356 THR B N 1
ATOM 5816 C CA . THR B 1 356 ? 11.812 7.258 -16.781 1 90.94 356 THR B CA 1
ATOM 5817 C C . THR B 1 356 ? 11.742 6.379 -18.031 1 90.94 356 THR B C 1
ATOM 5819 O O . THR B 1 356 ? 11.766 6.883 -19.156 1 90.94 356 THR B O 1
ATOM 5822 N N . THR B 1 357 ? 11.758 5.082 -17.812 1 92 357 THR B N 1
ATOM 5823 C CA . THR B 1 357 ? 11.547 4.113 -18.891 1 92 357 THR B CA 1
ATOM 5824 C C . THR B 1 357 ? 10.297 3.277 -18.625 1 92 357 THR B C 1
ATOM 5826 O O . THR B 1 357 ? 10.086 2.795 -17.516 1 92 357 THR B O 1
ATOM 5829 N N . THR B 1 358 ? 9.5 3.197 -19.672 1 94.5 358 THR B N 1
ATOM 5830 C CA . THR B 1 358 ? 8.305 2.365 -19.609 1 94.5 358 THR B CA 1
ATOM 5831 C C . THR B 1 358 ? 8.344 1.272 -20.672 1 94.5 358 THR B C 1
ATOM 5833 O O . THR B 1 358 ? 8.602 1.548 -21.844 1 94.5 358 THR B O 1
ATOM 5836 N N . THR B 1 359 ? 8.18 0.052 -20.234 1 94.88 359 THR B N 1
ATOM 5837 C CA . THR B 1 359 ? 8.188 -1.095 -21.125 1 94.88 359 THR B CA 1
ATOM 5838 C C . THR B 1 359 ? 6.953 -1.963 -20.922 1 94.88 359 THR B C 1
ATOM 5840 O O . THR B 1 359 ? 6.555 -2.213 -19.781 1 94.88 359 THR B O 1
ATOM 5843 N N . GLU B 1 360 ? 6.395 -2.414 -21.969 1 95.75 360 GLU B N 1
ATOM 5844 C CA . GLU B 1 360 ? 5.262 -3.328 -21.906 1 95.75 360 GLU B CA 1
ATOM 5845 C C . GLU B 1 360 ? 5.688 -4.762 -22.188 1 95.75 360 GLU B C 1
ATOM 5847 O O . GLU B 1 360 ? 6.527 -5 -23.062 1 95.75 360 GLU B O 1
ATOM 5852 N N . TYR B 1 361 ? 5.117 -5.641 -21.484 1 95.19 361 TYR B N 1
ATOM 5853 C CA . TYR B 1 361 ? 5.387 -7.066 -21.609 1 95.19 361 TYR B CA 1
ATOM 5854 C C . TYR B 1 361 ? 4.094 -7.852 -21.812 1 95.19 361 TYR B C 1
ATOM 5856 O O . TYR B 1 361 ? 3.062 -7.52 -21.234 1 95.19 361 TYR B O 1
ATOM 5864 N N . GLY B 1 362 ? 4.184 -8.875 -22.625 1 93.19 362 GLY B N 1
ATOM 5865 C CA . GLY B 1 362 ? 3.053 -9.781 -22.75 1 93.19 362 GLY B CA 1
ATOM 5866 C C . GLY B 1 362 ? 2.865 -10.664 -21.531 1 93.19 362 GLY B C 1
ATOM 5867 O O . GLY B 1 362 ? 3.639 -10.578 -20.578 1 93.19 362 GLY B O 1
ATOM 5868 N N . PHE B 1 363 ? 1.86 -11.438 -21.531 1 92.38 363 PHE B N 1
ATOM 5869 C CA . PHE B 1 363 ? 1.542 -12.367 -20.469 1 92.38 363 PHE B CA 1
ATOM 5870 C C . PHE B 1 363 ? 1.77 -13.805 -20.922 1 92.38 363 PHE B C 1
ATOM 5872 O O . PHE B 1 363 ? 0.821 -14.586 -21.031 1 92.38 363 PHE B O 1
ATOM 5879 N N . THR B 1 364 ? 3.051 -14.188 -21.078 1 94.5 364 THR B N 1
ATOM 5880 C CA . THR B 1 364 ? 3.422 -15.438 -21.719 1 94.5 364 THR B CA 1
ATOM 5881 C C . THR B 1 364 ? 3.969 -16.438 -20.703 1 94.5 364 THR B C 1
ATOM 5883 O O . THR B 1 364 ? 4.645 -17.391 -21.062 1 94.5 364 THR B O 1
ATOM 5886 N N . GLY B 1 365 ? 3.711 -16.188 -19.453 1 96.88 365 GLY B N 1
ATOM 5887 C CA . GLY B 1 365 ? 4.289 -16.984 -18.375 1 96.88 365 GLY B CA 1
ATOM 5888 C C . GLY B 1 365 ? 3.904 -18.453 -18.453 1 96.88 365 GLY B C 1
ATOM 5889 O O . GLY B 1 365 ? 4.707 -19.328 -18.125 1 96.88 365 GLY B O 1
ATOM 5890 N N . VAL B 1 366 ? 2.734 -18.766 -18.906 1 97.38 366 VAL B N 1
ATOM 5891 C CA . VAL B 1 366 ? 2.281 -20.156 -18.984 1 97.38 366 VAL B CA 1
ATOM 5892 C C . VAL B 1 366 ? 3.078 -20.891 -20.062 1 97.38 366 VAL B C 1
ATOM 5894 O O . VAL B 1 366 ? 3.564 -22 -19.812 1 97.38 366 VAL B O 1
ATOM 5897 N N . GLU B 1 367 ? 3.23 -20.266 -21.203 1 97.56 367 GLU B N 1
ATOM 5898 C CA . GLU B 1 367 ? 4.043 -20.875 -22.25 1 97.56 367 GLU B CA 1
ATOM 5899 C C . GLU B 1 367 ? 5.477 -21.094 -21.781 1 97.56 367 GLU B C 1
ATOM 5901 O O . GLU B 1 367 ? 6.035 -22.188 -21.953 1 97.56 367 GLU B O 1
ATOM 5906 N N . GLU B 1 368 ? 5.984 -20.078 -21.141 1 96.62 368 GLU B N 1
ATOM 5907 C CA . GLU B 1 368 ? 7.379 -20.125 -20.703 1 96.62 368 GLU B CA 1
ATOM 5908 C C . GLU B 1 368 ? 7.59 -21.203 -19.656 1 96.62 368 GLU B C 1
ATOM 5910 O O . GLU B 1 368 ? 8.625 -21.875 -19.641 1 96.62 368 GLU B O 1
ATOM 5915 N N . GLU B 1 369 ? 6.637 -21.375 -18.75 1 97.69 369 GLU B N 1
ATOM 5916 C CA . GLU B 1 369 ? 6.816 -22.406 -17.734 1 97.69 369 GLU B CA 1
ATOM 5917 C C . GLU B 1 369 ? 6.715 -23.797 -18.328 1 97.69 369 GLU B C 1
ATOM 5919 O O . GLU B 1 369 ? 7.391 -24.734 -17.875 1 97.69 369 GLU B O 1
ATOM 5924 N N . PHE B 1 370 ? 5.898 -24.016 -19.375 1 98.06 370 PHE B N 1
ATOM 5925 C CA . PHE B 1 370 ? 5.828 -25.281 -20.078 1 98.06 370 PHE B CA 1
ATOM 5926 C C . PHE B 1 370 ? 7.16 -25.609 -20.75 1 98.06 370 PHE B C 1
ATOM 5928 O O . PHE B 1 370 ? 7.641 -26.734 -20.656 1 98.06 370 PHE B O 1
ATOM 5935 N N . LEU B 1 371 ? 7.711 -24.625 -21.375 1 97.06 371 LEU B N 1
ATOM 5936 C CA . LEU B 1 371 ? 8.977 -24.828 -22.062 1 97.06 371 LEU B CA 1
ATOM 5937 C C . LEU B 1 371 ? 10.102 -25.109 -21.062 1 97.06 371 LEU B C 1
ATOM 5939 O O . LEU B 1 371 ? 10.953 -25.969 -21.312 1 97.06 371 LEU B O 1
ATOM 5943 N N . ALA B 1 372 ? 10.078 -24.375 -19.984 1 96.88 372 ALA B N 1
ATOM 5944 C CA . ALA B 1 372 ? 11.07 -24.641 -18.938 1 96.88 372 ALA B CA 1
ATOM 5945 C C . ALA B 1 372 ? 10.93 -26.047 -18.391 1 96.88 372 ALA B C 1
ATOM 5947 O O . ALA B 1 372 ? 11.93 -26.734 -18.156 1 96.88 372 ALA B O 1
ATOM 5948 N N . PHE B 1 373 ? 9.742 -26.469 -18.156 1 97.44 373 PHE B N 1
ATOM 5949 C CA . PHE B 1 373 ? 9.469 -27.828 -17.688 1 97.44 373 PHE B CA 1
ATOM 5950 C C . PHE B 1 373 ? 10.016 -28.844 -18.672 1 97.44 373 PHE B C 1
ATOM 5952 O O . PHE B 1 373 ? 10.711 -29.781 -18.281 1 97.44 373 PHE B O 1
ATOM 5959 N N . ALA B 1 374 ? 9.742 -28.656 -19.953 1 97.31 374 ALA B N 1
ATOM 5960 C CA . ALA B 1 374 ? 10.211 -29.578 -20.984 1 97.31 374 ALA B CA 1
ATOM 5961 C C . ALA B 1 374 ? 11.734 -29.641 -21 1 97.31 374 ALA B C 1
ATOM 5963 O O . ALA B 1 374 ? 12.32 -30.719 -21.125 1 97.31 374 ALA B O 1
ATOM 5964 N N . GLY B 1 375 ? 12.305 -28.484 -20.922 1 95.5 375 GLY B N 1
ATOM 5965 C CA . GLY B 1 375 ? 13.758 -28.453 -20.844 1 95.5 375 GLY B CA 1
ATOM 5966 C C . GLY B 1 375 ? 14.32 -29.219 -19.656 1 95.5 375 GLY B C 1
ATOM 5967 O O . GLY B 1 375 ? 15.258 -30 -19.812 1 95.5 375 GLY B O 1
ATOM 5968 N N . ALA B 1 376 ? 13.711 -29.031 -18.547 1 94.88 376 ALA B N 1
ATOM 5969 C CA . ALA B 1 376 ? 14.148 -29.719 -17.344 1 94.88 376 ALA B CA 1
ATOM 5970 C C . ALA B 1 376 ? 13.992 -31.234 -17.484 1 94.88 376 ALA B C 1
ATOM 5972 O O . ALA B 1 376 ? 14.852 -32 -17.047 1 94.88 376 ALA B O 1
ATOM 5973 N N . CYS B 1 377 ? 12.914 -31.641 -18.062 1 94.75 377 CYS B N 1
ATOM 5974 C CA . CYS B 1 377 ? 12.648 -33.062 -18.266 1 94.75 377 CYS B CA 1
ATOM 5975 C C . CYS B 1 377 ? 13.742 -33.688 -19.125 1 94.75 377 CYS B C 1
ATOM 5977 O O . CYS B 1 377 ? 14.008 -34.875 -19 1 94.75 377 CYS B O 1
ATOM 5979 N N . ARG B 1 378 ? 14.391 -32.844 -19.938 1 92.69 378 ARG B N 1
ATOM 5980 C CA . ARG B 1 378 ? 15.438 -33.344 -20.828 1 92.69 378 ARG B CA 1
ATOM 5981 C C . ARG B 1 378 ? 16.828 -33.062 -20.234 1 92.69 378 ARG B C 1
ATOM 5983 O O . ARG B 1 378 ? 17.828 -33.188 -20.938 1 92.69 378 ARG B O 1
ATOM 5990 N N . GLY B 1 379 ? 16.781 -32.625 -19.062 1 89.5 379 GLY B N 1
ATOM 5991 C CA . GLY B 1 379 ? 18.047 -32.344 -18.391 1 89.5 379 GLY B CA 1
ATOM 5992 C C . GLY B 1 379 ? 18.672 -31.031 -18.828 1 89.5 379 GLY B C 1
ATOM 5993 O O . GLY B 1 379 ? 19.875 -30.844 -18.688 1 89.5 379 GLY B O 1
ATOM 5994 N N . GLN B 1 380 ? 17.812 -30.25 -19.391 1 88.12 380 GLN B N 1
ATOM 5995 C CA . GLN B 1 380 ? 18.297 -28.969 -19.891 1 88.12 380 GLN B CA 1
ATOM 5996 C C . GLN B 1 380 ? 17.719 -27.812 -19.094 1 88.12 380 GLN B C 1
ATOM 5998 O O . GLN B 1 380 ? 16.5 -27.672 -18.969 1 88.12 380 GLN B O 1
ATOM 6003 N N . GLY B 1 381 ? 18.516 -27.078 -18.531 1 83.56 381 GLY B N 1
ATOM 6004 C CA . GLY B 1 381 ? 18.094 -25.859 -17.859 1 83.56 381 GLY B CA 1
ATOM 6005 C C . GLY B 1 381 ? 17.578 -26.109 -16.453 1 83.56 381 GLY B C 1
ATOM 6006 O O . GLY B 1 381 ? 17.75 -27.203 -15.906 1 83.56 381 GLY B O 1
ATOM 6007 N N . SER B 1 382 ? 17.109 -24.922 -15.859 1 84.69 382 SER B N 1
ATOM 6008 C CA . SER B 1 382 ? 16.578 -24.969 -14.5 1 84.69 382 SER B CA 1
ATOM 6009 C C . SER B 1 382 ? 15.094 -24.656 -14.477 1 84.69 382 SER B C 1
ATOM 6011 O O . SER B 1 382 ? 14.602 -23.859 -15.289 1 84.69 382 SER B O 1
ATOM 6013 N N . ASP B 1 383 ? 14.367 -25.438 -13.664 1 87.12 383 ASP B N 1
ATOM 6014 C CA . ASP B 1 383 ? 12.945 -25.203 -13.43 1 87.12 383 ASP B CA 1
ATOM 6015 C C . ASP B 1 383 ? 12.734 -24.359 -12.172 1 87.12 383 ASP B C 1
ATOM 6017 O O . ASP B 1 383 ? 12.977 -24.828 -11.062 1 87.12 383 ASP B O 1
ATOM 6021 N N . ARG B 1 384 ? 12.203 -23.172 -12.352 1 94.25 384 ARG B N 1
ATOM 6022 C CA . ARG B 1 384 ? 11.969 -22.25 -11.242 1 94.25 384 ARG B CA 1
ATOM 6023 C C . ARG B 1 384 ? 10.703 -22.625 -10.477 1 94.25 384 ARG B C 1
ATOM 6025 O O . ARG B 1 384 ? 10.398 -22.031 -9.445 1 94.25 384 ARG B O 1
ATOM 6032 N N . ASN B 1 385 ? 10.023 -23.641 -10.984 1 98 385 ASN B N 1
ATOM 6033 C CA . ASN B 1 385 ? 8.742 -24.047 -10.406 1 98 385 ASN B CA 1
ATOM 6034 C C . ASN B 1 385 ? 8.867 -25.359 -9.641 1 98 385 ASN B C 1
ATOM 6036 O O . ASN B 1 385 ? 7.984 -26.219 -9.734 1 98 385 ASN B O 1
ATOM 6040 N N . THR B 1 386 ? 9.93 -25.5 -8.883 1 97.06 386 THR B N 1
ATOM 6041 C CA . THR B 1 386 ? 10.094 -26.719 -8.086 1 97.06 386 THR B CA 1
ATOM 6042 C C . THR B 1 386 ? 9.016 -26.812 -7.012 1 97.06 386 THR B C 1
ATOM 6044 O O . THR B 1 386 ? 8.461 -25.781 -6.59 1 97.06 386 THR B O 1
ATOM 6047 N N . PRO B 1 387 ? 8.719 -28.016 -6.586 1 97.38 387 PRO B N 1
ATOM 6048 C CA . PRO B 1 387 ? 7.742 -28.172 -5.508 1 97.38 387 PRO B CA 1
ATOM 6049 C C . PRO B 1 387 ? 8.141 -27.406 -4.242 1 97.38 387 PRO B C 1
ATOM 6051 O O . PRO B 1 387 ? 7.277 -26.891 -3.523 1 97.38 387 PRO B O 1
ATOM 6054 N N . ARG B 1 388 ? 9.391 -27.297 -3.961 1 97 388 ARG B N 1
ATOM 6055 C CA . ARG B 1 388 ? 9.859 -26.547 -2.797 1 97 388 ARG B CA 1
ATOM 6056 C C . ARG B 1 388 ? 9.516 -25.062 -2.922 1 97 388 ARG B C 1
ATOM 6058 O O . ARG B 1 388 ? 9.102 -24.438 -1.947 1 97 388 ARG B O 1
ATOM 6065 N N . GLU B 1 389 ? 9.695 -24.531 -4.094 1 97.62 389 GLU B N 1
ATOM 6066 C CA . GLU B 1 389 ? 9.312 -23.141 -4.32 1 97.62 389 GLU B CA 1
ATOM 6067 C C . GLU B 1 389 ? 7.816 -22.938 -4.113 1 97.62 389 GLU B C 1
ATOM 6069 O O . GLU B 1 389 ? 7.391 -21.953 -3.52 1 97.62 389 GLU B O 1
ATOM 6074 N N . ALA B 1 390 ? 7.07 -23.875 -4.605 1 98.38 390 ALA B N 1
ATOM 6075 C CA . ALA B 1 390 ? 5.621 -23.797 -4.434 1 98.38 390 ALA B CA 1
ATOM 6076 C C . ALA B 1 390 ? 5.238 -23.875 -2.959 1 98.38 390 ALA B C 1
ATOM 6078 O O . ALA B 1 390 ? 4.312 -23.203 -2.51 1 98.38 390 ALA B O 1
ATOM 6079 N N . LEU B 1 391 ? 5.934 -24.719 -2.236 1 98.12 391 LEU B N 1
ATOM 6080 C CA . LEU B 1 391 ? 5.715 -24.828 -0.799 1 98.12 391 LEU B CA 1
ATOM 6081 C C . LEU B 1 391 ? 5.977 -23.5 -0.101 1 98.12 391 LEU B C 1
ATOM 6083 O O . LEU B 1 391 ? 5.211 -23.094 0.772 1 98.12 391 LEU B O 1
ATOM 6087 N N . ARG B 1 392 ? 7.016 -22.828 -0.485 1 98.31 392 ARG B N 1
ATOM 6088 C CA . ARG B 1 392 ? 7.367 -21.531 0.105 1 98.31 392 ARG B CA 1
ATOM 6089 C C . ARG B 1 392 ? 6.309 -20.484 -0.209 1 98.31 392 ARG B C 1
ATOM 6091 O O . ARG B 1 392 ? 6.008 -19.625 0.626 1 98.31 392 ARG B O 1
ATOM 6098 N N . ASP B 1 393 ? 5.773 -20.531 -1.419 1 98.5 393 ASP B N 1
ATOM 6099 C CA . ASP B 1 393 ? 4.676 -19.625 -1.758 1 98.5 393 ASP B CA 1
ATOM 6100 C C . ASP B 1 393 ? 3.486 -19.844 -0.821 1 98.5 393 ASP B C 1
ATOM 6102 O O . ASP B 1 393 ? 2.936 -18.875 -0.283 1 98.5 393 ASP B O 1
ATOM 6106 N N . LEU B 1 394 ? 3.139 -21.094 -0.66 1 98.12 394 LEU B N 1
ATOM 6107 C CA . LEU B 1 394 ? 2.008 -21.438 0.193 1 98.12 394 LEU B CA 1
ATOM 6108 C C . LEU B 1 394 ? 2.27 -21.031 1.638 1 98.12 394 LEU B C 1
ATOM 6110 O O . LEU B 1 394 ? 1.358 -20.578 2.334 1 98.12 394 LEU B O 1
ATOM 6114 N N . ALA B 1 395 ? 3.506 -21.172 2.074 1 98.5 395 ALA B N 1
ATOM 6115 C CA . ALA B 1 395 ? 3.867 -20.797 3.441 1 98.5 395 ALA B CA 1
ATOM 6116 C C . ALA B 1 395 ? 3.617 -19.328 3.695 1 98.5 395 ALA B C 1
ATOM 6118 O O . ALA B 1 395 ? 3.121 -18.938 4.758 1 98.5 395 ALA B O 1
ATOM 6119 N N . LEU B 1 396 ? 3.932 -18.516 2.764 1 98.69 396 LEU B N 1
ATOM 6120 C CA . LEU B 1 396 ? 3.684 -17.078 2.898 1 98.69 396 LEU B CA 1
ATOM 6121 C C . LEU B 1 396 ? 2.188 -16.797 2.988 1 98.69 396 LEU B C 1
ATOM 6123 O O . LEU B 1 396 ? 1.744 -16.047 3.871 1 98.69 396 LEU B O 1
ATOM 6127 N N . VAL B 1 397 ? 1.402 -17.422 2.141 1 98.56 397 VAL B N 1
ATOM 6128 C CA . VAL B 1 397 ? -0.042 -17.219 2.127 1 98.56 397 VAL B CA 1
ATOM 6129 C C . VAL B 1 397 ? -0.642 -17.672 3.457 1 98.56 397 VAL B C 1
ATOM 6131 O O . VAL B 1 397 ? -1.413 -16.938 4.078 1 98.56 397 VAL B O 1
ATOM 6134 N N . GLU B 1 398 ? -0.24 -18.859 3.84 1 98 398 GLU B N 1
ATOM 6135 C CA . GLU B 1 398 ? -0.778 -19.406 5.078 1 98 398 GLU B CA 1
ATOM 6136 C C . GLU B 1 398 ? -0.416 -18.531 6.277 1 98 398 GLU B C 1
ATOM 6138 O O . GLU B 1 398 ? -1.229 -18.359 7.184 1 98 398 GLU B O 1
ATOM 6143 N N . THR B 1 399 ? 0.788 -18.031 6.309 1 98.69 399 THR B N 1
ATOM 6144 C CA . THR B 1 399 ? 1.221 -17.188 7.418 1 98.69 399 THR B CA 1
ATOM 6145 C C . THR B 1 399 ? 0.429 -15.883 7.453 1 98.69 399 THR B C 1
ATOM 6147 O O . THR B 1 399 ? 0.042 -15.414 8.523 1 98.69 399 THR B O 1
ATOM 6150 N N . LEU B 1 400 ? 0.154 -15.305 6.328 1 98.69 400 LEU B N 1
ATOM 6151 C CA . LEU B 1 400 ? -0.67 -14.102 6.246 1 98.69 400 LEU B CA 1
ATOM 6152 C C . LEU B 1 400 ? -2.062 -14.359 6.812 1 98.69 400 LEU B C 1
ATOM 6154 O O . LEU B 1 400 ? -2.561 -13.586 7.629 1 98.69 400 LEU B O 1
ATOM 6158 N N . LEU B 1 401 ? -2.641 -15.445 6.406 1 97.88 401 LEU B N 1
ATOM 6159 C CA . LEU B 1 401 ? -3.984 -15.789 6.855 1 97.88 401 LEU B CA 1
ATOM 6160 C C . LEU B 1 401 ? -4 -16.078 8.352 1 97.88 401 LEU B C 1
ATOM 6162 O O . LEU B 1 401 ? -4.922 -15.664 9.062 1 97.88 401 LEU B O 1
ATOM 6166 N N . ALA B 1 402 ? -2.967 -16.781 8.781 1 98.06 402 ALA B N 1
ATOM 6167 C CA . ALA B 1 402 ? -2.869 -17.078 10.203 1 98.06 402 ALA B CA 1
ATOM 6168 C C . ALA B 1 402 ? -2.75 -15.805 11.023 1 98.06 402 ALA B C 1
ATOM 6170 O O . ALA B 1 402 ? -3.367 -15.68 12.086 1 98.06 402 ALA B O 1
ATOM 6171 N N . SER B 1 403 ? -1.942 -14.891 10.586 1 98.5 403 SER B N 1
ATOM 6172 C CA . SER B 1 403 ? -1.833 -13.594 11.242 1 98.5 403 SER B CA 1
ATOM 6173 C C . SER B 1 403 ? -3.186 -12.891 11.312 1 98.5 403 SER B C 1
ATOM 6175 O O . SER B 1 403 ? -3.559 -12.352 12.352 1 98.5 403 SER B O 1
ATOM 6177 N N . GLY B 1 404 ? -3.896 -12.891 10.219 1 97.69 404 GLY B N 1
ATOM 6178 C CA . GLY B 1 404 ? -5.23 -12.32 10.188 1 97.69 404 GLY B CA 1
ATOM 6179 C C . GLY B 1 404 ? -6.164 -12.93 11.219 1 97.69 404 GLY B C 1
ATOM 6180 O O . GLY B 1 404 ? -6.918 -12.211 11.883 1 97.69 404 GLY B O 1
ATOM 6181 N N . GLN B 1 405 ? -6.125 -14.219 11.359 1 96.5 405 GLN B N 1
ATOM 6182 C CA . GLN B 1 405 ? -6.953 -14.914 12.336 1 96.5 405 GLN B CA 1
ATOM 6183 C C . GLN B 1 405 ? -6.578 -14.523 13.758 1 96.5 405 GLN B C 1
ATOM 6185 O O . GLN B 1 405 ? -7.379 -14.672 14.68 1 96.5 405 GLN B O 1
ATOM 6190 N N . GLN B 1 406 ? -5.359 -14.109 13.844 1 97.19 406 GLN B N 1
ATOM 6191 C CA . GLN B 1 406 ? -4.867 -13.719 15.164 1 97.19 406 GLN B CA 1
ATOM 6192 C C . GLN B 1 406 ? -4.84 -12.195 15.305 1 97.19 406 GLN B C 1
ATOM 6194 O O . GLN B 1 406 ? -3.984 -11.648 16 1 97.19 406 GLN B O 1
ATOM 6199 N N . ASN B 1 407 ? -5.582 -11.516 14.547 1 94.69 407 ASN B N 1
ATOM 6200 C CA . ASN B 1 407 ? -5.832 -10.078 14.633 1 94.69 407 ASN B CA 1
ATOM 6201 C C . ASN B 1 407 ? -4.562 -9.273 14.391 1 94.69 407 ASN B C 1
ATOM 6203 O O . ASN B 1 407 ? -4.277 -8.32 15.117 1 94.69 407 ASN B O 1
ATOM 6207 N N . GLY B 1 408 ? -3.793 -9.719 13.5 1 97.38 408 GLY B N 1
ATOM 6208 C CA . GLY B 1 408 ? -2.652 -8.938 13.047 1 97.38 408 GLY B CA 1
ATOM 6209 C C . GLY B 1 408 ? -1.377 -9.258 13.805 1 97.38 408 GLY B C 1
ATOM 6210 O O . GLY B 1 408 ? -0.381 -8.539 13.68 1 97.38 408 GLY B O 1
ATOM 6211 N N . ARG B 1 409 ? -1.344 -10.266 14.594 1 97.69 409 ARG B N 1
ATOM 6212 C CA . ARG B 1 409 ? -0.121 -10.656 15.289 1 97.69 409 ARG B CA 1
ATOM 6213 C C . ARG B 1 409 ? 1.021 -10.883 14.305 1 97.69 409 ARG B C 1
ATOM 6215 O O . ARG B 1 409 ? 0.865 -11.602 13.32 1 97.69 409 ARG B O 1
ATOM 6222 N N . PRO B 1 410 ? 2.137 -10.234 14.609 1 98.44 410 PRO B N 1
ATOM 6223 C CA . PRO B 1 410 ? 3.275 -10.539 13.742 1 98.44 410 PRO B CA 1
ATOM 6224 C C . PRO B 1 410 ? 3.723 -11.992 13.836 1 98.44 410 PRO B C 1
ATOM 6226 O O . PRO B 1 410 ? 3.854 -12.531 14.945 1 98.44 410 PRO B O 1
ATOM 6229 N N . LEU B 1 411 ? 3.893 -12.586 12.688 1 98.69 411 LEU B N 1
ATOM 6230 C CA . LEU B 1 411 ? 4.316 -13.984 12.648 1 98.69 411 LEU B CA 1
ATOM 6231 C C . LEU B 1 411 ? 5.523 -14.156 11.734 1 98.69 411 LEU B C 1
ATOM 6233 O O . LEU B 1 411 ? 5.594 -13.547 10.664 1 98.69 411 LEU B O 1
ATOM 6237 N N . PRO B 1 412 ? 6.473 -15.023 12.117 1 98.56 412 PRO B N 1
ATOM 6238 C CA . PRO B 1 412 ? 7.547 -15.391 11.195 1 98.56 412 PRO B CA 1
ATOM 6239 C C . PRO B 1 412 ? 7.078 -16.328 10.086 1 98.56 412 PRO B C 1
ATOM 6241 O O . PRO B 1 412 ? 6.254 -17.219 10.328 1 98.56 412 PRO B O 1
ATOM 6244 N N . VAL B 1 413 ? 7.523 -16.078 8.906 1 98.62 413 VAL B N 1
ATOM 6245 C CA . VAL B 1 413 ? 7.254 -17.031 7.824 1 98.62 413 VAL B CA 1
ATOM 6246 C C . VAL B 1 413 ? 8.211 -18.219 7.918 1 98.62 413 VAL B C 1
ATOM 6248 O O . VAL B 1 413 ? 9.43 -18.031 7.93 1 98.62 413 VAL B O 1
ATOM 6251 N N . PRO B 1 414 ? 7.711 -19.359 7.969 1 96.94 414 PRO B N 1
ATOM 6252 C CA . PRO B 1 414 ? 8.594 -20.516 8.07 1 96.94 414 PRO B CA 1
ATOM 6253 C C . PRO B 1 414 ? 9.547 -20.641 6.879 1 96.94 414 PRO B C 1
ATOM 6255 O O . PRO B 1 414 ? 9.164 -20.328 5.746 1 96.94 414 PRO B O 1
ATOM 6258 N N . LYS B 1 415 ? 10.711 -21.141 7.242 1 92.81 415 LYS B N 1
ATOM 6259 C CA . LYS B 1 415 ? 11.734 -21.312 6.215 1 92.81 415 LYS B CA 1
ATOM 6260 C C . LYS B 1 415 ? 11.789 -22.766 5.727 1 92.81 415 LYS B C 1
ATOM 6262 O O . LYS B 1 415 ? 11.672 -23.703 6.52 1 92.81 415 LYS B O 1
ATOM 6267 N N . TYR B 1 416 ? 11.672 -22.922 4.492 1 90.69 416 TYR B N 1
ATOM 6268 C CA . TYR B 1 416 ? 11.758 -24.25 3.883 1 90.69 416 TYR B CA 1
ATOM 6269 C C . TYR B 1 416 ? 12.836 -24.281 2.807 1 90.69 416 TYR B C 1
ATOM 6271 O O . TYR B 1 416 ? 13.102 -23.281 2.148 1 90.69 416 TYR B O 1
#

Organism: Phaeodactylum tricornutum (strain CCAP 1055/1) (NCBI:txid556484)